Protein 4QJG (pdb70)

Foldseek 3Di:
DLAWFAWEAEQVGDTQWGWDADPVNGTDIDGPVFDVDQQCWDDDPVLHTGHPVVLPVQRHPPCVVPPVNHPPDHHWYFYWPADVLLVLQVVLQVPFFWWKWKFLQFQGTHHTDGPPADGPVCSVDDAVHNNARQQFRDWAQQFQQLLLLLLLLCVQVVVFAQQGKDFQFQWDKQRDMDGFVVRHGGIGGNLQCQLAVRLVRLLVSQLVCALVSSVLLLVLLPAPHQAEPSHGGDGFYADRVQTSVQSSRQSRRDFDDDDDGDTDRIDGLSSQQSQSCLLNLQWGHHYITQFIAGPVGHTPDGDGRDTSGRSGGSVSSLRSLVSLSNCPPGQALLDDPPASKGWGKGKADDPDRWIKIWIWIFDRSPNTGMIMIIITTQVPNDCRNVRRNSRSSSRVSVVVVVVD/DQLAWFAWEAEQVGHTQWGWDDDPVGTDIDGPVFDVDQQCWDDDPVLHTGHPVVLPVQRHDDPCVVPPVNHPPDHHWYFYWPADVLLVLQVVLQVPFFWWKWKFLQFQGTHHTDGPPADGPVCSVDDCVNNARQQFGAWALQFQLLLLLLLLLCVQVVNFAQQRKFFQFQWDKQRDMDGFVVRHGGIGGNLVCQLAVGLVGLLVSQLSCALVSSVLLLVLLPAVHQAEPSHGGDGFYADRVQTSVQSSRQSRRDFDDDDDGDTDRIDGLSSQQSQSCLLNLQWGHHYITQFIAGPVGHTPDGDGRDTSDRSGGSVSSLRSLVSLSNCPPGQALLDDPPASKGWGKGKAADPDRWIKIWIWIFDRSPNTGMIMIIITTQVPHDCRNVNRNSNSSSRVSVVVVVVD

InterPro domains:
  IPR001182 Probable peptidoglycan glycosyltransferase FtsW/RodA [PF01098] (71-417)
  IPR001460 Penicillin-binding protein, transpeptidase [PF00905] (631-942)
  IPR012338 Beta-lactamase/transpeptidase-like [G3DSA:3.40.710.10] (614-926)
  IPR012338 Beta-lactamase/transpeptidase-like [SSF56601] (571-944)
  IPR036138 Penicillin-binding protein, dimerisation domain superfamily [SSF56519] (519-590)
  IPR050515 Class D beta-lactamase/transpeptidase [PTHR30627] (550-944)
  IPR054120 Penicillin binding protein A, dimerisation domain [PF21922] (528-610)

Radius of gyration: 30.81 Å; Cα contacts (8 Å, |Δi|>4): 2074; chains: 2; bounding box: 74×78×85 Å

Sequence (808 aa):
AYVQRGAIITSDGVTLAESVKQDDGTYVRNYPHDGASHTVGYISTQYGTAGIESSNETLTDWRSALYSAGINTTGSSVVLTINSQQAVAEAALQGYSGSIVVDPSTGAVLAKASSPSYTHAELGTIIGSQQLVDRTTQALYSPGSSFKTVTLAAGIDTHKTTLDTTYSAPGTEIGGGTIHNYANEDGTIPLREAFARSSNTALAQLGVALGADNLVSYARRAFGYGTALGQDFSTTPSLPNPAETTWELAWASSCGLPVGEHASPAGPQTTVQNAVIAAAIANGGVVNPYIVDRVLSPEGAVVSTTSPKSLGQAVSADTAAQVREALGVVEESGTGGARVPGVKIAGKTGTADVENGNFNSFFIGFAPYDHPTLVVSVVIEGNGENVLGYGAQVGGRVLAQCLNIQALSAYVQRGAIITSDGVTLAESVKQDDTYVRNYPHDGASHTVGYISTQYGTAGIESSNETLTSDWRSALYSAGINTTGSSVVLTINSQQAVAEAALQGYSGSIVVDPSTGAVLAKASSPSYTHAELGTIISQLVDRTTQALYSPGSSFKTVTLAAGIDTHKTTLDTTYSAPGTEIGGGTIHNYANEDDGTIPLREAFARSSNTALAQLGVALGADNLVSYARAFGYGTALGQDFSTTPSLPNPAETTWELAWASSCGLPVGEHASPAGPQTTVQNAVIAAAIANGGVVNPYIVDRVLSPEGAVVSTTSPKSLGQAVSADTAAQVREALGVVESGTGGARVPGVKIAGKTGTADVENGNFNSFFIGFAPYDHPTLVVSVVIEGNGENVLGYGAQVGGRRVLAQCLNIQAL

Solvent-accessible surface area: 32287 Å² total

B-factor: mean 36.87, std 16.84, range [14.49, 138.98]

CATH classification: 3.90.1310.10 (+1 more: 3.40.710.10)

Secondary structure (DSSP, 8-state):
--SPPPPEE-TTS-EEEEEEE-TTS-EEEE-TT---HHHH-EEETTTEEEHHHH--TTT--TTTT----TTT--PPEEEES-----HHHHHHHTT-EEEEE--TTT-B-S-EEEES---TGGGGS----TTS-TTTS--B--GGGGHHHHHHHHHHTTS--TT-EEE-----BTTB----GGG---EEEHHHHHHTT-HHHHHHHHHHHHHHHHHHHHHHTTTTS---SSS--PPP---TT--HHHHHHHTTT-----SSSPPS--B---HHHHHHHHHTTTB---B-EEEEE-TTS-EEEE-------BSS-HHHHHHHHH--HHHHHS-----BTTB--EEEEEEEE-GGG-EEEEEEEEESSSS--EEEEEEEE-TTS--TTHHHHHHHHHHHHHHHHHH-/---SPPPPEE-TTS-EEEEEEE----EEEE-TT---HHHH-EEETTTEEEHHHH--TTT---TTTT----TTT--PPEEEES-----HHHHHHTTTSEEEEE--TTT-B-S-EEEES---HHHHTS---TTS-TTTS--B--GGGGHHHHHHHHHHTTS--TT-EEE-----BTTB----GGG---EEEHHHHHHTT-HHHHHHHHHHH-HHHHHHHHHHTTTTS---SSS--PPP---TT--HHHHHHHHTT-----SSSPPS--B---HHHHHHHHHTTTB---B-EEEEE-TTS-EEEE-------BSS-HHHHHHHHH--HHHHHS-----BTTB--EEEEEEEE-GGG-EEEEEEEEESSSS--EEEEEEEE-TTS--TTHHHHHHHHHHHHHHHHHH-

Structure (mmCIF, N/CA/C/O backbone):
data_4QJG
#
_entry.id   4QJG
#
_cell.length_a   66.723
_cell.length_b   70.019
_cell.length_c   114.625
_cell.angle_alpha   90.00
_cell.angle_beta   96.93
_cell.angle_gamma   90.00
#
_symmetry.space_group_name_H-M   'P 1 21 1'
#
loop_
_entity.id
_entity.type
_entity.pdbx_description
1 polymer 'Peptidoglycan glycosyltransferase'
2 non-polymer '(2R,4S)-5,5-dimethyl-2-{(1R)-2-oxo-1-[(phenoxyacetyl)amino]ethyl}-1,3-thiazolidine-4-carboxylic acid'
3 water water
#
loop_
_atom_site.group_PDB
_atom_site.id
_atom_site.type_symbol
_atom_site.label_atom_id
_atom_site.label_alt_id
_atom_site.label_comp_id
_atom_site.label_asym_id
_atom_site.label_entity_id
_atom_site.label_seq_id
_atom_site.pdbx_PDB_ins_code
_atom_site.Cartn_x
_atom_site.Cartn_y
_atom_site.Cartn_z
_atom_site.occupancy
_atom_site.B_iso_or_equiv
_atom_site.auth_seq_id
_atom_site.auth_comp_id
_atom_site.auth_asym_id
_atom_site.auth_atom_id
_atom_site.pdbx_PDB_model_num
ATOM 1 N N . ALA A 1 52 ? 4.019 -10.071 -55.612 1.00 79.14 524 ALA A N 1
ATOM 2 C CA . ALA A 1 52 ? 4.335 -9.553 -54.258 1.00 76.24 524 ALA A CA 1
ATOM 3 C C . ALA A 1 52 ? 5.838 -9.413 -53.985 1.00 75.28 524 ALA A C 1
ATOM 4 O O . ALA A 1 52 ? 6.234 -9.164 -52.850 1.00 77.39 524 ALA A O 1
ATOM 6 N N . TYR A 1 53 ? 6.673 -9.579 -55.003 1.00 77.15 525 TYR A N 1
ATOM 7 C CA . TYR A 1 53 ? 8.129 -9.444 -54.832 1.00 78.74 525 TYR A CA 1
ATOM 8 C C . TYR A 1 53 ? 8.595 -8.004 -55.011 1.00 82.93 525 TYR A C 1
ATOM 9 O O . TYR A 1 53 ? 9.761 -7.673 -54.756 1.00 73.06 525 TYR A O 1
ATOM 18 N N . VAL A 1 54 ? 7.666 -7.148 -55.433 1.00 83.28 526 VAL A N 1
ATOM 19 C CA . VAL A 1 54 ? 7.970 -5.751 -55.689 1.00 85.18 526 VAL A CA 1
ATOM 20 C C . VAL A 1 54 ? 7.491 -4.908 -54.518 1.00 80.58 526 VAL A C 1
ATOM 21 O O . VAL A 1 54 ? 6.300 -4.900 -54.209 1.00 72.44 526 VAL A O 1
ATOM 25 N N . GLN A 1 55 ? 8.426 -4.211 -53.872 1.00 78.56 527 GLN A N 1
ATOM 26 C CA . GLN A 1 55 ? 8.100 -3.335 -52.755 1.00 77.21 527 GLN A CA 1
ATOM 27 C C . GLN A 1 55 ? 7.156 -2.210 -53.167 1.00 72.17 527 GLN A C 1
ATOM 28 O O . GLN A 1 55 ? 7.472 -1.393 -54.034 1.00 72.73 527 GLN A O 1
ATOM 34 N N . ARG A 1 56 ? 6.024 -2.148 -52.484 1.00 63.18 528 ARG A N 1
ATOM 35 C CA . ARG A 1 56 ? 4.995 -1.176 -52.755 1.00 55.88 528 ARG A CA 1
ATOM 36 C C . ARG A 1 56 ? 5.360 0.134 -52.041 1.00 53.62 528 ARG A C 1
ATOM 37 O O . ARG A 1 56 ? 5.950 0.124 -50.951 1.00 54.92 528 ARG A O 1
ATOM 45 N N . GLY A 1 57 ? 5.075 1.262 -52.681 1.00 52.53 529 GLY A N 1
ATOM 46 C CA . GLY A 1 57 ? 5.357 2.584 -52.085 1.00 50.75 529 GLY A CA 1
ATOM 47 C C . GLY A 1 57 ? 4.590 2.899 -50.789 1.00 45.85 529 GLY A C 1
ATOM 48 O O . GLY A 1 57 ? 3.626 2.218 -50.453 1.00 46.27 529 GLY A O 1
ATOM 49 N N . ALA A 1 58 ? 5.021 3.939 -50.071 1.00 43.21 530 ALA A N 1
ATOM 50 C CA . ALA A 1 58 ? 4.395 4.313 -48.799 1.00 41.24 530 ALA A CA 1
ATOM 51 C C . ALA A 1 58 ? 3.314 5.354 -48.989 1.00 40.68 530 ALA A C 1
ATOM 52 O O . ALA A 1 58 ? 3.227 5.965 -50.052 1.00 45.76 530 ALA A O 1
ATOM 54 N N . ILE A 1 59 ? 2.454 5.484 -47.976 1.00 37.03 531 ILE A N 1
ATOM 55 C CA . ILE A 1 59 ? 1.371 6.479 -47.944 1.00 35.97 531 ILE A CA 1
ATOM 56 C C . ILE A 1 59 ? 1.636 7.318 -46.702 1.00 32.71 531 ILE A C 1
ATOM 57 O O . ILE A 1 59 ? 1.668 6.788 -45.601 1.00 35.20 531 ILE A O 1
ATOM 62 N N . ILE A 1 60 ? 1.814 8.614 -46.890 1.00 32.55 532 ILE A N 1
ATOM 63 C CA . ILE A 1 60 ? 2.193 9.497 -45.820 1.00 33.57 532 ILE A CA 1
ATOM 64 C C . ILE A 1 60 ? 1.346 10.747 -45.788 1.00 32.27 532 ILE A C 1
ATOM 65 O O . ILE A 1 60 ? 0.940 11.253 -46.841 1.00 31.56 532 ILE A O 1
ATOM 70 N N . THR A 1 61 ? 1.110 11.269 -44.585 1.00 31.60 533 THR A N 1
ATOM 71 C CA . THR A 1 61 ? 0.329 12.499 -44.421 1.00 30.86 533 THR A CA 1
ATOM 72 C C . THR A 1 61 ? 1.186 13.698 -44.772 1.00 34.25 533 THR A C 1
ATOM 73 O O . THR A 1 61 ? 2.423 13.601 -44.898 1.00 34.11 533 THR A O 1
ATOM 77 N N . SER A 1 62 ? 0.544 14.843 -44.927 1.00 31.29 534 SER A N 1
ATOM 78 C CA . SER A 1 62 ? 1.258 16.038 -45.332 1.00 31.82 534 SER A CA 1
ATOM 79 C C . SER A 1 62 ? 2.241 16.450 -44.262 1.00 34.31 534 SER A C 1
ATOM 80 O O . SER A 1 62 ? 3.221 17.108 -44.587 1.00 33.54 534 SER A O 1
ATOM 83 N N . ASP A 1 63 ? 1.945 16.115 -43.003 1.00 33.18 535 ASP A N 1
ATOM 84 C CA . ASP A 1 63 ? 2.844 16.423 -41.871 1.00 39.39 535 ASP A CA 1
ATOM 85 C C . ASP A 1 63 ? 3.823 15.286 -41.560 1.00 42.90 535 ASP A C 1
ATOM 86 O O . ASP A 1 63 ? 4.386 15.219 -40.459 1.00 47.05 535 ASP A O 1
ATOM 91 N N . GLY A 1 64 ? 4.045 14.409 -42.542 1.00 40.70 536 GLY A N 1
ATOM 92 C CA . GLY A 1 64 ? 5.037 13.346 -42.416 1.00 43.08 536 GLY A CA 1
ATOM 93 C C . GLY A 1 64 ? 4.700 12.126 -41.604 1.00 45.35 536 GLY A C 1
ATOM 94 O O . GLY A 1 64 ? 5.612 11.474 -41.129 1.00 41.34 536 GLY A O 1
ATOM 95 N N . VAL A 1 65 ? 3.423 11.770 -41.446 1.00 39.34 537 VAL A N 1
ATOM 96 C CA . VAL A 1 65 ? 3.141 10.564 -40.682 1.00 39.34 537 VAL A CA 1
ATOM 97 C C . VAL A 1 65 ? 2.865 9.437 -41.650 1.00 40.37 537 VAL A C 1
ATOM 98 O O . VAL A 1 65 ? 1.905 9.500 -42.433 1.00 40.01 537 VAL A O 1
ATOM 102 N N . THR A 1 66 ? 3.662 8.381 -41.561 1.00 38.84 538 THR A N 1
ATOM 103 C CA . THR A 1 66 ? 3.513 7.217 -42.431 1.00 36.92 538 THR A CA 1
ATOM 104 C C . THR A 1 66 ? 2.321 6.385 -41.988 1.00 35.70 538 THR A C 1
ATOM 105 O O . THR A 1 66 ? 2.245 5.954 -40.829 1.00 36.69 538 THR A O 1
ATOM 109 N N . LEU A 1 67 ? 1.371 6.195 -42.900 1.00 33.42 539 LEU A N 1
ATOM 110 C CA . LEU A 1 67 ? 0.169 5.399 -42.587 1.00 33.63 539 LEU A CA 1
ATOM 111 C C . LEU A 1 67 ? 0.192 4.023 -43.261 1.00 35.79 539 LEU A C 1
ATOM 112 O O . LEU A 1 67 ? -0.564 3.144 -42.872 1.00 37.28 539 LEU A O 1
ATOM 117 N N . ALA A 1 68 ? 1.098 3.809 -44.213 1.00 33.69 540 ALA A N 1
ATOM 118 C CA . ALA A 1 68 ? 1.195 2.513 -44.895 1.00 36.16 540 ALA A CA 1
ATOM 119 C C . ALA A 1 68 ? 2.594 2.362 -45.449 1.00 38.04 540 ALA A C 1
ATOM 120 O O . ALA A 1 68 ? 3.108 3.271 -46.098 1.00 37.62 540 ALA A O 1
ATOM 122 N N . GLU A 1 69 ? 3.155 1.188 -45.226 1.00 39.76 541 GLU A N 1
ATOM 123 C CA . GLU A 1 69 ? 4.512 0.836 -45.652 1.00 50.31 541 GLU A CA 1
ATOM 124 C C . GLU A 1 69 ? 4.529 -0.624 -46.066 1.00 52.78 541 GLU A C 1
ATOM 125 O O . GLU A 1 69 ? 3.763 -1.418 -45.528 1.00 46.21 541 GLU A O 1
ATOM 131 N N . SER A 1 70 ? 5.495 -1.003 -46.899 1.00 54.44 542 SER A N 1
ATOM 132 C CA . SER A 1 70 ? 5.657 -2.403 -47.264 1.00 55.19 542 SER A CA 1
ATOM 133 C C . SER A 1 70 ? 6.984 -2.833 -46.699 1.00 58.77 542 SER A C 1
ATOM 134 O O . SER A 1 70 ? 7.986 -2.126 -46.848 1.00 57.52 542 SER A O 1
ATOM 137 N N . VAL A 1 71 ? 6.982 -3.966 -46.001 1.00 64.91 543 VAL A N 1
ATOM 138 C CA . VAL A 1 71 ? 8.215 -4.477 -45.414 1.00 74.09 543 VAL A CA 1
ATOM 139 C C . VAL A 1 71 ? 8.656 -5.824 -46.008 1.00 75.45 543 VAL A C 1
ATOM 140 O O . VAL A 1 71 ? 7.885 -6.800 -46.143 1.00 70.17 543 VAL A O 1
ATOM 144 N N . LYS A 1 72 ? 9.926 -5.811 -46.376 1.00 80.89 544 LYS A N 1
ATOM 145 C CA . LYS A 1 72 ? 10.614 -6.935 -46.963 1.00 88.51 544 LYS A CA 1
ATOM 146 C C . LYS A 1 72 ? 10.682 -8.095 -45.989 1.00 83.55 544 LYS A C 1
ATOM 147 O O . LYS A 1 72 ? 10.874 -7.920 -44.788 1.00 82.62 544 LYS A O 1
ATOM 153 N N . GLN A 1 73 ? 10.526 -9.288 -46.525 1.00 88.58 545 GLN A N 1
ATOM 154 C CA . GLN A 1 73 ? 10.627 -10.486 -45.732 1.00 92.29 545 GLN A CA 1
ATOM 155 C C . GLN A 1 73 ? 11.749 -11.331 -46.291 1.00 87.25 545 GLN A C 1
ATOM 156 O O . GLN A 1 73 ? 12.091 -11.198 -47.464 1.00 81.77 545 GLN A O 1
ATOM 162 N N . ASP A 1 74 ? 12.342 -12.156 -45.432 1.00 87.77 546 ASP A N 1
ATOM 163 C CA . ASP A 1 74 ? 13.400 -13.071 -45.833 1.00 91.52 546 ASP A CA 1
ATOM 164 C C . ASP A 1 74 ? 12.902 -13.878 -47.014 1.00 92.79 546 ASP A C 1
ATOM 165 O O . ASP A 1 74 ? 13.607 -14.070 -47.992 1.00 91.99 546 ASP A O 1
ATOM 170 N N . ASP A 1 75 ? 11.662 -14.338 -46.902 1.00 94.48 547 ASP A N 1
ATOM 171 C CA . ASP A 1 75 ? 10.977 -15.082 -47.951 1.00 90.72 547 ASP A CA 1
ATOM 172 C C . ASP A 1 75 ? 11.166 -14.460 -49.364 1.00 89.73 547 ASP A C 1
ATOM 173 O O . ASP A 1 75 ? 11.056 -15.153 -50.375 1.00 80.00 547 ASP A O 1
ATOM 178 N N . GLY A 1 76 ? 11.423 -13.151 -49.421 1.00 87.42 548 GLY A N 1
ATOM 179 C CA . GLY A 1 76 ? 11.591 -12.412 -50.688 1.00 87.80 548 GLY A CA 1
ATOM 180 C C . GLY A 1 76 ? 10.448 -11.411 -50.920 1.00 92.33 548 GLY A C 1
ATOM 181 O O . GLY A 1 76 ? 10.645 -10.317 -51.469 1.00 85.38 548 GLY A O 1
ATOM 182 N N . THR A 1 77 ? 9.248 -11.792 -50.481 1.00 90.98 549 THR A N 1
ATOM 183 C CA . THR A 1 77 ? 8.046 -10.967 -50.633 1.00 93.09 549 THR A CA 1
ATOM 184 C C . THR A 1 77 ? 7.991 -9.792 -49.648 1.00 86.05 549 THR A C 1
ATOM 185 O O . THR A 1 77 ? 8.816 -9.651 -48.738 1.00 81.27 549 THR A O 1
ATOM 189 N N . TYR A 1 78 ? 6.992 -8.952 -49.849 1.00 87.68 550 TYR A N 1
ATOM 190 C CA . TYR A 1 78 ? 6.773 -7.792 -49.001 1.00 86.81 550 TYR A CA 1
ATOM 191 C C . TYR A 1 78 ? 5.418 -7.891 -48.306 1.00 82.92 550 TYR A C 1
ATOM 192 O O . TYR A 1 78 ? 4.448 -8.368 -48.895 1.00 85.45 550 TYR A O 1
ATOM 201 N N . VAL A 1 79 ? 5.361 -7.476 -47.043 1.00 81.13 551 VAL A N 1
ATOM 202 C CA . VAL A 1 79 ? 4.095 -7.467 -46.306 1.00 71.02 551 VAL A CA 1
ATOM 203 C C . VAL A 1 79 ? 3.677 -6.010 -46.065 1.00 67.15 551 VAL A C 1
ATOM 204 O O . VAL A 1 79 ? 4.514 -5.131 -45.791 1.00 58.75 551 VAL A O 1
ATOM 208 N N . ARG A 1 80 ? 2.378 -5.759 -46.153 1.00 66.88 552 ARG A N 1
ATOM 209 C CA . ARG A 1 80 ? 1.864 -4.402 -45.987 1.00 62.59 552 ARG A CA 1
ATOM 210 C C . ARG A 1 80 ? 1.589 -4.109 -44.514 1.00 61.25 552 ARG A C 1
ATOM 211 O O . ARG A 1 80 ? 0.797 -4.806 -43.883 1.00 63.27 552 ARG A O 1
ATOM 219 N N . ASN A 1 81 ? 2.298 -3.110 -43.980 1.00 53.01 553 ASN A N 1
ATOM 220 C CA . ASN A 1 81 ? 2.181 -2.661 -42.603 1.00 46.91 553 ASN A CA 1
ATOM 221 C C . ASN A 1 81 ? 1.397 -1.323 -42.561 1.00 55.59 553 ASN A C 1
ATOM 222 O O . ASN A 1 81 ? 1.505 -0.508 -43.472 1.00 47.21 553 ASN A O 1
ATOM 227 N N . TYR A 1 82 ? 0.632 -1.103 -41.492 1.00 51.96 554 TYR A N 1
ATOM 228 C CA . TYR A 1 82 ? -0.186 0.089 -41.336 1.00 47.49 554 TYR A CA 1
ATOM 229 C C . TYR A 1 82 ? 0.054 0.707 -39.995 1.00 44.71 554 TYR A C 1
ATOM 230 O O . TYR A 1 82 ? -0.642 0.415 -39.037 1.00 49.82 554 TYR A O 1
ATOM 239 N N . PRO A 1 83 ? 1.052 1.578 -39.909 1.00 48.96 555 PRO A N 1
ATOM 240 C CA . PRO A 1 83 ? 1.326 2.252 -38.657 1.00 47.02 555 PRO A CA 1
ATOM 241 C C . PRO A 1 83 ? 0.134 3.148 -38.329 1.00 50.96 555 PRO A C 1
ATOM 242 O O . PRO A 1 83 ? -0.540 3.626 -39.257 1.00 44.71 555 PRO A O 1
ATOM 246 N N . HIS A 1 84 ? -0.094 3.383 -37.047 1.00 41.98 556 HIS A N 1
ATOM 247 C CA . HIS A 1 84 ? -1.209 4.152 -36.589 1.00 43.12 556 HIS A CA 1
ATOM 248 C C . HIS A 1 84 ? -2.498 3.595 -37.146 1.00 40.51 556 HIS A C 1
ATOM 249 O O . HIS A 1 84 ? -3.379 4.313 -37.473 1.00 35.08 556 HIS A O 1
ATOM 256 N N . ASP A 1 85 ? -2.557 2.285 -37.190 1.00 36.71 557 ASP A N 1
ATOM 257 C CA . ASP A 1 85 ? -3.672 1.532 -37.740 1.00 35.52 557 ASP A CA 1
ATOM 258 C C . ASP A 1 85 ? -4.967 2.031 -37.146 1.00 38.89 557 ASP A C 1
ATOM 259 O O . ASP A 1 85 ? -5.146 2.025 -35.927 1.00 36.82 557 ASP A O 1
ATOM 264 N N . GLY A 1 86 ? -5.881 2.481 -37.989 1.00 34.59 558 GLY A N 1
ATOM 265 C CA . GLY A 1 86 ? -7.136 3.043 -37.466 1.00 35.32 558 GLY A CA 1
ATOM 266 C C . GLY A 1 86 ? -7.265 4.506 -37.877 1.00 35.34 558 GLY A C 1
ATOM 267 O O . GLY A 1 86 ? -8.362 5.057 -37.893 1.00 37.69 558 GLY A O 1
ATOM 276 N N . ALA A 1 88 ? -7.580 7.384 -40.450 1.00 32.34 560 ALA A N 1
ATOM 277 C CA . ALA A 1 88 ? -8.001 7.566 -41.820 1.00 29.28 560 ALA A CA 1
ATOM 278 C C . ALA A 1 88 ? -8.071 6.295 -42.601 1.00 27.32 560 ALA A C 1
ATOM 279 O O . ALA A 1 88 ? -7.668 6.249 -43.768 1.00 28.74 560 ALA A O 1
ATOM 281 N N . SER A 1 89 ? -8.623 5.259 -41.993 1.00 27.99 561 SER A N 1
ATOM 282 C CA . SER A 1 89 ? -8.698 3.966 -42.617 1.00 31.50 561 SER A CA 1
ATOM 283 C C . SER A 1 89 ? -9.354 3.970 -44.004 1.00 28.94 561 SER A C 1
ATOM 284 O O . SER A 1 89 ? -8.833 3.405 -44.933 1.00 28.07 561 SER A O 1
ATOM 287 N N . HIS A 1 90 ? -10.504 4.607 -44.141 1.00 29.74 562 HIS A N 1
ATOM 288 C CA . HIS A 1 90 ? -11.204 4.580 -45.454 1.00 29.37 562 HIS A CA 1
ATOM 289 C C . HIS A 1 90 ? -10.419 5.277 -46.558 1.00 29.92 562 HIS A C 1
ATOM 290 O O . HIS A 1 90 ? -10.526 4.935 -47.733 1.00 30.86 562 HIS A O 1
ATOM 297 N N . THR A 1 91 ? -9.652 6.294 -46.180 1.00 27.45 563 THR A N 1
ATOM 298 C CA . THR A 1 91 ? -8.850 7.049 -47.123 1.00 28.87 563 THR A CA 1
ATOM 299 C C . THR A 1 91 ? -7.566 6.312 -47.494 1.00 30.77 563 THR A C 1
ATOM 300 O O . THR A 1 91 ? -7.165 6.285 -48.675 1.00 29.43 563 THR A O 1
ATOM 304 N N . VAL A 1 92 ? -6.894 5.743 -46.492 1.00 31.18 564 VAL A N 1
ATOM 305 C CA . VAL A 1 92 ? -5.694 4.959 -46.758 1.00 31.95 564 VAL A CA 1
ATOM 306 C C . VAL A 1 92 ? -6.067 3.748 -47.596 1.00 32.10 564 VAL A C 1
ATOM 307 O O . VAL A 1 92 ? -5.342 3.385 -48.528 1.00 33.96 564 VAL A O 1
ATOM 311 N N . GLY A 1 93 ? -7.185 3.121 -47.252 1.00 31.49 565 GLY A N 1
ATOM 312 C CA . GLY A 1 93 ? -7.700 2.004 -48.026 1.00 31.50 565 GLY A CA 1
ATOM 313 C C . GLY A 1 93 ? -7.042 0.670 -47.831 1.00 32.67 565 GLY A C 1
ATOM 314 O O . GLY A 1 93 ? -6.296 0.446 -46.877 1.00 31.40 565 GLY A O 1
ATOM 315 N N . TYR A 1 94 ? -7.333 -0.223 -48.762 1.00 30.84 566 TYR A N 1
ATOM 316 C CA . TYR A 1 94 ? -6.856 -1.582 -48.711 1.00 30.96 566 TYR A CA 1
ATOM 317 C C . TYR A 1 94 ? -7.168 -2.313 -49.995 1.00 30.53 566 TYR A C 1
ATOM 318 O O . TYR A 1 94 ? -7.981 -1.845 -50.823 1.00 29.30 566 TYR A O 1
ATOM 327 N N . ILE A 1 95 ? -6.497 -3.446 -50.151 1.00 30.07 567 ILE A N 1
ATOM 328 C CA . ILE A 1 95 ? -6.731 -4.399 -51.249 1.00 33.01 567 ILE A CA 1
ATOM 329 C C . ILE A 1 95 ? -7.025 -5.729 -50.562 1.00 35.29 567 ILE A C 1
ATOM 330 O O . ILE A 1 95 ? -6.118 -6.350 -49.985 1.00 33.66 567 ILE A O 1
ATOM 335 N N . SER A 1 96 ? -8.304 -6.107 -50.499 1.00 29.38 568 SER A N 1
ATOM 336 C CA . SER A 1 96 ? -8.711 -7.340 -49.844 1.00 27.82 568 SER A CA 1
ATOM 337 C C . SER A 1 96 ? -9.584 -8.250 -50.747 1.00 28.82 568 SER A C 1
ATOM 338 O O . SER A 1 96 ? -10.535 -7.761 -51.328 1.00 29.30 568 SER A O 1
ATOM 341 N N . THR A 1 97 ? -9.301 -9.554 -50.794 1.00 27.36 569 THR A N 1
ATOM 342 C CA . THR A 1 97 ? -10.104 -10.452 -51.615 1.00 26.73 569 THR A CA 1
ATOM 343 C C . THR A 1 97 ? -11.533 -10.461 -51.077 1.00 25.28 569 THR A C 1
ATOM 344 O O . THR A 1 97 ? -12.530 -10.352 -51.798 1.00 24.87 569 THR A O 1
ATOM 348 N N . GLN A 1 98 ? -11.646 -10.516 -49.770 1.00 26.18 570 GLN A N 1
ATOM 349 C CA . GLN A 1 98 ? -12.949 -10.581 -49.199 1.00 28.49 570 GLN A CA 1
ATOM 350 C C . GLN A 1 98 ? -13.733 -9.295 -49.142 1.00 28.39 570 GLN A C 1
ATOM 351 O O . GLN A 1 98 ? -14.951 -9.278 -49.414 1.00 25.58 570 GLN A O 1
ATOM 357 N N . TYR A 1 99 ? -13.036 -8.233 -48.748 1.00 25.54 571 TYR A N 1
ATOM 358 C CA . TYR A 1 99 ? -13.644 -6.929 -48.590 1.00 27.84 571 TYR A CA 1
ATOM 359 C C . TYR A 1 99 ? -13.514 -5.937 -49.731 1.00 26.27 571 TYR A C 1
ATOM 360 O O . TYR A 1 99 ? -14.076 -4.861 -49.625 1.00 26.75 571 TYR A O 1
ATOM 369 N N . GLY A 1 100 ? -12.837 -6.280 -50.819 1.00 27.43 572 GLY A N 1
ATOM 370 C CA . GLY A 1 100 ? -12.724 -5.394 -51.960 1.00 25.79 572 GLY A CA 1
ATOM 371 C C . GLY A 1 100 ? -11.533 -4.479 -51.885 1.00 27.58 572 GLY A C 1
ATOM 372 O O . GLY A 1 100 ? -10.594 -4.721 -51.107 1.00 29.39 572 GLY A O 1
ATOM 373 N N . THR A 1 101 ? -11.597 -3.388 -52.639 1.00 27.92 573 THR A N 1
ATOM 374 C CA . THR A 1 101 ? -10.518 -2.410 -52.691 1.00 30.72 573 THR A CA 1
ATOM 375 C C . THR A 1 101 ? -11.103 -1.053 -52.388 1.00 30.90 573 THR A C 1
ATOM 376 O O . THR A 1 101 ? -12.278 -0.789 -52.662 1.00 29.30 573 THR A O 1
ATOM 380 N N . ALA A 1 102 ? -10.285 -0.208 -51.775 1.00 26.75 574 ALA A N 1
ATOM 381 C CA . ALA A 1 102 ? -10.714 1.105 -51.374 1.00 29.21 574 ALA A CA 1
ATOM 382 C C . ALA A 1 102 ? -9.547 2.024 -51.112 1.00 29.07 574 ALA A C 1
ATOM 383 O O . ALA A 1 102 ? -8.408 1.607 -51.012 1.00 26.57 574 ALA A O 1
ATOM 385 N N . GLY A 1 103 ? -9.857 3.298 -51.141 1.00 29.44 575 GLY A N 1
ATOM 386 C CA . GLY A 1 103 ? -8.904 4.346 -50.873 1.00 33.63 575 GLY A CA 1
ATOM 387 C C . GLY A 1 103 ? -7.684 4.482 -51.779 1.00 36.52 575 GLY A C 1
ATOM 388 O O . GLY A 1 103 ? -7.654 4.079 -52.941 1.00 33.45 575 GLY A O 1
ATOM 389 N N . ILE A 1 104 ? -6.636 5.051 -51.202 1.00 37.02 576 ILE A N 1
ATOM 390 C CA . ILE A 1 104 ? -5.407 5.287 -51.913 1.00 36.48 576 ILE A CA 1
ATOM 391 C C . ILE A 1 104 ? -4.752 3.996 -52.380 1.00 40.27 576 ILE A C 1
ATOM 392 O O . ILE A 1 104 ? -4.292 3.946 -53.522 1.00 45.71 576 ILE A O 1
ATOM 397 N N . GLU A 1 105 ? -4.699 2.957 -51.540 1.00 39.81 577 GLU A N 1
ATOM 398 C CA . GLU A 1 105 ? -4.116 1.658 -51.970 1.00 44.60 577 GLU A CA 1
ATOM 399 C C . GLU A 1 105 ? -4.696 1.222 -53.316 1.00 41.49 577 GLU A C 1
ATOM 400 O O . GLU A 1 105 ? -4.002 0.671 -54.151 1.00 47.29 577 GLU A O 1
ATOM 406 N N . SER A 1 106 ? -5.972 1.475 -53.499 1.00 41.92 578 SER A N 1
ATOM 407 C CA . SER A 1 106 ? -6.666 1.141 -54.715 1.00 46.26 578 SER A CA 1
ATOM 408 C C . SER A 1 106 ? -6.459 2.187 -55.832 1.00 50.04 578 SER A C 1
ATOM 409 O O . SER A 1 106 ? -5.938 1.855 -56.887 1.00 58.90 578 SER A O 1
ATOM 412 N N . SER A 1 107 ? -6.862 3.433 -55.600 1.00 49.07 579 SER A N 1
ATOM 413 C CA . SER A 1 107 ? -6.764 4.485 -56.624 1.00 52.89 579 SER A CA 1
ATOM 414 C C . SER A 1 107 ? -5.339 4.821 -57.109 1.00 58.37 579 SER A C 1
ATOM 415 O O . SER A 1 107 ? -5.189 5.251 -58.244 1.00 72.47 579 SER A O 1
ATOM 426 N N . ASN A 1 109 ? -2.897 2.629 -57.010 1.00 60.12 581 ASN A N 1
ATOM 427 C CA . ASN A 1 109 ? -2.295 1.321 -57.064 1.00 57.77 581 ASN A CA 1
ATOM 428 C C . ASN A 1 109 ? -1.117 1.234 -58.040 1.00 55.39 581 ASN A C 1
ATOM 429 O O . ASN A 1 109 ? -0.079 0.693 -57.692 1.00 50.27 581 ASN A O 1
ATOM 434 N N . GLU A 1 110 ? -1.244 1.812 -59.232 1.00 64.82 582 GLU A N 1
ATOM 435 C CA . GLU A 1 110 ? -0.113 1.784 -60.193 1.00 69.86 582 GLU A CA 1
ATOM 436 C C . GLU A 1 110 ? 1.145 2.529 -59.713 1.00 60.66 582 GLU A C 1
ATOM 437 O O . GLU A 1 110 ? 2.270 2.023 -59.844 1.00 66.89 582 GLU A O 1
ATOM 443 N N . THR A 1 111 ? 0.953 3.718 -59.144 1.00 52.70 583 THR A N 1
ATOM 444 C CA . THR A 1 111 ? 2.066 4.512 -58.640 1.00 45.97 583 THR A CA 1
ATOM 445 C C . THR A 1 111 ? 2.723 3.779 -57.502 1.00 46.92 583 THR A C 1
ATOM 446 O O . THR A 1 111 ? 3.946 3.768 -57.352 1.00 50.17 583 THR A O 1
ATOM 450 N N . LEU A 1 112 ? 1.883 3.226 -56.636 1.00 50.85 584 LEU A N 1
ATOM 451 C CA . LEU A 1 112 ? 2.361 2.465 -55.492 1.00 48.40 584 LEU A CA 1
ATOM 452 C C . LEU A 1 112 ? 2.925 1.150 -56.034 1.00 51.00 584 LEU A C 1
ATOM 453 O O . LEU A 1 112 ? 3.918 0.632 -55.520 1.00 48.03 584 LEU A O 1
ATOM 458 N N . THR A 1 113 ? 2.292 0.640 -57.091 1.00 49.16 585 THR A N 1
ATOM 459 C CA . THR A 1 113 ? 2.734 -0.598 -57.743 1.00 61.00 585 THR A CA 1
ATOM 460 C C . THR A 1 113 ? 3.937 -0.293 -58.609 1.00 58.30 585 THR A C 1
ATOM 461 O O . THR A 1 113 ? 5.040 -0.752 -58.328 1.00 65.00 585 THR A O 1
ATOM 465 N N . ASP A 1 120 ? 9.222 -6.307 -71.132 1.00 63.77 592 ASP A N 1
ATOM 466 C CA . ASP A 1 120 ? 10.681 -6.220 -71.032 1.00 67.44 592 ASP A CA 1
ATOM 467 C C . ASP A 1 120 ? 11.276 -7.580 -70.619 1.00 64.73 592 ASP A C 1
ATOM 468 O O . ASP A 1 120 ? 10.653 -8.353 -69.873 1.00 57.47 592 ASP A O 1
ATOM 473 N N . TRP A 1 121 ? 12.454 -7.882 -71.168 1.00 57.41 593 TRP A N 1
ATOM 474 C CA . TRP A 1 121 ? 13.133 -9.189 -70.951 1.00 61.19 593 TRP A CA 1
ATOM 475 C C . TRP A 1 121 ? 13.236 -9.695 -69.499 1.00 52.15 593 TRP A C 1
ATOM 476 O O . TRP A 1 121 ? 13.330 -10.904 -69.268 1.00 54.02 593 TRP A O 1
ATOM 487 N N . ARG A 1 122 ? 13.234 -8.774 -68.543 1.00 48.19 594 ARG A N 1
ATOM 488 C CA . ARG A 1 122 ? 13.356 -9.141 -67.145 1.00 50.85 594 ARG A CA 1
ATOM 489 C C . ARG A 1 122 ? 12.053 -9.653 -66.556 1.00 51.87 594 ARG A C 1
ATOM 490 O O . ARG A 1 122 ? 12.069 -10.469 -65.631 1.00 46.05 594 ARG A O 1
ATOM 498 N N . SER A 1 123 ? 10.924 -9.166 -67.074 1.00 56.33 595 SER A N 1
ATOM 499 C CA . SER A 1 123 ? 9.605 -9.550 -66.528 1.00 53.67 595 SER A CA 1
ATOM 500 C C . SER A 1 123 ? 9.396 -11.069 -66.541 1.00 47.42 595 SER A C 1
ATOM 501 O O . SER A 1 123 ? 8.713 -11.611 -65.693 1.00 55.60 595 SER A O 1
ATOM 504 N N . ALA A 1 124 ? 10.029 -11.758 -67.479 1.00 49.03 596 ALA A N 1
ATOM 505 C CA . ALA A 1 124 ? 9.944 -13.214 -67.547 1.00 50.01 596 ALA A CA 1
ATOM 506 C C . ALA A 1 124 ? 10.676 -13.891 -66.360 1.00 47.50 596 ALA A C 1
ATOM 507 O O . ALA A 1 124 ? 10.600 -15.101 -66.192 1.00 53.77 596 ALA A O 1
ATOM 509 N N . LEU A 1 125 ? 11.406 -13.123 -65.563 1.00 44.51 597 LEU A N 1
ATOM 510 C CA . LEU A 1 125 ? 12.097 -13.706 -64.415 1.00 45.97 597 LEU A CA 1
ATOM 511 C C . LEU A 1 125 ? 11.612 -13.130 -63.105 1.00 41.87 597 LEU A C 1
ATOM 512 O O . LEU A 1 125 ? 11.884 -11.962 -62.760 1.00 38.86 597 LEU A O 1
ATOM 517 N N . TYR A 1 126 ? 10.890 -13.957 -62.356 1.00 39.09 598 TYR A N 1
ATOM 518 C CA . TYR A 1 126 ? 10.374 -13.534 -61.033 1.00 39.16 598 TYR A CA 1
ATOM 519 C C . TYR A 1 126 ? 11.496 -13.093 -60.107 1.00 36.99 598 TYR A C 1
ATOM 520 O O . TYR A 1 126 ? 11.309 -12.151 -59.346 1.00 38.94 598 TYR A O 1
ATOM 529 N N . SER A 1 127 ? 12.655 -13.754 -60.204 1.00 30.90 599 SER A N 1
ATOM 530 C CA . SER A 1 127 ? 13.818 -13.422 -59.339 1.00 35.27 599 SER A CA 1
ATOM 531 C C . SER A 1 127 ? 14.312 -11.997 -59.540 1.00 35.71 599 SER A C 1
ATOM 532 O O . SER A 1 127 ? 15.057 -11.493 -58.715 1.00 35.71 599 SER A O 1
ATOM 543 N N . ALA A 1 129 ? 12.127 -9.359 -60.330 1.00 47.78 601 ALA A N 1
ATOM 544 C CA . ALA A 1 129 ? 11.050 -8.410 -60.097 1.00 55.53 601 ALA A CA 1
ATOM 545 C C . ALA A 1 129 ? 11.476 -7.313 -59.104 1.00 62.31 601 ALA A C 1
ATOM 546 O O . ALA A 1 129 ? 11.354 -6.117 -59.395 1.00 63.26 601 ALA A O 1
ATOM 548 N N . GLY A 1 130 ? 12.024 -7.722 -57.960 1.00 63.72 602 GLY A N 1
ATOM 549 C CA . GLY A 1 130 ? 12.417 -6.778 -56.915 1.00 70.95 602 GLY A CA 1
ATOM 550 C C . GLY A 1 130 ? 13.498 -5.797 -57.306 1.00 76.81 602 GLY A C 1
ATOM 551 O O . GLY A 1 130 ? 13.549 -4.680 -56.800 1.00 83.91 602 GLY A O 1
ATOM 552 N N . ILE A 1 131 ? 14.346 -6.222 -58.231 1.00 85.17 603 ILE A N 1
ATOM 553 C CA . ILE A 1 131 ? 15.485 -5.438 -58.696 1.00 93.96 603 ILE A CA 1
ATOM 554 C C . ILE A 1 131 ? 15.175 -4.130 -59.408 1.00 97.82 603 ILE A C 1
ATOM 555 O O . ILE A 1 131 ? 15.420 -3.048 -58.867 1.00 113.77 603 ILE A O 1
ATOM 560 N N . ASN A 1 132 ? 14.639 -4.231 -60.615 1.00 93.89 604 ASN A N 1
ATOM 561 C CA . ASN A 1 132 ? 14.410 -3.048 -61.422 1.00 106.63 604 ASN A CA 1
ATOM 562 C C . ASN A 1 132 ? 13.399 -2.034 -60.853 1.00 109.03 604 ASN A C 1
ATOM 563 O O . ASN A 1 132 ? 13.741 -0.865 -60.668 1.00 103.96 604 ASN A O 1
ATOM 568 N N . THR A 1 133 ? 12.182 -2.476 -60.544 1.00 104.60 605 THR A N 1
ATOM 569 C CA . THR A 1 133 ? 11.148 -1.560 -60.052 1.00 102.56 605 THR A CA 1
ATOM 570 C C . THR A 1 133 ? 10.882 -1.585 -58.548 1.00 96.13 605 THR A C 1
ATOM 571 O O . THR A 1 133 ? 10.986 -2.621 -57.890 1.00 99.67 605 THR A O 1
ATOM 575 N N . THR A 1 134 ? 10.533 -0.404 -58.043 1.00 85.78 606 THR A N 1
ATOM 576 C CA . THR A 1 134 ? 10.180 -0.153 -56.646 1.00 86.23 606 THR A CA 1
ATOM 577 C C . THR A 1 134 ? 9.099 0.945 -56.715 1.00 75.42 606 THR A C 1
ATOM 578 O O . THR A 1 134 ? 9.331 1.999 -57.309 1.00 64.94 606 THR A O 1
ATOM 582 N N . GLY A 1 135 ? 7.924 0.696 -56.141 1.00 63.85 607 GLY A N 1
ATOM 583 C CA . GLY A 1 135 ? 6.842 1.673 -56.173 1.00 61.95 607 GLY A CA 1
ATOM 584 C C . GLY A 1 135 ? 7.161 3.044 -55.582 1.00 55.15 607 GLY A C 1
ATOM 585 O O . GLY A 1 135 ? 7.967 3.166 -54.661 1.00 50.70 607 GLY A O 1
ATOM 586 N N . SER A 1 136 ? 6.542 4.087 -56.127 1.00 59.54 608 SER A N 1
ATOM 587 C CA . SER A 1 136 ? 6.724 5.432 -55.576 1.00 55.08 608 SER A CA 1
ATOM 588 C C . SER A 1 136 ? 5.714 5.658 -54.455 1.00 55.42 608 SER A C 1
ATOM 589 O O . SER A 1 136 ? 4.625 5.035 -54.437 1.00 51.84 608 SER A O 1
ATOM 592 N N . SER A 1 137 ? 6.095 6.529 -53.520 1.00 47.81 609 SER A N 1
ATOM 593 C CA . SER A 1 137 ? 5.264 6.856 -52.371 1.00 44.09 609 SER A CA 1
ATOM 594 C C . SER A 1 137 ? 4.294 7.979 -52.659 1.00 47.33 609 SER A C 1
ATOM 595 O O . SER A 1 137 ? 4.429 8.712 -53.644 1.00 47.41 609 SER A O 1
ATOM 598 N N . VAL A 1 138 ? 3.308 8.106 -51.782 1.00 43.10 610 VAL A N 1
ATOM 599 C CA . VAL A 1 138 ? 2.265 9.076 -51.966 1.00 39.04 610 VAL A CA 1
ATOM 600 C C . VAL A 1 138 ? 2.141 9.900 -50.716 1.00 35.10 610 VAL A C 1
ATOM 601 O O . VAL A 1 138 ? 1.977 9.334 -49.642 1.00 34.17 610 VAL A O 1
ATOM 605 N N . VAL A 1 139 ? 2.251 11.226 -50.864 1.00 33.32 611 VAL A N 1
ATOM 606 C CA . VAL A 1 139 ? 2.053 12.135 -49.765 1.00 30.46 611 VAL A CA 1
ATOM 607 C C . VAL A 1 139 ? 0.621 12.721 -49.920 1.00 29.98 611 VAL A C 1
ATOM 608 O O . VAL A 1 139 ? 0.301 13.387 -50.903 1.00 28.02 611 VAL A O 1
ATOM 612 N N . LEU A 1 140 ? -0.197 12.542 -48.899 1.00 30.67 612 LEU A N 1
ATOM 613 C CA . LEU A 1 140 ? -1.561 13.069 -48.930 1.00 30.90 612 LEU A CA 1
ATOM 614 C C . LEU A 1 140 ? -1.640 14.512 -48.434 1.00 31.13 612 LEU A C 1
ATOM 615 O O . LEU A 1 140 ? -0.742 14.999 -47.734 1.00 29.64 612 LEU A O 1
ATOM 620 N N . THR A 1 141 ? -2.770 15.158 -48.748 1.00 29.11 613 THR A N 1
ATOM 621 C CA . THR A 1 141 ? -3.099 16.497 -48.274 1.00 26.12 613 THR A CA 1
ATOM 622 C C . THR A 1 141 ? -3.599 16.399 -46.834 1.00 27.86 613 THR A C 1
ATOM 623 O O . THR A 1 141 ? -3.641 17.373 -46.111 1.00 29.33 613 THR A O 1
ATOM 627 N N . ILE A 1 142 ? -3.976 15.202 -46.408 1.00 27.66 614 ILE A N 1
ATOM 628 C CA . ILE A 1 142 ? -4.436 14.967 -45.047 1.00 27.44 614 ILE A CA 1
ATOM 629 C C . ILE A 1 142 ? -3.374 15.394 -44.014 1.00 30.83 614 ILE A C 1
ATOM 630 O O . ILE A 1 142 ? -2.209 15.033 -44.151 1.00 34.99 614 ILE A O 1
ATOM 635 N N . ASN A 1 143 ? -3.785 16.167 -43.013 1.00 29.30 615 ASN A N 1
ATOM 636 C CA . ASN A 1 143 ? -2.923 16.554 -41.901 1.00 29.41 615 ASN A CA 1
ATOM 637 C C . ASN A 1 143 ? -3.291 15.639 -40.744 1.00 31.32 615 ASN A C 1
ATOM 638 O O . ASN A 1 143 ? -4.473 15.569 -40.374 1.00 26.35 615 ASN A O 1
ATOM 643 N N . SER A 1 144 ? -2.311 14.975 -40.122 1.00 28.89 616 SER A N 1
ATOM 644 C CA . SER A 1 144 ? -2.637 14.009 -39.049 1.00 26.98 616 SER A CA 1
ATOM 645 C C . SER A 1 144 ? -3.301 14.595 -37.826 1.00 26.12 616 SER A C 1
ATOM 646 O O . SER A 1 144 ? -4.099 13.912 -37.188 1.00 25.62 616 SER A O 1
ATOM 649 N N . GLN A 1 145 ? -2.950 15.831 -37.456 1.00 28.26 617 GLN A N 1
ATOM 650 C CA . GLN A 1 145 ? -3.543 16.423 -36.274 1.00 27.29 617 GLN A CA 1
ATOM 651 C C . GLN A 1 145 ? -5.042 16.794 -36.541 1.00 25.84 617 GLN A C 1
ATOM 652 O O . GLN A 1 145 ? -5.905 16.605 -35.675 1.00 24.81 617 GLN A O 1
ATOM 666 N N . GLN A 1 147 ? -6.865 15.335 -38.847 1.00 27.27 619 GLN A N 1
ATOM 667 C CA . GLN A 1 147 ? -7.520 14.028 -38.972 1.00 27.51 619 GLN A CA 1
ATOM 668 C C . GLN A 1 147 ? -7.860 13.499 -37.555 1.00 26.66 619 GLN A C 1
ATOM 669 O O . GLN A 1 147 ? -8.976 12.995 -37.295 1.00 23.76 619 GLN A O 1
ATOM 675 N N . ALA A 1 148 ? -6.924 13.624 -36.611 1.00 24.06 620 ALA A N 1
ATOM 676 C CA . ALA A 1 148 ? -7.210 13.166 -35.247 1.00 25.03 620 ALA A CA 1
ATOM 677 C C . ALA A 1 148 ? -8.363 13.941 -34.606 1.00 23.11 620 ALA A C 1
ATOM 678 O O . ALA A 1 148 ? -9.170 13.364 -33.866 1.00 24.12 620 ALA A O 1
ATOM 680 N N . VAL A 1 149 ? -8.380 15.242 -34.818 1.00 23.62 621 VAL A N 1
ATOM 681 C CA . VAL A 1 149 ? -9.468 16.109 -34.331 1.00 25.31 621 VAL A CA 1
ATOM 682 C C . VAL A 1 149 ? -10.846 15.626 -34.846 1.00 24.47 621 VAL A C 1
ATOM 683 O O . VAL A 1 149 ? -11.812 15.516 -34.085 1.00 25.06 621 VAL A O 1
ATOM 687 N N . ALA A 1 150 ? -10.879 15.289 -36.116 1.00 25.11 622 ALA A N 1
ATOM 688 C CA . ALA A 1 150 ? -12.116 14.822 -36.757 1.00 25.13 622 ALA A CA 1
ATOM 689 C C . ALA A 1 150 ? -12.516 13.462 -36.253 1.00 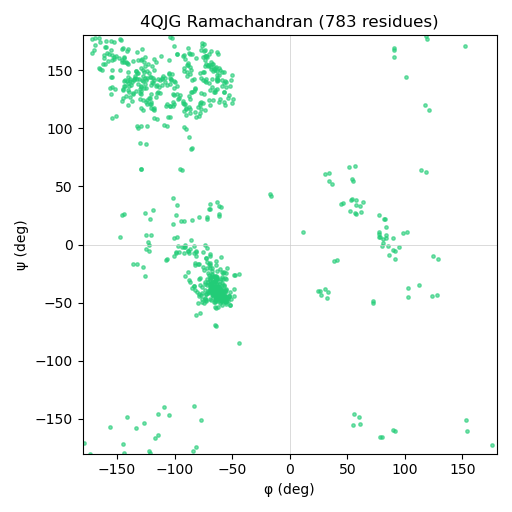25.33 622 ALA A C 1
ATOM 690 O O . ALA A 1 150 ? -13.669 13.246 -35.984 1.00 25.90 622 ALA A O 1
ATOM 692 N N . GLU A 1 151 ? -11.557 12.574 -36.037 1.00 25.10 623 GLU A N 1
ATOM 693 C CA . GLU A 1 151 ? -11.867 11.260 -35.526 1.00 25.10 623 GLU A CA 1
ATOM 694 C C . GLU A 1 151 ? -12.337 11.306 -34.076 1.00 26.73 623 GLU A C 1
ATOM 695 O O . GLU A 1 151 ? -13.254 10.582 -33.712 1.00 26.14 623 GLU A O 1
ATOM 701 N N . ALA A 1 152 ? -11.731 12.173 -33.248 1.00 27.04 624 ALA A N 1
ATOM 702 C CA . ALA A 1 152 ? -12.151 12.325 -31.848 1.00 28.08 624 ALA A CA 1
ATOM 703 C C . ALA A 1 152 ? -13.578 12.834 -31.724 1.00 28.74 624 ALA A C 1
ATOM 704 O O . ALA A 1 152 ? -14.347 12.366 -30.861 1.00 26.63 624 ALA A O 1
ATOM 706 N N . ALA A 1 153 ? -13.945 13.730 -32.635 1.00 26.88 625 ALA A N 1
ATOM 707 C CA . ALA A 1 153 ? -15.270 14.341 -32.630 1.00 28.72 625 ALA A CA 1
ATOM 708 C C . ALA A 1 153 ? -16.390 13.371 -33.051 1.00 26.43 625 ALA A C 1
ATOM 709 O O . ALA A 1 153 ? -17.527 13.579 -32.689 1.00 27.75 625 ALA A O 1
ATOM 711 N N . LEU A 1 154 ? -16.053 12.282 -33.748 1.00 28.28 626 LEU A N 1
ATOM 712 C CA . LEU A 1 154 ? -17.044 11.246 -34.159 1.00 26.46 626 LEU A CA 1
ATOM 713 C C . LEU A 1 154 ? -17.093 10.055 -33.194 1.00 28.95 626 LEU A C 1
ATOM 714 O O . LEU A 1 154 ? -17.926 9.123 -33.356 1.00 28.88 626 LEU A O 1
ATOM 719 N N . GLN A 1 155 ? -16.188 10.022 -32.224 1.00 27.89 627 GLN A N 1
ATOM 720 C CA . GLN A 1 155 ? -16.227 8.934 -31.245 1.00 31.19 627 GLN A CA 1
ATOM 721 C C . GLN A 1 155 ? -17.593 8.804 -30.584 1.00 27.00 627 GLN A C 1
ATOM 722 O O . GLN A 1 155 ? -18.100 9.730 -29.977 1.00 30.85 627 GLN A O 1
ATOM 728 N N . GLY A 1 156 ? -18.135 7.614 -30.642 1.00 26.14 628 GLY A N 1
ATOM 729 C CA . GLY A 1 156 ? -19.456 7.347 -30.077 1.00 29.52 628 GLY A CA 1
ATOM 730 C C . GLY A 1 156 ? -20.592 7.562 -31.060 1.00 27.78 628 GLY A C 1
ATOM 731 O O . GLY A 1 156 ? -21.756 7.346 -30.731 1.00 32.21 628 GLY A O 1
ATOM 732 N N . TYR A 1 157 ? -20.286 8.049 -32.253 1.00 27.04 629 TYR A N 1
ATOM 733 C CA . TYR A 1 157 ? -21.354 8.332 -33.236 1.00 26.64 629 TYR A CA 1
ATOM 734 C C . TYR A 1 157 ? -21.100 7.714 -34.588 1.00 24.87 629 TYR A C 1
ATOM 735 O O . TYR A 1 157 ? -19.998 7.345 -34.940 1.00 28.08 629 TYR A O 1
ATOM 744 N N . SER A 1 158 ? -22.164 7.583 -35.331 1.00 25.59 630 SER A N 1
ATOM 745 C CA . SER A 1 158 ? -22.059 7.211 -36.723 1.00 24.87 630 SER A CA 1
ATOM 746 C C . SER A 1 158 ? -22.186 8.511 -37.523 1.00 24.02 630 SER A C 1
ATOM 747 O O . SER A 1 158 ? -23.031 9.382 -37.214 1.00 23.66 630 SER A O 1
ATOM 750 N N . GLY A 1 159 ? -21.380 8.626 -38.575 1.00 24.82 631 GLY A N 1
ATOM 751 C CA . GLY A 1 159 ? -21.477 9.770 -39.497 1.00 22.97 631 GLY A CA 1
ATOM 752 C C . GLY A 1 159 ? -20.172 10.056 -40.169 1.00 21.33 631 GLY A C 1
ATOM 753 O O . GLY A 1 159 ? -19.319 9.161 -40.292 1.00 21.96 631 GLY A O 1
ATOM 754 N N . SER A 1 160 ? -19.944 11.325 -40.529 1.00 21.00 632 SER A N 1
ATOM 755 C CA . SER A 1 160 ? -18.636 11.668 -41.100 1.00 21.56 632 SER A CA 1
ATOM 756 C C . SER A 1 160 ? -18.323 13.147 -41.044 1.00 21.54 632 SER A C 1
ATOM 757 O O . SER A 1 160 ? -19.231 14.006 -40.890 1.00 20.42 632 SER A O 1
ATOM 760 N N . ILE A 1 161 ? -17.027 13.424 -41.215 1.00 19.31 633 ILE A N 1
ATOM 761 C CA . ILE A 1 161 ? -16.514 14.763 -41.258 1.00 19.74 633 ILE A CA 1
ATOM 762 C C . ILE A 1 161 ? -15.493 14.976 -42.355 1.00 18.74 633 ILE A C 1
ATOM 763 O O . ILE A 1 161 ? -14.648 14.120 -42.584 1.00 21.63 633 ILE A O 1
ATOM 768 N N . VAL A 1 162 ? -15.553 16.135 -43.040 1.00 18.99 634 VAL A N 1
ATOM 769 C CA . VAL A 1 162 ? -14.571 16.514 -44.060 1.00 18.96 634 VAL A CA 1
ATOM 770 C C . VAL A 1 162 ? -14.112 17.919 -43.700 1.00 20.66 634 VAL A C 1
ATOM 771 O O . VAL A 1 162 ? -14.943 18.795 -43.400 1.00 22.43 634 VAL A O 1
ATOM 775 N N . VAL A 1 163 ? -12.799 18.136 -43.695 1.00 20.92 635 VAL A N 1
ATOM 776 C CA . VAL A 1 163 ? -12.236 19.464 -43.498 1.00 19.73 635 VAL A CA 1
ATOM 777 C C . VAL A 1 163 ? -11.483 19.710 -44.802 1.00 20.97 635 VAL A C 1
ATOM 778 O O . VAL A 1 163 ? -10.768 18.851 -45.276 1.00 22.54 635 VAL A O 1
ATOM 790 N N . ASP A 1 165 ? -9.643 22.823 -47.605 1.00 26.06 637 ASP A N 1
ATOM 791 C CA . ASP A 1 165 ? -9.102 24.141 -47.846 1.00 26.10 637 ASP A CA 1
ATOM 792 C C . ASP A 1 165 ? -9.964 24.773 -48.905 1.00 27.00 637 ASP A C 1
ATOM 793 O O . ASP A 1 165 ? -10.048 24.280 -49.993 1.00 26.53 637 ASP A O 1
ATOM 798 N N . PRO A 1 166 ? -10.557 25.916 -48.622 1.00 26.20 638 PRO A N 1
ATOM 799 C CA . PRO A 1 166 ? -11.487 26.448 -49.646 1.00 27.04 638 PRO A CA 1
ATOM 800 C C . PRO A 1 166 ? -10.893 26.983 -50.940 1.00 28.20 638 PRO A C 1
ATOM 801 O O . PRO A 1 166 ? -11.577 27.020 -51.953 1.00 26.33 638 PRO A O 1
ATOM 805 N N . SER A 1 167 ? -9.636 27.412 -50.916 1.00 27.56 639 SER A N 1
ATOM 806 C CA . SER A 1 167 ? -9.069 27.983 -52.093 1.00 29.57 639 SER A CA 1
ATOM 807 C C . SER A 1 167 ? -8.552 26.935 -53.073 1.00 28.99 639 SER A C 1
ATOM 808 O O . SER A 1 167 ? -8.413 27.229 -54.241 1.00 32.83 639 SER A O 1
ATOM 811 N N . THR A 1 168 ? -8.343 25.708 -52.627 1.00 26.60 640 THR A N 1
ATOM 812 C CA . THR A 1 168 ? -7.798 24.660 -53.482 1.00 28.79 640 THR A CA 1
ATOM 813 C C . THR A 1 168 ? -8.630 23.384 -53.551 1.00 28.26 640 THR A C 1
ATOM 814 O O . THR A 1 168 ? -8.578 22.691 -54.553 1.00 30.36 640 THR A O 1
ATOM 818 N N . GLY A 1 169 ? -9.413 23.070 -52.519 1.00 27.95 641 GLY A N 1
ATOM 819 C CA . GLY A 1 169 ? -10.185 21.841 -52.542 1.00 25.28 641 GLY A CA 1
ATOM 820 C C . GLY A 1 169 ? -9.346 20.725 -51.927 1.00 26.27 641 GLY A C 1
ATOM 821 O O . GLY A 1 169 ? -9.736 19.566 -51.890 1.00 22.51 641 GLY A O 1
ATOM 822 N N . ALA A 1 170 ? -8.180 21.069 -51.397 1.00 24.35 642 ALA A N 1
ATOM 823 C CA . ALA A 1 170 ? -7.374 20.066 -50.723 1.00 26.28 642 ALA A CA 1
ATOM 824 C C . ALA A 1 170 ? -8.121 19.539 -49.500 1.00 25.63 642 ALA A C 1
ATOM 825 O O . ALA A 1 170 ? -8.661 20.322 -48.716 1.00 25.02 642 ALA A O 1
ATOM 827 N N . VAL A 1 171 ? -8.145 18.213 -49.345 1.00 24.94 643 VAL A N 1
ATOM 828 C CA . VAL A 1 171 ? -8.798 17.576 -48.196 1.00 24.83 643 VAL A CA 1
ATOM 829 C C . VAL A 1 171 ? -7.795 17.410 -47.048 1.00 26.72 643 VAL A C 1
ATOM 830 O O . VAL A 1 171 ? -6.816 16.626 -47.127 1.00 25.95 643 VAL A O 1
ATOM 834 N N . LEU A 1 172 ? -8.037 18.183 -45.994 1.00 25.02 644 LEU A N 1
ATOM 835 C CA . LEU A 1 172 ? -7.154 18.198 -44.843 1.00 25.92 644 LEU A CA 1
ATOM 836 C C . LEU A 1 172 ? -7.492 17.155 -43.783 1.00 26.45 644 LEU A C 1
ATOM 837 O O . LEU A 1 172 ? -6.589 16.731 -43.003 1.00 24.52 644 LEU A O 1
ATOM 842 N N . ALA A 1 173 ? -8.758 16.719 -43.764 1.00 22.02 645 ALA A N 1
ATOM 843 C CA . ALA A 1 173 ? -9.200 15.655 -42.855 1.00 23.48 645 ALA A CA 1
ATOM 844 C C . ALA A 1 173 ? -10.407 15.021 -43.474 1.00 23.07 645 ALA A C 1
ATOM 845 O O . ALA A 1 173 ? -11.213 15.743 -44.109 1.00 22.09 645 ALA A O 1
ATOM 847 N N . LYS A 1 174 ? -10.536 13.698 -43.296 1.00 23.16 646 LYS A N 1
ATOM 848 C CA . LYS A 1 174 ? -11.651 12.950 -43.922 1.00 23.93 646 LYS A CA 1
ATOM 849 C C . LYS A 1 174 ? -11.865 11.760 -43.052 1.00 24.75 646 LYS A C 1
ATOM 850 O O . LYS A 1 174 ? -11.013 10.858 -43.011 1.00 24.38 646 LYS A O 1
ATOM 856 N N . ALA A 1 175 ? -12.995 11.776 -42.320 1.00 24.13 647 ALA A N 1
ATOM 857 C CA . ALA A 1 175 ? -13.309 10.740 -41.354 1.00 22.72 647 ALA A CA 1
ATOM 858 C C . ALA A 1 175 ? -14.709 10.194 -41.419 1.00 23.89 647 ALA A C 1
ATOM 859 O O . ALA A 1 175 ? -15.700 10.953 -41.611 1.00 21.78 647 ALA A O 1
ATOM 861 N N . SER A 1 176 ? -14.793 8.854 -41.403 1.00 22.96 648 SER A N 1
ATOM 862 C CA . SER A 1 176 ? -16.100 8.170 -41.419 1.00 22.60 648 SER A CA 1
ATOM 863 C C . SER A 1 176 ? -16.213 7.297 -40.177 1.00 25.17 648 SER A C 1
ATOM 864 O O . SER A 1 176 ? -15.224 6.698 -39.745 1.00 24.48 648 SER A O 1
ATOM 867 N N . SER A 1 177 ? -17.406 7.193 -39.610 1.00 25.65 649 SER A N 1
ATOM 868 C CA . SER A 1 177 ? -17.591 6.417 -38.374 1.00 25.74 649 SER A CA 1
ATOM 869 C C . SER A 1 177 ? -18.903 5.688 -38.470 1.00 24.79 649 SER A C 1
ATOM 870 O O . SER A 1 177 ? -19.878 6.270 -38.945 1.00 23.96 649 SER A O 1
ATOM 873 N N . PRO A 1 178 ? -18.960 4.435 -38.003 1.00 26.86 650 PRO A N 1
ATOM 874 C CA . PRO A 1 178 ? -17.875 3.709 -37.388 1.00 28.86 650 PRO A CA 1
ATOM 875 C C . PRO A 1 178 ? -16.786 3.321 -38.384 1.00 30.22 650 PRO A C 1
ATOM 876 O O . PRO A 1 178 ? -17.012 3.226 -39.582 1.00 27.36 650 PRO A O 1
ATOM 880 N N . SER A 1 179 ? -15.580 3.155 -37.881 1.00 28.49 651 SER A N 1
ATOM 881 C CA . SER A 1 179 ? -14.471 2.792 -38.723 1.00 30.47 651 SER A CA 1
ATOM 882 C C . SER A 1 179 ? -13.929 1.419 -38.306 1.00 32.11 651 SER A C 1
ATOM 883 O O . SER A 1 179 ? -14.598 0.671 -37.589 1.00 30.47 651 SER A O 1
ATOM 886 N N . TYR A 1 180 ? -12.747 1.083 -38.805 1.00 30.11 652 TYR A N 1
ATOM 887 C CA . TYR A 1 180 ? -12.149 -0.225 -38.555 1.00 33.30 652 TYR A CA 1
ATOM 888 C C . TYR A 1 180 ? -10.667 -0.069 -38.642 1.00 31.70 652 TYR A C 1
ATOM 889 O O . TYR A 1 180 ? -10.162 1.015 -38.936 1.00 32.06 652 TYR A O 1
ATOM 898 N N . THR A 1 181 ? -9.966 -1.145 -38.317 1.00 34.58 653 THR A N 1
ATOM 899 C CA . THR A 1 181 ? -8.521 -1.183 -38.461 1.00 33.43 653 THR A CA 1
ATOM 900 C C . THR A 1 181 ? -8.169 -2.166 -39.579 1.00 32.34 653 THR A C 1
ATOM 901 O O . THR A 1 181 ? -8.982 -3.029 -39.978 1.00 33.52 653 THR A O 1
ATOM 905 N N . HIS A 1 182 ? -6.948 -2.038 -40.084 1.00 33.36 654 HIS A N 1
ATOM 906 C CA . HIS A 1 182 ? -6.477 -2.961 -41.119 1.00 36.49 654 HIS A CA 1
ATOM 907 C C . HIS A 1 182 ? -6.336 -4.367 -40.554 1.00 37.95 654 HIS A C 1
ATOM 908 O O . HIS A 1 182 ? -6.659 -5.332 -41.228 1.00 36.78 654 HIS A O 1
ATOM 915 N N . ALA A 1 183 ? -5.917 -4.481 -39.302 1.00 36.86 655 ALA A N 1
ATOM 916 C CA . ALA A 1 183 ? -5.854 -5.810 -38.655 1.00 38.17 655 ALA A CA 1
ATOM 917 C C . ALA A 1 183 ? -7.253 -6.468 -38.710 1.00 41.54 655 ALA A C 1
ATOM 918 O O . ALA A 1 183 ? -7.407 -7.666 -39.007 1.00 42.11 655 ALA A O 1
ATOM 920 N N . GLU A 1 184 ? -8.291 -5.674 -38.491 1.00 35.10 656 GLU A N 1
ATOM 921 C CA . GLU A 1 184 ? -9.629 -6.238 -38.502 1.00 41.96 656 GLU A CA 1
ATOM 922 C C . GLU A 1 184 ? -10.062 -6.815 -39.837 1.00 39.01 656 GLU A C 1
ATOM 923 O O . GLU A 1 184 ? -10.945 -7.664 -39.880 1.00 37.85 656 GLU A O 1
ATOM 929 N N . LEU A 1 185 ? -9.445 -6.362 -40.918 1.00 40.86 657 LEU A N 1
ATOM 930 C CA . LEU A 1 185 ? -9.786 -6.869 -42.226 1.00 43.87 657 LEU A CA 1
ATOM 931 C C . LEU A 1 185 ? -9.375 -8.328 -42.381 1.00 45.63 657 LEU A C 1
ATOM 932 O O . LEU A 1 185 ? -9.901 -9.028 -43.254 1.00 46.78 657 LEU A O 1
ATOM 937 N N . GLY A 1 186 ? -8.444 -8.767 -41.545 1.00 45.08 658 GLY A N 1
ATOM 938 C CA . GLY A 1 186 ? -7.993 -10.160 -41.545 1.00 50.33 658 GLY A CA 1
ATOM 939 C C . GLY A 1 186 ? -8.919 -11.027 -40.690 1.00 56.21 658 GLY A C 1
ATOM 940 O O . GLY A 1 186 ? -8.524 -12.093 -40.261 1.00 57.83 658 GLY A O 1
ATOM 941 N N . THR A 1 187 ? -10.153 -10.564 -40.447 1.00 58.81 659 THR A N 1
ATOM 942 C CA . THR A 1 187 ? -11.149 -11.297 -39.656 1.00 59.73 659 THR A CA 1
ATOM 943 C C . THR A 1 187 ? -12.542 -11.072 -40.251 1.00 61.14 659 THR A C 1
ATOM 944 O O . THR A 1 187 ? -12.690 -10.349 -41.236 1.00 55.35 659 THR A O 1
ATOM 948 N N . ILE A 1 188 ? -13.563 -11.665 -39.636 1.00 57.89 660 ILE A N 1
ATOM 949 C CA . ILE A 1 188 ? -14.934 -11.519 -40.107 1.00 60.46 660 ILE A CA 1
ATOM 950 C C . ILE A 1 188 ? -15.546 -10.273 -39.483 1.00 63.61 660 ILE A C 1
ATOM 951 O O . ILE A 1 188 ? -15.520 -10.133 -38.273 1.00 61.89 660 ILE A O 1
ATOM 956 N N . ILE A 1 189 ? -16.108 -9.378 -40.296 1.00 62.50 661 ILE A N 1
ATOM 957 C CA . ILE A 1 189 ? -16.741 -8.168 -39.772 1.00 61.91 661 ILE A CA 1
ATOM 958 C C . ILE A 1 189 ? -18.006 -7.841 -40.560 1.00 67.40 661 ILE A C 1
ATOM 959 O O . ILE A 1 189 ? -18.056 -8.082 -41.766 1.00 65.36 661 ILE A O 1
ATOM 964 N N . GLY A 1 194 ? -24.584 -0.045 -44.328 1.00 53.77 666 GLY A N 1
ATOM 965 C CA . GLY A 1 194 ? -24.329 0.766 -43.114 1.00 61.71 666 GLY A CA 1
ATOM 966 C C . GLY A 1 194 ? -23.182 0.309 -42.204 1.00 50.50 666 GLY A C 1
ATOM 967 O O . GLY A 1 194 ? -22.989 0.813 -41.092 1.00 57.94 666 GLY A O 1
ATOM 968 N N . SER A 1 195 ? -22.384 -0.621 -42.694 1.00 49.04 667 SER A N 1
ATOM 969 C CA . SER A 1 195 ? -21.271 -1.167 -41.914 1.00 43.03 667 SER A CA 1
ATOM 970 C C . SER A 1 195 ? -20.098 -0.204 -41.790 1.00 33.67 667 SER A C 1
ATOM 971 O O . SER A 1 195 ? -20.087 0.852 -42.399 1.00 30.09 667 SER A O 1
ATOM 974 N N A GLN A 1 196 ? -19.118 -0.593 -40.977 0.50 32.56 668 GLN A N 1
ATOM 975 N N B GLN A 1 196 ? -19.099 -0.595 -40.996 0.50 31.35 668 GLN A N 1
ATOM 976 C CA A GLN A 1 196 ? -17.918 0.185 -40.772 0.50 31.51 668 GLN A CA 1
ATOM 977 C CA B GLN A 1 196 ? -17.883 0.178 -40.784 0.50 29.60 668 GLN A CA 1
ATOM 978 C C A GLN A 1 196 ? -17.171 0.424 -42.072 0.50 29.22 668 GLN A C 1
ATOM 979 C C B GLN A 1 196 ? -17.179 0.441 -42.088 0.50 28.26 668 GLN A C 1
ATOM 980 O O A GLN A 1 196 ? -16.418 1.367 -42.182 0.50 27.32 668 GLN A O 1
ATOM 981 O O B GLN A 1 196 ? -16.450 1.401 -42.215 0.50 26.64 668 GLN A O 1
ATOM 992 N N . LEU A 1 197 ? -17.327 -0.475 -43.039 1.00 27.93 669 LEU A N 1
ATOM 993 C CA . LEU A 1 197 ? -16.607 -0.359 -44.296 1.00 30.66 669 LEU A CA 1
ATOM 994 C C . LEU A 1 197 ? -17.085 0.730 -45.232 1.00 27.16 669 LEU A C 1
ATOM 995 O O . LEU A 1 197 ? -16.327 1.143 -46.074 1.00 26.59 669 LEU A O 1
ATOM 1000 N N . VAL A 1 198 ? -18.327 1.166 -45.090 1.00 26.96 670 VAL A N 1
ATOM 1001 C CA . VAL A 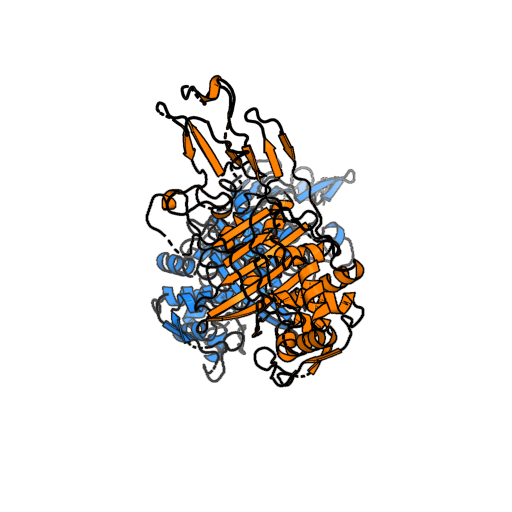1 198 ? -18.854 2.242 -45.898 1.00 23.93 670 VAL A CA 1
ATOM 1002 C C . VAL A 1 198 ? -18.122 3.549 -45.602 1.00 23.57 670 VAL A C 1
ATOM 1003 O O . VAL A 1 198 ? -17.867 3.867 -44.440 1.00 23.28 670 VAL A O 1
ATOM 1007 N N . ASP A 1 199 ? -17.693 4.243 -46.643 1.00 22.66 671 ASP A N 1
ATOM 1008 C CA . ASP A 1 199 ? -17.049 5.556 -46.470 1.00 22.47 671 ASP A CA 1
ATOM 1009 C C . ASP A 1 199 ? -18.140 6.579 -46.521 1.00 21.39 671 ASP A C 1
ATOM 1010 O O . ASP A 1 199 ? -18.571 6.946 -47.607 1.00 22.74 671 ASP A O 1
ATOM 1015 N N . ARG A 1 200 ? -18.577 7.029 -45.348 1.00 21.05 672 ARG A N 1
ATOM 1016 C CA . ARG A 1 200 ? -19.681 7.996 -45.211 1.00 20.90 672 ARG A CA 1
ATOM 1017 C C . ARG A 1 200 ? -19.348 9.438 -45.647 1.00 20.70 672 ARG A C 1
ATOM 1018 O O . ARG A 1 200 ? -20.235 10.279 -45.692 1.00 22.50 672 ARG A O 1
ATOM 1026 N N . THR A 1 201 ? -18.110 9.706 -46.043 1.00 21.56 673 THR A N 1
ATOM 1027 C CA . THR A 1 201 ? -17.749 11.013 -46.536 1.00 21.19 673 THR A CA 1
ATOM 1028 C C . THR A 1 201 ? -18.017 11.102 -48.055 1.00 23.17 673 THR A C 1
ATOM 1029 O O . THR A 1 201 ? -18.319 12.160 -48.561 1.00 22.05 673 THR A O 1
ATOM 1033 N N . THR A 1 202 ? -17.907 9.989 -48.768 1.00 23.87 674 THR A N 1
ATOM 1034 C CA . THR A 1 202 ? -17.954 10.014 -50.226 1.00 23.04 674 THR A CA 1
ATOM 1035 C C . THR A 1 202 ? -18.784 8.951 -50.917 1.00 22.42 674 THR A C 1
ATOM 1036 O O . THR A 1 202 ? -19.091 9.109 -52.104 1.00 23.12 674 THR A O 1
ATOM 1040 N N . GLN A 1 203 ? -19.123 7.885 -50.217 1.00 21.79 675 GLN A N 1
ATOM 1041 C CA . GLN A 1 203 ? -19.863 6.807 -50.807 1.00 24.41 675 GLN A CA 1
ATOM 1042 C C . GLN A 1 203 ? -21.198 6.455 -50.163 1.00 25.60 675 GLN A C 1
ATOM 1043 O O . GLN A 1 203 ? -21.697 5.356 -50.341 1.00 27.84 675 GLN A O 1
ATOM 1049 N N . ALA A 1 204 ? -21.785 7.394 -49.443 1.00 23.62 676 ALA A N 1
ATOM 1050 C CA . ALA A 1 204 ? -23.083 7.207 -48.842 1.00 24.24 676 ALA A CA 1
ATOM 1051 C C . ALA A 1 204 ? -23.842 8.461 -49.211 1.00 22.84 676 ALA A C 1
ATOM 1052 O O . ALA A 1 204 ? -23.300 9.558 -49.182 1.00 21.63 676 ALA A O 1
ATOM 1054 N N . LEU A 1 205 ? -25.078 8.298 -49.580 1.00 21.50 677 LEU A N 1
ATOM 1055 C CA . LEU A 1 205 ? -25.915 9.436 -49.961 1.00 22.87 677 LEU A CA 1
ATOM 1056 C C . LEU A 1 205 ? -26.959 9.707 -48.891 1.00 21.53 677 LEU A C 1
ATOM 1057 O O . LEU A 1 205 ? -27.559 8.797 -48.350 1.00 20.52 677 LEU A O 1
ATOM 1062 N N . TYR A 1 206 ? -27.169 10.980 -48.637 1.00 19.88 678 TYR A N 1
ATOM 1063 C CA . TYR A 1 206 ? -28.104 11.426 -47.633 1.00 22.14 678 TYR A CA 1
ATOM 1064 C C . TYR A 1 206 ? -29.000 12.541 -48.118 1.00 22.08 678 TYR A C 1
ATOM 1065 O O . TYR A 1 206 ? -28.558 13.327 -48.962 1.00 23.82 678 TYR A O 1
ATOM 1074 N N . SER A 1 207 ? -30.240 12.597 -47.594 1.00 21.29 679 SER A N 1
ATOM 1075 C CA . SER A 1 207 ? -31.049 13.798 -47.806 1.00 23.36 679 SER A CA 1
ATOM 1076 C C . SER A 1 207 ? -30.306 14.887 -47.013 1.00 23.27 679 SER A C 1
ATOM 1077 O O . SER A 1 207 ? -30.098 14.715 -45.817 1.00 23.24 679 SER A O 1
ATOM 1080 N N . PRO A 1 208 ? -29.921 16.026 -47.660 1.00 23.43 680 PRO A N 1
ATOM 1081 C CA . PRO A 1 208 ? -29.162 17.061 -46.963 1.00 23.13 680 PRO A CA 1
ATOM 1082 C C . PRO A 1 208 ? -29.988 17.934 -45.989 1.00 21.75 680 PRO A C 1
ATOM 1083 O O . PRO A 1 208 ? -29.417 18.689 -45.160 1.00 22.25 680 PRO A O 1
ATOM 1087 N N . GLY A 1 209 ? -31.294 17.915 -46.191 1.00 22.63 681 GLY A N 1
ATOM 1088 C CA . GLY A 1 209 ? -32.189 18.719 -45.436 1.00 21.49 681 GLY A CA 1
ATOM 1089 C C . GLY A 1 209 ? -31.856 20.174 -45.631 1.00 21.95 681 GLY A C 1
ATOM 1090 O O . GLY A 1 209 ? -31.289 20.554 -46.633 1.00 21.89 681 GLY A O 1
ATOM 1091 N N . SER A 1 210 ? -32.085 20.984 -44.605 1.00 22.39 682 SER A N 1
ATOM 1092 C CA . SER A 1 210 ? -31.842 22.445 -44.707 1.00 22.51 682 SER A CA 1
ATOM 1093 C C . SER A 1 210 ? -30.403 22.899 -45.047 1.00 23.33 682 SER A C 1
ATOM 1094 O O . SER A 1 210 ? -30.189 24.093 -45.329 1.00 23.55 682 SER A O 1
ATOM 1097 N N . SER A 1 211 ? -29.404 21.997 -45.016 1.00 20.19 683 SER A N 1
ATOM 1098 C CA . SER A 1 211 ? -28.061 22.420 -45.400 1.00 22.24 683 SER A CA 1
ATOM 1099 C C . SER A 1 211 ? -28.067 22.824 -46.888 1.00 22.88 683 SER A C 1
ATOM 1100 O O . SER A 1 211 ? -27.337 23.730 -47.331 1.00 21.19 683 SER A O 1
ATOM 1103 N N . PHE A 1 212 ? -28.962 22.180 -47.651 1.00 22.70 684 PHE A N 1
ATOM 1104 C CA . PHE A 1 212 ? -29.093 22.461 -49.075 1.00 20.54 684 PHE A CA 1
ATOM 1105 C C . PHE A 1 212 ? -29.680 23.865 -49.321 1.00 20.23 684 PHE A C 1
ATOM 1106 O O . PHE A 1 212 ? -29.599 24.353 -50.440 1.00 21.94 684 PHE A O 1
ATOM 1114 N N . LYS A 1 213 ? -30.280 24.504 -48.326 1.00 18.84 685 LYS A N 1
ATOM 1115 C CA . LYS A 1 213 ? -30.870 25.842 -48.541 1.00 19.99 685 LYS A CA 1
ATOM 1116 C C . LYS A 1 213 ? -29.800 26.803 -48.963 1.00 20.90 685 LYS A C 1
ATOM 1117 O O . LYS A 1 213 ? -30.083 27.882 -49.487 1.00 20.24 685 LYS A O 1
ATOM 1123 N N . THR A 1 214 ? -28.554 26.460 -48.650 1.00 18.43 686 THR A N 1
ATOM 1124 C CA . THR A 1 214 ? -27.469 27.270 -49.098 1.00 19.34 686 THR A CA 1
ATOM 1125 C C . THR A 1 214 ? -27.466 27.440 -50.619 1.00 20.58 686 THR A C 1
ATOM 1126 O O . THR A 1 214 ? -27.223 28.547 -51.153 1.00 20.08 686 THR A O 1
ATOM 1130 N N . VAL A 1 215 ? -27.771 26.350 -51.326 1.00 20.59 687 VAL A N 1
ATOM 1131 C CA . VAL A 1 215 ? -27.814 26.341 -52.759 1.00 21.10 687 VAL A CA 1
ATOM 1132 C C . VAL A 1 215 ? -29.046 27.098 -53.218 1.00 22.42 687 VAL A C 1
ATOM 1133 O O . VAL A 1 215 ? -28.960 27.939 -54.123 1.00 23.02 687 VAL A O 1
ATOM 1137 N N . THR A 1 216 ? -30.179 26.876 -52.559 1.00 21.08 688 THR A N 1
ATOM 1138 C CA . THR A 1 216 ? -31.390 27.615 -52.935 1.00 21.76 688 THR A CA 1
ATOM 1139 C C . THR A 1 216 ? -31.193 29.128 -52.827 1.00 23.11 688 THR A C 1
ATOM 1140 O O . THR A 1 216 ? -31.601 29.909 -53.760 1.00 21.81 688 THR A O 1
ATOM 1144 N N . LEU A 1 217 ? -30.577 29.539 -51.702 1.00 21.26 689 LEU A N 1
ATOM 1145 C CA . LEU A 1 217 ? -30.308 30.939 -51.421 1.00 21.08 689 LEU A CA 1
ATOM 1146 C C . LEU A 1 217 ? -29.363 31.487 -52.495 1.00 21.69 689 LEU A C 1
ATOM 1147 O O . LEU A 1 217 ? -29.644 32.537 -53.111 1.00 21.54 689 LEU A O 1
ATOM 1152 N N . ALA A 1 218 ? -28.223 30.812 -52.689 1.00 21.79 690 ALA A N 1
ATOM 1153 C CA . ALA A 1 218 ? -27.240 31.230 -53.708 1.00 21.10 690 ALA A CA 1
ATOM 1154 C C . ALA A 1 218 ? -27.909 31.434 -55.086 1.00 23.04 690 ALA A C 1
ATOM 1155 O O . ALA A 1 218 ? -27.667 32.435 -55.744 1.00 23.66 690 ALA A O 1
ATOM 1157 N N . ALA A 1 219 ? -28.720 30.479 -55.484 1.00 21.01 691 ALA A N 1
ATOM 1158 C CA . ALA A 1 219 ? -29.389 30.576 -56.769 1.00 22.59 691 ALA A CA 1
ATOM 1159 C C . ALA A 1 219 ? -30.341 31.764 -56.790 1.00 22.23 691 ALA A C 1
ATOM 1160 O O . ALA A 1 219 ? -30.414 32.448 -57.801 1.00 24.85 691 ALA A O 1
ATOM 1162 N N . GLY A 1 220 ? -31.072 32.001 -55.708 1.00 20.69 692 GLY A N 1
ATOM 1163 C CA . GLY A 1 220 ? -32.049 33.111 -55.650 1.00 22.32 692 GLY A CA 1
ATOM 1164 C C . GLY A 1 220 ? -31.388 34.453 -55.780 1.00 22.75 692 GLY A C 1
ATOM 1165 O O . GLY A 1 220 ? -31.846 35.369 -56.474 1.00 22.64 692 GLY A O 1
ATOM 1166 N N . ILE A 1 221 ? -30.261 34.590 -55.098 1.00 21.54 693 ILE A N 1
ATOM 1167 C CA . ILE A 1 221 ? -29.522 35.814 -55.179 1.00 22.21 693 ILE A CA 1
ATOM 1168 C C . ILE A 1 221 ? -28.797 35.979 -56.506 1.00 23.08 693 ILE A C 1
ATOM 1169 O O . ILE A 1 221 ? -28.735 37.081 -57.074 1.00 23.95 693 ILE A O 1
ATOM 1174 N N . ASP A 1 222 ? -28.239 34.899 -57.016 1.00 23.03 694 ASP A N 1
ATOM 1175 C CA . ASP A 1 222 ? -27.436 34.989 -58.240 1.00 23.79 694 ASP A CA 1
ATOM 1176 C C . ASP A 1 222 ? -28.287 35.293 -59.475 1.00 24.15 694 ASP A C 1
ATOM 1177 O O . ASP A 1 222 ? -27.802 35.966 -60.393 1.00 24.54 694 ASP A O 1
ATOM 1182 N N . THR A 1 223 ? -29.528 34.826 -59.482 1.00 23.71 695 THR A N 1
ATOM 1183 C CA . THR A 1 223 ? -30.453 35.109 -60.589 1.00 23.57 695 THR A CA 1
ATOM 1184 C C . THR A 1 223 ? -31.134 36.475 -60.410 1.00 24.85 695 THR A C 1
ATOM 1185 O O . THR A 1 223 ? -31.937 36.890 -61.223 1.00 25.11 695 THR A O 1
ATOM 1189 N N . HIS A 1 224 ? -30.835 37.170 -59.320 1.00 25.25 696 HIS A N 1
ATOM 1190 C CA . HIS A 1 224 ? -31.409 38.493 -59.072 1.00 26.13 696 HIS A CA 1
ATOM 1191 C C . HIS A 1 224 ? -32.918 38.456 -58.901 1.00 27.08 696 HIS A C 1
ATOM 1192 O O . HIS A 1 224 ? -33.638 39.385 -59.279 1.00 26.47 696 HIS A O 1
ATOM 1199 N N . LYS A 1 225 ? -33.364 37.387 -58.273 1.00 25.56 697 LYS A N 1
ATOM 1200 C CA . LYS A 1 225 ? -34.763 37.192 -57.957 1.00 30.26 697 LYS A CA 1
ATOM 1201 C C . LYS A 1 225 ? -35.121 37.561 -56.521 1.00 28.42 697 LYS A C 1
ATOM 1202 O O . LYS A 1 225 ? -36.306 37.611 -56.165 1.00 28.13 697 LYS A O 1
ATOM 1208 N N . THR A 1 226 ? -34.121 37.859 -55.691 1.00 26.18 698 THR A N 1
ATOM 1209 C CA . THR A 1 226 ? -34.385 38.167 -54.316 1.00 23.40 698 THR A CA 1
ATOM 1210 C C . THR A 1 226 ? -33.106 38.729 -53.702 1.00 24.36 698 THR A C 1
ATOM 1211 O O . THR A 1 226 ? -32.045 38.767 -54.347 1.00 23.00 698 THR A O 1
ATOM 1215 N N . THR A 1 227 ? -33.230 39.219 -52.481 1.00 23.42 699 THR A N 1
ATOM 1216 C CA . THR A 1 227 ? -32.102 39.752 -51.755 1.00 22.71 699 THR A CA 1
ATOM 1217 C C . THR A 1 227 ? -32.283 39.300 -50.330 1.00 22.52 699 THR A C 1
ATOM 1218 O O . THR A 1 227 ? -33.391 38.928 -49.941 1.00 23.94 699 THR A O 1
ATOM 1222 N N . LEU A 1 228 ? -31.245 39.468 -49.522 1.00 21.56 700 LEU A N 1
ATOM 1223 C CA . LEU A 1 228 ? -31.303 39.092 -48.114 1.00 23.16 700 LEU A CA 1
ATOM 1224 C C . LEU A 1 228 ? -32.314 39.882 -47.295 1.00 25.69 700 LEU A C 1
ATOM 1225 O O . LEU A 1 228 ? -32.794 39.384 -46.293 1.00 26.10 700 LEU A O 1
ATOM 1230 N N . ASP A 1 229 ? -32.599 41.116 -47.720 1.00 25.06 701 ASP A N 1
ATOM 1231 C CA . ASP A 1 229 ? -33.540 41.974 -47.032 1.00 26.24 701 ASP A CA 1
ATOM 1232 C C . ASP A 1 229 ? -34.949 41.908 -47.572 1.00 26.62 701 ASP A C 1
ATOM 1233 O O . ASP A 1 229 ? -35.875 42.551 -47.023 1.00 26.97 701 ASP A O 1
ATOM 1238 N N . THR A 1 230 ? -35.131 41.112 -48.623 1.00 25.49 702 THR A N 1
ATOM 1239 C CA . THR A 1 230 ? -36.472 40.892 -49.167 1.00 26.83 702 THR A CA 1
ATOM 1240 C C . THR A 1 230 ? -37.295 40.103 -48.138 1.00 27.76 702 THR A C 1
ATOM 1241 O O . THR A 1 230 ? -36.824 39.126 -47.591 1.00 29.40 702 THR A O 1
ATOM 1245 N N . THR A 1 231 ? -38.543 40.500 -47.895 1.00 27.36 703 THR A N 1
ATOM 1246 C CA . THR A 1 231 ? -39.340 39.829 -46.879 1.00 28.99 703 THR A CA 1
ATOM 1247 C C . THR A 1 231 ? -40.163 38.712 -47.444 1.00 29.72 703 THR A C 1
ATOM 1248 O O . THR A 1 231 ? -40.566 38.733 -48.607 1.00 29.44 703 THR A O 1
ATOM 1252 N N . TYR A 1 232 ? -40.378 37.712 -46.606 1.00 27.71 704 TYR A N 1
ATOM 1253 C CA . TYR A 1 232 ? -41.146 36.535 -46.956 1.00 30.19 704 TYR A CA 1
ATOM 1254 C C . TYR A 1 232 ? -42.115 36.202 -45.849 1.00 31.90 704 TYR A C 1
ATOM 1255 O O . TYR A 1 232 ? -41.775 36.339 -44.681 1.00 31.14 704 TYR A O 1
ATOM 1264 N N . SER A 1 233 ? -43.292 35.702 -46.239 1.00 30.27 705 SER A N 1
ATOM 1265 C CA . SER A 1 233 ? -44.216 35.161 -45.274 1.00 33.15 705 SER A CA 1
ATOM 1266 C C . SER A 1 233 ? -43.649 33.807 -44.852 1.00 31.55 705 SER A C 1
ATOM 1267 O O . SER A 1 233 ? -43.243 33.005 -45.690 1.00 30.73 705 SER A O 1
ATOM 1270 N N . ALA A 1 234 ? -43.543 33.555 -43.557 1.00 28.59 706 ALA A N 1
ATOM 1271 C CA . ALA A 1 234 ? -42.995 32.285 -43.091 1.00 30.05 706 ALA A CA 1
ATOM 1272 C C . ALA A 1 234 ? -43.924 31.635 -42.075 1.00 31.87 706 ALA A C 1
ATOM 1273 O O . ALA A 1 234 ? -43.546 31.434 -40.932 1.00 28.78 706 ALA A O 1
ATOM 1275 N N . PRO A 1 235 ? -45.128 31.245 -42.513 1.00 33.65 707 PRO A N 1
ATOM 1276 C CA . PRO A 1 235 ? -46.077 30.627 -41.608 1.00 32.59 707 PRO A CA 1
ATOM 1277 C C . PRO A 1 235 ? -45.723 29.201 -41.246 1.00 33.77 707 PRO A C 1
ATOM 1278 O O . PRO A 1 235 ? -44.746 28.626 -41.752 1.00 31.28 707 PRO A O 1
ATOM 1282 N N . GLY A 1 236 ? -46.476 28.654 -40.302 1.00 31.21 708 GLY A N 1
ATOM 1283 C CA . GLY A 1 236 ? -46.230 27.302 -39.822 1.00 34.25 708 GLY A CA 1
ATOM 1284 C C . GLY A 1 236 ? -46.522 26.260 -40.872 1.00 33.25 708 GLY A C 1
ATOM 1285 O O . GLY A 1 236 ? -45.918 25.196 -40.913 1.00 35.10 708 GLY A O 1
ATOM 1286 N N . THR A 1 237 ? -47.491 26.564 -41.705 1.00 37.01 709 THR A N 1
ATOM 1287 C CA . THR A 1 237 ? -47.892 25.665 -42.725 1.00 38.02 709 THR A CA 1
ATOM 1288 C C . THR A 1 237 ? -48.339 26.487 -43.921 1.00 37.55 709 THR A C 1
ATOM 1289 O O . THR A 1 237 ? -48.798 27.616 -43.775 1.00 33.56 709 THR A O 1
ATOM 1301 N N . GLU A 1 239 ? -49.820 25.863 -48.239 1.00 42.10 711 GLU A N 1
ATOM 1302 C CA . GLU A 1 239 ? -50.122 24.976 -49.376 1.00 42.36 711 GLU A CA 1
ATOM 1303 C C . GLU A 1 239 ? -49.289 25.411 -50.558 1.00 38.48 711 GLU A C 1
ATOM 1304 O O . GLU A 1 239 ? -49.253 26.582 -50.907 1.00 32.62 711 GLU A O 1
ATOM 1310 N N . ILE A 1 240 ? -48.556 24.464 -51.115 1.00 37.55 712 ILE A N 1
ATOM 1311 C CA . ILE A 1 240 ? -47.730 24.724 -52.274 1.00 38.51 712 ILE A CA 1
ATOM 1312 C C . ILE A 1 240 ? -47.836 23.525 -53.202 1.00 37.88 712 ILE A C 1
ATOM 1313 O O . ILE A 1 240 ? -47.506 22.381 -52.816 1.00 34.69 712 ILE A O 1
ATOM 1318 N N . GLY A 1 241 ? -48.313 23.783 -54.417 1.00 36.98 713 GLY A N 1
ATOM 1319 C CA . GLY A 1 241 ? -48.450 22.737 -55.419 1.00 37.15 713 GLY A CA 1
ATOM 1320 C C . GLY A 1 241 ? -49.368 21.626 -55.024 1.00 38.34 713 GLY A C 1
ATOM 1321 O O . GLY A 1 241 ? -49.147 20.452 -55.365 1.00 38.54 713 GLY A O 1
ATOM 1322 N N . GLY A 1 242 ? -50.391 21.977 -54.268 1.00 42.09 714 GLY A N 1
ATOM 1323 C CA . GLY A 1 242 ? -51.364 20.983 -53.854 1.00 41.52 714 GLY A CA 1
ATOM 1324 C C . GLY A 1 242 ? -50.956 20.130 -52.676 1.00 45.97 714 GLY A C 1
ATOM 1325 O O . GLY A 1 242 ? -51.667 19.182 -52.357 1.00 43.87 714 GLY A O 1
ATOM 1326 N N . GLY A 1 243 ? -49.803 20.424 -52.056 1.00 37.87 715 GLY A N 1
ATOM 1327 C CA . GLY A 1 243 ? -49.364 19.706 -50.886 1.00 39.73 715 GLY A CA 1
ATOM 1328 C C . GLY A 1 243 ? -49.012 20.709 -49.772 1.00 39.26 715 GLY A C 1
ATOM 1329 O O . GLY A 1 243 ? -48.917 21.903 -49.995 1.00 42.02 715 GLY A O 1
ATOM 1330 N N . THR A 1 244 ? -48.811 20.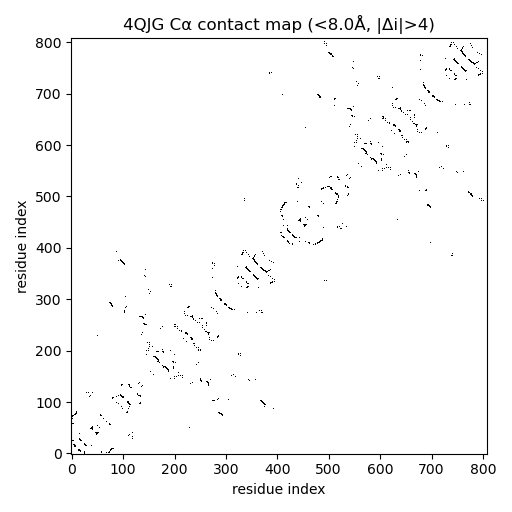240 -48.562 1.00 39.57 716 THR A N 1
ATOM 1331 C CA . THR A 1 244 ? -48.549 21.173 -47.491 1.00 41.34 716 THR A CA 1
ATOM 1332 C C . THR A 1 244 ? -47.073 21.246 -47.175 1.00 39.66 716 THR A C 1
ATOM 1333 O O . THR A 1 244 ? -46.414 20.231 -47.142 1.00 42.75 716 THR A O 1
ATOM 1337 N N . ILE A 1 245 ? -46.546 22.456 -47.015 1.00 36.39 717 ILE A N 1
ATOM 1338 C CA . ILE A 1 245 ? -45.151 22.603 -46.560 1.00 35.73 717 ILE A CA 1
ATOM 1339 C C . ILE A 1 245 ? -45.269 23.117 -45.128 1.00 35.05 717 ILE A C 1
ATOM 1340 O O . ILE A 1 245 ? -46.152 23.940 -44.820 1.00 32.61 717 ILE A O 1
ATOM 1345 N N . HIS A 1 246 ? -44.380 22.663 -44.251 1.00 30.64 718 HIS A N 1
ATOM 1346 C CA . HIS A 1 246 ? -44.418 23.116 -42.880 1.00 32.23 718 HIS A CA 1
ATOM 1347 C C . HIS A 1 246 ? -43.065 23.508 -42.311 1.00 32.21 718 HIS A C 1
ATOM 1348 O O . HIS A 1 246 ? -42.034 22.920 -42.686 1.00 29.80 718 HIS A O 1
ATOM 1355 N N . ASN A 1 247 ? -43.069 24.552 -41.483 1.00 30.01 719 ASN A N 1
ATOM 1356 C CA . ASN A 1 247 ? -41.865 24.886 -40.705 1.00 29.91 719 ASN A CA 1
ATOM 1357 C C . ASN A 1 247 ? -41.751 23.840 -39.610 1.00 33.13 719 ASN A C 1
ATOM 1358 O O . ASN A 1 247 ? -42.753 23.214 -39.224 1.00 33.34 719 ASN A O 1
ATOM 1363 N N . TYR A 1 248 ? -40.553 23.674 -39.080 1.00 32.04 720 TYR A N 1
ATOM 1364 C CA . TYR A 1 248 ? -40.348 22.771 -37.986 1.00 32.18 720 TYR A CA 1
ATOM 1365 C C . TYR A 1 248 ? -41.250 23.215 -36.818 1.00 34.32 720 TYR A C 1
ATOM 1366 O O . TYR A 1 248 ? -41.359 24.409 -36.527 1.00 34.96 720 TYR A O 1
ATOM 1375 N N . ALA A 1 249 ? -41.895 22.251 -36.175 1.00 33.49 721 ALA A N 1
ATOM 1376 C CA . ALA A 1 249 ? -42.833 22.506 -35.069 1.00 35.99 721 ALA A CA 1
ATOM 1377 C C . ALA A 1 249 ? -43.999 23.430 -35.447 1.00 37.48 721 ALA A C 1
ATOM 1378 O O . ALA A 1 249 ? -44.607 24.095 -34.590 1.00 35.14 721 ALA A O 1
ATOM 1380 N N . ASN A 1 250 ? -44.329 23.436 -36.722 1.00 35.69 722 ASN A N 1
ATOM 1381 C CA . ASN A 1 250 ? -45.349 24.313 -37.234 1.00 38.85 722 ASN A CA 1
ATOM 1382 C C . ASN A 1 250 ? -45.214 25.741 -36.730 1.00 38.05 722 ASN A C 1
ATOM 1383 O O . ASN A 1 250 ? -46.210 26.428 -36.554 1.00 34.06 722 ASN A O 1
ATOM 1388 N N . GLU A 1 251 ? -43.980 26.214 -36.556 1.00 34.29 723 GLU A N 1
ATOM 1389 C CA . GLU A 1 251 ? -43.787 27.564 -36.077 1.00 32.90 723 GLU A CA 1
ATOM 1390 C C . GLU A 1 251 ? -44.161 28.674 -37.075 1.00 35.12 723 GLU A C 1
ATOM 1391 O O . GLU A 1 251 ? -43.614 28.742 -38.166 1.00 33.61 723 GLU A O 1
ATOM 1397 N N . ASP A 1 252 ? -45.044 29.581 -36.674 1.00 35.05 724 ASP A N 1
ATOM 1398 C CA . ASP A 1 252 ? -45.461 30.721 -37.503 1.00 37.40 724 ASP A CA 1
ATOM 1399 C C . ASP A 1 252 ? -44.483 31.866 -37.225 1.00 37.68 724 ASP A C 1
ATOM 1400 O O . ASP A 1 252 ? -44.463 32.431 -36.136 1.00 41.63 724 ASP A O 1
ATOM 1413 N N . GLY A 1 254 ? -44.223 34.747 -38.988 1.00 32.64 726 GLY A N 1
ATOM 1414 C CA . GLY A 1 254 ? -44.730 36.022 -39.475 1.00 35.70 726 GLY A CA 1
ATOM 1415 C C . GLY A 1 254 ? -43.978 36.368 -40.748 1.00 38.64 726 GLY A C 1
ATOM 1416 O O . GLY A 1 254 ? -43.400 35.494 -41.382 1.00 35.09 726 GLY A O 1
ATOM 1417 N N . THR A 1 255 ? -43.937 37.647 -41.076 1.00 34.35 727 THR A N 1
ATOM 1418 C CA . THR A 1 255 ? -43.254 38.132 -42.251 1.00 34.78 727 THR A CA 1
ATOM 1419 C C . THR A 1 255 ? -41.851 38.510 -41.814 1.00 33.89 727 THR A C 1
ATOM 1420 O O . THR A 1 255 ? -41.675 39.296 -40.895 1.00 35.32 727 THR A O 1
ATOM 1424 N N . ILE A 1 256 ? -40.848 37.924 -42.448 1.00 30.59 728 ILE A N 1
ATOM 1425 C CA . ILE A 1 256 ? -39.452 38.182 -42.076 1.00 28.40 728 ILE A CA 1
ATOM 1426 C C . ILE A 1 256 ? -38.517 38.278 -43.269 1.00 26.70 728 ILE A C 1
ATOM 1427 O O . ILE A 1 256 ? -38.790 37.747 -44.334 1.00 28.37 728 ILE A O 1
ATOM 1432 N N . PRO A 1 257 ? -37.410 38.983 -43.102 1.00 26.07 729 PRO A N 1
ATOM 1433 C CA . PRO A 1 257 ? -36.489 39.072 -44.179 1.00 25.66 729 PRO A CA 1
ATOM 1434 C C . PRO A 1 257 ? -35.864 37.731 -44.454 1.00 23.70 729 PRO A C 1
ATOM 1435 O O . PRO A 1 257 ? -35.644 36.950 -43.514 1.00 27.15 729 PRO A O 1
ATOM 1439 N N . LEU A 1 258 ? -35.412 37.570 -45.691 1.00 24.37 730 LEU A N 1
ATOM 1440 C CA . LEU A 1 258 ? -34.808 36.323 -46.138 1.00 22.52 730 LEU A CA 1
ATOM 1441 C C . LEU A 1 258 ? -33.596 35.965 -45.292 1.00 22.88 730 LEU A C 1
ATOM 1442 O O . LEU A 1 258 ? -33.368 34.804 -44.969 1.00 21.68 730 LEU A O 1
ATOM 1447 N N . ARG A 1 259 ? -32.834 36.943 -44.844 1.00 24.23 731 ARG A N 1
ATOM 1448 C CA . ARG A 1 259 ? -31.655 36.578 -44.046 1.00 24.59 731 ARG A CA 1
ATOM 1449 C C . ARG A 1 259 ? -32.041 35.885 -42.729 1.00 27.29 731 ARG A C 1
ATOM 1450 O O . ARG A 1 259 ? -31.306 35.015 -42.242 1.00 24.55 731 ARG A O 1
ATOM 1458 N N . GLU A 1 260 ? -33.224 36.254 -42.202 1.00 24.95 732 GLU A N 1
ATOM 1459 C CA . GLU A 1 260 ? -33.750 35.704 -40.963 1.00 24.13 732 GLU A CA 1
ATOM 1460 C C . GLU A 1 260 ? -34.437 34.404 -41.221 1.00 23.81 732 GLU A C 1
ATOM 1461 O O . GLU A 1 260 ? -34.318 33.527 -40.416 1.00 23.78 732 GLU A O 1
ATOM 1467 N N . ALA A 1 261 ? -35.111 34.264 -42.370 1.00 22.40 733 ALA A N 1
ATOM 1468 C CA . ALA A 1 261 ? -35.750 32.997 -42.724 1.00 24.78 733 ALA A CA 1
ATOM 1469 C C . ALA A 1 261 ? -34.652 31.934 -42.892 1.00 25.19 733 ALA A C 1
ATOM 1470 O O . ALA A 1 261 ? -34.844 30.772 -42.534 1.00 25.32 733 ALA A O 1
ATOM 1472 N N . PHE A 1 262 ? -33.502 32.351 -43.412 1.00 23.51 734 PHE A N 1
ATOM 1473 C CA . PHE A 1 262 ? -32.374 31.458 -43.609 1.00 24.09 734 PHE A CA 1
ATOM 1474 C C . PHE A 1 262 ? -31.730 31.127 -42.250 1.00 23.33 734 PHE A C 1
ATOM 1475 O O . PHE A 1 262 ? -31.412 30.016 -41.982 1.00 24.45 734 PHE A O 1
ATOM 1483 N N . ALA A 1 263 ? -31.515 32.122 -41.419 1.00 23.25 735 ALA A N 1
ATOM 1484 C CA . ALA A 1 263 ? -30.902 31.897 -40.068 1.00 26.69 735 ALA A CA 1
ATOM 1485 C C . ALA A 1 263 ? -31.764 30.997 -39.217 1.00 23.54 735 ALA A C 1
ATOM 1486 O O . ALA A 1 263 ? -31.254 30.155 -38.483 1.00 23.26 735 ALA A O 1
ATOM 1488 N N . ARG A 1 264 ? -33.077 31.166 -39.314 1.00 23.53 736 ARG A N 1
ATOM 1489 C CA . ARG A 1 264 ? -33.988 30.352 -38.499 1.00 23.26 736 ARG A CA 1
ATOM 1490 C C . ARG A 1 264 ? -34.418 29.064 -39.225 1.00 24.20 736 ARG A C 1
ATOM 1491 O O . ARG A 1 264 ? -35.159 28.247 -38.655 1.00 23.32 736 ARG A O 1
ATOM 1499 N N . SER A 1 265 ? -33.961 28.903 -40.465 1.00 22.79 737 SER A N 1
ATOM 1500 C CA . SER A 1 265 ? -34.259 27.794 -41.321 1.00 22.79 737 SER A CA 1
ATOM 1501 C C . SER A 1 265 ? -35.778 27.519 -41.549 1.00 23.59 737 SER A C 1
ATOM 1502 O O . SER A 1 265 ? -36.281 26.394 -41.395 1.00 23.92 737 SER A O 1
ATOM 1505 N N . SER A 1 266 ? -36.491 28.528 -41.983 1.00 23.32 738 SER A N 1
ATOM 1506 C CA . SER A 1 266 ? -37.901 28.334 -42.348 1.00 24.64 738 SER A CA 1
ATOM 1507 C C . SER A 1 266 ? -38.068 27.586 -43.664 1.00 24.63 738 SER A C 1
ATOM 1508 O O . SER A 1 266 ? -37.624 28.043 -44.717 1.00 23.94 738 SER A O 1
ATOM 1511 N N . ASN A 1 267 ? -38.652 26.411 -43.598 1.00 22.87 739 ASN A N 1
ATOM 1512 C CA . ASN A 1 267 ? -38.991 25.699 -44.803 1.00 24.03 739 ASN A CA 1
ATOM 1513 C C . ASN A 1 267 ? -40.025 26.441 -45.636 1.00 24.08 739 ASN A C 1
ATOM 1514 O O . ASN A 1 267 ? -39.930 26.448 -46.847 1.00 25.27 739 ASN A O 1
ATOM 1519 N N . THR A 1 268 ? -41.035 27.043 -45.021 1.00 24.66 740 THR A N 1
ATOM 1520 C CA . THR A 1 268 ? -42.078 27.708 -45.821 1.00 25.85 740 THR A CA 1
ATOM 1521 C C . THR A 1 268 ? -41.536 28.872 -46.595 1.00 24.80 740 THR A C 1
ATOM 1522 O O . THR A 1 268 ? -41.934 29.117 -47.722 1.00 25.05 740 THR A O 1
ATOM 1526 N N . ALA A 1 269 ? -40.610 29.606 -46.022 1.00 24.93 741 ALA A N 1
ATOM 1527 C CA . ALA A 1 269 ? -40.026 30.720 -46.743 1.00 24.15 741 ALA A CA 1
ATOM 1528 C C . ALA A 1 269 ? -39.100 30.252 -47.844 1.00 26.08 741 ALA A C 1
ATOM 1529 O O . ALA A 1 269 ? -39.179 30.751 -48.982 1.00 25.07 741 ALA A O 1
ATOM 1531 N N . LEU A 1 270 ? -38.184 29.332 -47.531 1.00 25.23 742 LEU A N 1
ATOM 1532 C CA . LEU A 1 270 ? -37.245 28.886 -48.562 1.00 24.63 742 LEU A CA 1
ATOM 1533 C C . LEU A 1 270 ? -37.963 28.120 -49.665 1.00 23.55 742 LEU A C 1
ATOM 1534 O O . LEU A 1 270 ? -37.528 28.167 -50.798 1.00 23.32 742 LEU A O 1
ATOM 1539 N N . ALA A 1 271 ? -39.022 27.400 -49.335 1.00 25.71 743 ALA A N 1
ATOM 1540 C CA . ALA A 1 271 ? -39.800 26.720 -50.376 1.00 24.95 743 ALA A CA 1
ATOM 1541 C C . ALA A 1 271 ? -40.340 27.727 -51.349 1.00 22.97 743 ALA A C 1
ATOM 1542 O O . ALA A 1 271 ? -40.365 27.460 -52.541 1.00 23.78 743 ALA A O 1
ATOM 1544 N N . GLN A 1 272 ? -40.780 28.879 -50.860 1.00 22.81 744 GLN A N 1
ATOM 1545 C CA . GLN A 1 272 ? -41.281 29.921 -51.767 1.00 24.09 744 GLN A CA 1
ATOM 1546 C C . GLN A 1 272 ? -40.223 30.435 -52.727 1.00 24.22 744 GLN A C 1
ATOM 1547 O O . GLN A 1 272 ? -40.489 30.602 -53.895 1.00 23.63 744 GLN A O 1
ATOM 1553 N N . LEU A 1 273 ? -38.986 30.574 -52.245 1.00 24.23 745 LEU A N 1
ATOM 1554 C CA . LEU A 1 273 ? -37.900 30.977 -53.089 1.00 22.63 745 LEU A CA 1
ATOM 1555 C C . LEU A 1 273 ? -37.636 29.942 -54.172 1.00 23.80 745 LEU A C 1
ATOM 1556 O O . LEU A 1 273 ? -37.419 30.293 -55.335 1.00 23.88 745 LEU A O 1
ATOM 1561 N N . GLY A 1 274 ? -37.614 28.652 -53.795 1.00 22.86 746 GLY A N 1
ATOM 1562 C CA . GLY A 1 274 ? -37.398 27.549 -54.736 1.00 23.06 746 GLY A CA 1
ATOM 1563 C C . GLY A 1 274 ? -38.461 27.525 -55.834 1.00 22.84 746 GLY A C 1
ATOM 1564 O O . GLY A 1 274 ? -38.150 27.372 -57.028 1.00 25.05 746 GLY A O 1
ATOM 1565 N N . VAL A 1 275 ? -39.702 27.747 -55.461 1.00 26.10 747 VAL A N 1
ATOM 1566 C CA . VAL A 1 275 ? -40.750 27.817 -56.473 1.00 26.39 747 VAL A CA 1
ATOM 1567 C C . VAL A 1 275 ? -40.554 29.015 -57.390 1.00 27.48 747 VAL A C 1
ATOM 1568 O O . VAL A 1 275 ? -40.833 28.938 -58.601 1.00 23.69 747 VAL A O 1
ATOM 1572 N N . ALA A 1 276 ? -40.051 30.130 -56.844 1.00 24.77 748 ALA A N 1
ATOM 1573 C CA . ALA A 1 276 ? -39.833 31.326 -57.662 1.00 25.31 748 ALA A CA 1
ATOM 1574 C C . ALA A 1 276 ? -38.700 31.074 -58.654 1.00 25.47 748 ALA A C 1
ATOM 1575 O O . ALA A 1 276 ? -38.725 31.547 -59.791 1.00 23.37 748 ALA A O 1
ATOM 1577 N N . LEU A 1 277 ? -37.729 30.275 -58.223 1.00 23.78 749 LEU A N 1
ATOM 1578 C CA . LEU A 1 277 ? -36.602 29.949 -59.078 1.00 25.67 749 LEU A CA 1
ATOM 1579 C C . LEU A 1 277 ? -36.985 29.009 -60.179 1.00 24.98 749 LEU A C 1
ATOM 1580 O O . LEU A 1 277 ? -36.504 29.147 -61.301 1.00 28.47 749 LEU A O 1
ATOM 1585 N N . GLY A 1 278 ? -37.776 28.004 -59.845 1.00 23.51 750 GLY A N 1
ATOM 1586 C CA . GLY A 1 278 ? -38.214 26.968 -60.820 1.00 23.07 750 GLY A CA 1
ATOM 1587 C C . GLY A 1 278 ? -37.195 25.815 -60.790 1.00 24.16 750 GLY A C 1
ATOM 1588 O O . GLY A 1 278 ? -36.053 26.007 -60.343 1.00 20.85 750 GLY A O 1
ATOM 1589 N N . ALA A 1 279 ? -37.604 24.650 -61.285 1.00 23.57 751 ALA A N 1
ATOM 1590 C CA . ALA A 1 279 ? -36.780 23.492 -61.334 1.00 24.15 751 ALA A CA 1
ATOM 1591 C C . ALA A 1 279 ? -35.519 23.615 -62.153 1.00 27.32 751 ALA A C 1
ATOM 1592 O O . ALA A 1 279 ? -34.462 23.139 -61.677 1.00 25.33 751 ALA A O 1
ATOM 1594 N N . ASP A 1 280 ? -35.592 24.217 -63.352 1.00 24.81 752 ASP A N 1
ATOM 1595 C CA . ASP A 1 280 ? -34.403 24.361 -64.178 1.00 26.64 752 ASP A CA 1
ATOM 1596 C C . ASP A 1 280 ? -33.303 25.078 -63.422 1.00 25.40 752 ASP A C 1
ATOM 1597 O O . ASP A 1 280 ? -32.158 24.607 -63.419 1.00 26.45 752 ASP A O 1
ATOM 1602 N N . ASN A 1 281 ? -33.647 26.217 -62.808 1.00 23.85 753 ASN A N 1
ATOM 1603 C CA . ASN A 1 281 ? -32.674 26.999 -62.065 1.00 24.92 753 ASN A CA 1
ATOM 1604 C C . ASN A 1 281 ? -32.136 26.258 -60.872 1.00 23.28 753 ASN A C 1
ATOM 1605 O O . ASN A 1 281 ? -30.930 26.195 -60.692 1.00 25.07 753 ASN A O 1
ATOM 1610 N N . LEU A 1 282 ? -33.023 25.678 -60.077 1.00 23.08 754 LEU A N 1
ATOM 1611 C CA . LEU A 1 282 ? -32.590 24.929 -58.909 1.00 25.75 754 LEU A CA 1
ATOM 1612 C C . LEU A 1 282 ? -31.604 23.822 -59.290 1.00 27.28 754 LEU A C 1
ATOM 1613 O O . LEU A 1 282 ? -30.478 23.715 -58.721 1.00 23.13 754 LEU A O 1
ATOM 1618 N N . VAL A 1 283 ? -31.959 23.052 -60.305 1.00 22.94 755 VAL A N 1
ATOM 1619 C CA . VAL A 1 283 ? -31.076 21.950 -60.708 1.00 25.59 755 VAL A CA 1
ATOM 1620 C C . VAL A 1 283 ? -29.767 22.422 -61.306 1.00 24.42 755 VAL A C 1
ATOM 1621 O O . VAL A 1 283 ? -28.690 21.914 -60.990 1.00 25.87 755 VAL A O 1
ATOM 1625 N N . SER A 1 284 ? -29.866 23.473 -62.118 1.00 24.70 756 SER A N 1
ATOM 1626 C CA . SER A 1 284 ? -28.742 23.997 -62.759 1.00 25.47 756 SER A CA 1
ATOM 1627 C C . SER A 1 284 ? -27.692 24.513 -61.745 1.00 24.77 756 SER A C 1
ATOM 1628 O O . SER A 1 284 ? -26.501 24.255 -61.900 1.00 23.80 756 SER A O 1
ATOM 1631 N N . TYR A 1 285 ? -28.147 25.259 -60.747 1.00 24.44 757 TYR A N 1
ATOM 1632 C CA . TYR A 1 285 ? -27.243 25.747 -59.713 1.00 23.87 757 TYR A CA 1
ATOM 1633 C C . TYR A 1 285 ? -26.627 24.598 -58.911 1.00 23.52 757 TYR A C 1
ATOM 1634 O O . TYR A 1 285 ? -25.406 24.612 -58.641 1.00 24.35 757 TYR A O 1
ATOM 1643 N N . ALA A 1 286 ? -27.447 23.625 -58.530 1.00 21.28 758 ALA A N 1
ATOM 1644 C CA . ALA A 1 286 ? -26.952 22.437 -57.838 1.00 22.67 758 ALA A CA 1
ATOM 1645 C C . ALA A 1 286 ? -25.853 21.776 -58.649 1.00 22.17 758 ALA A C 1
ATOM 1646 O O . ALA A 1 286 ? -24.775 21.437 -58.114 1.00 20.25 758 ALA A O 1
ATOM 1648 N N A ARG A 1 287 ? -26.079 21.617 -59.953 0.50 22.75 759 ARG A N 1
ATOM 1649 N N B ARG A 1 287 ? -26.093 21.616 -59.951 0.50 23.05 759 ARG A N 1
ATOM 1650 C CA A ARG A 1 287 ? -25.055 21.005 -60.794 0.50 22.22 759 ARG A CA 1
ATOM 1651 C CA B ARG A 1 287 ? -25.091 20.998 -60.810 0.50 22.70 759 ARG A CA 1
ATOM 1652 C C A ARG A 1 287 ? -23.831 21.882 -60.910 0.50 22.97 759 ARG A C 1
ATOM 1653 C C B ARG A 1 287 ? -23.856 21.875 -60.962 0.50 23.15 759 ARG A C 1
ATOM 1654 O O A ARG A 1 287 ? -22.712 21.377 -60.894 0.50 22.45 759 ARG A O 1
ATOM 1655 O O B ARG A 1 287 ? -22.749 21.353 -60.991 0.50 22.58 759 ARG A O 1
ATOM 1670 N N . ALA A 1 288 ? -24.025 23.201 -60.944 1.00 23.09 760 ALA A N 1
ATOM 1671 C CA . ALA A 1 288 ? -22.891 24.081 -61.038 1.00 24.10 760 ALA A CA 1
ATOM 1672 C C . ALA A 1 288 ? -21.982 23.927 -59.785 1.00 24.51 760 ALA A C 1
ATOM 1673 O O . ALA A 1 288 ? -20.797 24.171 -59.863 1.00 26.29 760 ALA A O 1
ATOM 1675 N N . PHE A 1 289 ? -22.576 23.598 -58.633 1.00 21.86 761 PHE A N 1
ATOM 1676 C CA . PHE A 1 289 ? -21.804 23.341 -57.395 1.00 22.41 761 PHE A CA 1
ATOM 1677 C C . PHE A 1 289 ? -21.207 21.946 -57.317 1.00 21.51 761 PHE A C 1
ATOM 1678 O O . PHE A 1 289 ? -20.470 21.631 -56.353 1.00 26.94 761 PHE A O 1
ATOM 1686 N N . GLY A 1 290 ? -21.520 21.079 -58.273 1.00 23.13 762 GLY A N 1
ATOM 1687 C CA . GLY A 1 290 ? -20.953 19.719 -58.315 1.00 23.42 762 GLY A CA 1
ATOM 1688 C C . GLY A 1 290 ? -21.934 18.559 -58.458 1.00 23.64 762 GLY A C 1
ATOM 1689 O O . GLY A 1 290 ? -21.552 17.409 -58.764 1.00 24.07 762 GLY A O 1
ATOM 1690 N N . TYR A 1 291 ? -23.213 18.818 -58.275 1.00 21.57 763 TYR A N 1
ATOM 1691 C CA . TYR A 1 291 ? -24.132 17.732 -58.384 1.00 21.68 763 TYR A CA 1
ATOM 1692 C C . TYR A 1 291 ? -23.983 17.064 -59.724 1.00 21.50 763 TYR A C 1
ATOM 1693 O O . TYR A 1 291 ? -23.785 17.729 -60.718 1.00 24.26 763 TYR A O 1
ATOM 1702 N N . GLY A 1 292 ? -24.076 15.748 -59.756 1.00 21.39 764 GLY A N 1
ATOM 1703 C CA . GLY A 1 292 ? -23.950 14.993 -61.018 1.00 23.69 764 GLY A CA 1
ATOM 1704 C C . GLY A 1 292 ? -22.486 14.678 -61.354 1.00 25.37 764 GLY A C 1
ATOM 1705 O O . GLY A 1 292 ? -22.236 13.924 -62.260 1.00 26.50 764 GLY A O 1
ATOM 1706 N N . THR A 1 293 ? -21.518 15.239 -60.637 1.00 24.52 765 THR A N 1
ATOM 1707 C CA . THR A 1 293 ? -20.087 14.946 -60.845 1.00 25.06 765 THR A CA 1
ATOM 1708 C C . THR A 1 293 ? -19.521 14.003 -59.787 1.00 25.82 765 THR A C 1
ATOM 1709 O O . THR A 1 293 ? -19.802 14.134 -58.585 1.00 25.65 765 THR A O 1
ATOM 1713 N N . ALA A 1 294 ? -18.639 13.097 -60.217 1.00 26.07 766 ALA A N 1
ATOM 1714 C CA . ALA A 1 294 ? -17.979 12.197 -59.303 1.00 23.81 766 ALA A CA 1
ATOM 1715 C C . ALA A 1 294 ? -16.770 12.961 -58.780 1.00 24.33 766 ALA A C 1
ATOM 1716 O O . ALA A 1 294 ? -15.645 12.782 -59.229 1.00 25.45 766 ALA A O 1
ATOM 1718 N N . LEU A 1 295 ? -17.022 13.804 -57.791 1.00 21.65 767 LEU A N 1
ATOM 1719 C CA . LEU A 1 295 ? -16.002 14.672 -57.214 1.00 22.96 767 LEU A CA 1
ATOM 1720 C C . LEU A 1 295 ? -14.742 13.930 -56.838 1.00 21.48 767 LEU A C 1
ATOM 1721 O O . LEU A 1 295 ? -14.792 12.794 -56.395 1.00 24.01 767 LEU A O 1
ATOM 1726 N N . GLY A 1 296 ? -13.610 14.595 -56.985 1.00 23.86 768 GLY A N 1
ATOM 1727 C CA . GLY A 1 296 ? -12.341 14.070 -56.523 1.00 25.14 768 GLY A CA 1
ATOM 1728 C C . GLY A 1 296 ? -11.381 13.852 -57.687 1.00 27.12 768 GLY A C 1
ATOM 1729 O O . GLY A 1 296 ? -11.629 13.044 -58.595 1.00 26.20 768 GLY A O 1
ATOM 1730 N N . GLN A 1 297 ? -10.249 14.532 -57.623 1.00 26.18 769 GLN A N 1
ATOM 1731 C CA . G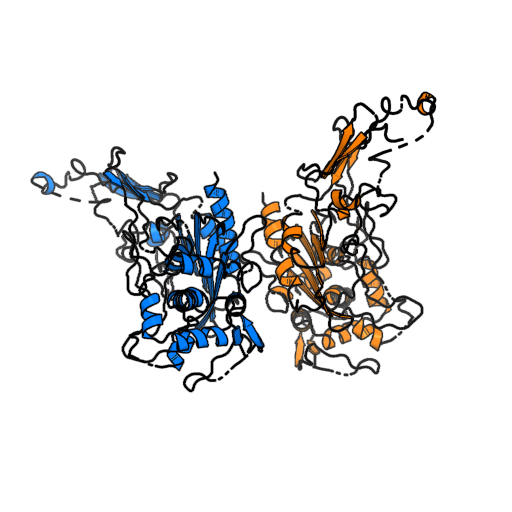LN A 1 297 ? -9.294 14.350 -58.662 1.00 27.36 769 GLN A CA 1
ATOM 1732 C C . GLN A 1 297 ? -8.631 13.017 -58.577 1.00 28.38 769 GLN A C 1
ATOM 1733 O O . GLN A 1 297 ? -8.283 12.472 -59.608 1.00 29.13 769 GLN A O 1
ATOM 1739 N N . ASP A 1 298 ? -8.510 12.477 -57.366 1.00 28.54 770 ASP A N 1
ATOM 1740 C CA . ASP A 1 298 ? -7.733 11.279 -57.098 1.00 28.69 770 ASP A CA 1
ATOM 1741 C C . ASP A 1 298 ? -8.343 10.352 -56.023 1.00 29.15 770 ASP A C 1
ATOM 1742 O O . ASP A 1 298 ? -7.640 9.640 -55.301 1.00 29.37 770 ASP A O 1
ATOM 1747 N N . PHE A 1 299 ? -9.669 10.425 -55.882 1.00 26.00 771 PHE A N 1
ATOM 1748 C CA . PHE A 1 299 ? -10.424 9.546 -55.010 1.00 24.47 771 PHE A CA 1
ATOM 1749 C C . PHE A 1 299 ? -11.811 9.462 -55.607 1.00 25.15 771 PHE A C 1
ATOM 1750 O O . PHE A 1 299 ? -12.159 10.279 -56.416 1.00 23.72 771 PHE A O 1
ATOM 1758 N N . SER A 1 300 ? -12.555 8.429 -55.253 1.00 27.21 772 SER A N 1
ATOM 1759 C CA . SER A 1 300 ? -13.901 8.176 -55.779 1.00 27.86 772 SER A CA 1
ATOM 1760 C C . SER A 1 300 ? -14.990 8.680 -54.915 1.00 25.46 772 SER A C 1
ATOM 1761 O O . SER A 1 300 ? -15.040 8.340 -53.733 1.00 29.58 772 SER A O 1
ATOM 1764 N N . THR A 1 301 ? -15.881 9.491 -55.479 1.00 24.23 773 THR A N 1
ATOM 1765 C CA . THR A 1 301 ? -17.029 9.973 -54.755 1.00 23.14 773 THR A CA 1
ATOM 1766 C C . THR A 1 301 ? -18.233 9.637 -55.625 1.00 23.22 773 THR A C 1
ATOM 1767 O O . THR A 1 301 ? -18.131 9.776 -56.823 1.00 23.61 773 THR A O 1
ATOM 1771 N N . THR A 1 302 ? -19.335 9.219 -55.038 1.00 22.68 774 THR A N 1
ATOM 1772 C CA . THR A 1 302 ? -20.524 8.883 -55.801 1.00 23.25 774 THR A CA 1
ATOM 1773 C C . THR A 1 302 ? -21.180 10.209 -56.042 1.00 24.84 774 THR A C 1
ATOM 1774 O O . THR A 1 302 ? -21.236 11.051 -55.155 1.00 23.88 774 THR A O 1
ATOM 1778 N N . PRO A 1 303 ? -21.624 10.466 -57.269 1.00 25.92 775 PRO A N 1
ATOM 1779 C CA . PRO A 1 303 ? -22.258 11.760 -57.523 1.00 24.47 775 PRO A CA 1
ATOM 1780 C C . PRO A 1 303 ? -23.494 12.113 -56.708 1.00 23.99 775 PRO A C 1
ATOM 1781 O O . PRO A 1 303 ? -24.364 11.238 -56.498 1.00 22.04 775 PRO A O 1
ATOM 1785 N N . SER A 1 304 ? -23.595 13.401 -56.320 1.00 21.58 776 SER A N 1
ATOM 1786 C CA . SER A 1 304 ? -24.785 13.869 -55.631 1.00 21.19 776 SER A CA 1
ATOM 1787 C C . SER A 1 304 ? -25.855 13.996 -56.709 1.00 21.70 776 SER A C 1
ATOM 1788 O O . SER A 1 304 ? -25.533 14.315 -57.838 1.00 22.31 776 SER A O 1
ATOM 1791 N N . LEU A 1 305 ? -27.119 13.777 -56.367 1.00 22.74 777 LEU A N 1
ATOM 1792 C CA . LEU A 1 305 ? -28.162 13.759 -57.408 1.00 22.08 777 LEU A CA 1
ATOM 1793 C C . LEU A 1 305 ? -29.304 14.725 -57.273 1.00 23.54 777 LEU A C 1
ATOM 1794 O O . LEU A 1 305 ? -29.740 14.981 -56.168 1.00 21.96 777 LEU A O 1
ATOM 1807 N N . PRO A 1 307 ? -33.080 15.589 -59.615 1.00 26.02 779 PRO A N 1
ATOM 1808 C CA . PRO A 1 307 ? -33.894 15.039 -60.680 1.00 23.75 779 PRO A CA 1
ATOM 1809 C C . PRO A 1 307 ? -33.684 15.730 -62.006 1.00 27.00 779 PRO A C 1
ATOM 1810 O O . PRO A 1 307 ? -32.988 16.738 -62.094 1.00 25.19 779 PRO A O 1
ATOM 1814 N N . ASN A 1 308 ? -34.383 15.214 -63.029 1.00 26.12 780 ASN A N 1
ATOM 1815 C CA . ASN A 1 308 ? -34.475 15.821 -64.325 1.00 26.53 780 ASN A CA 1
ATOM 1816 C C . ASN A 1 308 ? -35.475 16.893 -64.029 1.00 24.71 780 ASN A C 1
ATOM 1817 O O . ASN A 1 308 ? -36.574 16.598 -63.601 1.00 26.62 780 ASN A O 1
ATOM 1822 N N . PRO A 1 309 ? -35.127 18.148 -64.258 1.00 26.79 781 PRO A N 1
ATOM 1823 C CA . PRO A 1 309 ? -36.040 19.225 -63.882 1.00 26.99 781 PRO A CA 1
ATOM 1824 C C . PRO A 1 309 ? -37.410 19.153 -64.524 1.00 30.89 781 PRO A C 1
ATOM 1825 O O . PRO A 1 309 ? -38.403 19.577 -63.918 1.00 27.52 781 PRO A O 1
ATOM 1829 N N . ALA A 1 310 ? -37.453 18.589 -65.724 1.00 31.64 782 ALA A N 1
ATOM 1830 C CA . ALA A 1 310 ? -38.700 18.495 -66.454 1.00 34.84 782 ALA A CA 1
ATOM 1831 C C . ALA A 1 310 ? -39.651 17.525 -65.813 1.00 33.56 782 ALA A C 1
ATOM 1832 O O . ALA A 1 310 ? -40.842 17.566 -66.110 1.00 33.69 782 ALA A O 1
ATOM 1834 N N . GLU A 1 311 ? -39.144 16.649 -64.939 1.00 30.49 783 GLU A N 1
ATOM 1835 C CA . GLU A 1 311 ? -39.985 15.670 -64.292 1.00 29.98 783 GLU A CA 1
ATOM 1836 C C . GLU A 1 311 ? -40.495 16.118 -62.955 1.00 27.86 783 GLU A C 1
ATOM 1837 O O . GLU A 1 311 ? -41.318 15.445 -62.327 1.00 28.13 783 GLU A O 1
ATOM 1851 N N . THR A 1 313 ? -42.438 18.176 -59.980 1.00 27.99 785 THR A N 1
ATOM 1852 C CA . THR A 1 313 ? -43.695 18.842 -59.715 1.00 28.09 785 THR A CA 1
ATOM 1853 C C . THR A 1 313 ? -43.402 20.039 -58.794 1.00 28.86 785 THR A C 1
ATOM 1854 O O . THR A 1 313 ? -42.261 20.175 -58.217 1.00 25.43 785 THR A O 1
ATOM 1858 N N . THR A 1 314 ? -44.398 20.914 -58.647 1.00 25.32 786 THR A N 1
ATOM 1859 C CA . THR A 1 314 ? -44.207 22.124 -57.801 1.00 27.10 786 THR A CA 1
ATOM 1860 C C . THR A 1 314 ? -44.027 21.767 -56.342 1.00 27.44 786 THR A C 1
ATOM 1861 O O . THR A 1 314 ? -43.164 22.296 -55.615 1.00 26.19 786 THR A O 1
ATOM 1865 N N . TRP A 1 315 ? -44.798 20.799 -55.898 1.00 27.92 787 TRP A N 1
ATOM 1866 C CA . TRP A 1 315 ? -44.659 20.361 -54.527 1.00 27.51 787 TRP A CA 1
ATOM 1867 C C . TRP A 1 315 ? -43.267 19.714 -54.294 1.00 28.87 787 TRP A C 1
ATOM 1868 O O . TRP A 1 315 ? -42.629 19.922 -53.247 1.00 25.88 787 TRP A O 1
ATOM 1879 N N . GLU A 1 316 ? -42.832 18.919 -55.260 1.00 25.14 788 GLU A N 1
ATOM 1880 C CA . GLU A 1 316 ? -41.543 18.279 -55.189 1.00 25.62 788 GLU A CA 1
ATOM 1881 C C . GLU A 1 316 ? -40.473 19.359 -55.103 1.00 24.74 788 GLU A C 1
ATOM 1882 O O . GLU A 1 316 ? -39.555 19.272 -54.298 1.00 24.50 788 GLU A O 1
ATOM 1888 N N . LEU A 1 317 ? -40.585 20.328 -55.987 1.00 24.20 789 LEU A N 1
ATOM 1889 C CA . LEU A 1 317 ? -39.670 21.482 -56.059 1.00 26.45 789 LEU A CA 1
ATOM 1890 C C . LEU A 1 317 ? -39.568 22.246 -54.734 1.00 24.19 789 LEU A C 1
ATOM 1891 O O . LEU A 1 317 ? -38.425 22.563 -54.226 1.00 24.29 789 LEU A O 1
ATOM 1896 N N . ALA A 1 318 ? -40.733 22.473 -54.137 1.00 23.03 790 ALA A N 1
ATOM 1897 C CA . ALA A 1 318 ? -40.820 23.157 -52.851 1.00 24.80 790 ALA A CA 1
ATOM 1898 C C . ALA A 1 318 ? -39.987 22.429 -51.806 1.00 24.17 790 ALA A C 1
ATOM 1899 O O . ALA A 1 318 ? -39.123 23.037 -51.124 1.00 26.91 790 ALA A O 1
ATOM 1901 N N . TRP A 1 319 ? -40.174 21.110 -51.708 1.00 24.28 791 TRP A N 1
ATOM 1902 C CA . TRP A 1 319 ? -39.371 20.331 -50.722 1.00 24.16 791 TRP A CA 1
ATOM 1903 C C . TRP A 1 319 ? -37.897 20.207 -51.055 1.00 23.83 791 TRP A C 1
ATOM 1904 O O . TRP A 1 319 ? -37.052 20.198 -50.132 1.00 22.04 791 TRP A O 1
ATOM 1915 N N . ALA A 1 320 ? -37.601 20.077 -52.349 1.00 23.03 792 ALA A N 1
ATOM 1916 C CA . ALA A 1 320 ? -36.254 19.943 -52.823 1.00 23.01 792 ALA A CA 1
ATOM 1917 C C . ALA A 1 320 ? -35.489 21.185 -52.435 1.00 23.82 792 ALA A C 1
ATOM 1918 O O . ALA A 1 320 ? -34.290 21.099 -52.047 1.00 20.47 792 ALA A O 1
ATOM 1920 N N A SER A 1 321 ? -36.159 22.336 -52.514 0.50 23.34 793 SER A N 1
ATOM 1921 N N B SER A 1 321 ? -36.169 22.330 -52.519 0.50 21.98 793 SER A N 1
ATOM 1922 C CA A SER A 1 321 ? -35.523 23.603 -52.180 0.50 24.64 793 SER A CA 1
ATOM 1923 C CA B SER A 1 321 ? -35.576 23.614 -52.176 0.50 22.15 793 SER A CA 1
ATOM 1924 C C A SER A 1 321 ? -35.154 23.656 -50.699 0.50 24.09 793 SER A C 1
ATOM 1925 C C B SER A 1 321 ? -35.150 23.640 -50.710 0.50 22.75 793 SER A C 1
ATOM 1926 O O A SER A 1 321 ? -34.311 24.473 -50.311 0.50 25.35 793 SER A O 1
ATOM 1927 O O B SER A 1 321 ? -34.260 24.416 -50.346 0.50 23.96 793 SER A O 1
ATOM 1932 N N . CYS A 1 322 ? -35.772 22.792 -49.883 1.00 22.66 794 CYS A N 1
ATOM 1933 C CA . CYS A 1 322 ? -35.425 22.702 -48.419 1.00 23.91 794 CYS A CA 1
ATOM 1934 C C . CYS A 1 322 ? -34.538 21.480 -48.144 1.00 22.26 794 CYS A C 1
ATOM 1935 O O . CYS A 1 322 ? -34.314 21.083 -46.975 1.00 23.95 794 CYS A O 1
ATOM 1938 N N . GLY A 1 323 ? -34.053 20.853 -49.212 1.00 22.16 795 GLY A N 1
ATOM 1939 C CA . GLY A 1 323 ? -33.149 19.718 -49.093 1.00 22.37 795 GLY A CA 1
ATOM 1940 C C . GLY A 1 323 ? -33.781 18.368 -48.843 1.00 24.17 795 GLY A C 1
ATOM 1941 O O . GLY A 1 323 ? -33.112 17.449 -48.375 1.00 22.21 795 GLY A O 1
ATOM 1942 N N . LEU A 1 324 ? -35.054 18.220 -49.191 1.00 22.93 796 LEU A N 1
ATOM 1943 C CA . LEU A 1 324 ? -35.747 16.920 -49.017 1.00 25.67 796 LEU A CA 1
ATOM 1944 C C . LEU A 1 324 ? -36.216 16.324 -50.340 1.00 28.14 796 LEU A C 1
ATOM 1945 O O . LEU A 1 324 ? -37.100 16.919 -50.992 1.00 24.76 796 LEU A O 1
ATOM 1950 N N . PRO A 1 325 ? -35.665 15.155 -50.723 1.00 26.35 797 PRO A N 1
ATOM 1951 C CA . PRO A 1 325 ? -36.042 14.565 -51.960 1.00 25.59 797 PRO A CA 1
ATOM 1952 C C . PRO A 1 325 ? -37.331 13.795 -51.821 1.00 27.05 797 PRO A C 1
ATOM 1953 O O . PRO A 1 325 ? -37.342 12.741 -51.175 1.00 28.30 797 PRO A O 1
ATOM 1957 N N . VAL A 1 326 ? -38.387 14.256 -52.483 1.00 28.72 798 VAL A N 1
ATOM 1958 C CA . VAL A 1 326 ? -39.673 13.559 -52.400 1.00 30.31 798 VAL A CA 1
ATOM 1959 C C . VAL A 1 326 ? -40.259 13.172 -53.728 1.00 31.00 798 VAL A C 1
ATOM 1960 O O . VAL A 1 326 ? -41.368 12.687 -53.751 1.00 30.14 798 VAL A O 1
ATOM 1964 N N . GLY A 1 327 ? -39.500 13.334 -54.812 1.00 31.34 799 GLY A N 1
ATOM 1965 C CA . GLY A 1 327 ? -39.988 13.087 -56.171 1.00 33.09 799 GLY A CA 1
ATOM 1966 C C . GLY A 1 327 ? -40.279 11.641 -56.526 1.00 33.60 799 GLY A C 1
ATOM 1967 O O . GLY A 1 327 ? -39.689 10.749 -55.973 1.00 32.05 799 GLY A O 1
ATOM 1968 N N . GLU A 1 328 ? -41.217 11.442 -57.436 1.00 32.85 800 GLU A N 1
ATOM 1969 C CA . GLU A 1 328 ? -41.588 10.104 -57.919 1.00 36.20 800 GLU A CA 1
ATOM 1970 C C . GLU A 1 328 ? -41.613 10.177 -59.423 1.00 35.80 800 GLU A C 1
ATOM 1971 O O . GLU A 1 328 ? -42.577 10.661 -59.984 1.00 34.16 800 GLU A O 1
ATOM 1977 N N . HIS A 1 329 ? -40.561 9.699 -60.078 1.00 33.73 801 HIS A N 1
ATOM 1978 C CA . HIS A 1 329 ? -40.451 9.785 -61.522 1.00 33.94 801 HIS A CA 1
ATOM 1979 C C . HIS A 1 329 ? -39.265 8.979 -61.945 1.00 34.68 801 HIS A C 1
ATOM 1980 O O . HIS A 1 329 ? -38.575 8.467 -61.101 1.00 33.76 801 HIS A O 1
ATOM 1987 N N . ALA A 1 330 ? -39.025 8.866 -63.248 1.00 32.75 802 ALA A N 1
ATOM 1988 C CA . ALA A 1 330 ? -37.934 8.047 -63.733 1.00 34.87 802 ALA A CA 1
ATOM 1989 C C . ALA A 1 330 ? -36.572 8.439 -63.184 1.00 33.36 802 ALA A C 1
ATOM 1990 O O . ALA A 1 330 ? -35.760 7.566 -62.809 1.00 31.48 802 ALA A O 1
ATOM 1992 N N . SER A 1 331 ? -36.308 9.742 -63.177 1.00 29.77 803 SER A N 1
ATOM 1993 C CA . SER A 1 331 ? -34.989 10.227 -62.716 1.00 31.62 803 SER A CA 1
ATOM 1994 C C . SER A 1 331 ? -34.933 10.132 -61.211 1.00 28.53 803 SER A C 1
ATOM 1995 O O . SER A 1 331 ? -35.956 10.053 -60.528 1.00 28.87 803 SER A O 1
ATOM 1998 N N . PRO A 1 332 ? -33.727 10.149 -60.660 1.00 31.57 804 PRO A N 1
ATOM 1999 C CA . PRO A 1 332 ? -33.686 10.094 -59.215 1.00 29.87 804 PRO A CA 1
ATOM 2000 C C . PRO A 1 332 ? -34.384 11.244 -58.490 1.00 32.17 804 PRO A C 1
ATOM 2001 O O . PRO A 1 332 ? -34.456 12.362 -59.014 1.00 29.23 804 PRO A O 1
ATOM 2005 N N . ALA A 1 333 ? -34.902 10.975 -57.293 1.00 30.77 805 ALA A N 1
ATOM 2006 C CA . ALA A 1 333 ? -35.436 12.073 -56.449 1.00 29.30 805 ALA A CA 1
ATOM 2007 C C . ALA A 1 333 ? -34.195 12.814 -55.933 1.00 28.14 805 ALA A C 1
ATOM 2008 O O . ALA A 1 333 ? -33.116 12.240 -55.881 1.00 24.33 805 ALA A O 1
ATOM 2010 N N . GLY A 1 334 ? -34.306 14.097 -55.619 1.00 26.83 806 GLY A N 1
ATOM 2011 C CA . GLY A 1 334 ? -33.129 14.769 -55.037 1.00 25.49 806 GLY A CA 1
ATOM 2012 C C . GLY A 1 334 ? -33.582 16.007 -54.306 1.00 24.90 806 GLY A C 1
ATOM 2013 O O . GLY A 1 334 ? -34.755 16.406 -54.393 1.00 20.99 806 GLY A O 1
ATOM 2014 N N . PRO A 1 335 ? -32.653 16.669 -53.643 1.00 22.68 807 PRO A N 1
ATOM 2015 C CA . PRO A 1 335 ? -31.218 16.352 -53.608 1.00 21.86 807 PRO A CA 1
ATOM 2016 C C . PRO A 1 335 ? -30.850 15.162 -52.753 1.00 23.19 807 PRO A C 1
ATOM 2017 O O . PRO A 1 335 ? -31.461 14.945 -51.729 1.00 25.13 807 PRO A O 1
ATOM 2021 N N . GLN A 1 336 ? -29.902 14.369 -53.222 1.00 22.30 808 GLN A N 1
ATOM 2022 C CA . GLN A 1 336 ? -29.295 13.333 -52.420 1.00 23.43 808 GLN A CA 1
ATOM 2023 C C . GLN A 1 336 ? -27.836 13.784 -52.447 1.00 21.15 808 GLN A C 1
ATOM 2024 O O . GLN A 1 336 ? -27.272 13.937 -53.507 1.00 22.02 808 GLN A O 1
ATOM 2030 N N . THR A 1 337 ? -27.185 13.885 -51.289 1.00 21.90 809 THR A N 1
ATOM 2031 C CA . THR A 1 337 ? -25.842 14.398 -51.277 1.00 20.59 809 THR A CA 1
ATOM 2032 C C . THR A 1 337 ? -24.869 13.560 -50.565 1.00 20.79 809 THR A C 1
ATOM 2033 O O . THR A 1 337 ? -25.250 12.708 -49.720 1.00 22.48 809 THR A O 1
ATOM 2037 N N . THR A 1 338 ? -23.601 13.764 -50.903 1.00 20.33 810 THR A N 1
ATOM 2038 C CA . THR A 1 338 ? -22.527 13.214 -50.081 1.00 19.64 810 THR A CA 1
ATOM 2039 C C . THR A 1 338 ? -22.044 14.364 -49.160 1.00 20.51 810 THR A C 1
ATOM 2040 O O . THR A 1 338 ? -22.326 15.566 -49.369 1.00 19.35 810 THR A O 1
ATOM 2044 N N . VAL A 1 339 ? -21.308 13.995 -48.100 1.00 20.59 811 VAL A N 1
ATOM 2045 C CA . VAL A 1 339 ? -20.774 14.991 -47.206 1.00 20.98 811 VAL A CA 1
ATOM 2046 C C . VAL A 1 339 ? -19.705 15.755 -47.949 1.00 18.35 811 VAL A C 1
ATOM 2047 O O . VAL A 1 339 ? -19.505 16.966 -47.723 1.00 18.12 811 VAL A O 1
ATOM 2059 N N . GLN A 1 341 ? -19.665 16.512 -51.103 1.00 19.09 813 GLN A N 1
ATOM 2060 C CA . GLN A 1 341 ? -20.356 17.520 -51.889 1.00 20.19 813 GLN A CA 1
ATOM 2061 C C . GLN A 1 341 ? -20.747 18.722 -51.052 1.00 18.94 813 GLN A C 1
ATOM 2062 O O . GLN A 1 341 ? -20.660 19.863 -51.543 1.00 19.82 813 GLN A O 1
ATOM 2068 N N . ASN A 1 342 ? -21.203 18.483 -49.821 1.00 18.52 814 ASN A N 1
ATOM 2069 C CA . ASN A 1 342 ? -21.576 19.589 -48.932 1.00 19.05 814 ASN A CA 1
ATOM 2070 C C . ASN A 1 342 ? -20.380 20.445 -48.630 1.00 18.60 814 ASN A C 1
ATOM 2071 O O . ASN A 1 342 ? -20.491 21.667 -48.577 1.00 18.10 814 ASN A O 1
ATOM 2076 N N . ALA A 1 343 ? -19.234 19.799 -48.491 1.00 18.60 815 ALA A N 1
ATOM 2077 C CA . ALA A 1 343 ? -18.001 20.547 -48.252 1.00 19.40 815 ALA A CA 1
ATOM 2078 C C . ALA A 1 343 ? -17.642 21.380 -49.469 1.00 21.37 815 ALA A C 1
ATOM 2079 O O . ALA A 1 343 ? -17.216 22.537 -49.316 1.00 20.79 815 ALA A O 1
ATOM 2081 N N . VAL A 1 344 ? -17.836 20.816 -50.684 1.00 20.43 816 VAL A N 1
ATOM 2082 C CA . VAL A 1 344 ? -17.509 21.549 -51.910 1.00 21.23 816 VAL A CA 1
ATOM 2083 C C . VAL A 1 344 ? -18.366 22.816 -52.049 1.00 21.18 816 VAL A C 1
ATOM 2084 O O . VAL A 1 344 ? -17.889 23.829 -52.517 1.00 20.69 816 VAL A O 1
ATOM 2088 N N . ILE A 1 345 ? -19.622 22.737 -51.632 1.00 21.28 817 ILE A N 1
ATOM 2089 C CA . ILE A 1 345 ? -20.533 23.875 -51.639 1.00 21.85 817 ILE A CA 1
ATOM 2090 C C . ILE A 1 345 ? -20.059 24.955 -50.647 1.00 21.01 817 ILE A C 1
ATOM 2091 O O . ILE A 1 345 ? -19.905 26.141 -50.972 1.00 21.08 817 ILE A O 1
ATOM 2096 N N . ALA A 1 346 ? -19.764 24.539 -49.438 1.00 21.27 818 ALA A N 1
ATOM 2097 C CA . ALA A 1 346 ? -19.280 25.503 -48.472 1.00 20.37 818 ALA A CA 1
ATOM 2098 C C . ALA A 1 346 ? -18.005 26.165 -48.998 1.00 20.58 818 ALA A C 1
ATOM 2099 O O . ALA A 1 346 ? -17.782 27.402 -48.847 1.00 20.02 818 ALA A O 1
ATOM 2101 N N . ALA A 1 347 ? -17.135 25.363 -49.587 1.00 21.94 819 ALA A N 1
ATOM 2102 C CA . ALA A 1 347 ? -15.853 25.911 -50.115 1.00 24.78 819 ALA A CA 1
ATOM 2103 C C . ALA A 1 347 ? -16.085 26.918 -51.223 1.00 22.67 819 ALA A C 1
ATOM 2104 O O . ALA A 1 347 ? -15.474 27.980 -51.264 1.00 23.03 819 ALA A O 1
ATOM 2106 N N . ALA A 1 348 ? -17.013 26.598 -52.105 1.00 23.73 820 ALA A N 1
ATOM 2107 C CA . ALA A 1 348 ? -17.321 27.503 -53.193 1.00 23.47 820 ALA A CA 1
ATOM 2108 C C . ALA A 1 348 ? -17.769 28.862 -52.675 1.00 23.82 820 ALA A C 1
ATOM 2109 O O . ALA A 1 348 ? -17.263 29.933 -53.118 1.00 23.30 820 ALA A O 1
ATOM 2111 N N . ILE A 1 349 ? -18.699 28.823 -51.733 1.00 21.68 821 ILE A N 1
ATOM 2112 C CA . ILE A 1 349 ? -19.195 30.011 -51.081 1.00 22.16 821 ILE A CA 1
ATOM 2113 C C . ILE A 1 349 ? -18.062 30.799 -50.376 1.00 21.58 821 ILE A C 1
ATOM 2114 O O . ILE A 1 349 ? -17.944 32.029 -50.506 1.00 20.21 821 ILE A O 1
ATOM 2119 N N . ALA A 1 350 ? -17.235 30.078 -49.646 1.00 23.30 822 ALA A N 1
ATOM 2120 C CA . ALA A 1 350 ? -16.084 30.711 -48.963 1.00 26.38 822 ALA A CA 1
ATOM 2121 C C . ALA A 1 350 ? -15.073 31.259 -49.952 1.00 31.90 822 ALA A C 1
ATOM 2122 O O . ALA A 1 350 ? -14.440 32.272 -49.630 1.00 35.73 822 ALA A O 1
ATOM 2124 N N . ASN A 1 351 ? -14.998 30.651 -51.152 1.00 32.12 823 ASN A N 1
ATOM 2125 C CA . ASN A 1 351 ? -13.996 30.961 -52.230 1.00 33.38 823 ASN A CA 1
ATOM 2126 C C . ASN A 1 351 ? -14.565 31.845 -53.382 1.00 32.68 823 ASN A C 1
ATOM 2127 O O . ASN A 1 351 ? -14.312 31.623 -54.588 1.00 30.94 823 ASN A O 1
ATOM 2132 N N . GLY A 1 352 ? -15.359 32.811 -52.994 1.00 25.98 824 GLY A N 1
ATOM 2133 C CA . GLY A 1 352 ? -15.954 33.742 -53.936 1.00 28.20 824 GLY A CA 1
ATOM 2134 C C . GLY A 1 352 ? -16.704 33.127 -55.109 1.00 26.80 824 GLY A C 1
ATOM 2135 O O . GLY A 1 352 ? -16.728 33.702 -56.198 1.00 28.11 824 GLY A O 1
ATOM 2136 N N . GLY A 1 353 ? -17.253 31.941 -54.896 1.00 24.38 825 GLY A N 1
ATOM 2137 C CA . GLY A 1 353 ? -18.087 31.288 -55.878 1.00 26.09 825 GLY A CA 1
ATOM 2138 C C . GLY A 1 353 ? -17.408 30.300 -56.783 1.00 26.27 825 GLY A C 1
ATOM 2139 O O . GLY A 1 353 ? -18.062 29.654 -57.573 1.00 25.72 825 GLY A O 1
ATOM 2140 N N . VAL A 1 354 ? -16.101 30.161 -56.627 1.00 25.63 826 VAL A N 1
ATOM 2141 C CA . VAL A 1 354 ? -15.320 29.294 -57.461 1.00 27.21 826 VAL A CA 1
ATOM 2142 C C . VAL A 1 354 ? -15.263 27.915 -56.848 1.00 24.98 826 VAL A C 1
ATOM 2143 O O . VAL A 1 354 ? -14.727 27.739 -55.765 1.00 23.53 826 VAL A O 1
ATOM 2147 N N . VAL A 1 355 ? -15.831 26.954 -57.570 1.00 23.49 827 VAL A N 1
ATOM 2148 C CA . VAL A 1 355 ? -15.886 25.584 -57.163 1.00 25.30 827 VAL A CA 1
ATOM 2149 C C . VAL A 1 355 ? -14.569 24.895 -57.495 1.00 27.24 827 VAL A C 1
ATOM 2150 O O . VAL A 1 355 ? -14.008 25.083 -58.580 1.00 28.75 827 VAL A O 1
ATOM 2162 N N . ASN A 1 357 ? -12.362 21.148 -57.591 1.00 26.34 829 ASN A N 1
ATOM 2163 C CA . ASN A 1 357 ? -12.522 19.689 -57.572 1.00 25.32 829 ASN A CA 1
ATOM 2164 C C . ASN A 1 357 ? -11.591 19.199 -56.476 1.00 25.51 829 ASN A C 1
ATOM 2165 O O . ASN A 1 357 ? -10.383 19.341 -56.604 1.00 27.15 829 ASN A O 1
ATOM 2170 N N . PRO A 1 358 ? -12.150 18.571 -55.432 1.00 25.64 830 PRO A N 1
ATOM 2171 C CA . PRO A 1 358 ? -11.289 18.249 -54.311 1.00 23.53 830 PRO A CA 1
ATOM 2172 C C . PRO A 1 358 ? -10.267 17.201 -54.610 1.00 24.70 830 PRO A C 1
ATOM 2173 O O . PRO A 1 358 ? -10.441 16.428 -55.536 1.00 22.99 830 PRO A O 1
ATOM 2177 N N . TYR A 1 359 ? -9.179 17.197 -53.834 1.00 24.88 831 TYR A N 1
ATOM 2178 C CA . TYR A 1 359 ? -8.139 16.204 -54.038 1.00 26.80 831 TYR A CA 1
ATOM 2179 C C . TYR A 1 359 ? -7.513 15.819 -52.712 1.00 26.51 831 TYR A C 1
ATOM 2180 O O . TYR A 1 359 ? -7.544 16.602 -51.750 1.00 26.12 831 TYR A O 1
ATOM 2189 N N . ILE A 1 360 ? -6.919 14.631 -52.675 1.00 25.15 832 ILE A N 1
ATOM 2190 C CA . ILE A 1 360 ? -6.308 14.159 -51.432 1.00 26.08 832 ILE A CA 1
ATOM 2191 C C . ILE A 1 360 ? -4.837 13.763 -51.538 1.00 24.39 832 ILE A C 1
ATOM 2192 O O . ILE A 1 360 ? -4.231 13.405 -50.535 1.00 24.49 832 ILE A O 1
ATOM 2197 N N . VAL A 1 361 ? -4.280 13.807 -52.739 1.00 28.06 833 VAL A N 1
ATOM 2198 C CA . VAL A 1 361 ? -2.799 13.536 -52.946 1.00 30.47 833 VAL A CA 1
ATOM 2199 C C . VAL A 1 361 ? -2.117 14.847 -53.261 1.00 28.85 833 VAL A C 1
ATOM 2200 O O . VAL A 1 361 ? -2.501 15.563 -54.199 1.00 30.62 833 VAL A O 1
ATOM 2204 N N . ASP A 1 362 ? -1.172 15.229 -52.421 1.00 29.27 834 ASP A N 1
ATOM 2205 C CA . ASP A 1 362 ? -0.460 16.469 -52.631 1.00 30.98 834 ASP A CA 1
ATOM 2206 C C . ASP A 1 362 ? 0.616 16.234 -53.703 1.00 33.23 834 ASP A C 1
ATOM 2207 O O . ASP A 1 362 ? 0.725 16.996 -54.669 1.00 31.88 834 ASP A O 1
ATOM 2212 N N . ARG A 1 363 ? 1.406 15.171 -53.508 1.00 34.53 835 ARG A N 1
ATOM 2213 C CA . ARG A 1 363 ? 2.512 14.823 -54.409 1.00 33.65 835 ARG A CA 1
ATOM 2214 C C . ARG A 1 363 ? 2.938 13.354 -54.319 1.00 36.25 835 ARG A C 1
ATOM 2215 O O . ARG A 1 363 ? 2.582 12.639 -53.362 1.00 36.25 835 ARG A O 1
ATOM 2223 N N . VAL A 1 364 ? 3.708 12.929 -55.327 1.00 35.13 836 VAL A N 1
ATOM 2224 C CA . VAL A 1 364 ? 4.237 11.586 -55.459 1.00 35.10 836 VAL A CA 1
ATOM 2225 C C . VAL A 1 364 ? 5.761 11.667 -55.367 1.00 37.85 836 VAL A C 1
ATOM 2226 O O . VAL A 1 364 ? 6.376 12.576 -55.919 1.00 36.36 836 VAL A O 1
ATOM 2230 N N . LEU A 1 365 ? 6.350 10.740 -54.632 1.00 39.55 837 LEU A N 1
ATOM 2231 C CA . LEU A 1 365 ? 7.785 10.714 -54.398 1.00 41.99 837 LEU A CA 1
ATOM 2232 C C . LEU A 1 365 ? 8.403 9.427 -54.924 1.00 44.99 837 LEU A C 1
ATOM 2233 O O . LEU A 1 365 ? 7.819 8.354 -54.800 1.00 42.07 837 LEU A O 1
ATOM 2238 N N . SER A 1 366 ? 9.587 9.549 -55.528 1.00 48.64 838 SER A N 1
ATOM 2239 C CA . SER A 1 366 ? 10.296 8.391 -56.045 1.00 48.86 838 SER A CA 1
ATOM 2240 C C . SER A 1 366 ? 10.830 7.663 -54.829 1.00 51.24 838 SER A C 1
ATOM 2241 O O . SER A 1 366 ? 10.944 8.251 -53.754 1.00 47.00 838 SER A O 1
ATOM 2244 N N . PRO A 1 367 ? 11.197 6.390 -54.997 1.00 55.98 839 PRO A N 1
ATOM 2245 C CA . PRO A 1 367 ? 11.724 5.665 -53.846 1.00 54.65 839 PRO A CA 1
ATOM 2246 C C . PRO A 1 367 ? 12.917 6.359 -53.192 1.00 55.71 839 PRO A C 1
ATOM 2247 O O . PRO A 1 367 ? 13.171 6.148 -52.007 1.00 63.53 839 PRO A O 1
ATOM 2251 N N . GLU A 1 368 ? 13.634 7.178 -53.951 1.00 57.93 840 GLU A N 1
ATOM 2252 C CA . GLU A 1 368 ? 14.793 7.922 -53.417 1.00 65.04 840 GLU A CA 1
ATOM 2253 C C . GLU A 1 368 ? 14.398 9.194 -52.670 1.00 59.68 840 GLU A C 1
ATOM 2254 O O . GLU A 1 368 ? 15.224 9.808 -52.012 1.00 65.54 840 GLU A O 1
ATOM 2260 N N . GLY A 1 369 ? 13.135 9.590 -52.764 1.00 55.25 841 GLY A N 1
ATOM 2261 C CA . GLY A 1 369 ? 12.675 10.768 -52.045 1.00 50.77 841 GLY A CA 1
ATOM 2262 C C . GLY A 1 369 ? 12.541 12.012 -52.893 1.00 48.19 841 GLY A C 1
ATOM 2263 O O . GLY A 1 369 ? 12.348 13.114 -52.370 1.00 49.22 841 GLY A O 1
ATOM 2264 N N . ALA A 1 370 ? 12.628 11.851 -54.204 1.00 48.44 842 ALA A N 1
ATOM 2265 C CA . ALA A 1 370 ? 12.478 12.985 -55.107 1.00 49.49 842 ALA A CA 1
ATOM 2266 C C . ALA A 1 370 ? 11.020 13.182 -55.493 1.00 45.81 842 ALA A C 1
ATOM 2267 O O . ALA A 1 370 ? 10.281 12.221 -55.681 1.00 44.47 842 ALA A O 1
ATOM 2269 N N . VAL A 1 371 ? 10.651 14.433 -55.717 1.00 46.28 843 VAL A N 1
ATOM 2270 C CA . VAL A 1 371 ? 9.293 14.755 -56.098 1.00 46.60 843 VAL A CA 1
ATOM 2271 C C . VAL A 1 371 ? 9.072 14.437 -57.555 1.00 44.85 843 VAL A C 1
ATOM 2272 O O . VAL A 1 371 ? 9.664 15.055 -58.403 1.00 45.65 843 VAL A O 1
ATOM 2276 N N . VAL A 1 372 ? 8.227 13.452 -57.823 1.00 43.87 844 VAL A N 1
ATOM 2277 C CA . VAL A 1 372 ? 7.888 13.004 -59.174 1.00 46.91 844 VAL A CA 1
ATOM 2278 C C . VAL A 1 372 ? 6.762 13.824 -59.803 1.00 45.60 844 VAL A C 1
ATOM 2279 O O . VAL A 1 372 ? 6.746 14.054 -61.001 1.00 43.13 844 VAL A O 1
ATOM 2283 N N . SER A 1 373 ? 5.773 14.214 -59.014 1.00 40.77 845 SER A N 1
ATOM 2284 C CA . SER A 1 373 ? 4.679 15.007 -59.556 1.00 43.19 845 SER A CA 1
ATOM 2285 C C . SER A 1 373 ? 3.969 15.674 -58.383 1.00 39.27 845 SER A C 1
ATOM 2286 O O . SER A 1 373 ? 4.109 15.258 -57.237 1.00 39.78 845 SER A O 1
ATOM 2289 N N . THR A 1 374 ? 3.322 16.783 -58.678 1.00 38.13 846 THR A N 1
ATOM 2290 C CA . THR A 1 374 ? 2.587 17.535 -57.702 1.00 37.23 846 THR A CA 1
ATOM 2291 C C . THR A 1 374 ? 1.176 17.686 -58.283 1.00 37.11 846 THR A C 1
ATOM 2292 O O . THR A 1 374 ? 1.036 17.853 -59.481 1.00 34.88 846 THR A O 1
ATOM 2296 N N . THR A 1 375 ? 0.149 17.523 -57.448 1.00 33.84 847 THR A N 1
ATOM 2297 C CA . THR A 1 375 ? -1.234 17.709 -57.910 1.00 31.33 847 THR A CA 1
ATOM 2298 C C . THR A 1 375 ? -1.503 19.211 -58.096 1.00 32.63 847 THR A C 1
ATOM 2299 O O . THR A 1 375 ? -1.026 20.058 -57.338 1.00 31.56 847 THR A O 1
ATOM 2303 N N . SER A 1 376 ? -2.226 19.579 -59.140 1.00 32.88 848 SER A N 1
ATOM 2304 C CA . SER A 1 376 ? -2.535 20.986 -59.296 1.00 34.94 848 SER A CA 1
ATOM 2305 C C . SER A 1 376 ? -4.008 21.155 -58.948 1.00 34.72 848 SER A C 1
ATOM 2306 O O . SER A 1 376 ? -4.836 20.337 -59.366 1.00 36.17 848 SER A O 1
ATOM 2309 N N . PRO A 1 377 ? -4.340 22.211 -58.186 1.00 32.62 849 PRO A N 1
ATOM 2310 C CA . PRO A 1 377 ? -5.764 22.490 -57.880 1.00 31.66 849 PRO A CA 1
ATOM 2311 C C . PRO A 1 377 ? -6.468 22.755 -59.182 1.00 30.69 849 PRO A C 1
ATOM 2312 O O . PRO A 1 377 ? -5.823 23.248 -60.081 1.00 28.83 849 PRO A O 1
ATOM 2316 N N . LYS A 1 378 ? -7.742 22.367 -59.320 1.00 29.87 850 LYS A N 1
ATOM 2317 C CA . LYS A 1 378 ? -8.488 22.551 -60.568 1.00 28.77 850 LYS A CA 1
ATOM 2318 C C . LYS A 1 378 ? -9.933 22.969 -60.297 1.00 31.17 850 LYS A C 1
ATOM 2319 O O . LYS A 1 378 ? -10.596 22.375 -59.475 1.00 26.48 850 LYS A O 1
ATOM 2325 N N . SER A 1 379 ? -10.403 23.983 -61.003 1.00 29.55 851 SER A N 1
ATOM 2326 C CA . SER A 1 379 ? -11.754 24.497 -60.805 1.00 30.78 851 SER A CA 1
ATOM 2327 C C . SER A 1 379 ? -12.785 23.754 -61.620 1.00 27.89 851 SER A C 1
ATOM 2328 O O . SER A 1 379 ? -12.506 23.300 -62.690 1.00 29.20 851 SER A O 1
ATOM 2331 N N . LEU A 1 380 ? -13.978 23.630 -61.092 1.00 29.70 852 LEU A N 1
ATOM 2332 C CA . LEU A 1 380 ? -15.099 23.008 -61.773 1.00 29.53 852 LEU A CA 1
ATOM 2333 C C . LEU A 1 380 ? -15.993 24.113 -62.323 1.00 32.27 852 LEU A C 1
ATOM 2334 O O . LEU A 1 380 ? -17.070 23.855 -62.824 1.00 33.60 852 LEU A O 1
ATOM 2339 N N . GLY A 1 381 ? -15.544 25.353 -62.195 1.00 31.48 853 GLY A N 1
ATOM 2340 C CA . GLY A 1 381 ? -16.266 26.484 -62.709 1.00 32.99 853 GLY A CA 1
ATOM 2341 C C . GLY A 1 381 ? -16.665 27.431 -61.603 1.00 31.55 853 GLY A C 1
ATOM 2342 O O . GLY A 1 381 ? -16.359 27.220 -60.433 1.00 30.59 853 GLY A O 1
ATOM 2343 N N . GLN A 1 382 ? -17.326 28.502 -61.999 1.00 32.15 854 GLN A N 1
ATOM 2344 C CA . GLN A 1 382 ? -17.832 29.499 -61.087 1.00 30.75 854 GLN A CA 1
ATOM 2345 C C . GLN A 1 382 ? -19.364 29.310 -61.007 1.00 31.04 854 GLN A C 1
ATOM 2346 O O . GLN A 1 382 ? -20.100 29.600 -61.928 1.00 24.70 854 GLN A O 1
ATOM 2352 N N . ALA A 1 383 ? -19.816 28.826 -59.868 1.00 27.69 855 ALA A N 1
ATOM 2353 C CA . ALA A 1 383 ? -21.228 28.506 -59.690 1.00 27.36 855 ALA A CA 1
ATOM 2354 C C . ALA A 1 383 ? -22.095 29.746 -59.479 1.00 25.88 855 ALA A C 1
ATOM 2355 O O . ALA A 1 383 ? -23.238 29.789 -59.926 1.00 25.83 855 ALA A O 1
ATOM 2357 N N . VAL A 1 384 ? -21.542 30.740 -58.762 1.00 25.03 856 VAL A N 1
ATOM 2358 C CA . VAL A 1 384 ? -22.227 32.022 -58.499 1.00 23.25 856 VAL A CA 1
ATOM 2359 C C . VAL A 1 384 ? -21.182 33.115 -58.529 1.00 23.87 856 VAL A C 1
ATOM 2360 O O . VAL A 1 384 ? -19.994 32.840 -58.430 1.00 22.91 856 VAL A O 1
ATOM 2364 N N . SER A 1 385 ? -21.612 34.347 -58.699 1.00 25.16 857 SER A N 1
ATOM 2365 C CA . SER A 1 385 ? -20.681 35.458 -58.726 1.00 27.59 857 SER A CA 1
ATOM 2366 C C . SER A 1 385 ? -20.072 35.717 -57.355 1.00 27.75 857 SER A C 1
ATOM 2367 O O . SER A 1 385 ? -20.611 35.266 -56.329 1.00 24.79 857 SER A O 1
ATOM 2370 N N . ALA A 1 386 ? -18.979 36.471 -57.336 1.00 29.03 858 ALA A N 1
ATOM 2371 C CA . ALA A 1 386 ? -18.349 36.863 -56.069 1.00 28.88 858 ALA A CA 1
ATOM 2372 C C . ALA A 1 386 ? -19.317 37.659 -55.198 1.00 26.40 858 ALA A C 1
ATOM 2373 O O . ALA A 1 386 ? -19.342 37.486 -53.978 1.00 26.00 858 ALA A O 1
ATOM 2375 N N . ASP A 1 387 ? -20.077 38.570 -55.806 1.00 27.12 859 ASP A N 1
ATOM 2376 C CA . ASP A 1 387 ? -21.072 39.312 -55.061 1.00 28.42 859 ASP A CA 1
ATOM 2377 C C . ASP A 1 387 ? -22.074 38.340 -54.407 1.00 26.62 859 ASP A C 1
ATOM 2378 O O . ASP A 1 387 ? -22.442 38.510 -53.231 1.00 26.94 859 ASP A O 1
ATOM 2383 N N . THR A 1 388 ? -22.536 37.358 -55.156 1.00 25.13 860 THR A N 1
ATOM 2384 C CA . THR A 1 388 ? -23.509 36.403 -54.603 1.00 23.19 860 THR A CA 1
ATOM 2385 C C . THR A 1 388 ? -22.883 35.635 -53.443 1.00 22.54 860 THR A C 1
ATOM 2386 O O . THR A 1 388 ? -23.477 35.522 -52.376 1.00 20.75 860 THR A O 1
ATOM 2390 N N . ALA A 1 389 ? -21.665 35.142 -53.645 1.00 22.87 861 ALA A N 1
ATOM 2391 C CA . ALA A 1 389 ? -21.005 34.390 -52.618 1.00 24.59 861 ALA A CA 1
ATOM 2392 C C . ALA A 1 389 ? -20.895 35.231 -51.348 1.00 23.01 861 ALA A C 1
ATOM 2393 O O . ALA A 1 389 ? -21.124 34.699 -50.256 1.00 25.14 861 ALA A O 1
ATOM 2395 N N . ALA A 1 390 ? -20.615 36.531 -51.472 1.00 25.21 862 ALA A N 1
ATOM 2396 C CA . ALA A 1 390 ? -20.436 37.416 -50.275 1.00 24.80 862 ALA A CA 1
ATOM 2397 C C . ALA A 1 390 ? -21.758 37.515 -49.522 1.00 23.39 862 ALA A C 1
ATOM 2398 O O . ALA A 1 390 ? -21.798 37.467 -48.308 1.00 21.49 862 ALA A O 1
ATOM 2400 N N . GLN A 1 391 ? -22.859 37.582 -50.252 1.00 21.80 863 GLN A N 1
ATOM 2401 C CA . GLN A 1 391 ? -24.158 37.611 -49.601 1.00 20.79 863 GLN A CA 1
ATOM 2402 C C . GLN A 1 391 ? -24.447 36.301 -48.909 1.00 21.49 863 GLN A C 1
ATOM 2403 O O . GLN A 1 391 ? -24.960 36.286 -47.794 1.00 24.14 863 GLN A O 1
ATOM 2409 N N . VAL A 1 392 ? -24.078 35.181 -49.530 1.00 20.44 864 VAL A N 1
ATOM 2410 C CA . VAL A 1 392 ? -24.369 33.875 -48.928 1.00 21.40 864 VAL A CA 1
ATOM 2411 C C . VAL A 1 392 ? -23.539 33.683 -47.682 1.00 20.83 864 VAL A C 1
ATOM 2412 O O . VAL A 1 392 ? -24.041 33.206 -46.675 1.00 20.40 864 VAL A O 1
ATOM 2416 N N . ARG A 1 393 ? -22.300 34.124 -47.723 1.00 21.39 865 ARG A N 1
ATOM 2417 C CA . ARG A 1 393 ? -21.467 34.054 -46.531 1.00 22.43 865 ARG A CA 1
ATOM 2418 C C . ARG A 1 393 ? -22.074 34.853 -45.378 1.00 23.12 865 ARG A C 1
ATOM 2419 O O . ARG A 1 393 ? -22.112 34.409 -44.238 1.00 25.78 865 ARG A O 1
ATOM 2427 N N . GLU A 1 394 ? -22.542 36.053 -45.669 1.00 25.94 866 GLU A N 1
ATOM 2428 C CA . GLU A 1 394 ? -23.151 36.909 -44.635 1.00 25.76 866 GLU A CA 1
ATOM 2429 C C . GLU A 1 394 ? -24.350 36.247 -43.995 1.00 24.79 866 GLU A C 1
ATOM 2430 O O . GLU A 1 394 ? -24.537 36.302 -42.747 1.00 23.05 866 GLU A O 1
ATOM 2436 N N . ALA A 1 395 ? -25.136 35.549 -44.821 1.00 23.55 867 ALA A N 1
ATOM 2437 C CA . ALA A 1 395 ? -26.341 34.878 -44.336 1.00 22.82 867 ALA A CA 1
ATOM 2438 C C . ALA A 1 395 ? -25.940 33.716 -43.468 1.00 22.51 867 ALA A C 1
ATOM 2439 O O . ALA A 1 395 ? -26.586 33.446 -42.483 1.00 22.96 867 ALA A O 1
ATOM 2449 N N . LEU A 1 397 ? -23.335 33.614 -41.702 1.00 24.49 869 LEU A N 1
ATOM 2450 C CA . LEU A 1 397 ? -22.765 34.151 -40.415 1.00 24.13 869 LEU A CA 1
ATOM 2451 C C . LEU A 1 397 ? -23.923 34.275 -39.447 1.00 24.40 869 LEU A C 1
ATOM 2452 O O . LEU A 1 397 ? -23.804 33.958 -38.289 1.00 27.75 869 LEU A O 1
ATOM 2457 N N . GLY A 1 398 ? -25.049 34.743 -39.953 1.00 23.56 870 GLY A N 1
ATOM 2458 C CA . GLY A 1 398 ? -26.291 34.921 -39.206 1.00 23.93 870 GLY A CA 1
ATOM 2459 C C . GLY A 1 398 ? -26.801 33.630 -38.610 1.00 23.88 870 GLY A C 1
ATOM 2460 O O . GLY A 1 398 ? -27.298 33.612 -37.483 1.00 24.39 870 GLY A O 1
ATOM 2461 N N . VAL A 1 399 ? -26.711 32.532 -39.377 1.00 22.86 871 VAL A N 1
ATOM 2462 C CA . VAL A 1 399 ? -27.118 31.228 -38.857 1.00 21.60 871 VAL A CA 1
ATOM 2463 C C . VAL A 1 399 ? -26.421 30.926 -37.526 1.00 23.32 871 VAL A C 1
ATOM 2464 O O . VAL A 1 399 ? -27.028 30.458 -36.543 1.00 22.55 871 VAL A O 1
ATOM 2468 N N . VAL A 1 400 ? -25.131 31.214 -37.487 1.00 22.12 872 VAL A N 1
ATOM 2469 C CA . VAL A 1 400 ? -24.360 30.873 -36.310 1.00 22.72 872 VAL A CA 1
ATOM 2470 C C . VAL A 1 400 ? -24.453 31.905 -35.189 1.00 26.14 872 VAL A C 1
ATOM 2471 O O . VAL A 1 400 ? -24.541 31.544 -34.021 1.00 30.08 872 VAL A O 1
ATOM 2475 N N A GLU A 1 401 ? -24.454 33.191 -35.547 0.50 27.80 873 GLU A N 1
ATOM 2476 N N B GLU A 1 401 ? -24.414 33.175 -35.533 0.50 27.00 873 GLU A N 1
ATOM 2477 C CA A GLU A 1 401 ? -24.500 34.290 -34.559 0.50 28.82 873 GLU A CA 1
ATOM 2478 C CA B GLU A 1 401 ? -24.463 34.187 -34.505 0.50 27.37 873 GLU A CA 1
ATOM 2479 C C A GLU A 1 401 ? -25.872 34.540 -33.928 0.50 30.77 873 GLU A C 1
ATOM 2480 C C B GLU A 1 401 ? -25.841 34.225 -33.809 0.50 29.64 873 GLU A C 1
ATOM 2481 O O A GLU A 1 401 ? -25.977 35.139 -32.870 0.50 32.06 873 GLU A O 1
ATOM 2482 O O B GLU A 1 401 ? -25.897 34.204 -32.567 0.50 26.91 873 GLU A O 1
ATOM 2493 N N . SER A 1 402 ? -26.924 34.095 -34.572 1.00 31.15 874 SER A N 1
ATOM 2494 C CA . SER A 1 402 ? -28.248 34.297 -33.998 1.00 34.45 874 SER A CA 1
ATOM 2495 C C . SER A 1 402 ? -29.330 33.303 -34.406 1.00 33.46 874 SER A C 1
ATOM 2496 O O . SER A 1 402 ? -30.448 33.370 -33.917 1.00 32.69 874 SER A O 1
ATOM 2499 N N . GLY A 1 403 ? -28.988 32.325 -35.217 1.00 31.55 875 GLY A N 1
ATOM 2500 C CA . GLY A 1 403 ? -29.983 31.363 -35.686 1.00 28.22 875 GLY A CA 1
ATOM 2501 C C . GLY A 1 403 ? -29.856 29.961 -35.125 1.00 28.39 875 GLY A C 1
ATOM 2502 O O . GLY A 1 403 ? -29.551 29.766 -33.969 1.00 29.85 875 GLY A O 1
ATOM 2503 N N . THR A 1 404 ? -30.073 28.977 -35.974 1.00 26.18 876 THR A N 1
ATOM 2504 C CA . THR A 1 404 ? -30.045 27.603 -35.573 1.00 25.48 876 THR A CA 1
ATOM 2505 C C . THR A 1 404 ? -28.634 27.037 -35.336 1.00 26.93 876 THR A C 1
ATOM 2506 O O . THR A 1 404 ? -28.520 25.921 -34.861 1.00 27.50 876 THR A O 1
ATOM 2510 N N . GLY A 1 405 ? -27.582 27.791 -35.628 1.00 26.36 877 GLY A N 1
ATOM 2511 C CA . GLY A 1 405 ? -26.231 27.263 -35.494 1.00 26.04 877 GLY A CA 1
ATOM 2512 C C . GLY A 1 405 ? -25.422 27.839 -34.362 1.00 26.78 877 GLY A C 1
ATOM 2513 O O . GLY A 1 405 ? -24.196 27.788 -34.393 1.00 26.35 877 GLY A O 1
ATOM 2522 N N . GLY A 1 407 ? -24.761 26.637 -31.683 1.00 26.84 879 GLY A N 1
ATOM 2523 C CA . GLY A 1 407 ? -23.922 25.578 -31.108 1.00 25.98 879 GLY A CA 1
ATOM 2524 C C . GLY A 1 407 ? -22.536 25.488 -31.736 1.00 25.04 879 GLY A C 1
ATOM 2525 O O . GLY A 1 407 ? -21.619 24.827 -31.193 1.00 24.90 879 GLY A O 1
ATOM 2526 N N . ALA A 1 408 ? -22.370 26.156 -32.872 1.00 23.51 880 ALA A N 1
ATOM 2527 C CA . ALA A 1 408 ? -21.113 26.161 -33.581 1.00 25.79 880 ALA A CA 1
ATOM 2528 C C . ALA A 1 408 ? -20.243 27.325 -33.156 1.00 24.83 880 ALA A C 1
ATOM 2529 O O . ALA A 1 408 ? -19.141 27.491 -33.659 1.00 25.77 880 ALA A O 1
ATOM 2531 N N . ARG A 1 409 ? -20.741 28.165 -32.268 1.00 26.00 881 ARG A N 1
ATOM 2532 C CA . ARG A 1 409 ? -19.956 29.336 -31.942 1.00 32.09 881 ARG A CA 1
ATOM 2533 C C . ARG A 1 409 ? -18.751 28.963 -31.100 1.00 30.46 881 ARG A C 1
ATOM 2534 O O . ARG A 1 409 ? -18.823 28.028 -30.298 1.00 32.45 881 ARG A O 1
ATOM 2542 N N . VAL A 1 410 ? -17.647 29.633 -31.369 1.00 29.39 882 VAL A N 1
ATOM 2543 C CA . VAL A 1 410 ? -16.430 29.393 -30.603 1.00 33.75 882 VAL A CA 1
ATOM 2544 C C . VAL A 1 410 ? -15.943 30.790 -30.173 1.00 32.99 882 VAL A C 1
ATOM 2545 O O . VAL A 1 410 ? -15.792 31.699 -31.006 1.00 32.34 882 VAL A O 1
ATOM 2549 N N . PRO A 1 411 ? -15.746 30.983 -28.883 1.00 34.26 883 PRO A N 1
ATOM 2550 C CA . PRO A 1 411 ? -15.323 32.316 -28.454 1.00 36.45 883 PRO A CA 1
ATOM 2551 C C . PRO A 1 411 ? -14.076 32.767 -29.172 1.00 34.41 883 PRO A C 1
ATOM 2552 O O . PRO A 1 411 ? -13.193 31.973 -29.352 1.00 34.50 883 PRO A O 1
ATOM 2556 N N . GLY A 1 412 ? -14.069 34.013 -29.622 1.00 41.76 884 GLY A N 1
ATOM 2557 C CA . GLY A 1 412 ? -12.891 34.597 -30.248 1.00 47.06 884 GLY A CA 1
ATOM 2558 C C . GLY A 1 412 ? -12.646 34.330 -31.716 1.00 48.62 884 GLY A C 1
ATOM 2559 O O . GLY A 1 412 ? -11.571 34.665 -32.222 1.00 45.04 884 GLY A O 1
ATOM 2560 N N . VAL A 1 413 ? -13.591 33.665 -32.387 1.00 40.22 885 VAL A N 1
ATOM 2561 C CA . VAL A 1 413 ? -13.447 33.387 -33.814 1.00 35.96 885 VAL A CA 1
ATOM 2562 C C . VAL A 1 413 ? -14.843 33.486 -34.447 1.00 35.08 885 VAL A C 1
ATOM 2563 O O . VAL A 1 413 ? -15.850 33.078 -33.845 1.00 34.58 885 VAL A O 1
ATOM 2567 N N . LYS A 1 414 ? -14.921 34.137 -35.596 1.00 29.48 886 LYS A N 1
ATOM 2568 C CA . LYS A 1 414 ? -16.197 34.234 -36.304 1.00 31.93 886 LYS A CA 1
ATOM 2569 C C . LYS A 1 414 ? -16.403 33.024 -37.218 1.00 28.94 886 LYS A C 1
ATOM 2570 O O . LYS A 1 414 ? -15.681 32.840 -38.182 1.00 29.93 886 LYS A O 1
ATOM 2576 N N . ILE A 1 415 ? -17.392 32.209 -36.891 1.00 25.69 887 ILE A N 1
ATOM 2577 C CA . ILE A 1 415 ? -17.685 31.016 -37.646 1.00 26.17 887 ILE A CA 1
ATOM 2578 C C . ILE A 1 415 ? -19.055 31.225 -38.314 1.00 24.07 887 ILE A C 1
ATOM 2579 O O . ILE A 1 415 ? -19.917 31.871 -37.732 1.00 25.68 887 ILE A O 1
ATOM 2584 N N . ALA A 1 416 ? -19.179 30.742 -39.544 1.00 22.39 888 ALA A N 1
ATOM 2585 C CA . ALA A 1 416 ? -20.402 30.837 -40.355 1.00 23.20 888 ALA A CA 1
ATOM 2586 C C . ALA A 1 416 ? -20.754 29.470 -40.891 1.00 22.96 888 ALA A C 1
ATOM 2587 O O . ALA A 1 416 ? -19.888 28.607 -41.040 1.00 21.53 888 ALA A O 1
ATOM 2589 N N . GLY A 1 417 ? -22.051 29.247 -41.132 1.00 20.54 889 GLY A N 1
ATOM 2590 C CA . GLY A 1 417 ? -22.450 27.970 -41.626 1.00 20.83 889 GLY A CA 1
ATOM 2591 C C . GLY A 1 417 ? -23.924 27.828 -41.883 1.00 19.76 889 GLY A C 1
ATOM 2592 O O . GLY A 1 417 ? -24.634 28.784 -41.853 1.00 20.16 889 GLY A O 1
ATOM 2593 N N . LYS A 1 418 ? -24.333 26.601 -42.152 1.00 20.69 890 LYS A N 1
ATOM 2594 C CA . LYS A 1 418 ? -25.709 26.254 -42.310 1.00 20.65 890 LYS A CA 1
ATOM 2595 C C . LYS A 1 418 ? -25.934 24.855 -41.755 1.00 22.17 890 LYS A C 1
ATOM 2596 O O . LYS A 1 418 ? -25.194 23.906 -42.042 1.00 23.55 890 LYS A O 1
ATOM 2602 N N . THR A 1 419 ? -26.994 24.746 -40.979 1.00 23.68 891 THR A N 1
ATOM 2603 C CA . THR A 1 419 ? -27.436 23.501 -40.376 1.00 21.98 891 THR A CA 1
ATOM 2604 C C . THR A 1 419 ? -28.538 22.833 -41.162 1.00 22.49 891 THR A C 1
ATOM 2605 O O . THR A 1 419 ? -29.181 23.451 -42.024 1.00 20.63 891 THR A O 1
ATOM 2609 N N . GLY A 1 420 ? -28.747 21.561 -40.868 1.00 22.58 892 GLY A N 1
ATOM 2610 C CA . GLY A 1 420 ? -29.877 20.847 -41.411 1.00 24.80 892 GLY A CA 1
ATOM 2611 C C . GLY A 1 420 ? -30.187 19.673 -40.537 1.00 25.63 892 GLY A C 1
ATOM 2612 O O . GLY A 1 420 ? -29.325 19.171 -39.831 1.00 23.07 892 GLY A O 1
ATOM 2613 N N . THR A 1 421 ? -31.422 19.186 -40.625 1.00 26.41 893 THR A N 1
ATOM 2614 C CA . THR A 1 421 ? -31.798 17.985 -39.886 1.00 26.02 893 THR A CA 1
ATOM 2615 C C . THR A 1 421 ? -32.747 17.298 -40.819 1.00 28.00 893 THR A C 1
ATOM 2616 O O . THR A 1 421 ? -33.661 17.949 -41.335 1.00 26.80 893 THR A O 1
ATOM 2620 N N . ALA A 1 422 ? -32.565 16.004 -41.020 1.00 25.44 894 ALA A N 1
ATOM 2621 C CA . ALA A 1 422 ? -33.413 15.290 -41.925 1.00 27.16 894 ALA A CA 1
ATOM 2622 C C . ALA A 1 422 ? -33.870 13.950 -41.400 1.00 29.58 894 ALA A C 1
ATOM 2623 O O . ALA A 1 422 ? -33.073 13.175 -40.912 1.00 24.81 894 ALA A O 1
ATOM 2625 N N . ASP A 1 423 ? -35.179 13.734 -41.461 1.00 28.90 895 ASP A N 1
ATOM 2626 C CA . ASP A 1 423 ? -35.768 12.485 -41.065 1.00 32.87 895 ASP A CA 1
ATOM 2627 C C . ASP A 1 423 ? -35.365 11.352 -42.014 1.00 36.19 895 ASP A C 1
ATOM 2628 O O . ASP A 1 423 ? -35.239 11.556 -43.243 1.00 37.95 895 ASP A O 1
ATOM 2633 N N . VAL A 1 424 ? -35.143 10.173 -41.445 1.00 37.34 896 VAL A N 1
ATOM 2634 C CA . VAL A 1 424 ? -34.841 8.968 -42.233 1.00 47.96 896 VAL A CA 1
ATOM 2635 C C . VAL A 1 424 ? -35.742 7.842 -41.666 1.00 50.37 896 VAL A C 1
ATOM 2636 O O . VAL A 1 424 ? -36.745 8.121 -41.030 1.00 50.66 896 VAL A O 1
ATOM 2640 N N . GLU A 1 425 ? -35.392 6.584 -41.852 1.00 63.67 897 GLU A N 1
ATOM 2641 C CA . GLU A 1 425 ? -36.303 5.500 -41.455 1.00 76.81 897 GLU A CA 1
ATOM 2642 C C . GLU A 1 425 ? -36.629 5.341 -39.953 1.00 78.34 897 GLU A C 1
ATOM 2643 O O . GLU A 1 425 ? -35.849 5.702 -39.066 1.00 80.30 897 GLU A O 1
ATOM 2649 N N . ASN A 1 426 ? -37.813 4.783 -39.716 1.00 79.23 898 ASN A N 1
ATOM 2650 C CA . ASN A 1 426 ? -38.346 4.482 -38.392 1.00 73.94 898 ASN A CA 1
ATOM 2651 C C . ASN A 1 426 ? -37.991 5.434 -37.237 1.00 70.20 898 ASN A C 1
ATOM 2652 O O . ASN A 1 426 ? -37.495 4.997 -36.192 1.00 67.43 898 ASN A O 1
ATOM 2654 N N . GLY A 1 427 ? -38.273 6.728 -37.415 1.00 64.62 899 GLY A N 1
ATOM 2655 C CA . GLY A 1 427 ? -38.022 7.726 -36.367 1.00 63.50 899 GLY A CA 1
ATOM 2656 C C . GLY A 1 427 ? -36.576 8.149 -36.216 1.00 55.57 899 GLY A C 1
ATOM 2657 O O . GLY A 1 427 ? -36.216 8.819 -35.238 1.00 62.02 899 GLY A O 1
ATOM 2658 N N . ASN A 1 428 ? -35.723 7.738 -37.143 1.00 45.95 900 ASN A N 1
ATOM 2659 C CA . ASN A 1 428 ? -34.332 8.157 -37.046 1.00 42.14 900 ASN A CA 1
ATOM 2660 C C . ASN A 1 428 ? -34.156 9.427 -37.833 1.00 37.19 900 ASN A C 1
ATOM 2661 O O . ASN A 1 428 ? -34.907 9.695 -38.797 1.00 32.97 900 ASN A O 1
ATOM 2666 N N . PHE A 1 429 ? -33.202 10.240 -37.423 1.00 29.10 901 PHE A N 1
ATOM 2667 C CA . PHE A 1 429 ? -32.913 11.455 -38.158 1.00 25.89 901 PHE A CA 1
ATOM 2668 C C . PHE A 1 429 ? -31.427 11.757 -38.090 1.00 26.22 901 PHE A C 1
ATOM 2669 O O . PHE A 1 429 ? -30.749 11.228 -37.199 1.00 24.52 901 PHE A O 1
ATOM 2677 N N . ASN A 1 430 ? -30.955 12.559 -39.053 1.00 23.73 902 ASN A N 1
ATOM 2678 C CA . ASN A 1 430 ? -29.565 12.970 -39.147 1.00 22.97 902 ASN A CA 1
ATOM 2679 C C . ASN A 1 430 ? -29.424 14.460 -39.015 1.00 23.42 902 ASN A C 1
ATOM 2680 O O . ASN A 1 430 ? -30.303 15.248 -39.480 1.00 21.70 902 ASN A O 1
ATOM 2685 N N . SER A 1 431 ? -28.272 14.867 -38.485 1.00 21.56 903 SER A N 1
ATOM 2686 C CA . SER A 1 431 ? -27.962 16.268 -38.262 1.00 21.23 903 SER A CA 1
ATOM 2687 C C . SER A 1 431 ? -26.773 16.615 -39.150 1.00 21.72 903 SER A C 1
ATOM 2688 O O . SER A 1 431 ? -25.794 15.867 -39.176 1.00 20.33 903 SER A O 1
ATOM 2691 N N . PHE A 1 432 ? -26.845 17.772 -39.800 1.00 20.86 904 PHE A N 1
ATOM 2692 C CA . PHE A 1 432 ? -25.863 18.248 -40.765 1.00 20.87 904 PHE A CA 1
ATOM 2693 C C . PHE A 1 432 ? -25.389 19.633 -40.430 1.00 20.08 904 PHE A C 1
ATOM 2694 O O . PHE A 1 432 ? -26.117 20.470 -39.890 1.00 20.57 904 PHE A O 1
ATOM 2702 N N . PHE A 1 433 ? -24.160 19.880 -40.815 1.00 21.06 905 PHE A N 1
ATOM 2703 C CA . PHE A 1 433 ? -23.579 21.192 -40.739 1.00 22.38 905 PHE A CA 1
ATOM 2704 C C . PHE A 1 433 ? -22.503 21.368 -41.810 1.00 22.94 905 PHE A C 1
ATOM 2705 O O . PHE A 1 433 ? -21.618 20.488 -41.973 1.00 22.50 905 PHE A O 1
ATOM 2713 N N . ILE A 1 434 ? -22.556 22.508 -42.492 1.00 20.19 906 ILE A N 1
ATOM 2714 C CA . ILE A 1 434 ? -21.476 22.939 -43.372 1.00 21.93 906 ILE A CA 1
ATOM 2715 C C . ILE A 1 434 ? -21.107 24.345 -42.848 1.00 23.57 906 ILE A C 1
ATOM 2716 O O . ILE A 1 434 ? -21.958 25.092 -42.340 1.00 21.79 906 ILE A O 1
ATOM 2721 N N . GLY A 1 435 ? -19.810 24.662 -42.837 1.00 23.81 907 GLY A N 1
ATOM 2722 C CA . GLY A 1 435 ? -19.421 25.954 -42.382 1.00 25.27 907 GLY A CA 1
ATOM 2723 C C . GLY A 1 435 ? -17.998 26.274 -42.739 1.00 24.42 907 GLY A C 1
ATOM 2724 O O . GLY A 1 435 ? -17.292 25.428 -43.298 1.00 24.02 907 GLY A O 1
ATOM 2725 N N . PHE A 1 436 ? -17.563 27.472 -42.392 1.00 23.09 908 PHE A N 1
ATOM 2726 C CA . PHE A 1 436 ? -16.206 27.902 -42.741 1.00 23.17 908 PHE A CA 1
ATOM 2727 C C . PHE A 1 436 ? -15.743 28.923 -41.727 1.00 23.22 908 PHE A C 1
ATOM 2728 O O . PHE A 1 436 ? -16.548 29.516 -40.972 1.00 23.45 908 PHE A O 1
ATOM 2736 N N . ALA A 1 437 ? -14.445 29.104 -41.685 1.00 24.06 909 ALA A N 1
ATOM 2737 C CA . ALA A 1 437 ? -13.842 30.011 -40.716 1.00 26.27 909 ALA A CA 1
ATOM 2738 C C . ALA A 1 437 ? -12.403 30.367 -41.131 1.00 25.71 909 ALA A C 1
ATOM 2739 O O . ALA A 1 437 ? -11.793 29.620 -41.871 1.00 26.05 909 ALA A O 1
ATOM 2741 N N . PRO A 1 438 ? -11.912 31.566 -40.768 1.00 27.35 910 PRO A N 1
ATOM 2742 C CA . PRO A 1 438 ? -12.652 32.614 -40.087 1.00 28.41 910 PRO A CA 1
ATOM 2743 C C . PRO A 1 438 ? -13.628 33.234 -41.103 1.00 30.08 910 PRO A C 1
ATOM 2744 O O . PRO A 1 438 ? -13.489 33.040 -42.321 1.00 30.65 910 PRO A O 1
ATOM 2748 N N . TYR A 1 439 ? -14.625 33.940 -40.629 1.00 31.37 911 TYR A N 1
ATOM 2749 C CA . TYR A 1 439 ? -15.619 34.516 -41.542 1.00 31.28 911 TYR A CA 1
ATOM 2750 C C . TYR A 1 439 ? -14.989 35.389 -42.610 1.00 35.83 911 TYR A C 1
ATOM 2751 O O . TYR A 1 439 ? -15.296 35.312 -43.817 1.00 33.24 911 TYR A O 1
ATOM 2760 N N . ASP A 1 440 ? -14.125 36.266 -42.142 1.00 33.90 912 ASP A N 1
ATOM 2761 C CA . ASP A 1 440 ? -13.399 37.113 -43.030 1.00 42.02 912 ASP A CA 1
ATOM 2762 C C . ASP A 1 440 ? -12.149 36.326 -43.454 1.00 41.74 912 ASP A C 1
ATOM 2763 O O . ASP A 1 440 ? -11.395 35.875 -42.606 1.00 39.46 912 ASP A O 1
ATOM 2768 N N . HIS A 1 441 ? -11.931 36.174 -44.749 1.00 38.79 913 HIS A N 1
ATOM 2769 C CA . HIS A 1 441 ? -10.797 35.413 -45.289 1.00 39.16 913 HIS A CA 1
ATOM 2770 C C . HIS A 1 441 ? -10.776 33.973 -44.771 1.00 33.85 913 HIS A C 1
ATOM 2771 O O . HIS A 1 441 ? -9.899 33.578 -44.034 1.00 27.48 913 HIS A O 1
ATOM 2778 N N . PRO A 1 442 ? -11.757 33.179 -45.176 1.00 29.08 914 PRO A N 1
ATOM 2779 C CA . PRO A 1 442 ? -11.778 31.819 -44.679 1.00 27.21 914 PRO A CA 1
ATOM 2780 C C . PRO A 1 442 ? -10.586 30.987 -45.084 1.00 27.10 914 PRO A C 1
ATOM 2781 O O . PRO A 1 442 ? -10.136 31.085 -46.189 1.00 28.18 914 PRO A O 1
ATOM 2785 N N . THR A 1 443 ? -10.063 30.139 -44.202 1.00 24.97 915 THR A N 1
ATOM 2786 C CA . THR A 1 443 ? -8.978 29.263 -44.588 1.00 27.21 915 THR A CA 1
ATOM 2787 C C . THR A 1 443 ? -9.378 27.804 -44.351 1.00 27.52 915 THR A C 1
ATOM 2788 O O . THR A 1 443 ? -8.578 26.907 -44.551 1.00 28.97 915 THR A O 1
ATOM 2792 N N . LEU A 1 444 ? -10.589 27.567 -43.840 1.00 25.09 916 LEU A N 1
ATOM 2793 C CA . LEU A 1 444 ? -11.034 26.183 -43.643 1.00 24.63 916 LEU A CA 1
ATOM 2794 C C . LEU A 1 444 ? -12.538 26.060 -43.839 1.00 22.64 916 LEU A C 1
ATOM 2795 O O . LEU A 1 444 ? -13.261 26.971 -43.509 1.00 23.47 916 LEU A O 1
ATOM 2800 N N . VAL A 1 445 ? -12.947 24.879 -44.288 1.00 22.27 917 VAL A N 1
ATOM 2801 C CA . VAL A 1 445 ? -14.354 24.515 -44.500 1.00 23.34 917 VAL A CA 1
ATOM 2802 C C . VAL A 1 445 ? -14.543 23.169 -43.816 1.00 22.69 917 VAL A C 1
ATOM 2803 O O . VAL A 1 445 ? -13.582 22.380 -43.776 1.00 22.67 917 VAL A O 1
ATOM 2807 N N . VAL A 1 446 ? -15.718 22.972 -43.181 1.00 21.16 918 VAL A N 1
ATOM 2808 C CA . VAL A 1 446 ? -16.089 21.734 -42.562 1.00 20.95 918 VAL A CA 1
ATOM 2809 C C . VAL A 1 446 ? -17.472 21.292 -43.090 1.00 21.93 918 VAL A C 1
ATOM 2810 O O . VAL A 1 446 ? -18.318 22.130 -43.407 1.00 21.28 918 VAL A O 1
ATOM 2814 N N . SER A 1 447 ? -17.652 19.978 -43.223 1.00 20.74 919 SER A N 1
ATOM 2815 C CA . SER A 1 447 ? -18.905 19.405 -43.594 1.00 20.93 919 SER A CA 1
ATOM 2816 C C . SER A 1 447 ? -19.109 18.209 -42.669 1.00 21.19 919 SER A C 1
ATOM 2817 O O . SER A 1 447 ? -18.221 17.387 -42.546 1.00 21.63 919 SER A O 1
ATOM 2820 N N . VAL A 1 448 ? -20.277 18.105 -42.040 1.00 20.26 920 VAL A N 1
ATOM 2821 C CA . VAL A 1 448 ? -20.533 17.082 -41.058 1.00 20.21 920 VAL A CA 1
ATOM 2822 C C . VAL A 1 448 ? -21.900 16.483 -41.192 1.00 20.66 920 VAL A C 1
ATOM 2823 O O . VAL A 1 448 ? -22.804 17.195 -41.560 1.00 19.91 920 VAL A O 1
ATOM 2827 N N . VAL A 1 449 ? -21.991 15.172 -40.971 1.00 20.40 921 VAL A N 1
ATOM 2828 C CA . VAL A 1 449 ? -23.274 14.519 -40.722 1.00 21.67 921 VAL A CA 1
ATOM 2829 C C . VAL A 1 449 ? -23.088 13.655 -39.442 1.00 22.45 921 VAL A C 1
ATOM 2830 O O . VAL A 1 449 ? -22.066 12.995 -39.271 1.00 22.39 921 VAL A O 1
ATOM 2834 N N . ILE A 1 450 ? -24.041 13.735 -38.522 1.00 22.23 922 ILE A N 1
ATOM 2835 C CA . ILE A 1 450 ? -24.108 12.876 -37.354 1.00 22.28 922 ILE A CA 1
ATOM 2836 C C . ILE A 1 450 ? -25.443 12.151 -37.553 1.00 22.29 922 ILE A C 1
ATOM 2837 O O . ILE A 1 450 ? -26.480 12.767 -37.581 1.00 20.62 922 ILE A O 1
ATOM 2842 N N . GLU A 1 451 ? -25.392 10.833 -37.723 1.00 23.41 923 GLU A N 1
ATOM 2843 C CA . GLU A 1 451 ? -26.565 10.005 -37.905 1.00 25.74 923 GLU A CA 1
ATOM 2844 C C . GLU A 1 451 ? -27.132 9.691 -36.529 1.00 27.50 923 GLU A C 1
ATOM 2845 O O . GLU A 1 451 ? -26.395 9.386 -35.588 1.00 29.98 923 GLU A O 1
ATOM 2851 N N . GLY A 1 452 ? -28.423 9.864 -36.385 1.00 27.09 924 GLY A N 1
ATOM 2852 C CA . GLY A 1 452 ? -29.054 9.660 -35.110 1.00 29.99 924 GLY A CA 1
ATOM 2853 C C . GLY A 1 452 ? -29.225 8.197 -34.781 1.00 37.09 924 GLY A C 1
ATOM 2854 O O . GLY A 1 452 ? -28.875 7.749 -33.671 1.00 37.17 924 GLY A O 1
ATOM 2855 N N . ASN A 1 453 ? -29.731 7.457 -35.767 1.00 46.56 925 ASN A N 1
ATOM 2856 C CA . ASN A 1 453 ? -30.119 6.034 -35.608 1.00 55.87 925 ASN A CA 1
ATOM 2857 C C . ASN A 1 453 ? -30.674 5.685 -34.240 1.00 52.86 925 ASN A C 1
ATOM 2858 O O . ASN A 1 453 ? -30.092 4.898 -33.497 1.00 54.65 925 ASN A O 1
ATOM 2863 N N . GLY A 1 454 ? -31.790 6.330 -33.918 1.00 48.91 926 GLY A N 1
ATOM 2864 C CA . GLY A 1 454 ? -32.452 6.117 -32.627 1.00 53.92 926 GLY A CA 1
ATOM 2865 C C . GLY A 1 454 ? -32.207 7.234 -31.631 1.00 53.81 926 GLY A C 1
ATOM 2866 O O . GLY A 1 454 ? -33.147 7.654 -30.960 1.00 65.70 926 GLY A O 1
ATOM 2867 N N . GLU A 1 455 ? -30.960 7.693 -31.496 1.00 44.36 927 GLU A N 1
ATOM 2868 C CA . GLU A 1 455 ? -30.685 8.763 -30.564 1.00 40.20 927 GLU A CA 1
ATOM 2869 C C . GLU A 1 455 ? -31.129 10.078 -31.211 1.00 35.48 927 GLU A C 1
ATOM 2870 O O . GLU A 1 455 ? -31.129 10.224 -32.435 1.00 35.22 927 GLU A O 1
ATOM 2876 N N . ASN A 1 456 ? -31.570 10.996 -30.382 1.00 32.49 928 ASN A N 1
ATOM 2877 C CA . ASN A 1 456 ? -31.942 12.318 -30.818 1.00 32.05 928 ASN A CA 1
ATOM 2878 C C . ASN A 1 456 ? -30.597 13.040 -30.958 1.00 30.77 928 ASN A C 1
ATOM 2879 O O . ASN A 1 456 ? -29.815 13.076 -30.004 1.00 27.41 928 ASN A O 1
ATOM 2884 N N . VAL A 1 457 ? -30.269 13.485 -32.174 1.00 27.66 929 VAL A N 1
ATOM 2885 C CA . VAL A 1 457 ? -28.975 14.197 -32.361 1.00 25.69 929 VAL A CA 1
ATOM 2886 C C . VAL A 1 457 ? -29.209 15.614 -32.852 1.00 25.66 929 VAL A C 1
ATOM 2887 O O . VAL A 1 457 ? -28.375 16.154 -33.545 1.00 24.38 929 VAL A O 1
ATOM 2891 N N . LEU A 1 458 ? -30.339 16.205 -32.471 1.00 24.69 930 LEU A N 1
ATOM 2892 C CA . LEU A 1 458 ? -30.694 17.558 -32.896 1.00 25.50 930 LEU A CA 1
ATOM 2893 C C . LEU A 1 458 ? -29.639 18.591 -32.548 1.00 26.16 930 LEU A C 1
ATOM 2894 O O . LEU A 1 458 ? -29.308 18.786 -31.364 1.00 22.74 930 LEU A O 1
ATOM 2899 N N . GLY A 1 459 ? -29.114 19.245 -33.581 1.00 23.75 931 GLY A N 1
ATOM 2900 C CA . GLY A 1 459 ? -28.080 20.274 -33.428 1.00 23.80 931 GLY A CA 1
ATOM 2901 C C . GLY A 1 459 ? -26.660 19.748 -33.259 1.00 22.79 931 GLY A C 1
ATOM 2902 O O . GLY A 1 459 ? -25.709 20.553 -33.115 1.00 21.05 931 GLY A O 1
ATOM 2903 N N . TYR A 1 460 ? -26.484 18.423 -33.284 1.00 23.55 932 TYR A N 1
ATOM 2904 C CA . TYR A 1 460 ? -25.130 17.869 -33.070 1.00 25.02 932 TYR A CA 1
ATOM 2905 C C . TYR A 1 460 ? -24.159 18.225 -34.173 1.00 24.67 932 TYR A C 1
ATOM 2906 O O . TYR A 1 460 ? -22.960 18.444 -33.902 1.00 21.54 932 TYR A O 1
ATOM 2915 N N . GLY A 1 461 ? -24.649 18.257 -35.411 1.00 22.02 933 GLY A N 1
ATOM 2916 C CA . GLY A 1 461 ? -23.761 18.622 -36.529 1.00 24.80 933 GLY A CA 1
ATOM 2917 C C . GLY A 1 461 ? -23.017 19.958 -36.261 1.00 23.39 933 GLY A C 1
ATOM 2918 O O . GLY A 1 461 ? -21.814 20.066 -36.514 1.00 21.80 933 GLY A O 1
ATOM 2919 N N . ALA A 1 462 ? -23.797 20.989 -35.919 1.00 22.21 934 ALA A N 1
ATOM 2920 C CA . ALA A 1 462 ? -23.252 22.332 -35.589 1.00 21.86 934 ALA A CA 1
ATOM 2921 C C . ALA A 1 462 ? -22.241 22.313 -34.440 1.00 22.85 934 ALA A C 1
ATOM 2922 O O . ALA A 1 462 ? -21.216 22.979 -34.532 1.00 22.39 934 ALA A O 1
ATOM 2924 N N . GLN A 1 463 ? -22.537 21.587 -33.362 1.00 22.44 935 GLN A N 1
ATOM 2925 C CA . GLN A 1 463 ? -21.608 21.517 -32.254 1.00 25.31 935 GLN A CA 1
ATOM 2926 C C . GLN A 1 463 ? -20.306 20.861 -32.651 1.00 23.71 935 GLN A C 1
ATOM 2927 O O . GLN A 1 463 ? -19.248 21.330 -32.282 1.00 22.22 935 GLN A O 1
ATOM 2933 N N . VAL A 1 464 ? -20.392 19.758 -33.372 1.00 23.75 936 VAL A N 1
ATOM 2934 C CA . VAL A 1 464 ? -19.187 19.064 -33.869 1.00 26.93 936 VAL A CA 1
ATOM 2935 C C . VAL A 1 464 ? -18.427 19.952 -34.869 1.00 25.31 936 VAL A C 1
ATOM 2936 O O . VAL A 1 464 ? -17.174 20.117 -34.815 1.00 23.68 936 VAL A O 1
ATOM 2940 N N . GLY A 1 465 ? -19.187 20.575 -35.754 1.00 22.78 937 GLY A N 1
ATOM 2941 C CA . GLY A 1 465 ? -18.591 21.428 -36.762 1.00 23.03 937 GLY A CA 1
ATOM 2942 C C . GLY A 1 465 ? -17.773 22.582 -36.191 1.00 23.17 937 GLY A C 1
ATOM 2943 O O . GLY A 1 465 ? -16.638 22.823 -36.605 1.00 23.0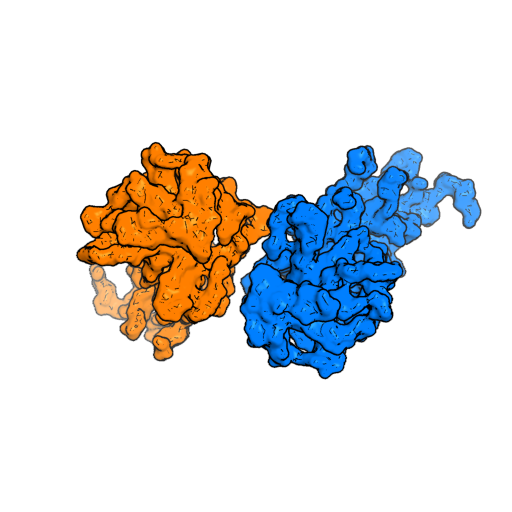6 937 GLY A O 1
ATOM 2944 N N . GLY A 1 466 ? -18.344 23.282 -35.235 1.00 22.67 938 GLY A N 1
ATOM 2945 C CA . GLY A 1 466 ? -17.677 24.412 -34.623 1.00 26.19 938 GLY A CA 1
ATOM 2946 C C . GLY A 1 466 ? -16.451 23.975 -33.855 1.00 25.52 938 GLY A C 1
ATOM 2947 O O . GLY A 1 466 ? -15.408 24.632 -33.880 1.00 28.32 938 GLY A O 1
ATOM 2948 N N . ARG A 1 467 ? -16.560 22.853 -33.166 1.00 26.94 939 ARG A N 1
ATOM 2949 C CA . ARG A 1 467 ? -15.428 22.371 -32.359 1.00 27.47 939 ARG A CA 1
ATOM 2950 C C . ARG A 1 467 ? -14.283 21.954 -33.278 1.00 27.67 939 ARG A C 1
ATOM 2951 O O . ARG A 1 467 ? -13.085 22.211 -32.997 1.00 29.31 939 ARG A O 1
ATOM 2959 N N . VAL A 1 468 ? -14.641 21.286 -34.382 1.00 24.28 940 VAL A N 1
ATOM 2960 C CA . VAL A 1 468 ? -13.631 20.844 -35.365 1.00 24.97 940 VAL A CA 1
ATOM 2961 C C . VAL A 1 468 ? -12.933 22.070 -36.033 1.00 24.87 940 VAL A C 1
ATOM 2962 O O . VAL A 1 468 ? -11.686 22.134 -36.166 1.00 25.10 940 VAL A O 1
ATOM 2966 N N . LEU A 1 469 ? -13.718 23.041 -36.457 1.00 23.07 941 LEU A N 1
ATOM 2967 C CA . LEU A 1 469 ? -13.108 24.227 -37.056 1.00 24.11 941 LEU A CA 1
ATOM 2968 C C . LEU A 1 469 ? -12.146 24.952 -36.104 1.00 25.71 941 LEU A C 1
ATOM 2969 O O . LEU A 1 469 ? -11.080 25.393 -36.504 1.00 26.75 941 LEU A O 1
ATOM 2974 N N . ALA A 1 470 ? -12.539 25.083 -34.858 1.00 28.46 942 ALA A N 1
ATOM 2975 C CA . ALA A 1 470 ? -11.702 25.831 -33.915 1.00 30.02 942 ALA A CA 1
ATOM 2976 C C . ALA A 1 470 ? -10.396 25.112 -33.668 1.00 30.41 942 ALA A C 1
ATOM 2977 O O . ALA A 1 470 ? -9.328 25.742 -33.582 1.00 30.27 942 ALA A O 1
ATOM 2979 N N . GLN A 1 471 ? -10.483 23.795 -33.510 1.00 28.76 943 GLN A N 1
ATOM 2980 C CA . GLN A 1 471 ? -9.278 23.000 -33.261 1.00 28.88 943 GLN A CA 1
ATOM 2981 C C . GLN A 1 471 ? -8.385 22.961 -34.485 1.00 29.98 943 GLN A C 1
ATOM 2982 O O . GLN A 1 471 ? -7.158 23.085 -34.360 1.00 28.37 943 GLN A O 1
ATOM 2988 N N . CYS A 1 472 ? -8.989 22.933 -35.668 1.00 25.66 944 CYS A N 1
ATOM 2989 C CA . CYS A 1 472 ? -8.201 22.906 -36.889 1.00 26.81 944 CYS A CA 1
ATOM 2990 C C . CYS A 1 472 ? -7.566 24.258 -37.176 1.00 28.32 944 CYS A C 1
ATOM 2991 O O . CYS A 1 472 ? -6.458 24.316 -37.728 1.00 27.64 944 CYS A O 1
ATOM 2994 N N . LEU A 1 473 ? -8.247 25.334 -36.837 1.00 26.46 945 LEU A N 1
ATOM 2995 C CA . LEU A 1 473 ? -7.643 26.649 -37.015 1.00 29.66 945 LEU A CA 1
ATOM 2996 C C . LEU A 1 473 ? -6.399 26.801 -36.131 1.00 32.16 945 LEU A C 1
ATOM 2997 O O . LEU A 1 473 ? -5.410 27.405 -36.543 1.00 30.74 945 LEU A O 1
ATOM 3002 N N . ASN A 1 474 ? -6.467 26.258 -34.929 1.00 31.78 946 ASN A N 1
ATOM 3003 C CA . ASN A 1 474 ? -5.312 26.307 -34.024 1.00 34.30 946 ASN A CA 1
ATOM 3004 C C . ASN A 1 474 ? -4.127 25.500 -34.542 1.00 35.51 946 ASN A C 1
ATOM 3005 O O . ASN A 1 474 ? -2.953 25.885 -34.376 1.00 36.13 946 ASN A O 1
ATOM 3010 N N . ILE A 1 475 ? -4.426 24.365 -35.166 1.00 33.81 947 ILE A N 1
ATOM 3011 C CA . ILE A 1 475 ? -3.403 23.559 -35.796 1.00 33.27 947 ILE A CA 1
ATOM 3012 C C . ILE A 1 475 ? -2.799 24.347 -36.946 1.00 37.32 947 ILE A C 1
ATOM 3013 O O . ILE A 1 475 ? -1.583 24.401 -37.057 1.00 37.34 947 ILE A O 1
ATOM 3018 N N . GLN A 1 476 ? -3.638 24.951 -37.804 1.00 39.77 948 GLN A N 1
ATOM 3019 C CA . GLN A 1 476 ? -3.138 25.778 -38.924 1.00 41.15 948 GLN A CA 1
ATOM 3020 C C . GLN A 1 476 ? -2.216 26.883 -38.489 1.00 40.94 948 GLN A C 1
ATOM 3021 O O . GLN A 1 476 ? -1.268 27.205 -39.191 1.00 43.73 948 GLN A O 1
ATOM 3027 N N . ALA A 1 477 ? -2.523 27.490 -37.352 1.00 40.04 949 ALA A N 1
ATOM 3028 C CA . ALA A 1 477 ? -1.736 28.608 -36.895 1.00 43.91 949 ALA A CA 1
ATOM 3029 C C . ALA A 1 477 ? -0.348 28.199 -36.445 1.00 47.35 949 ALA A C 1
ATOM 3030 O O . ALA A 1 477 ? 0.514 29.046 -36.347 1.00 49.35 949 ALA A O 1
ATOM 3032 N N . LEU A 1 478 ? -0.111 26.923 -36.189 1.00 46.64 950 LEU A N 1
ATOM 3033 C CA . LEU A 1 478 ? 1.231 26.511 -35.772 1.00 52.76 950 LEU A CA 1
ATOM 3034 C C . LEU A 1 478 ? 2.240 26.537 -36.921 1.00 59.66 950 LEU A C 1
ATOM 3035 O O . LEU A 1 478 ? 1.945 26.083 -38.035 1.00 64.78 950 LEU A O 1
ATOM 3040 N N . SER B 1 51 ? -2.311 58.806 1.587 1.00 77.26 523 SER B N 1
ATOM 3041 C CA . SER B 1 51 ? -3.386 58.928 0.557 1.00 77.07 523 SER B CA 1
ATOM 3042 C C . SER B 1 51 ? -3.218 57.909 -0.577 1.00 80.20 523 SER B C 1
ATOM 3043 O O . SER B 1 51 ? -3.381 56.688 -0.405 1.00 75.88 523 SER B O 1
ATOM 3046 N N . ALA B 1 52 ? -2.868 58.458 -1.734 1.00 82.67 524 ALA B N 1
ATOM 3047 C CA . ALA B 1 52 ? -2.643 57.730 -2.959 1.00 80.18 524 ALA B CA 1
ATOM 3048 C C . ALA B 1 52 ? -1.131 57.559 -3.201 1.00 77.32 524 ALA B C 1
ATOM 3049 O O . ALA B 1 52 ? -0.709 57.272 -4.318 1.00 77.98 524 ALA B O 1
ATOM 3051 N N . TYR B 1 53 ? -0.320 57.743 -2.161 1.00 73.08 525 TYR B N 1
ATOM 3052 C CA . TYR B 1 53 ? 1.132 57.599 -2.285 1.00 77.64 525 TYR B CA 1
ATOM 3053 C C . TYR B 1 53 ? 1.594 56.173 -2.043 1.00 80.63 525 TYR B C 1
ATOM 3054 O O . TYR B 1 53 ? 2.780 55.855 -2.215 1.00 81.68 525 TYR B O 1
ATOM 3063 N N . VAL B 1 54 ? 0.653 55.314 -1.658 1.00 77.47 526 VAL B N 1
ATOM 3064 C CA . VAL B 1 54 ? 0.969 53.912 -1.378 1.00 80.03 526 VAL B CA 1
ATOM 3065 C C . VAL B 1 54 ? 0.504 53.029 -2.537 1.00 78.40 526 VAL B C 1
ATOM 3066 O O . VAL B 1 54 ? -0.694 52.999 -2.860 1.00 69.16 526 VAL B O 1
ATOM 3070 N N . GLN B 1 55 ? 1.452 52.327 -3.164 1.00 72.21 527 GLN B N 1
ATOM 3071 C CA . GLN B 1 55 ? 1.143 51.438 -4.278 1.00 75.06 527 GLN B CA 1
ATOM 3072 C C . GLN B 1 55 ? 0.193 50.331 -3.859 1.00 71.05 527 GLN B C 1
ATOM 3073 O O . GLN B 1 55 ? 0.484 49.561 -2.936 1.00 72.19 527 GLN B O 1
ATOM 3079 N N . ARG B 1 56 ? -0.916 50.235 -4.581 1.00 60.61 528 ARG B N 1
ATOM 3080 C CA . ARG B 1 56 ? -1.945 49.273 -4.288 1.00 53.05 528 ARG B CA 1
ATOM 3081 C C . ARG B 1 56 ? -1.583 47.936 -4.949 1.00 52.91 528 ARG B C 1
ATOM 3082 O O . ARG B 1 56 ? -0.992 47.901 -6.032 1.00 50.42 528 ARG B O 1
ATOM 3090 N N . GLY B 1 57 ? -1.862 46.826 -4.269 1.00 54.08 529 GLY B N 1
ATOM 3091 C CA . GLY B 1 57 ? -1.579 45.487 -4.838 1.00 50.81 529 GLY B CA 1
ATOM 3092 C C . GLY B 1 57 ? -2.353 45.168 -6.131 1.00 52.94 529 GLY B C 1
ATOM 3093 O O . GLY B 1 57 ? -3.344 45.852 -6.480 1.00 48.94 529 GLY B O 1
ATOM 3094 N N . ALA B 1 58 ? -1.893 44.141 -6.848 1.00 48.34 530 ALA B N 1
ATOM 3095 C CA . ALA B 1 58 ? -2.497 43.752 -8.125 1.00 47.02 530 ALA B CA 1
ATOM 3096 C C . ALA B 1 58 ? -3.589 42.704 -7.950 1.00 41.10 530 ALA B C 1
ATOM 3097 O O . ALA B 1 58 ? -3.688 42.090 -6.894 1.00 41.52 530 ALA B O 1
ATOM 3099 N N . ILE B 1 59 ? -4.412 42.550 -8.987 1.00 37.91 531 ILE B N 1
ATOM 3100 C CA . ILE B 1 59 ? -5.518 41.559 -9.010 1.00 35.55 531 ILE B CA 1
ATOM 3101 C C . ILE B 1 59 ? -5.260 40.723 -10.247 1.00 34.07 531 ILE B C 1
ATOM 3102 O O . ILE B 1 59 ? -5.216 41.256 -11.356 1.00 33.74 531 ILE B O 1
ATOM 3107 N N . ILE B 1 60 ? -5.096 39.428 -10.048 1.00 34.00 532 ILE B N 1
ATOM 3108 C CA . ILE B 1 60 ? -4.666 38.524 -11.108 1.00 35.74 532 ILE B CA 1
ATOM 3109 C C . ILE B 1 60 ? -5.490 37.264 -11.121 1.00 32.12 532 ILE B C 1
ATOM 3110 O O . ILE B 1 60 ? -5.842 36.785 -10.068 1.00 31.84 532 ILE B O 1
ATOM 3115 N N . THR B 1 61 ? -5.792 36.738 -12.309 1.00 33.60 533 THR B N 1
ATOM 3116 C CA . THR B 1 61 ? -6.540 35.490 -12.427 1.00 31.86 533 THR B CA 1
ATOM 3117 C C . THR B 1 61 ? -5.650 34.303 -12.049 1.00 35.28 533 THR B C 1
ATOM 3118 O O . THR B 1 61 ? -4.406 34.444 -11.957 1.00 29.90 533 THR B O 1
ATOM 3122 N N . SER B 1 62 ? -6.278 33.133 -11.861 1.00 33.23 534 SER B N 1
ATOM 3123 C CA . SER B 1 62 ? -5.541 31.938 -11.457 1.00 33.17 534 SER B CA 1
ATOM 3124 C C . SER B 1 62 ? -4.528 31.526 -12.512 1.00 39.04 534 SER B C 1
ATOM 3125 O O . SER B 1 62 ? -3.521 30.912 -12.181 1.00 37.44 534 SER B O 1
ATOM 3128 N N . ASP B 1 63 ? -4.801 31.852 -13.781 1.00 37.29 535 ASP B N 1
ATOM 3129 C CA . ASP B 1 63 ? -3.899 31.498 -14.876 1.00 37.83 535 ASP B CA 1
ATOM 3130 C C . ASP B 1 63 ? -2.934 32.623 -15.213 1.00 41.44 535 ASP B C 1
ATOM 3131 O O . ASP B 1 63 ? -2.399 32.685 -16.311 1.00 50.17 535 ASP B O 1
ATOM 3136 N N . GLY B 1 64 ? -2.743 33.545 -14.275 1.00 42.40 536 GLY B N 1
ATOM 3137 C CA . GLY B 1 64 ? -1.749 34.618 -14.417 1.00 41.14 536 GLY B CA 1
ATOM 3138 C C . GLY B 1 64 ? -2.073 35.871 -15.178 1.00 44.02 536 GLY B C 1
ATOM 3139 O O . GLY B 1 64 ? -1.171 36.639 -15.477 1.00 43.66 536 GLY B O 1
ATOM 3140 N N . VAL B 1 65 ? -3.340 36.139 -15.467 1.00 41.64 537 VAL B N 1
ATOM 3141 C CA . VAL B 1 65 ? -3.659 37.360 -16.181 1.00 41.74 537 VAL B CA 1
ATOM 3142 C C . VAL B 1 65 ? -3.936 38.505 -15.205 1.00 41.79 537 VAL B C 1
ATOM 3143 O O . VAL B 1 65 ? -4.871 38.459 -14.417 1.00 38.48 537 VAL B O 1
ATOM 3147 N N . THR B 1 66 ? -3.157 39.563 -15.310 1.00 40.38 538 THR B N 1
ATOM 3148 C CA . THR B 1 66 ? -3.320 40.723 -14.443 1.00 38.87 538 THR B CA 1
ATOM 3149 C C . THR B 1 66 ? -4.523 41.560 -14.905 1.00 38.76 538 THR B C 1
ATOM 3150 O O . THR B 1 66 ? -4.595 41.973 -16.054 1.00 38.55 538 THR B O 1
ATOM 3154 N N . LEU B 1 67 ? -5.485 41.769 -14.017 1.00 35.76 539 LEU B N 1
ATOM 3155 C CA . LEU B 1 67 ? -6.667 42.540 -14.368 1.00 35.98 539 LEU B CA 1
ATOM 3156 C C . LEU B 1 67 ? -6.683 43.910 -13.736 1.00 38.44 539 LEU B C 1
ATOM 3157 O O . LEU B 1 67 ? -7.471 44.754 -14.141 1.00 41.12 539 LEU B O 1
ATOM 3162 N N . ALA B 1 68 ? -5.814 44.149 -12.760 1.00 38.08 540 ALA B N 1
ATOM 3163 C CA . ALA B 1 68 ? -5.723 45.471 -12.134 1.00 40.62 540 ALA B CA 1
ATOM 3164 C C . ALA B 1 68 ? -4.335 45.647 -11.546 1.00 43.98 540 ALA B C 1
ATOM 3165 O O . ALA B 1 68 ? -3.870 44.781 -10.801 1.00 40.33 540 ALA B O 1
ATOM 3167 N N . GLU B 1 69 ? -3.719 46.778 -11.884 1.00 49.04 541 GLU B N 1
ATOM 3168 C CA . GLU B 1 69 ? -2.381 47.177 -11.413 1.00 55.76 541 GLU B CA 1
ATOM 3169 C C . GLU B 1 69 ? -2.384 48.646 -11.005 1.00 57.68 541 GLU B C 1
ATOM 3170 O O . GLU B 1 69 ? -3.161 49.416 -11.547 1.00 53.08 541 GLU B O 1
ATOM 3176 N N . SER B 1 70 ? -1.432 49.053 -10.158 1.00 62.36 542 SER B N 1
ATOM 3177 C CA . SER B 1 70 ? -1.282 50.460 -9.791 1.00 56.93 542 SER B CA 1
ATOM 3178 C C . SER B 1 70 ? 0.065 50.893 -10.313 1.00 67.05 542 SER B C 1
ATOM 3179 O O . SER B 1 70 ? 1.095 50.248 -10.027 1.00 59.75 542 SER B O 1
ATOM 3182 N N . VAL B 1 71 ? 0.064 51.978 -11.084 1.00 71.85 543 VAL B N 1
ATOM 3183 C CA . VAL B 1 71 ? 1.301 52.484 -11.663 1.00 82.58 543 VAL B CA 1
ATOM 3184 C C . VAL B 1 71 ? 1.728 53.839 -11.091 1.00 81.80 543 VAL B C 1
ATOM 3185 O O . VAL B 1 71 ? 0.942 54.806 -10.976 1.00 64.82 543 VAL B O 1
ATOM 3189 N N . LYS B 1 72 ? 2.999 53.841 -10.710 1.00 80.97 544 LYS B N 1
ATOM 3190 C CA . LYS B 1 72 ? 3.681 54.972 -10.129 1.00 90.94 544 LYS B CA 1
ATOM 3191 C C . LYS B 1 72 ? 3.740 56.129 -11.103 1.00 84.52 544 LYS B C 1
ATOM 3192 O O . LYS B 1 72 ? 3.907 55.943 -12.306 1.00 86.51 544 LYS B O 1
ATOM 3198 N N . GLN B 1 73 ? 3.608 57.329 -10.571 1.00 81.58 545 GLN B N 1
ATOM 3199 C CA . GLN B 1 73 ? 3.701 58.521 -11.384 1.00 90.64 545 GLN B CA 1
ATOM 3200 C C . GLN B 1 73 ? 4.777 59.418 -10.819 1.00 88.49 545 GLN B C 1
ATOM 3201 O O . GLN B 1 73 ? 5.017 59.406 -9.610 1.00 82.56 545 GLN B O 1
ATOM 3207 N N . ASP B 1 74 ? 5.429 60.170 -11.707 1.00 94.04 546 ASP B N 1
ATOM 3208 C CA . ASP B 1 74 ? 6.474 61.115 -11.320 1.00 92.29 546 ASP B CA 1
ATOM 3209 C C . ASP B 1 74 ? 5.962 61.946 -10.165 1.00 88.08 546 ASP B C 1
ATOM 3210 O O . ASP B 1 74 ? 6.667 62.176 -9.175 1.00 81.33 546 ASP B O 1
ATOM 3215 N N . ASP B 1 75 ? 4.714 62.376 -10.318 1.00 84.15 547 ASP B N 1
ATOM 3216 C CA . ASP B 1 75 ? 4.000 63.137 -9.314 1.00 81.26 547 ASP B CA 1
ATOM 3217 C C . ASP B 1 75 ? 4.206 62.545 -7.917 1.00 84.02 547 ASP B C 1
ATOM 3218 O O . ASP B 1 75 ? 3.986 63.204 -6.902 1.00 78.16 547 ASP B O 1
ATOM 3223 N N . THR B 1 77 ? 2.230 59.913 -6.683 1.00 94.47 549 THR B N 1
ATOM 3224 C CA . THR B 1 77 ? 1.025 59.095 -6.546 1.00 90.06 549 THR B CA 1
ATOM 3225 C C . THR B 1 77 ? 0.972 57.936 -7.536 1.00 80.75 549 THR B C 1
ATOM 3226 O O . THR B 1 77 ? 1.750 57.854 -8.493 1.00 89.16 549 THR B O 1
ATOM 3230 N N . TYR B 1 78 ? 0.026 57.045 -7.294 1.00 79.40 550 TYR B N 1
ATOM 3231 C CA . TYR B 1 78 ? -0.176 55.872 -8.134 1.00 77.99 550 TYR B CA 1
ATOM 3232 C C . TYR B 1 78 ? -1.524 55.949 -8.834 1.00 73.11 550 TYR B C 1
ATOM 3233 O O . TYR B 1 78 ? -2.496 56.450 -8.265 1.00 69.72 550 TYR B O 1
ATOM 3242 N N . VAL B 1 79 ? -1.569 55.493 -10.082 1.00 72.37 551 VAL B N 1
ATOM 3243 C CA . VAL B 1 79 ? -2.826 55.459 -10.837 1.00 67.02 551 VAL B CA 1
ATOM 3244 C C . VAL B 1 79 ? -3.251 53.984 -11.029 1.00 64.24 551 VAL B C 1
ATOM 3245 O O . VAL B 1 79 ? -2.420 53.090 -11.232 1.00 60.27 551 VAL B O 1
ATOM 3249 N N . ARG B 1 80 ? -4.552 53.740 -10.978 1.00 61.70 552 ARG B N 1
ATOM 3250 C CA . ARG B 1 80 ? -5.066 52.382 -11.121 1.00 57.72 552 ARG B CA 1
ATOM 3251 C C . ARG B 1 80 ? -5.351 52.076 -12.588 1.00 54.95 552 ARG B C 1
ATOM 3252 O O . ARG B 1 80 ? -6.168 52.742 -13.222 1.00 54.71 552 ARG B O 1
ATOM 3260 N N . ASN B 1 81 ? -4.623 51.091 -13.106 1.00 52.47 553 ASN B N 1
ATOM 3261 C CA . ASN B 1 81 ? -4.725 50.619 -14.470 1.00 52.26 553 ASN B CA 1
ATOM 3262 C C . ASN B 1 81 ? -5.502 49.272 -14.522 1.00 54.86 553 ASN B C 1
ATOM 3263 O O . ASN B 1 81 ? -5.322 48.403 -13.676 1.00 47.78 553 ASN B O 1
ATOM 3268 N N . TYR B 1 82 ? -6.301 49.092 -15.563 1.00 52.72 554 TYR B N 1
ATOM 3269 C CA . TYR B 1 82 ? -7.083 47.875 -15.719 1.00 51.09 554 TYR B CA 1
ATOM 3270 C C . TYR B 1 82 ? -6.822 47.199 -17.046 1.00 44.33 554 TYR B C 1
ATOM 3271 O O . TYR B 1 82 ? -7.536 47.451 -18.010 1.00 47.79 554 TYR B O 1
ATOM 3280 N N . PRO B 1 83 ? -5.787 46.352 -17.108 1.00 42.97 555 PRO B N 1
ATOM 3281 C CA . PRO B 1 83 ? -5.515 45.616 -18.333 1.00 41.98 555 PRO B CA 1
ATOM 3282 C C . PRO B 1 83 ? -6.704 44.713 -18.660 1.00 43.11 555 PRO B C 1
ATOM 3283 O O . PRO B 1 83 ? -7.441 44.289 -17.760 1.00 43.97 555 PRO B O 1
ATOM 3287 N N . HIS B 1 84 ? -6.894 44.448 -19.938 1.00 43.23 556 HIS B N 1
ATOM 3288 C CA . HIS B 1 84 ? -8.008 43.637 -20.406 1.00 44.32 556 HIS B CA 1
ATOM 3289 C C . HIS B 1 84 ? -9.283 44.218 -19.845 1.00 38.07 556 HIS B C 1
ATOM 3290 O O . HIS B 1 84 ? -10.189 43.498 -19.465 1.00 37.66 556 HIS B O 1
ATOM 3297 N N . ASP B 1 85 ? -9.324 45.546 -19.812 1.00 36.23 557 ASP B N 1
ATOM 3298 C CA . ASP B 1 85 ? -10.452 46.291 -19.282 1.00 37.17 557 ASP B CA 1
ATOM 3299 C C . ASP B 1 85 ? -11.722 45.756 -19.903 1.00 37.62 557 ASP B C 1
ATOM 3300 O O . ASP B 1 85 ? -11.847 45.713 -21.115 1.00 38.64 557 ASP B O 1
ATOM 3305 N N . GLY B 1 86 ? -12.679 45.364 -19.077 1.00 35.68 558 GLY B N 1
ATOM 3306 C CA . GLY B 1 86 ? -13.920 44.748 -19.588 1.00 35.74 558 GLY B CA 1
ATOM 3307 C C . GLY B 1 86 ? -14.029 43.288 -19.147 1.00 33.95 558 GLY B C 1
ATOM 3308 O O . GLY B 1 86 ? -15.122 42.736 -19.069 1.00 36.30 558 GLY B O 1
ATOM 3317 N N . ALA B 1 88 ? -14.359 40.471 -16.551 1.00 31.69 560 ALA B N 1
ATOM 3318 C CA . ALA B 1 88 ? -14.814 40.281 -15.176 1.00 30.95 560 ALA B CA 1
ATOM 3319 C C . ALA B 1 88 ? -14.951 41.592 -14.424 1.00 31.45 560 ALA B C 1
ATOM 3320 O O . ALA B 1 88 ? -14.596 41.687 -13.246 1.00 31.13 560 ALA B O 1
ATOM 3322 N N . SER B 1 89 ? -15.492 42.594 -15.092 1.00 31.32 561 SER B N 1
ATOM 3323 C CA . SER B 1 89 ? -15.591 43.925 -14.486 1.00 34.04 561 SER B CA 1
ATOM 3324 C C . SER B 1 89 ? -16.229 43.944 -13.108 1.00 33.87 561 SER B C 1
ATOM 3325 O O . SER B 1 89 ? -15.668 44.489 -12.153 1.00 29.22 561 SER B O 1
ATOM 3328 N N . HIS B 1 90 ? -17.412 43.340 -12.989 1.00 31.80 562 HIS B N 1
ATOM 3329 C CA . HIS B 1 90 ? -18.081 43.362 -11.699 1.00 31.35 562 HIS B CA 1
ATOM 3330 C C . HIS B 1 90 ? -17.272 42.683 -10.577 1.00 33.28 562 HIS B C 1
ATOM 3331 O O . HIS B 1 90 ? -17.370 43.035 -9.415 1.00 33.67 562 HIS B O 1
ATOM 3338 N N . THR B 1 91 ? -16.496 41.675 -10.923 1.00 29.42 563 THR B N 1
ATOM 3339 C CA . THR B 1 91 ? -15.739 40.950 -9.941 1.00 29.54 563 THR B CA 1
ATOM 3340 C C . THR B 1 91 ? -14.500 41.719 -9.558 1.00 29.49 563 THR B C 1
ATOM 3341 O O . THR B 1 91 ? -14.103 41.720 -8.383 1.00 31.80 563 THR B O 1
ATOM 3345 N N . VAL B 1 92 ? -13.846 42.288 -10.559 1.00 30.70 564 VAL B N 1
ATOM 3346 C CA . VAL B 1 92 ? -12.651 43.096 -10.306 1.00 34.10 564 VAL B CA 1
ATOM 3347 C C . VAL B 1 92 ? -13.079 44.308 -9.471 1.00 35.60 564 VAL B C 1
ATOM 3348 O O . VAL B 1 92 ? -12.451 44.670 -8.485 1.00 31.46 564 VAL B O 1
ATOM 3352 N N . GLY B 1 93 ? -14.162 44.933 -9.887 1.00 34.06 565 GLY B N 1
ATOM 3353 C CA . GLY B 1 93 ? -14.697 46.024 -9.113 1.00 35.79 565 GLY B CA 1
ATOM 3354 C C . GLY B 1 93 ? -14.033 47.370 -9.273 1.00 34.28 565 GLY B C 1
ATOM 3355 O O . GLY B 1 93 ? -13.270 47.601 -10.190 1.00 31.11 565 GLY B O 1
ATOM 3356 N N . TYR B 1 94 ? -14.350 48.262 -8.344 1.00 34.11 566 TYR B N 1
ATOM 3357 C CA . TYR B 1 94 ? -13.861 49.631 -8.384 1.00 34.42 566 TYR B CA 1
ATOM 3358 C C . TYR B 1 94 ? -14.142 50.388 -7.107 1.00 35.85 566 TYR B C 1
ATOM 3359 O O . TYR B 1 94 ? -14.900 49.928 -6.222 1.00 33.26 566 TYR B O 1
ATOM 3368 N N . ILE B 1 95 ? -13.489 51.538 -6.999 1.00 35.54 567 ILE B N 1
ATOM 3369 C CA . ILE B 1 95 ? -13.675 52.458 -5.869 1.00 38.09 567 ILE B CA 1
ATOM 3370 C C . ILE B 1 95 ? -13.937 53.815 -6.520 1.00 38.77 567 ILE B C 1
ATOM 3371 O O . ILE B 1 95 ? -13.027 54.428 -7.057 1.00 39.87 567 ILE B O 1
ATOM 3376 N N . SER B 1 96 ? -15.212 54.211 -6.557 1.00 35.72 568 SER B N 1
ATOM 3377 C CA . SER B 1 96 ? -15.666 55.428 -7.229 1.00 33.05 568 SER B CA 1
ATOM 3378 C C . SER B 1 96 ? -16.547 56.302 -6.301 1.00 34.20 568 SER B C 1
ATOM 3379 O O . SER B 1 96 ? -17.497 55.819 -5.685 1.00 33.57 568 SER B O 1
ATOM 3382 N N . THR B 1 97 ? -16.232 57.586 -6.206 1.00 33.25 569 THR B N 1
ATOM 3383 C CA . THR B 1 97 ? -17.040 58.472 -5.426 1.00 32.44 569 THR B CA 1
ATOM 3384 C C . THR B 1 97 ? -18.464 58.482 -6.006 1.00 32.63 569 THR B C 1
ATOM 3385 O O . THR B 1 97 ? -19.427 58.393 -5.274 1.00 35.11 569 THR B O 1
ATOM 3389 N N . GLN B 1 98 ? -18.593 58.548 -7.312 1.00 32.33 570 GLN B N 1
ATOM 3390 C CA . GLN B 1 98 ? -19.904 58.597 -7.937 1.00 34.67 570 GLN B CA 1
ATOM 3391 C C . GLN B 1 98 ? -20.677 57.284 -7.948 1.00 32.73 570 GLN B C 1
ATOM 3392 O O . GLN B 1 98 ? -21.837 57.229 -7.561 1.00 32.23 570 GLN B O 1
ATOM 3398 N N . TYR B 1 99 ? -20.008 56.239 -8.391 1.00 31.78 571 TYR B N 1
ATOM 3399 C CA . TYR B 1 99 ? -20.606 54.929 -8.553 1.00 31.83 571 TYR B CA 1
ATOM 3400 C C . TYR B 1 99 ? -20.493 53.968 -7.353 1.00 32.99 571 TYR B C 1
ATOM 3401 O O . TYR B 1 99 ? -21.112 52.917 -7.324 1.00 35.66 571 TYR B O 1
ATOM 3410 N N . GLY B 1 100 ? -19.756 54.329 -6.325 1.00 31.14 572 GLY B N 1
ATOM 3411 C CA . GLY B 1 100 ? -19.642 53.476 -5.150 1.00 31.72 572 GLY B CA 1
ATOM 3412 C C . GLY B 1 100 ? -18.471 52.518 -5.206 1.00 29.47 572 GLY B C 1
ATOM 3413 O O . GLY B 1 100 ? -17.520 52.741 -5.947 1.00 30.34 572 GLY B O 1
ATOM 3414 N N . THR B 1 101 ? -18.541 51.475 -4.408 1.00 30.84 573 THR B N 1
ATOM 3415 C CA . THR B 1 101 ? -17.487 50.461 -4.397 1.00 31.62 573 THR B CA 1
ATOM 3416 C C . THR B 1 101 ? -18.074 49.080 -4.720 1.00 33.16 573 THR B C 1
ATOM 3417 O O . THR B 1 101 ? -19.223 48.788 -4.383 1.00 33.89 573 THR B O 1
ATOM 3421 N N . ALA B 1 102 ? -17.285 48.249 -5.384 1.00 31.01 574 ALA B N 1
ATOM 3422 C CA . ALA B 1 102 ? -17.725 46.915 -5.747 1.00 32.95 574 ALA B CA 1
ATOM 3423 C C . ALA B 1 102 ? -16.568 45.983 -5.929 1.00 29.79 574 ALA B C 1
ATOM 3424 O O . ALA B 1 102 ? -15.435 46.406 -6.011 1.00 30.56 574 ALA B O 1
ATOM 3426 N N . GLY B 1 103 ? -16.882 44.697 -6.011 1.00 33.10 575 GLY B N 1
ATOM 3427 C CA . GLY B 1 103 ? -15.895 43.655 -6.256 1.00 32.96 575 GLY B CA 1
ATOM 3428 C C . GLY B 1 103 ? -14.695 43.559 -5.317 1.00 36.95 575 GLY B C 1
ATOM 3429 O O . GLY B 1 103 ? -14.760 43.958 -4.171 1.00 35.93 575 GLY B O 1
ATOM 3430 N N . ILE B 1 104 ? -13.608 42.990 -5.837 1.00 37.85 576 ILE B N 1
ATOM 3431 C CA . ILE B 1 104 ? -12.367 42.777 -5.095 1.00 39.94 576 ILE B CA 1
ATOM 3432 C C . ILE B 1 104 ? -11.698 44.076 -4.661 1.00 42.01 576 ILE B C 1
ATOM 3433 O O . ILE B 1 104 ? -11.159 44.122 -3.575 1.00 45.39 576 ILE B O 1
ATOM 3438 N N . GLU B 1 105 ? -11.719 45.117 -5.491 1.00 40.08 577 GLU B N 1
ATOM 3439 C CA . GLU B 1 105 ? -11.101 46.393 -5.097 1.00 46.57 577 GLU B CA 1
ATOM 3440 C C . GLU B 1 105 ? -11.656 46.799 -3.741 1.00 46.91 577 GLU B C 1
ATOM 3441 O O . GLU B 1 105 ? -10.928 47.240 -2.869 1.00 50.99 577 GLU B O 1
ATOM 3447 N N . SER B 1 106 ? -12.952 46.601 -3.580 1.00 50.49 578 SER B N 1
ATOM 3448 C CA . SER B 1 106 ? -13.647 46.921 -2.345 1.00 53.85 578 SER B CA 1
ATOM 3449 C C . SER B 1 106 ? -13.434 45.878 -1.225 1.00 59.38 578 SER B C 1
ATOM 3450 O O . SER B 1 106 ? -12.920 46.196 -0.155 1.00 62.19 578 SER B O 1
ATOM 3453 N N . SER B 1 107 ? -13.810 44.628 -1.482 1.00 59.71 579 SER B N 1
ATOM 3454 C CA . SER B 1 107 ? -13.713 43.584 -0.466 1.00 59.82 579 SER B CA 1
ATOM 3455 C C . SER B 1 107 ? -12.296 43.283 0.046 1.00 60.73 579 SER B C 1
ATOM 3456 O O . SER B 1 107 ? -12.135 42.966 1.213 1.00 69.20 579 SER B O 1
ATOM 3467 N N . ASN B 1 109 ? -9.900 45.503 -0.100 1.00 61.88 581 ASN B N 1
ATOM 3468 C CA . ASN B 1 109 ? -9.295 46.805 -0.033 1.00 59.02 581 ASN B CA 1
ATOM 3469 C C . ASN B 1 109 ? -8.127 46.898 0.952 1.00 57.07 581 ASN B C 1
ATOM 3470 O O . ASN B 1 109 ? -7.097 47.441 0.604 1.00 53.56 581 ASN B O 1
ATOM 3475 N N . GLU B 1 110 ? -8.258 46.336 2.153 1.00 66.53 582 GLU B N 1
ATOM 3476 C CA . GLU B 1 110 ? -7.151 46.415 3.132 1.00 72.58 582 GLU B CA 1
ATOM 3477 C C . GLU B 1 110 ? -5.891 45.681 2.696 1.00 70.06 582 GLU B C 1
ATOM 3478 O O . GLU B 1 110 ? -4.772 46.209 2.834 1.00 74.24 582 GLU B O 1
ATOM 3484 N N . THR B 1 111 ? -6.084 44.478 2.161 1.00 56.76 583 THR B N 1
ATOM 3485 C CA . THR B 1 111 ? -4.987 43.656 1.679 1.00 55.18 583 THR B CA 1
ATOM 3486 C C . THR B 1 111 ? -4.309 44.390 0.535 1.00 53.87 583 THR B C 1
ATOM 3487 O O . THR B 1 111 ? -3.078 44.443 0.439 1.00 52.30 583 THR B O 1
ATOM 3491 N N . LEU B 1 112 ? -5.138 44.923 -0.360 1.00 52.20 584 LEU B N 1
ATOM 3492 C CA . LEU B 1 112 ? -4.655 45.668 -1.502 1.00 51.59 584 LEU B CA 1
ATOM 3493 C C . LEU B 1 112 ? -4.095 46.995 -1.020 1.00 53.23 584 LEU B C 1
ATOM 3494 O O . LEU B 1 112 ? -3.162 47.532 -1.627 1.00 50.33 584 LEU B O 1
ATOM 3499 N N . THR B 1 113 ? -4.696 47.511 0.059 1.00 57.28 585 THR B N 1
ATOM 3500 C CA . THR B 1 113 ? -4.260 48.767 0.711 1.00 63.59 585 THR B CA 1
ATOM 3501 C C . THR B 1 113 ? -3.113 48.440 1.665 1.00 55.10 585 THR B C 1
ATOM 3502 O O . THR B 1 113 ? -1.994 48.867 1.438 1.00 67.51 585 THR B O 1
ATOM 3506 N N . SER B 1 119 ? -0.992 52.937 13.219 1.00 68.43 591 SER B N 1
ATOM 3507 C CA . SER B 1 119 ? -0.221 54.169 13.413 1.00 73.51 591 SER B CA 1
ATOM 3508 C C . SER B 1 119 ? 1.135 53.994 14.126 1.00 78.01 591 SER B C 1
ATOM 3509 O O . SER B 1 119 ? 1.262 53.332 15.157 1.00 81.74 591 SER B O 1
ATOM 3512 N N . ASP B 1 120 ? 2.121 54.672 13.552 1.00 73.53 592 ASP B N 1
ATOM 3513 C CA . ASP B 1 120 ? 3.510 54.604 13.963 1.00 73.38 592 ASP B CA 1
ATOM 3514 C C . ASP B 1 120 ? 4.121 55.951 13.517 1.00 67.90 592 ASP B C 1
ATOM 3515 O O . ASP B 1 120 ? 3.533 56.657 12.673 1.00 62.67 592 ASP B O 1
ATOM 3520 N N . TRP B 1 121 ? 5.286 56.297 14.065 1.00 61.93 593 TRP B N 1
ATOM 3521 C CA . TRP B 1 121 ? 5.944 57.605 13.815 1.00 63.54 593 TRP B CA 1
ATOM 3522 C C . TRP B 1 121 ? 6.075 58.064 12.358 1.00 58.07 593 TRP B C 1
ATOM 3523 O O . TRP B 1 121 ? 6.194 59.270 12.091 1.00 63.83 593 TRP B O 1
ATOM 3534 N N . ARG B 1 122 ? 6.099 57.108 11.432 1.00 54.68 594 ARG B N 1
ATOM 3535 C CA . ARG B 1 122 ? 6.250 57.439 10.036 1.00 54.36 594 ARG B CA 1
ATOM 3536 C C . ARG B 1 122 ? 4.974 57.939 9.426 1.00 54.36 594 ARG B C 1
ATOM 3537 O O . ARG B 1 122 ? 5.023 58.724 8.484 1.00 49.61 594 ARG B O 1
ATOM 3545 N N . SER B 1 123 ? 3.837 57.481 9.953 1.00 54.05 595 SER B N 1
ATOM 3546 C CA . SER B 1 123 ? 2.534 57.857 9.388 1.00 53.01 595 SER B CA 1
ATOM 3547 C C . SER B 1 123 ? 2.328 59.355 9.402 1.00 47.83 595 SER B C 1
ATOM 3548 O O . SER B 1 123 ? 1.576 59.874 8.586 1.00 55.00 595 SER B O 1
ATOM 3551 N N . ALA B 1 124 ? 3.019 60.065 10.296 1.00 51.07 596 ALA B N 1
ATOM 3552 C CA . ALA B 1 124 ? 2.881 61.527 10.354 1.00 49.57 596 ALA B CA 1
ATOM 3553 C C . ALA B 1 124 ? 3.572 62.209 9.159 1.00 47.37 596 ALA B C 1
ATOM 3554 O O . ALA B 1 124 ? 3.402 63.411 8.936 1.00 51.80 596 ALA B O 1
ATOM 3556 N N . LEU B 1 125 ? 4.372 61.453 8.415 1.00 41.52 597 LEU B N 1
ATOM 3557 C CA . LEU B 1 125 ? 5.053 62.004 7.257 1.00 39.88 597 LEU B CA 1
ATOM 3558 C C . LEU B 1 125 ? 4.593 61.378 5.957 1.00 36.96 597 LEU B C 1
ATOM 3559 O O . LEU B 1 125 ? 4.935 60.212 5.659 1.00 35.83 597 LEU B O 1
ATOM 3564 N N . TYR B 1 126 ? 3.848 62.164 5.181 1.00 36.25 598 TYR B N 1
ATOM 3565 C CA . TYR B 1 126 ? 3.342 61.726 3.877 1.00 38.79 598 TYR B CA 1
ATOM 3566 C C . TYR B 1 126 ? 4.476 61.302 2.976 1.00 37.48 598 TYR B C 1
ATOM 3567 O O . TYR B 1 126 ? 4.331 60.332 2.235 1.00 33.72 598 TYR B O 1
ATOM 3576 N N . SER B 1 127 ? 5.633 61.983 3.096 1.00 34.06 599 SER B N 1
ATOM 3577 C CA . SER B 1 127 ? 6.780 61.657 2.269 1.00 32.23 599 SER B CA 1
ATOM 3578 C C . SER B 1 127 ? 7.245 60.228 2.453 1.00 32.85 599 SER B C 1
ATOM 3579 O O . SER B 1 127 ? 7.950 59.707 1.617 1.00 35.48 599 SER B O 1
ATOM 3590 N N . ALA B 1 129 ? 5.050 57.620 3.188 1.00 44.57 601 ALA B N 1
ATOM 3591 C CA . ALA B 1 129 ? 3.976 56.681 2.924 1.00 49.87 601 ALA B CA 1
ATOM 3592 C C . ALA B 1 129 ? 4.405 55.577 1.940 1.00 53.25 601 ALA B C 1
ATOM 3593 O O . ALA B 1 129 ? 4.265 54.377 2.218 1.00 63.34 601 ALA B O 1
ATOM 3595 N N . GLY B 1 130 ? 5.005 55.971 0.829 1.00 52.48 602 GLY B N 1
ATOM 3596 C CA . GLY B 1 130 ? 5.405 55.005 -0.182 1.00 58.65 602 GLY B CA 1
ATOM 3597 C C . GLY B 1 130 ? 6.477 54.034 0.254 1.00 64.66 602 GLY B C 1
ATOM 3598 O O . GLY B 1 130 ? 6.529 52.917 -0.231 1.00 71.46 602 GLY B O 1
ATOM 3599 N N . ILE B 1 131 ? 7.308 54.461 1.195 1.00 72.14 603 ILE B N 1
ATOM 3600 C CA . ILE B 1 131 ? 8.454 53.683 1.683 1.00 80.89 603 ILE B CA 1
ATOM 3601 C C . ILE B 1 131 ? 8.161 52.382 2.412 1.00 83.27 603 ILE B C 1
ATOM 3602 O O . ILE B 1 131 ? 8.453 51.294 1.909 1.00 90.09 603 ILE B O 1
ATOM 3607 N N . ASN B 1 132 ? 7.598 52.500 3.602 1.00 97.62 604 ASN B N 1
ATOM 3608 C CA . ASN B 1 132 ? 7.374 51.337 4.430 1.00 115.01 604 ASN B CA 1
ATOM 3609 C C . ASN B 1 132 ? 6.368 50.313 3.877 1.00 121.27 604 ASN B C 1
ATOM 3610 O O . ASN B 1 132 ? 6.708 49.137 3.741 1.00 115.72 604 ASN B O 1
ATOM 3615 N N . THR B 1 133 ? 5.158 50.750 3.529 1.00 120.10 605 THR B N 1
ATOM 3616 C CA . THR B 1 133 ? 4.132 49.820 3.046 1.00 112.97 605 THR B CA 1
ATOM 3617 C C . THR B 1 133 ? 3.856 49.834 1.543 1.00 106.37 605 THR B C 1
ATOM 3618 O O . THR B 1 133 ? 3.927 50.874 0.884 1.00 104.38 605 THR B O 1
ATOM 3622 N N . THR B 1 134 ? 3.520 48.641 1.047 1.00 94.23 606 THR B N 1
ATOM 3623 C CA . THR B 1 134 ? 3.168 48.364 -0.352 1.00 87.04 606 THR B CA 1
ATOM 3624 C C . THR B 1 134 ? 2.084 47.262 -0.280 1.00 72.05 606 THR B C 1
ATOM 3625 O O . THR B 1 134 ? 2.291 46.233 0.353 1.00 59.36 606 THR B O 1
ATOM 3629 N N . GLY B 1 135 ? 0.933 47.478 -0.911 1.00 68.33 607 GLY B N 1
ATOM 3630 C CA . GLY B 1 135 ? -0.167 46.502 -0.870 1.00 61.24 607 GLY B CA 1
ATOM 3631 C C . GLY B 1 135 ? 0.152 45.105 -1.403 1.00 53.30 607 GLY B C 1
ATOM 3632 O O . GLY B 1 135 ? 0.963 44.938 -2.319 1.00 50.59 607 GLY B O 1
ATOM 3633 N N . SER B 1 136 ? -0.490 44.081 -0.848 1.00 57.60 608 SER B N 1
ATOM 3634 C CA . SER B 1 136 ? -0.217 42.726 -1.342 1.00 55.46 608 SER B CA 1
ATOM 3635 C C . SER B 1 136 ? -1.196 42.478 -2.495 1.00 52.68 608 SER B C 1
ATOM 3636 O O . SER B 1 136 ? -2.275 43.096 -2.559 1.00 46.15 608 SER B O 1
ATOM 3639 N N . SER B 1 137 ? -0.819 41.556 -3.376 1.00 48.51 609 SER B N 1
ATOM 3640 C CA . SER B 1 137 ? -1.638 41.202 -4.530 1.00 47.21 609 SER B CA 1
ATOM 3641 C C . SER B 1 137 ? -2.611 40.058 -4.277 1.00 46.07 609 SER B C 1
ATOM 3642 O O . SER B 1 137 ? -2.465 39.261 -3.357 1.00 37.52 609 SER B O 1
ATOM 3645 N N . VAL B 1 138 ? -3.623 39.998 -5.128 1.00 41.75 610 VAL B N 1
ATOM 3646 C CA . VAL B 1 138 ? -4.661 39.016 -4.964 1.00 38.45 610 VAL B CA 1
ATOM 3647 C C . VAL B 1 138 ? -4.779 38.159 -6.199 1.00 35.33 610 VAL B C 1
ATOM 3648 O O . VAL B 1 138 ? -4.934 38.681 -7.320 1.00 31.38 610 VAL B O 1
ATOM 3652 N N . VAL B 1 139 ? -4.703 36.845 -5.985 1.00 33.01 611 VAL B N 1
ATOM 3653 C CA . VAL B 1 139 ? -4.845 35.918 -7.047 1.00 31.64 611 VAL B CA 1
ATOM 3654 C C . VAL B 1 139 ? -6.262 35.319 -6.904 1.00 31.20 611 VAL B C 1
ATOM 3655 O O . VAL B 1 139 ? -6.589 34.671 -5.926 1.00 30.86 611 VAL B O 1
ATOM 3659 N N . LEU B 1 140 ? -7.071 35.515 -7.916 1.00 30.18 612 LEU B N 1
ATOM 3660 C CA . LEU B 1 140 ? -8.438 34.981 -7.916 1.00 30.55 612 LEU B CA 1
ATOM 3661 C C . LEU B 1 140 ? -8.472 33.539 -8.401 1.00 28.68 612 LEU B C 1
ATOM 3662 O O . LEU B 1 140 ? -7.532 33.059 -9.058 1.00 29.19 612 LEU B O 1
ATOM 3667 N N . THR B 1 141 ? -9.594 32.885 -8.118 1.00 26.23 613 THR B N 1
ATOM 3668 C CA . THR B 1 141 ? -9.867 31.545 -8.579 1.00 26.55 613 THR B CA 1
ATOM 3669 C C . THR B 1 141 ? -10.319 31.610 -10.017 1.00 27.59 613 THR B C 1
ATOM 3670 O O . THR B 1 141 ? -10.336 30.604 -10.699 1.00 30.31 613 THR B O 1
ATOM 3674 N N . ILE B 1 142 ? -10.715 32.798 -10.465 1.00 27.24 614 ILE B N 1
ATOM 3675 C CA . ILE B 1 142 ? -11.210 33.010 -11.828 1.00 28.73 614 ILE B CA 1
ATOM 3676 C C . ILE B 1 142 ? -10.150 32.570 -12.856 1.00 32.77 614 ILE B C 1
ATOM 3677 O O . ILE B 1 142 ? -8.929 32.853 -12.694 1.00 29.20 614 ILE B O 1
ATOM 3682 N N . ASN B 1 143 ? -10.588 31.776 -13.835 1.00 28.06 615 ASN B N 1
ATOM 3683 C CA . ASN B 1 143 ? -9.702 31.354 -14.924 1.00 29.85 615 ASN B CA 1
ATOM 3684 C C . ASN B 1 143 ? -10.062 32.245 -16.108 1.00 32.34 615 ASN B C 1
ATOM 3685 O O . ASN B 1 143 ? -11.240 32.292 -16.512 1.00 26.92 615 ASN B O 1
ATOM 3690 N N . SER B 1 144 ? -9.058 32.870 -16.728 1.00 29.95 616 SER B N 1
ATOM 3691 C CA . SER B 1 144 ? -9.349 33.824 -17.817 1.00 30.10 616 SER B CA 1
ATOM 3692 C C . SER B 1 144 ? -9.963 33.197 -19.027 1.00 28.20 616 SER B C 1
ATOM 3693 O O . SER B 1 144 ? -10.757 33.846 -19.720 1.00 31.14 616 SER B O 1
ATOM 3696 N N . GLN B 1 145 ? -9.621 31.941 -19.306 1.00 28.57 617 GLN B N 1
ATOM 3697 C CA . GLN B 1 145 ? -10.184 31.304 -20.462 1.00 31.12 617 GLN B CA 1
ATOM 3698 C C . GLN B 1 145 ? -11.644 30.977 -20.246 1.00 28.54 617 GLN B C 1
ATOM 3699 O O . GLN B 1 145 ? -12.427 31.200 -21.120 1.00 28.12 617 GLN B O 1
ATOM 3713 N N . GLN B 1 147 ? -13.485 32.465 -18.104 1.00 25.15 619 GLN B N 1
ATOM 3714 C CA . GLN B 1 147 ? -14.145 33.769 -18.038 1.00 27.36 619 GLN B CA 1
ATOM 3715 C C . GLN B 1 147 ? -14.582 34.270 -19.435 1.00 28.71 619 GLN B C 1
ATOM 3716 O O . GLN B 1 147 ? -15.725 34.727 -19.648 1.00 28.16 619 GLN B O 1
ATOM 3722 N N . ALA B 1 148 ? -13.668 34.144 -20.389 1.00 29.00 620 ALA B N 1
ATOM 3723 C CA . ALA B 1 148 ? -13.907 34.571 -21.759 1.00 29.24 620 ALA B CA 1
ATOM 3724 C C . ALA B 1 148 ? -15.003 33.733 -22.391 1.00 28.59 620 ALA B C 1
ATOM 3725 O O . ALA B 1 148 ? -15.840 34.282 -23.120 1.00 30.06 620 ALA B O 1
ATOM 3727 N N . VAL B 1 149 ? -15.032 32.430 -22.085 1.00 26.52 621 VAL B N 1
ATOM 3728 C CA . VAL B 1 149 ? -16.117 31.573 -22.569 1.00 29.31 621 VAL B CA 1
ATOM 3729 C C . VAL B 1 149 ? -17.491 32.096 -22.062 1.00 28.80 621 VAL B C 1
ATOM 3730 O O . VAL B 1 149 ? -18.482 32.200 -22.828 1.00 32.54 621 VAL B O 1
ATOM 3734 N N . ALA B 1 150 ? -17.540 32.428 -20.774 1.00 27.65 622 ALA B N 1
ATOM 3735 C CA . ALA B 1 150 ? -18.782 32.879 -20.151 1.00 29.35 622 ALA B CA 1
ATOM 3736 C C . ALA B 1 150 ? -19.188 34.222 -20.705 1.00 31.20 622 ALA B C 1
ATOM 3737 O O . ALA B 1 150 ? -20.354 34.425 -21.072 1.00 29.38 622 ALA B O 1
ATOM 3739 N N . GLU B 1 151 ? -18.232 35.120 -20.849 1.00 28.89 623 GLU B N 1
ATOM 3740 C CA . GLU B 1 151 ? -18.558 36.428 -21.408 1.00 31.62 623 GLU B CA 1
ATOM 3741 C C . GLU B 1 151 ? -19.056 36.383 -22.869 1.00 34.34 623 GLU B C 1
ATOM 3742 O O . GLU B 1 151 ? -19.962 37.111 -23.220 1.00 37.33 623 GLU B O 1
ATOM 3748 N N . ALA B 1 152 ? -18.456 35.527 -23.702 1.00 31.69 624 ALA B N 1
ATOM 3749 C CA . ALA B 1 152 ? -18.834 35.389 -25.092 1.00 34.06 624 ALA B CA 1
ATOM 3750 C C . ALA B 1 152 ? -20.236 34.810 -25.171 1.00 35.77 624 ALA B C 1
ATOM 3751 O O . ALA B 1 152 ? -21.003 35.207 -26.020 1.00 33.60 624 ALA B O 1
ATOM 3753 N N . ALA B 1 153 ? -20.571 33.913 -24.238 1.00 32.14 625 ALA B N 1
ATOM 3754 C CA . ALA B 1 153 ? -21.861 33.270 -24.246 1.00 33.84 625 ALA B CA 1
ATOM 3755 C C . ALA B 1 153 ? -23.009 34.213 -23.914 1.00 35.87 625 ALA B C 1
ATOM 3756 O O . ALA B 1 153 ? -24.126 33.883 -24.227 1.00 30.14 625 ALA B O 1
ATOM 3758 N N . LEU B 1 154 ? -22.720 35.350 -23.276 1.00 34.70 626 LEU B N 1
ATOM 3759 C CA . LEU B 1 154 ? -23.732 36.345 -22.895 1.00 32.43 626 LEU B CA 1
ATOM 3760 C C . LEU B 1 154 ? -23.803 37.496 -23.872 1.00 36.48 626 LEU B C 1
ATOM 3761 O O . LEU B 1 154 ? -24.692 38.366 -23.742 1.00 36.46 626 LEU B O 1
ATOM 3766 N N . GLN B 1 155 ? -22.892 37.533 -24.841 1.00 35.66 627 GLN B N 1
ATOM 3767 C CA . GLN B 1 155 ? -22.912 38.637 -25.832 1.00 41.53 627 GLN B CA 1
ATOM 3768 C C . GLN B 1 155 ? -24.291 38.775 -26.470 1.00 36.34 627 GLN B C 1
ATOM 3769 O O . GLN B 1 155 ? -24.891 37.791 -26.900 1.00 38.58 627 GLN B O 1
ATOM 3775 N N . GLY B 1 156 ? -24.812 39.990 -26.464 1.00 39.86 628 GLY B N 1
ATOM 3776 C CA . GLY B 1 156 ? -26.156 40.240 -27.008 1.00 44.78 628 GLY B CA 1
ATOM 3777 C C . GLY B 1 156 ? -27.315 40.015 -26.044 1.00 49.33 628 GLY B C 1
ATOM 3778 O O . GLY B 1 156 ? -28.487 40.218 -26.413 1.00 45.49 628 GLY B O 1
ATOM 3779 N N . TYR B 1 157 ? -27.018 39.593 -24.809 1.00 44.17 629 TYR B N 1
ATOM 3780 C CA . TYR B 1 157 ? -28.070 39.310 -23.851 1.00 39.53 629 TYR B CA 1
ATOM 3781 C C . TYR B 1 157 ? -27.813 39.954 -22.532 1.00 31.92 629 TYR B C 1
ATOM 3782 O O . TYR B 1 157 ? -26.696 40.364 -22.237 1.00 36.39 629 TYR B O 1
ATOM 3791 N N . SER B 1 158 ? -28.888 40.119 -21.787 1.00 27.60 630 SER B N 1
ATOM 3792 C CA . SER B 1 158 ? -28.824 40.529 -20.409 1.00 29.93 630 SER B CA 1
ATOM 3793 C C . SER B 1 158 ? -28.947 39.247 -19.596 1.00 28.98 630 SER B C 1
ATOM 3794 O O . SER B 1 158 ? -29.772 38.379 -19.917 1.00 27.85 630 SER B O 1
ATOM 3797 N N . GLY B 1 159 ? -28.120 39.115 -18.559 1.00 24.10 631 GLY B N 1
ATOM 3798 C CA . GLY B 1 159 ? -28.198 37.928 -17.696 1.00 24.62 631 GLY B CA 1
ATOM 3799 C C . GLY B 1 159 ? -26.856 37.679 -17.041 1.00 22.73 631 GLY B C 1
ATOM 3800 O O . GLY B 1 159 ? -26.042 38.581 -16.968 1.00 23.66 631 GLY B O 1
ATOM 3801 N N . SER B 1 160 ? -26.647 36.463 -16.571 1.00 23.65 632 SER B N 1
ATOM 3802 C CA . SER B 1 160 ? -25.380 36.148 -15.910 1.00 23.40 632 SER B CA 1
ATOM 3803 C C . SER B 1 160 ? -25.094 34.665 -15.942 1.00 22.61 632 SER B C 1
ATOM 3804 O O . SER B 1 160 ? -25.978 33.817 -16.198 1.00 22.13 632 SER B O 1
ATOM 3807 N N . ILE B 1 161 ? -23.837 34.354 -15.676 1.00 21.56 633 ILE B N 1
ATOM 3808 C CA . ILE B 1 161 ? -23.383 32.996 -15.661 1.00 21.04 633 ILE B CA 1
ATOM 3809 C C . ILE B 1 161 ? -22.342 32.871 -14.567 1.00 22.27 633 ILE B C 1
ATOM 3810 O O . ILE B 1 161 ? -21.525 33.768 -14.420 1.00 21.44 633 ILE B O 1
ATOM 3815 N N . VAL B 1 162 ? -22.381 31.745 -13.856 1.00 23.23 634 VAL B N 1
ATOM 3816 C CA . VAL B 1 162 ? -21.357 31.380 -12.841 1.00 22.07 634 VAL B CA 1
ATOM 3817 C C . VAL B 1 162 ? -20.900 29.956 -13.184 1.00 23.43 634 VAL B C 1
ATOM 3818 O O . VAL B 1 162 ? -21.732 29.087 -13.489 1.00 22.85 634 VAL B O 1
ATOM 3822 N N . VAL B 1 163 ? -19.583 29.729 -13.136 1.00 24.09 635 VAL B N 1
ATOM 3823 C CA . VAL B 1 163 ? -19.011 28.405 -13.323 1.00 21.55 635 VAL B CA 1
ATOM 3824 C C . VAL B 1 163 ? -18.219 28.207 -12.046 1.00 22.55 635 VAL B C 1
ATOM 3825 O O . VAL B 1 163 ? -17.432 29.083 -11.651 1.00 21.17 635 VAL B O 1
ATOM 3837 N N . ASP B 1 165 ? -16.418 25.151 -9.147 1.00 25.59 637 ASP B N 1
ATOM 3838 C CA . ASP B 1 165 ? -15.900 23.848 -8.872 1.00 27.24 637 ASP B CA 1
ATOM 3839 C C . ASP B 1 165 ? -16.782 23.269 -7.801 1.00 26.36 637 ASP B C 1
ATOM 3840 O O . ASP B 1 165 ? -16.835 23.816 -6.698 1.00 24.05 637 ASP B O 1
ATOM 3845 N N . PRO B 1 166 ? -17.439 22.116 -8.079 1.00 25.10 638 PRO B N 1
ATOM 3846 C CA . PRO B 1 166 ? -18.339 21.572 -7.073 1.00 24.72 638 PRO B CA 1
ATOM 3847 C C . PRO B 1 166 ? -17.717 21.034 -5.762 1.00 24.45 638 PRO B C 1
ATOM 3848 O O . PRO B 1 166 ? -18.403 20.954 -4.748 1.00 24.58 638 PRO B O 1
ATOM 3852 N N . SER B 1 167 ? -16.476 20.619 -5.785 1.00 25.74 639 SER B N 1
ATOM 3853 C CA . SER B 1 167 ? -15.925 20.075 -4.558 1.00 28.77 639 SER B CA 1
ATOM 3854 C C . SER B 1 167 ? -15.431 21.150 -3.601 1.00 27.69 639 SER B C 1
ATOM 3855 O O . SER B 1 167 ? -15.321 20.879 -2.416 1.00 31.88 639 SER B O 1
ATOM 3858 N N . THR B 1 168 ? -15.231 22.386 -4.055 1.00 26.31 640 THR B N 1
ATOM 3859 C CA . THR B 1 168 ? -14.680 23.437 -3.180 1.00 26.90 640 THR B CA 1
ATOM 3860 C C . THR B 1 168 ? -15.481 24.708 -3.134 1.00 27.02 640 THR B C 1
ATOM 3861 O O . THR B 1 168 ? -15.360 25.466 -2.179 1.00 26.49 640 THR B O 1
ATOM 3865 N N . GLY B 1 169 ? -16.347 24.944 -4.132 1.00 25.15 641 GLY B N 1
ATOM 3866 C CA . GLY B 1 169 ? -17.071 26.186 -4.183 1.00 23.96 641 GLY B CA 1
ATOM 3867 C C . GLY B 1 169 ? -16.215 27.281 -4.832 1.00 25.35 641 GLY B C 1
ATOM 3868 O O . GLY B 1 169 ? -16.618 28.431 -4.882 1.00 24.96 641 GLY B O 1
ATOM 3869 N N . ALA B 1 170 ? -15.057 26.942 -5.394 1.00 23.53 642 ALA B N 1
ATOM 3870 C CA . ALA B 1 170 ? -14.253 27.951 -6.088 1.00 24.71 642 ALA B CA 1
ATOM 3871 C C . ALA B 1 170 ? -14.961 28.473 -7.311 1.00 25.28 642 ALA B C 1
ATOM 3872 O O . ALA B 1 170 ? -15.442 27.680 -8.101 1.00 24.09 642 ALA B O 1
ATOM 3874 N N . VAL B 1 171 ? -14.986 29.793 -7.485 1.00 25.55 643 VAL B N 1
ATOM 3875 C CA . VAL B 1 171 ? -15.665 30.399 -8.645 1.00 26.43 643 VAL B CA 1
ATOM 3876 C C . VAL B 1 171 ? -14.633 30.566 -9.770 1.00 27.47 643 VAL B C 1
ATOM 3877 O O . VAL B 1 171 ? -13.659 31.334 -9.624 1.00 26.93 643 VAL B O 1
ATOM 3881 N N . LEU B 1 172 ? -14.868 29.826 -10.859 1.00 24.11 644 LEU B N 1
ATOM 3882 C CA . LEU B 1 172 ? -13.971 29.757 -12.020 1.00 23.34 644 LEU B CA 1
ATOM 3883 C C . LEU B 1 172 ? -14.279 30.768 -13.087 1.00 23.91 644 LEU B C 1
ATOM 3884 O O . LEU B 1 172 ? -13.396 31.188 -13.866 1.00 23.67 644 LEU B O 1
ATOM 3889 N N . ALA B 1 173 ? -15.548 31.166 -13.146 1.00 23.40 645 ALA B N 1
ATOM 3890 C CA . ALA B 1 173 ? -15.957 32.215 -14.043 1.00 24.49 645 ALA B CA 1
ATOM 3891 C C . ALA B 1 173 ? -17.217 32.854 -13.447 1.00 25.91 645 ALA B C 1
ATOM 3892 O O . ALA B 1 173 ? -18.075 32.166 -12.873 1.00 23.77 645 ALA B O 1
ATOM 3894 N N . LYS B 1 174 ? -17.331 34.164 -13.622 1.00 25.80 646 LYS B N 1
ATOM 3895 C CA . LYS B 1 174 ? -18.444 34.915 -13.042 1.00 27.10 646 LYS B CA 1
ATOM 3896 C C . LYS B 1 174 ? -18.697 36.085 -13.946 1.00 27.21 646 LYS B C 1
ATOM 3897 O O . LYS B 1 174 ? -17.906 37.012 -13.993 1.00 25.47 646 LYS B O 1
ATOM 3903 N N . ALA B 1 175 ? -19.825 36.066 -14.644 1.00 25.73 647 ALA B N 1
ATOM 3904 C CA . ALA B 1 175 ? -20.077 37.100 -15.610 1.00 26.10 647 ALA B CA 1
ATOM 3905 C C . ALA B 1 175 ? -21.486 37.605 -15.594 1.00 26.14 647 ALA B C 1
ATOM 3906 O O . ALA B 1 175 ? -22.428 36.816 -15.569 1.00 25.24 647 ALA B O 1
ATOM 3908 N N . SER B 1 176 ? -21.612 38.929 -15.687 1.00 27.52 648 SER B N 1
ATOM 3909 C CA . SER B 1 176 ? -22.912 39.620 -15.729 1.00 27.06 648 SER B CA 1
ATOM 3910 C C . SER B 1 176 ? -23.003 40.477 -16.981 1.00 27.64 648 SER B C 1
ATOM 3911 O O . SER B 1 176 ? -22.024 41.125 -17.374 1.00 26.43 648 SER B O 1
ATOM 3914 N N . SER B 1 177 ? -24.193 40.539 -17.573 1.00 28.72 649 SER B N 1
ATOM 3915 C CA . SER B 1 177 ? -24.387 41.316 -18.795 1.00 27.71 649 SER B CA 1
ATOM 3916 C C . SER B 1 177 ? -25.717 42.070 -18.718 1.00 27.89 649 SER B C 1
ATOM 3917 O O . SER B 1 177 ? -26.707 41.521 -18.268 1.00 25.93 649 SER B O 1
ATOM 3920 N N . PRO B 1 178 ? -25.750 43.323 -19.195 1.00 31.27 650 PRO B N 1
ATOM 3921 C CA . PRO B 1 178 ? -24.655 44.035 -19.814 1.00 31.69 650 PRO B CA 1
ATOM 3922 C C . PRO B 1 178 ? -23.581 44.401 -18.831 1.00 31.35 650 PRO B C 1
ATOM 3923 O O . PRO B 1 178 ? -23.851 44.537 -17.661 1.00 30.72 650 PRO B O 1
ATOM 3927 N N . SER B 1 179 ? -22.352 44.573 -19.323 1.00 33.73 651 SER B N 1
ATOM 3928 C CA . SER B 1 179 ? -21.249 44.943 -18.444 1.00 35.97 651 SER B CA 1
ATOM 3929 C C . SER B 1 179 ? -20.767 46.321 -18.796 1.00 37.84 651 SER B C 1
ATOM 3930 O O . SER B 1 179 ? -21.483 47.077 -19.475 1.00 35.44 651 SER B O 1
ATOM 3933 N N . TYR B 1 180 ? -19.569 46.648 -18.319 1.00 29.74 652 TYR B N 1
ATOM 3934 C CA . TYR B 1 180 ? -18.984 47.965 -18.561 1.00 35.34 652 TYR B CA 1
ATOM 3935 C C . TYR B 1 180 ? -17.473 47.859 -18.465 1.00 38.08 652 TYR B C 1
ATOM 3936 O O . TYR B 1 180 ? -16.926 46.801 -18.111 1.00 35.46 652 TYR B O 1
ATOM 3945 N N . THR B 1 181 ? -16.804 48.964 -18.769 1.00 37.22 653 THR B N 1
ATOM 3946 C CA . THR B 1 181 ? -15.363 49.024 -18.655 1.00 36.05 653 THR B CA 1
ATOM 3947 C C . THR B 1 181 ? -15.024 50.060 -17.599 1.00 33.99 653 THR B C 1
ATOM 3948 O O . THR B 1 181 ? -15.798 50.952 -17.307 1.00 39.09 653 THR B O 1
ATOM 3952 N N . HIS B 1 182 ? -13.853 49.937 -17.023 1.00 37.72 654 HIS B N 1
ATOM 3953 C CA . HIS B 1 182 ? -13.407 50.896 -16.014 1.00 37.56 654 HIS B CA 1
ATOM 3954 C C . HIS B 1 182 ? -13.234 52.286 -16.606 1.00 40.37 654 HIS B C 1
ATOM 3955 O O . HIS B 1 182 ? -13.478 53.289 -15.931 1.00 41.91 654 HIS B O 1
ATOM 3962 N N . ALA B 1 183 ? -12.868 52.344 -17.877 1.00 43.07 655 ALA B N 1
ATOM 3963 C CA . ALA B 1 183 ? -12.719 53.625 -18.558 1.00 42.35 655 ALA B CA 1
ATOM 3964 C C . ALA B 1 183 ? -14.069 54.319 -18.534 1.00 48.44 655 ALA B C 1
ATOM 3965 O O . ALA B 1 183 ? -14.148 55.491 -18.173 1.00 45.61 655 ALA B O 1
ATOM 3967 N N . GLU B 1 184 ? -15.134 53.573 -18.851 1.00 45.21 656 GLU B N 1
ATOM 3968 C CA . GLU B 1 184 ? -16.488 54.123 -18.825 1.00 48.60 656 GLU B CA 1
ATOM 3969 C C . GLU B 1 184 ? -16.931 54.710 -17.485 1.00 49.18 656 GLU B C 1
ATOM 3970 O O . GLU B 1 184 ? -17.842 55.525 -17.460 1.00 53.85 656 GLU B O 1
ATOM 3976 N N . LEU B 1 185 ? -16.327 54.281 -16.377 1.00 51.16 657 LEU B N 1
ATOM 3977 C CA . LEU B 1 185 ? -16.683 54.810 -15.053 1.00 48.70 657 LEU B CA 1
ATOM 3978 C C . LEU B 1 185 ? -16.271 56.268 -14.930 1.00 56.16 657 LEU B C 1
ATOM 3979 O O . LEU B 1 185 ? -16.825 57.012 -14.123 1.00 52.88 657 LEU B O 1
ATOM 3984 N N . GLY B 1 186 ? -15.260 56.659 -15.700 1.00 59.48 658 GLY B N 1
ATOM 3985 C CA . GLY B 1 186 ? -14.838 58.058 -15.736 1.00 65.40 658 GLY B CA 1
ATOM 3986 C C . GLY B 1 186 ? -15.768 58.899 -16.627 1.00 70.82 658 GLY B C 1
ATOM 3987 O O . GLY B 1 186 ? -15.350 59.928 -17.140 1.00 70.68 658 GLY B O 1
ATOM 3988 N N . THR B 1 187 ? -17.017 58.451 -16.832 1.00 72.40 659 THR B N 1
ATOM 3989 C CA . THR B 1 187 ? -18.000 59.172 -17.663 1.00 72.99 659 THR B CA 1
ATOM 3990 C C . THR B 1 187 ? -19.380 58.987 -17.044 1.00 76.98 659 THR B C 1
ATOM 3991 O O . THR B 1 187 ? -19.495 58.444 -15.950 1.00 82.25 659 THR B O 1
ATOM 3995 N N . ILE B 1 188 ? -20.423 59.423 -17.752 1.00 89.19 660 ILE B N 1
ATOM 3996 C CA . ILE B 1 188 ? -21.807 59.300 -17.279 1.00 89.86 660 ILE B CA 1
ATOM 3997 C C . ILE B 1 188 ? -22.406 57.991 -17.803 1.00 91.46 660 ILE B C 1
ATOM 3998 O O . ILE B 1 188 ? -22.469 57.792 -19.015 1.00 101.46 660 ILE B O 1
ATOM 4003 N N . ILE B 1 189 ? -22.843 57.110 -16.898 1.00 86.56 661 ILE B N 1
ATOM 4004 C CA . ILE B 1 189 ? -23.425 55.815 -17.282 1.00 86.69 661 ILE B CA 1
ATOM 4005 C C . ILE B 1 189 ? -24.954 55.790 -17.119 1.00 87.11 661 ILE B C 1
ATOM 4006 O O . ILE B 1 189 ? -25.487 55.493 -16.047 1.00 81.33 661 ILE B O 1
ATOM 4008 N N . SER B 1 195 ? -29.246 48.272 -14.713 1.00 54.04 667 SER B N 1
ATOM 4009 C CA . SER B 1 195 ? -28.128 48.879 -15.415 1.00 54.50 667 SER B CA 1
ATOM 4010 C C . SER B 1 195 ? -26.915 47.955 -15.483 1.00 46.03 667 SER B C 1
ATOM 4011 O O . SER B 1 195 ? -26.831 46.911 -14.849 1.00 42.31 667 SER B O 1
ATOM 4014 N N . GLN B 1 196 ? -25.960 48.388 -16.268 1.00 38.83 668 GLN B N 1
ATOM 4015 C CA . GLN B 1 196 ? -24.726 47.684 -16.466 1.00 40.22 668 GLN B CA 1
ATOM 4016 C C . GLN B 1 196 ? -23.976 47.479 -15.158 1.00 35.09 668 GLN B C 1
ATOM 4017 O O . GLN B 1 196 ? -23.182 46.551 -15.035 1.00 33.99 668 GLN B O 1
ATOM 4023 N N . LEU B 1 197 ? -24.176 48.373 -14.202 1.00 31.16 669 LEU B N 1
ATOM 4024 C CA . LEU B 1 197 ? -23.433 48.264 -12.954 1.00 32.59 669 LEU B CA 1
ATOM 4025 C C . LEU B 1 197 ? -23.915 47.151 -12.018 1.00 30.59 669 LEU B C 1
ATOM 4026 O O . LEU B 1 197 ? -23.165 46.735 -11.171 1.00 30.92 669 LEU B O 1
ATOM 4031 N N . VAL B 1 198 ? -25.161 46.706 -12.167 1.00 29.03 670 VAL B N 1
ATOM 4032 C CA . VAL B 1 198 ? -25.705 45.648 -11.348 1.00 28.88 670 VAL B CA 1
ATOM 4033 C C . VAL B 1 198 ? -24.980 44.330 -11.626 1.00 26.74 670 VAL B C 1
ATOM 4034 O O . VAL B 1 198 ? -24.724 43.982 -12.757 1.00 28.94 670 VAL B O 1
ATOM 4038 N N . ASP B 1 199 ? -24.565 43.650 -10.587 1.00 26.60 671 ASP B N 1
ATOM 4039 C CA . ASP B 1 199 ? -23.916 42.349 -10.744 1.00 26.12 671 ASP B CA 1
ATOM 4040 C C . ASP B 1 199 ? -25.018 41.329 -10.647 1.00 24.21 671 ASP B C 1
ATOM 4041 O O . ASP B 1 199 ? -25.482 41.022 -9.553 1.00 25.91 671 ASP B O 1
ATOM 4046 N N . ARG B 1 200 ? -25.449 40.838 -11.788 1.00 24.89 672 ARG B N 1
ATOM 4047 C CA . ARG B 1 200 ? -26.539 39.884 -11.884 1.00 25.00 672 ARG B CA 1
ATOM 4048 C C . ARG B 1 200 ? -26.153 38.473 -11.425 1.00 25.35 672 ARG B C 1
ATOM 4049 O O . ARG B 1 200 ? -26.981 37.617 -11.456 1.00 24.60 672 ARG B O 1
ATOM 4057 N N . THR B 1 201 ? -24.906 38.221 -11.003 1.00 24.58 673 THR B N 1
ATOM 4058 C CA . THR B 1 201 ? -24.576 36.904 -10.494 1.00 23.17 673 THR B CA 1
ATOM 4059 C C . THR B 1 201 ? -24.909 36.824 -8.998 1.00 23.77 673 THR B C 1
ATOM 4060 O O . THR B 1 201 ? -25.343 35.780 -8.482 1.00 24.42 673 THR B O 1
ATOM 4064 N N . THR B 1 202 ? -24.770 37.953 -8.319 1.00 23.09 674 THR B N 1
ATOM 4065 C CA . THR B 1 202 ? -24.838 37.966 -6.876 1.00 24.31 674 THR B CA 1
ATOM 4066 C C . THR B 1 202 ? -25.696 39.018 -6.200 1.00 23.86 674 THR B C 1
ATOM 4067 O O . THR B 1 202 ? -26.011 38.898 -5.002 1.00 25.18 674 THR B O 1
ATOM 4071 N N . GLN B 1 203 ? -26.054 40.052 -6.930 1.00 25.95 675 GLN B N 1
ATOM 4072 C CA . GLN B 1 203 ? -26.785 41.156 -6.349 1.00 25.14 675 GLN B CA 1
ATOM 4073 C C . GLN B 1 203 ? -28.092 41.525 -7.052 1.00 27.82 675 GLN B C 1
ATOM 4074 O O . GLN B 1 203 ? -28.564 42.654 -6.954 1.00 28.89 675 GLN B O 1
ATOM 4080 N N . ALA B 1 204 ? -28.697 40.554 -7.701 1.00 25.04 676 ALA B N 1
ATOM 4081 C CA . ALA B 1 204 ? -30.019 40.730 -8.318 1.00 25.18 676 ALA B CA 1
ATOM 4082 C C . ALA B 1 204 ? -30.764 39.495 -7.923 1.00 25.47 676 ALA B C 1
ATOM 4083 O O . ALA B 1 204 ? -30.180 38.413 -7.914 1.00 25.88 676 ALA B O 1
ATOM 4085 N N . LEU B 1 205 ? -32.043 39.639 -7.614 1.00 24.46 677 LEU B N 1
ATOM 4086 C CA . LEU B 1 205 ? -32.839 38.513 -7.209 1.00 26.14 677 LEU B CA 1
ATOM 4087 C C . LEU B 1 205 ? -33.822 38.228 -8.316 1.00 28.71 677 LEU B C 1
ATOM 4088 O O . LEU B 1 205 ? -34.314 39.137 -8.952 1.00 25.72 677 LEU B O 1
ATOM 4093 N N . TYR B 1 206 ? -34.098 36.942 -8.502 1.00 26.53 678 TYR B N 1
ATOM 4094 C CA . TYR B 1 206 ? -34.989 36.455 -9.534 1.00 27.35 678 TYR B CA 1
ATOM 4095 C C . TYR B 1 206 ? -35.858 35.317 -9.027 1.00 26.12 678 TYR B C 1
ATOM 4096 O O . TYR B 1 206 ? -35.439 34.564 -8.148 1.00 26.09 678 TYR B O 1
ATOM 4105 N N . SER B 1 207 ? -37.073 35.219 -9.559 1.00 24.81 679 SER B N 1
ATOM 4106 C CA . SER B 1 207 ? -37.897 34.044 -9.301 1.00 25.34 679 SER B CA 1
ATOM 4107 C C . SER B 1 207 ? -37.176 32.945 -10.056 1.00 25.38 679 SER B C 1
ATOM 4108 O O . SER B 1 207 ? -36.974 33.085 -11.265 1.00 25.91 679 SER B O 1
ATOM 4111 N N . PRO B 1 208 ? -36.714 31.875 -9.366 1.00 23.86 680 PRO B N 1
ATOM 4112 C CA . PRO B 1 208 ? -35.958 30.825 -10.057 1.00 24.45 680 PRO B CA 1
ATOM 4113 C C . PRO B 1 208 ? -36.791 29.931 -10.963 1.00 24.13 680 PRO B C 1
ATOM 4114 O O . PRO B 1 208 ? -36.239 29.181 -11.754 1.00 24.36 680 PRO B O 1
ATOM 4118 N N . GLY B 1 209 ? -38.111 30.022 -10.852 1.00 26.76 681 GLY B N 1
ATOM 4119 C CA . GLY B 1 209 ? -38.970 29.162 -11.628 1.00 25.37 681 GLY B CA 1
ATOM 4120 C C . GLY B 1 209 ? -38.621 27.705 -11.385 1.00 26.65 681 GLY B C 1
ATOM 4121 O O . GLY B 1 209 ? -38.169 27.332 -10.280 1.00 25.59 681 GLY B O 1
ATOM 4122 N N . SER B 1 210 ? -38.753 26.884 -12.419 1.00 25.03 682 SER B N 1
ATOM 4123 C CA . SER B 1 210 ? -38.577 25.433 -12.275 1.00 24.98 682 SER B CA 1
ATOM 4124 C C . SER B 1 210 ? -37.151 24.969 -11.869 1.00 24.37 682 SER B C 1
ATOM 4125 O O . SER B 1 210 ? -36.993 23.826 -11.449 1.00 25.81 682 SER B O 1
ATOM 4128 N N . SER B 1 211 ? -36.139 25.843 -11.959 1.00 21.33 683 SER B N 1
ATOM 4129 C CA . SER B 1 211 ? -34.802 25.435 -11.521 1.00 21.94 683 SER B CA 1
ATOM 4130 C C . SER B 1 211 ? -34.862 25.058 -10.036 1.00 21.44 683 SER B C 1
ATOM 4131 O O . SER B 1 211 ? -34.143 24.191 -9.593 1.00 23.46 683 SER B O 1
ATOM 4134 N N . PHE B 1 212 ? -35.778 25.698 -9.295 1.00 22.12 684 PHE B N 1
ATOM 4135 C CA . PHE B 1 212 ? -35.961 25.458 -7.859 1.00 21.92 684 PHE B CA 1
ATOM 4136 C C . PHE B 1 212 ? -36.511 24.071 -7.557 1.00 22.76 684 PHE B C 1
ATOM 4137 O O . PHE B 1 212 ? -36.345 23.583 -6.416 1.00 22.20 684 PHE B O 1
ATOM 4145 N N . LYS B 1 213 ? -37.188 23.440 -8.535 1.00 21.51 685 LYS B N 1
ATOM 4146 C CA . LYS B 1 213 ? -37.711 22.093 -8.311 1.00 22.27 685 LYS B CA 1
ATOM 4147 C C . LYS B 1 213 ? -36.614 21.127 -7.861 1.00 23.96 685 LYS B C 1
ATOM 4148 O O . LYS B 1 213 ? -36.878 20.074 -7.298 1.00 23.64 685 LYS B O 1
ATOM 4154 N N . THR B 1 214 ? -35.374 21.489 -8.133 1.00 21.21 686 THR B N 1
ATOM 4155 C CA . THR B 1 214 ? -34.265 20.681 -7.702 1.00 22.00 686 THR B CA 1
ATOM 4156 C C . THR B 1 214 ? -34.308 20.526 -6.183 1.00 20.98 686 THR B C 1
ATOM 4157 O O . THR B 1 214 ? -34.075 19.439 -5.664 1.00 22.61 686 THR B O 1
ATOM 4161 N N . VAL B 1 215 ? -34.613 21.625 -5.489 1.00 20.72 687 VAL B N 1
ATOM 4162 C CA . VAL B 1 215 ? -34.699 21.657 -4.048 1.00 20.76 687 VAL B CA 1
ATOM 4163 C C . VAL B 1 215 ? -35.903 20.857 -3.589 1.00 21.66 687 VAL B C 1
ATOM 4164 O O . VAL B 1 215 ? -35.792 20.023 -2.719 1.00 21.66 687 VAL B O 1
ATOM 4168 N N . THR B 1 216 ? -37.059 21.063 -4.219 1.00 21.57 688 THR B N 1
ATOM 4169 C CA . THR B 1 216 ? -38.281 20.321 -3.850 1.00 21.50 688 THR B CA 1
ATOM 4170 C C . THR B 1 216 ? -38.081 18.804 -3.982 1.00 22.86 688 THR B C 1
ATOM 4171 O O . THR B 1 216 ? -38.450 18.022 -3.089 1.00 24.69 688 THR B O 1
ATOM 4175 N N . LEU B 1 217 ? -37.438 18.401 -5.085 1.00 22.83 689 LEU B N 1
ATOM 4176 C CA . LEU B 1 217 ? -37.152 17.002 -5.331 1.00 22.72 689 LEU B CA 1
ATOM 4177 C C . LEU B 1 217 ? -36.176 16.472 -4.263 1.00 21.98 689 LEU B C 1
ATOM 4178 O O . LEU B 1 217 ? -36.364 15.396 -3.704 1.00 22.67 689 LEU B O 1
ATOM 4183 N N . ALA B 1 218 ? -35.102 17.193 -4.047 1.00 22.30 690 ALA B N 1
ATOM 4184 C CA . ALA B 1 218 ? -34.096 16.763 -3.031 1.00 21.17 690 ALA B CA 1
ATOM 4185 C C . ALA B 1 218 ? -34.755 16.581 -1.649 1.00 21.68 690 ALA B C 1
ATOM 4186 O O . ALA B 1 218 ? -34.533 15.585 -0.944 1.00 22.96 690 ALA B O 1
ATOM 4188 N N . ALA B 1 219 ? -35.528 17.553 -1.234 1.00 20.25 691 ALA B N 1
ATOM 4189 C CA . ALA B 1 219 ? -36.231 17.459 0.015 1.00 20.53 691 ALA B CA 1
ATOM 4190 C C . ALA B 1 219 ? -37.234 16.254 0.055 1.00 23.41 691 ALA B C 1
ATOM 4191 O O . ALA B 1 219 ? -37.345 15.577 1.060 1.00 23.49 691 ALA B O 1
ATOM 4193 N N . GLY B 1 220 ? -37.934 15.979 -1.035 1.00 24.01 692 GLY B N 1
ATOM 4194 C CA . GLY B 1 220 ? -38.924 14.887 -1.048 1.00 26.82 692 GLY B CA 1
ATOM 4195 C C . GLY B 1 220 ? -38.216 13.553 -0.891 1.00 25.71 692 GLY B C 1
ATOM 4196 O O . GLY B 1 220 ? -38.648 12.655 -0.199 1.00 25.25 692 GLY B O 1
ATOM 4197 N N . ILE B 1 221 ? -37.101 13.415 -1.582 1.00 26.24 693 ILE B N 1
ATOM 4198 C CA . ILE B 1 221 ? -36.326 12.209 -1.485 1.00 24.42 693 ILE B CA 1
ATOM 4199 C C . ILE B 1 221 ? -35.634 12.083 -0.155 1.00 24.13 693 ILE B C 1
ATOM 4200 O O . ILE B 1 221 ? -35.627 10.996 0.436 1.00 23.64 693 ILE B O 1
ATOM 4205 N N . ASP B 1 222 ? -35.074 13.164 0.343 1.00 23.32 694 ASP B N 1
ATOM 4206 C CA . ASP B 1 222 ? -34.274 13.072 1.582 1.00 21.61 694 ASP B CA 1
ATOM 4207 C C . ASP B 1 222 ? -35.117 12.772 2.826 1.00 23.77 694 ASP B C 1
ATOM 4208 O O . ASP B 1 222 ? -34.608 12.151 3.812 1.00 25.28 694 ASP B O 1
ATOM 4213 N N . THR B 1 223 ? -36.372 13.221 2.803 1.00 25.81 695 THR B N 1
ATOM 4214 C CA . THR B 1 223 ? -37.287 12.975 3.903 1.00 25.71 695 THR B CA 1
ATOM 4215 C C . THR B 1 223 ? -37.983 11.603 3.737 1.00 27.71 695 THR B C 1
ATOM 4216 O O . THR B 1 223 ? -38.858 11.251 4.524 1.00 28.87 695 THR B O 1
ATOM 4220 N N . HIS B 1 224 ? -37.609 10.848 2.714 1.00 24.88 696 HIS B N 1
ATOM 4221 C CA . HIS B 1 224 ? -38.232 9.542 2.445 1.00 25.93 696 HIS B CA 1
ATOM 4222 C C . HIS B 1 224 ? -39.742 9.605 2.255 1.00 27.44 696 HIS B C 1
ATOM 4223 O O . HIS B 1 224 ? -40.459 8.712 2.667 1.00 29.46 696 HIS B O 1
ATOM 4230 N N . LYS B 1 225 ? -40.191 10.651 1.602 1.00 26.42 697 LYS B N 1
ATOM 4231 C CA . LYS B 1 225 ? -41.603 10.853 1.268 1.00 30.40 697 LYS B CA 1
ATOM 4232 C C . LYS B 1 225 ? -41.972 10.494 -0.169 1.00 28.71 697 LYS B C 1
ATOM 4233 O O . LYS B 1 225 ? -43.150 10.470 -0.507 1.00 31.32 697 LYS B O 1
ATOM 4239 N N . THR B 1 226 ? -40.977 10.237 -1.019 1.00 26.50 698 THR B N 1
ATOM 4240 C CA . THR B 1 226 ? -41.204 9.858 -2.428 1.00 25.86 698 THR B CA 1
ATOM 4241 C C . THR B 1 226 ? -39.908 9.265 -3.004 1.00 24.57 698 THR B C 1
ATOM 4242 O O . THR B 1 226 ? -38.860 9.219 -2.319 1.00 25.28 698 THR B O 1
ATOM 4246 N N . THR B 1 227 ? -40.003 8.772 -4.231 1.00 24.17 699 THR B N 1
ATOM 4247 C CA . THR B 1 227 ? -38.892 8.214 -4.942 1.00 24.07 699 THR B CA 1
ATOM 4248 C C . THR B 1 227 ? -39.076 8.653 -6.363 1.00 24.23 699 THR B C 1
ATOM 4249 O O . THR B 1 227 ? -40.191 9.078 -6.756 1.00 23.92 699 THR B O 1
ATOM 4253 N N . LEU B 1 228 ? -38.016 8.476 -7.151 1.00 22.72 700 LEU B N 1
ATOM 4254 C CA . LEU B 1 228 ? -38.054 8.814 -8.576 1.00 23.15 700 LEU B CA 1
ATOM 4255 C C . LEU B 1 228 ? -39.056 7.982 -9.360 1.00 26.62 700 LEU B C 1
ATOM 4256 O O . LEU B 1 228 ? -39.577 8.451 -10.336 1.00 27.10 700 LEU B O 1
ATOM 4261 N N . ASP B 1 229 ? -39.313 6.742 -8.940 1.00 25.87 701 ASP B N 1
ATOM 4262 C CA . ASP B 1 229 ? -40.267 5.894 -9.642 1.00 28.89 701 ASP B CA 1
ATOM 4263 C C . ASP B 1 229 ? -41.705 5.981 -9.127 1.00 31.79 701 ASP B C 1
ATOM 4264 O O . ASP B 1 229 ? -42.599 5.364 -9.693 1.00 31.82 701 ASP B O 1
ATOM 4269 N N . THR B 1 230 ? -41.937 6.794 -8.103 1.00 27.99 702 THR B N 1
ATOM 4270 C CA . THR B 1 230 ? -43.262 6.999 -7.544 1.00 29.46 702 THR B CA 1
ATOM 4271 C C . THR B 1 230 ? -44.094 7.769 -8.577 1.00 32.29 702 THR B C 1
ATOM 4272 O O . THR B 1 230 ? -43.626 8.750 -9.116 1.00 30.57 702 THR B O 1
ATOM 4276 N N . THR B 1 231 ? -45.319 7.337 -8.856 1.00 28.61 703 THR B N 1
ATOM 4277 C CA . THR B 1 231 ? -46.099 8.032 -9.866 1.00 30.64 703 THR B CA 1
ATOM 4278 C C . THR B 1 231 ? -46.920 9.166 -9.284 1.00 30.29 703 THR B C 1
ATOM 4279 O O . THR B 1 231 ? -47.260 9.184 -8.114 1.00 34.20 703 THR B O 1
ATOM 4283 N N . TYR B 1 232 ? -47.211 10.133 -10.138 1.00 32.06 704 TYR B N 1
ATOM 4284 C CA . TYR B 1 232 ? -47.942 11.326 -9.792 1.00 29.09 704 TYR B CA 1
ATOM 4285 C C . TYR B 1 232 ? -48.879 11.667 -10.900 1.00 30.86 704 TYR B C 1
ATOM 4286 O O . TYR B 1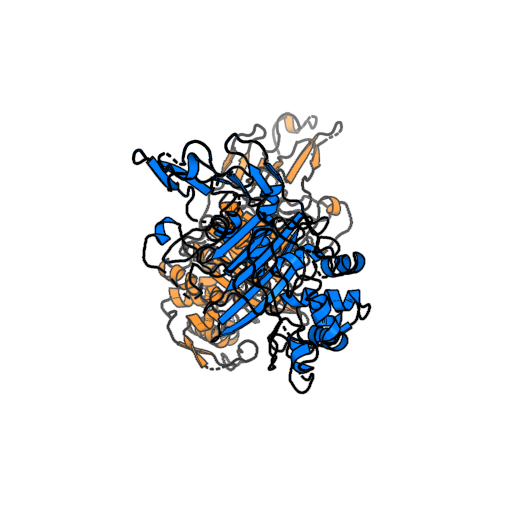 232 ? -48.546 11.528 -12.051 1.00 32.47 704 TYR B O 1
ATOM 4295 N N . SER B 1 233 ? -50.039 12.177 -10.531 1.00 33.17 705 SER B N 1
ATOM 4296 C CA . SER B 1 233 ? -50.963 12.673 -11.511 1.00 37.50 705 SER B CA 1
ATOM 4297 C C . SER B 1 233 ? -50.386 14.026 -11.926 1.00 37.08 705 SER B C 1
ATOM 4298 O O . SER B 1 233 ? -49.984 14.824 -11.069 1.00 39.96 705 SER B O 1
ATOM 4301 N N . ALA B 1 234 ? -50.256 14.264 -13.226 1.00 34.50 706 ALA B N 1
ATOM 4302 C CA . ALA B 1 234 ? -49.695 15.530 -13.725 1.00 33.79 706 ALA B CA 1
ATOM 4303 C C . ALA B 1 234 ? -50.609 16.163 -14.782 1.00 34.35 706 ALA B C 1
ATOM 4304 O O . ALA B 1 234 ? -50.199 16.348 -15.900 1.00 34.36 706 ALA B O 1
ATOM 4306 N N . PRO B 1 235 ? -51.815 16.563 -14.389 1.00 36.29 707 PRO B N 1
ATOM 4307 C CA . PRO B 1 235 ? -52.753 17.153 -15.320 1.00 39.71 707 PRO B CA 1
ATOM 4308 C C . PRO B 1 235 ? -52.430 18.589 -15.681 1.00 41.94 707 PRO B C 1
ATOM 4309 O O . PRO B 1 235 ? -51.550 19.254 -15.055 1.00 35.86 707 PRO B O 1
ATOM 4313 N N . GLY B 1 236 ? -53.165 19.088 -16.683 1.00 34.24 708 GLY B N 1
ATOM 4314 C CA . GLY B 1 236 ? -52.964 20.449 -17.163 1.00 36.17 708 GLY B CA 1
ATOM 4315 C C . GLY B 1 236 ? -53.259 21.511 -16.123 1.00 37.17 708 GLY B C 1
ATOM 4316 O O . GLY B 1 236 ? -52.587 22.557 -16.020 1.00 37.66 708 GLY B O 1
ATOM 4317 N N . THR B 1 237 ? -54.234 21.212 -15.295 1.00 39.28 709 THR B N 1
ATOM 4318 C CA . THR B 1 237 ? -54.658 22.128 -14.292 1.00 40.24 709 THR B CA 1
ATOM 4319 C C . THR B 1 237 ? -55.101 21.336 -13.066 1.00 39.93 709 THR B C 1
ATOM 4320 O O . THR B 1 237 ? -55.555 20.194 -13.177 1.00 37.45 709 THR B O 1
ATOM 4332 N N . GLU B 1 239 ? -56.585 21.973 -8.765 1.00 44.85 711 GLU B N 1
ATOM 4333 C CA . GLU B 1 239 ? -56.912 22.871 -7.671 1.00 47.90 711 GLU B CA 1
ATOM 4334 C C . GLU B 1 239 ? -56.131 22.461 -6.470 1.00 42.04 711 GLU B C 1
ATOM 4335 O O . GLU B 1 239 ? -56.207 21.325 -6.055 1.00 41.97 711 GLU B O 1
ATOM 4341 N N . ILE B 1 240 ? -55.354 23.392 -5.945 1.00 42.70 712 ILE B N 1
ATOM 4342 C CA . ILE B 1 240 ? -54.551 23.161 -4.758 1.00 42.44 712 ILE B CA 1
ATOM 4343 C C . ILE B 1 240 ? -54.681 24.388 -3.854 1.00 41.95 712 ILE B C 1
ATOM 4344 O O . ILE B 1 240 ? -54.408 25.515 -4.272 1.00 41.09 712 ILE B O 1
ATOM 4349 N N . GLY B 1 241 ? -55.113 24.167 -2.616 1.00 42.59 713 GLY B N 1
ATOM 4350 C CA . GLY B 1 241 ? -55.271 25.258 -1.644 1.00 40.99 713 GLY B CA 1
ATOM 4351 C C . GLY B 1 241 ? -56.198 26.364 -2.075 1.00 43.83 713 GLY B C 1
ATOM 4352 O O . GLY B 1 241 ? -55.967 27.532 -1.764 1.00 43.51 713 GLY B O 1
ATOM 4353 N N . GLY B 1 242 ? -57.236 26.008 -2.825 1.00 45.14 714 GLY B N 1
ATOM 4354 C CA . GLY B 1 242 ? -58.203 26.983 -3.282 1.00 46.60 714 GLY B CA 1
ATOM 4355 C C . GLY B 1 242 ? -57.765 27.837 -4.448 1.00 51.57 714 GLY B C 1
ATOM 4356 O O . GLY B 1 242 ? -58.400 28.849 -4.756 1.00 53.93 714 GLY B O 1
ATOM 4357 N N . GLY B 1 243 ? -56.650 27.482 -5.080 1.00 48.08 715 GLY B N 1
ATOM 4358 C CA . GLY B 1 243 ? -56.198 28.208 -6.261 1.00 44.12 715 GLY B CA 1
ATOM 4359 C C . GLY B 1 243 ? -55.843 27.158 -7.295 1.00 45.65 715 GLY B C 1
ATOM 4360 O O . GLY B 1 243 ? -55.699 25.979 -6.964 1.00 45.09 715 GLY B O 1
ATOM 4361 N N . THR B 1 244 ? -55.684 27.576 -8.542 1.00 45.12 716 THR B N 1
ATOM 4362 C CA . THR B 1 244 ? -55.375 26.643 -9.605 1.00 47.93 716 THR B CA 1
ATOM 4363 C C . THR B 1 244 ? -53.878 26.580 -9.936 1.00 43.89 716 THR B C 1
ATOM 4364 O O . THR B 1 244 ? -53.258 27.601 -10.110 1.00 44.57 716 THR B O 1
ATOM 4368 N N . ILE B 1 245 ? -53.299 25.386 -9.981 1.00 41.30 717 ILE B N 1
ATOM 4369 C CA . ILE B 1 245 ? -51.903 25.254 -10.444 1.00 38.77 717 ILE B CA 1
ATOM 4370 C C . ILE B 1 245 ? -51.991 24.712 -11.863 1.00 38.00 717 ILE B C 1
ATOM 4371 O O . ILE B 1 245 ? -52.825 23.863 -12.151 1.00 40.08 717 ILE B O 1
ATOM 4376 N N . HIS B 1 246 ? -51.131 25.169 -12.750 1.00 39.35 718 HIS B N 1
ATOM 4377 C CA . HIS B 1 246 ? -51.172 24.670 -14.108 1.00 42.48 718 HIS B CA 1
ATOM 4378 C C . HIS B 1 246 ? -49.821 24.275 -14.674 1.00 37.75 718 HIS B C 1
ATOM 4379 O O . HIS B 1 246 ? -48.815 24.915 -14.378 1.00 35.72 718 HIS B O 1
ATOM 4386 N N . ASN B 1 247 ? -49.799 23.205 -15.459 1.00 32.88 719 ASN B N 1
ATOM 4387 C CA . ASN B 1 247 ? -48.601 22.891 -16.216 1.00 34.33 719 ASN B CA 1
ATOM 4388 C C . ASN B 1 247 ? -48.472 23.896 -17.344 1.00 39.61 719 ASN B C 1
ATOM 4389 O O . ASN B 1 247 ? -49.505 24.433 -17.818 1.00 41.48 719 ASN B O 1
ATOM 4394 N N . TYR B 1 248 ? -47.245 24.117 -17.822 1.00 34.64 720 TYR B N 1
ATOM 4395 C CA . TYR B 1 248 ? -47.029 24.963 -18.978 1.00 37.37 720 TYR B CA 1
ATOM 4396 C C . TYR B 1 248 ? -47.951 24.486 -20.118 1.00 39.18 720 TYR B C 1
ATOM 4397 O O . TYR B 1 248 ? -48.117 23.284 -20.326 1.00 37.01 720 TYR B O 1
ATOM 4406 N N . ALA B 1 249 ? -48.584 25.447 -20.806 1.00 42.00 721 ALA B N 1
ATOM 4407 C CA . ALA B 1 249 ? -49.535 25.183 -21.920 1.00 42.23 721 ALA B CA 1
ATOM 4408 C C . ALA B 1 249 ? -50.696 24.276 -21.512 1.00 40.34 721 ALA B C 1
ATOM 4409 O O . ALA B 1 249 ? -51.308 23.615 -22.353 1.00 45.79 721 ALA B O 1
ATOM 4411 N N . ASN B 1 250 ? -51.047 24.284 -20.238 1.00 40.58 722 ASN B N 1
ATOM 4412 C CA . ASN B 1 250 ? -52.087 23.371 -19.722 1.00 42.96 722 ASN B CA 1
ATOM 4413 C C . ASN B 1 250 ? -51.944 21.928 -20.242 1.00 43.37 722 ASN B C 1
ATOM 4414 O O . ASN B 1 250 ? -52.930 21.228 -20.411 1.00 42.14 722 ASN B O 1
ATOM 4419 N N . GLU B 1 251 ? -50.713 21.464 -20.440 1.00 41.81 723 GLU B N 1
ATOM 4420 C CA . GLU B 1 251 ? -50.500 20.103 -20.919 1.00 41.53 723 GLU B CA 1
ATOM 4421 C C . GLU B 1 251 ? -50.884 19.020 -19.900 1.00 39.60 723 GLU B C 1
ATOM 4422 O O . GLU B 1 251 ? -50.398 19.026 -18.756 1.00 35.40 723 GLU B O 1
ATOM 4428 N N A ASP B 1 252 ? -51.784 18.121 -20.301 0.50 40.29 724 ASP B N 1
ATOM 4429 N N B ASP B 1 252 ? -51.796 18.129 -20.304 0.50 40.57 724 ASP B N 1
ATOM 4430 C CA A ASP B 1 252 ? -52.178 17.007 -19.456 0.50 41.26 724 ASP B CA 1
ATOM 4431 C CA B ASP B 1 252 ? -52.250 17.001 -19.485 0.50 41.73 724 ASP B CA 1
ATOM 4432 C C A ASP B 1 252 ? -51.111 15.983 -19.760 0.50 41.98 724 ASP B C 1
ATOM 4433 C C B ASP B 1 252 ? -51.238 15.873 -19.722 0.50 42.42 724 ASP B C 1
ATOM 4434 O O A ASP B 1 252 ? -50.889 15.644 -20.922 0.50 44.56 724 ASP B O 1
ATOM 4435 O O B ASP B 1 252 ? -51.242 15.279 -20.799 0.50 44.50 724 ASP B O 1
ATOM 4452 N N . GLY B 1 254 ? -50.970 13.054 -17.818 1.00 37.76 726 GLY B N 1
ATOM 4453 C CA . GLY B 1 254 ? -51.452 11.781 -17.289 1.00 40.07 726 GLY B CA 1
ATOM 4454 C C . GLY B 1 254 ? -50.719 11.444 -16.008 1.00 40.53 726 GLY B C 1
ATOM 4455 O O . GLY B 1 254 ? -50.181 12.322 -15.342 1.00 42.81 726 GLY B O 1
ATOM 4456 N N . THR B 1 255 ? -50.647 10.165 -15.692 1.00 41.08 727 THR B N 1
ATOM 4457 C CA . THR B 1 255 ? -49.969 9.700 -14.495 1.00 38.07 727 THR B CA 1
ATOM 4458 C C . THR B 1 255 ? -48.588 9.294 -14.948 1.00 36.74 727 THR B C 1
ATOM 4459 O O . THR B 1 255 ? -48.444 8.496 -15.876 1.00 35.43 727 THR B O 1
ATOM 4463 N N . ILE B 1 256 ? -47.568 9.865 -14.320 1.00 32.60 728 ILE B N 1
ATOM 4464 C CA . ILE B 1 256 ? -46.193 9.585 -14.713 1.00 31.59 728 ILE B CA 1
ATOM 4465 C C . ILE B 1 256 ? -45.286 9.500 -13.515 1.00 29.46 728 ILE B C 1
ATOM 4466 O O . ILE B 1 256 ? -45.595 10.054 -12.494 1.00 30.00 728 ILE B O 1
ATOM 4471 N N . PRO B 1 257 ? -44.158 8.811 -13.651 1.00 29.50 729 PRO B N 1
ATOM 4472 C CA . PRO B 1 257 ? -43.234 8.724 -12.528 1.00 30.34 729 PRO B CA 1
ATOM 4473 C C . PRO B 1 257 ? -42.620 10.063 -12.233 1.00 27.13 729 PRO B C 1
ATOM 4474 O O . PRO B 1 257 ? -42.480 10.882 -13.095 1.00 25.73 729 PRO B O 1
ATOM 4478 N N . LEU B 1 258 ? -42.201 10.248 -11.008 1.00 25.63 730 LEU B N 1
ATOM 4479 C CA . LEU B 1 258 ? -41.614 11.490 -10.594 1.00 26.02 730 LEU B CA 1
ATOM 4480 C C . LEU B 1 258 ? -40.420 11.888 -11.471 1.00 25.22 730 LEU B C 1
ATOM 4481 O O . LEU B 1 258 ? -40.275 13.014 -11.800 1.00 26.33 730 LEU B O 1
ATOM 4486 N N . ARG B 1 259 ? -39.598 10.935 -11.871 1.00 25.80 731 ARG B N 1
ATOM 4487 C CA . ARG B 1 259 ? -38.448 11.247 -12.717 1.00 26.05 731 ARG B CA 1
ATOM 4488 C C . ARG B 1 259 ? -38.851 11.904 -14.026 1.00 26.58 731 ARG B C 1
ATOM 4489 O O . ARG B 1 259 ? -38.154 12.735 -14.544 1.00 25.52 731 ARG B O 1
ATOM 4497 N N . GLU B 1 260 ? -40.001 11.510 -14.516 1.00 27.15 732 GLU B N 1
ATOM 4498 C CA . GLU B 1 260 ? -40.524 12.028 -15.744 1.00 25.96 732 GLU B CA 1
ATOM 4499 C C . GLU B 1 260 ? -41.182 13.369 -15.497 1.00 28.12 732 GLU B C 1
ATOM 4500 O O . GLU B 1 260 ? -41.021 14.241 -16.261 1.00 29.59 732 GLU B O 1
ATOM 4506 N N . ALA B 1 261 ? -41.907 13.529 -14.412 1.00 26.27 733 ALA B N 1
ATOM 4507 C CA . ALA B 1 261 ? -42.526 14.808 -14.119 1.00 25.96 733 ALA B CA 1
ATOM 4508 C C . ALA B 1 261 ? -41.418 15.870 -13.961 1.00 27.03 733 ALA B C 1
ATOM 4509 O O . ALA B 1 261 ? -41.601 17.029 -14.329 1.00 25.64 733 ALA B O 1
ATOM 4511 N N . PHE B 1 262 ? -40.267 15.454 -13.423 1.00 23.90 734 PHE B N 1
ATOM 4512 C CA . PHE B 1 262 ? -39.143 16.376 -13.223 1.00 23.60 734 PHE B CA 1
ATOM 4513 C C . PHE B 1 262 ? -38.507 16.697 -14.569 1.00 24.70 734 PHE B C 1
ATOM 4514 O O . PHE B 1 262 ? -38.240 17.867 -14.862 1.00 30.45 734 PHE B O 1
ATOM 4522 N N . ALA B 1 263 ? -38.244 15.671 -15.385 1.00 22.16 735 ALA B N 1
ATOM 4523 C CA . ALA B 1 263 ? -37.633 15.867 -16.685 1.00 22.18 735 ALA B CA 1
ATOM 4524 C C . ALA B 1 263 ? -38.526 16.729 -17.591 1.00 23.86 735 ALA B C 1
ATOM 4525 O O . ALA B 1 263 ? -38.028 17.546 -18.360 1.00 25.65 735 ALA B O 1
ATOM 4527 N N . ARG B 1 264 ? -39.821 16.527 -17.527 1.00 23.32 736 ARG B N 1
ATOM 4528 C CA . ARG B 1 264 ? -40.761 17.346 -18.343 1.00 26.28 736 ARG B CA 1
ATOM 4529 C C . ARG B 1 264 ? -41.161 18.655 -17.625 1.00 27.78 736 ARG B C 1
ATOM 4530 O O . ARG B 1 264 ? -41.818 19.520 -18.191 1.00 23.91 736 ARG B O 1
ATOM 4538 N N . SER B 1 265 ? -40.693 18.812 -16.392 1.00 27.57 737 SER B N 1
ATOM 4539 C CA . SER B 1 265 ? -40.967 19.969 -15.569 1.00 26.67 737 SER B CA 1
ATOM 4540 C C . SER B 1 265 ? -42.492 20.293 -15.384 1.00 26.51 737 SER B C 1
ATOM 4541 O O . SER B 1 265 ? -42.942 21.425 -15.556 1.00 26.40 737 SER B O 1
ATOM 4544 N N . SER B 1 266 ? -43.229 19.309 -14.896 1.00 27.08 738 SER B N 1
ATOM 4545 C CA . SER B 1 266 ? -44.655 19.474 -14.580 1.00 29.66 738 SER B CA 1
ATOM 4546 C C . SER B 1 266 ? -44.857 20.231 -13.272 1.00 27.62 738 SER B C 1
ATOM 4547 O O . SER B 1 266 ? -44.417 19.774 -12.203 1.00 31.84 738 SER B O 1
ATOM 4550 N N . ASN B 1 267 ? -45.471 21.403 -13.338 1.00 27.17 739 ASN B N 1
ATOM 4551 C CA . ASN B 1 267 ? -45.802 22.131 -12.118 1.00 26.61 739 ASN B CA 1
ATOM 4552 C C . ASN B 1 267 ? -46.823 21.424 -11.233 1.00 28.64 739 ASN B C 1
ATOM 4553 O O . ASN B 1 267 ? -46.725 21.430 -9.978 1.00 28.13 739 ASN B O 1
ATOM 4558 N N . THR B 1 268 ? -47.845 20.854 -11.863 1.00 28.81 740 THR B N 1
ATOM 4559 C CA . THR B 1 268 ? -48.874 20.181 -11.096 1.00 31.02 740 THR B CA 1
ATOM 4560 C C . THR B 1 268 ? -48.290 19.054 -10.281 1.00 28.34 740 THR B C 1
ATOM 4561 O O . THR B 1 268 ? -48.643 18.880 -9.121 1.00 31.76 740 THR B O 1
ATOM 4565 N N . ALA B 1 269 ? -47.364 18.307 -10.847 1.00 28.39 741 ALA B N 1
ATOM 4566 C CA . ALA B 1 269 ? -46.825 17.192 -10.121 1.00 24.88 741 ALA B CA 1
ATOM 4567 C C . ALA B 1 269 ? -45.882 17.651 -8.990 1.00 28.39 741 ALA B C 1
ATOM 4568 O O . ALA B 1 269 ? -45.994 17.158 -7.844 1.00 26.51 741 ALA B O 1
ATOM 4570 N N . LEU B 1 270 ? -44.965 18.582 -9.293 1.00 28.05 742 LEU B N 1
ATOM 4571 C CA . LEU B 1 270 ? -44.024 19.050 -8.249 1.00 28.76 742 LEU B CA 1
ATOM 4572 C C . LEU B 1 270 ? -44.721 19.853 -7.172 1.00 28.18 742 LEU B C 1
ATOM 4573 O O . LEU B 1 270 ? -44.293 19.846 -6.052 1.00 27.52 742 LEU B O 1
ATOM 4578 N N . ALA B 1 271 ? -45.813 20.534 -7.517 1.00 29.12 743 ALA B N 1
ATOM 4579 C CA . ALA B 1 271 ? -46.594 21.252 -6.524 1.00 30.18 743 ALA B CA 1
ATOM 4580 C C . ALA B 1 271 ? -47.159 20.250 -5.509 1.00 31.00 743 ALA B C 1
ATOM 4581 O O . ALA B 1 271 ? -47.124 20.510 -4.303 1.00 29.59 743 ALA B O 1
ATOM 4583 N N . GLN B 1 272 ? -47.668 19.105 -5.981 1.00 31.53 744 GLN B N 1
ATOM 4584 C CA . GLN B 1 272 ? -48.137 18.074 -5.055 1.00 30.51 744 GLN B CA 1
ATOM 4585 C C . GLN B 1 272 ? -47.028 17.605 -4.106 1.00 28.55 744 GLN B C 1
ATOM 4586 O O . GLN B 1 272 ? -47.268 17.385 -2.928 1.00 27.23 744 GLN B O 1
ATOM 4592 N N . LEU B 1 273 ? -45.829 17.400 -4.636 1.00 27.35 745 LEU B N 1
ATOM 4593 C CA . LEU B 1 273 ? -44.725 17.023 -3.784 1.00 27.75 745 LEU B CA 1
ATOM 4594 C C . LEU B 1 273 ? -44.466 18.073 -2.695 1.00 27.52 745 LEU B C 1
ATOM 4595 O O . LEU B 1 273 ? -44.278 17.729 -1.540 1.00 29.79 745 LEU B O 1
ATOM 4600 N N . GLY B 1 274 ? -44.393 19.344 -3.072 1.00 29.36 746 GLY B N 1
ATOM 4601 C CA . GLY B 1 274 ? -44.205 20.430 -2.106 1.00 29.00 746 GLY B CA 1
ATOM 4602 C C . GLY B 1 274 ? -45.278 20.464 -1.001 1.00 27.85 746 GLY B C 1
ATOM 4603 O O . GLY B 1 274 ? -44.962 20.670 0.164 1.00 26.97 746 GLY B O 1
ATOM 4604 N N . VAL B 1 275 ? -46.544 20.307 -1.379 1.00 28.17 747 VAL B N 1
ATOM 4605 C CA . VAL B 1 275 ? -47.633 20.227 -0.409 1.00 28.29 747 VAL B CA 1
ATOM 4606 C C . VAL B 1 275 ? -47.461 19.018 0.510 1.00 30.25 747 VAL B C 1
ATOM 4607 O O . VAL B 1 275 ? -47.704 19.137 1.724 1.00 29.48 747 VAL B O 1
ATOM 4611 N N . ALA B 1 276 ? -46.961 17.890 -0.019 1.00 29.85 748 ALA B N 1
ATOM 4612 C CA . ALA B 1 276 ? -46.723 16.709 0.821 1.00 29.46 748 ALA B CA 1
ATOM 4613 C C . ALA B 1 276 ? -45.580 16.972 1.788 1.00 30.75 748 ALA B C 1
ATOM 4614 O O . ALA B 1 276 ? -45.579 16.492 2.940 1.00 30.17 748 ALA B O 1
ATOM 4616 N N . LEU B 1 277 ? -44.584 17.707 1.316 1.00 28.24 749 LEU B N 1
ATOM 4617 C CA . LEU B 1 277 ? -43.480 18.082 2.184 1.00 29.84 749 LEU B CA 1
ATOM 4618 C C . LEU B 1 277 ? -43.880 19.036 3.314 1.00 28.17 749 LEU B C 1
ATOM 4619 O O . LEU B 1 277 ? -43.461 18.855 4.464 1.00 28.17 749 LEU B O 1
ATOM 4624 N N . GLY B 1 278 ? -44.668 20.049 2.967 1.00 28.96 750 GLY B N 1
ATOM 4625 C CA . GLY B 1 278 ? -45.088 21.093 3.907 1.00 29.80 750 GLY B CA 1
ATOM 4626 C C . GLY B 1 278 ? -44.092 22.270 3.888 1.00 28.95 750 GLY B C 1
ATOM 4627 O O . GLY B 1 278 ? -42.958 22.141 3.422 1.00 29.01 750 GLY B O 1
ATOM 4628 N N . ALA B 1 279 ? -44.486 23.373 4.492 1.00 29.04 751 ALA B N 1
ATOM 4629 C CA . ALA B 1 279 ? -43.685 24.572 4.433 1.00 29.67 751 ALA B CA 1
ATOM 4630 C C . ALA B 1 279 ? -42.433 24.454 5.256 1.00 29.30 751 ALA B C 1
ATOM 4631 O O . ALA B 1 279 ? -41.396 24.911 4.819 1.00 26.67 751 ALA B O 1
ATOM 4633 N N . ASP B 1 280 ? -42.531 23.845 6.436 1.00 29.50 752 ASP B N 1
ATOM 4634 C CA . ASP B 1 280 ? -41.358 23.752 7.293 1.00 32.92 752 ASP B CA 1
ATOM 4635 C C . ASP B 1 280 ? -40.240 23.056 6.560 1.00 30.32 752 ASP B C 1
ATOM 4636 O O . ASP B 1 280 ? -39.121 23.514 6.615 1.00 27.92 752 ASP B O 1
ATOM 4641 N N . ASN B 1 281 ? -40.574 21.945 5.904 1.00 29.95 753 ASN B N 1
ATOM 4642 C CA . ASN B 1 281 ? -39.576 21.160 5.190 1.00 31.49 753 ASN B CA 1
ATOM 4643 C C . ASN B 1 281 ? -39.043 21.876 3.990 1.00 29.26 753 ASN B C 1
ATOM 4644 O O . ASN B 1 281 ? -37.814 21.941 3.785 1.00 27.19 753 ASN B O 1
ATOM 4649 N N . LEU B 1 282 ? -39.942 22.416 3.187 1.00 26.42 754 LEU B N 1
ATOM 4650 C CA . LEU B 1 282 ? -39.497 23.105 2.000 1.00 27.04 754 LEU B CA 1
ATOM 4651 C C . LEU B 1 282 ? -38.531 24.219 2.360 1.00 26.36 754 LEU B C 1
ATOM 4652 O O . LEU B 1 282 ? -37.488 24.333 1.711 1.00 27.14 754 LEU B O 1
ATOM 4657 N N . VAL B 1 283 ? -38.872 25.031 3.378 1.00 25.80 755 VAL B N 1
ATOM 4658 C CA . VAL B 1 283 ? -38.022 26.141 3.758 1.00 25.16 755 VAL B CA 1
ATOM 4659 C C . VAL B 1 283 ? -36.720 25.673 4.399 1.00 28.03 755 VAL B C 1
ATOM 4660 O O . VAL B 1 283 ? -35.629 26.221 4.127 1.00 26.39 755 VAL B O 1
ATOM 4664 N N . SER B 1 284 ? -36.827 24.662 5.248 1.00 25.95 756 SER B N 1
ATOM 4665 C CA . SER B 1 284 ? -35.670 24.177 5.916 1.00 29.83 756 SER B CA 1
ATOM 4666 C C . SER B 1 284 ? -34.644 23.650 4.898 1.00 27.43 756 SER B C 1
ATOM 4667 O O . SER B 1 284 ? -33.438 23.896 5.030 1.00 27.80 756 SER B O 1
ATOM 4670 N N . TYR B 1 285 ? -35.101 22.850 3.939 1.00 25.02 757 TYR B N 1
ATOM 4671 C CA . TYR B 1 285 ? -34.176 22.357 2.889 1.00 25.70 757 TYR B CA 1
ATOM 4672 C C . TYR B 1 285 ? -33.555 23.515 2.043 1.00 24.24 757 TYR B C 1
ATOM 4673 O O . TYR B 1 285 ? -32.318 23.509 1.762 1.00 23.99 757 TYR B O 1
ATOM 4682 N N . ALA B 1 286 ? -34.386 24.468 1.629 1.00 23.67 758 ALA B N 1
ATOM 4683 C CA . ALA B 1 286 ? -33.879 25.637 0.894 1.00 23.77 758 ALA B CA 1
ATOM 4684 C C . ALA B 1 286 ? -32.747 26.317 1.709 1.00 24.77 758 ALA B C 1
ATOM 4685 O O . ALA B 1 286 ? -31.642 26.611 1.181 1.00 22.85 758 ALA B O 1
ATOM 4687 N N . ARG B 1 287 ? -32.993 26.500 3.001 1.00 25.25 759 ARG B N 1
ATOM 4688 C CA . ARG B 1 287 ? -32.000 27.102 3.850 1.00 25.84 759 ARG B CA 1
ATOM 4689 C C . ARG B 1 287 ? -30.753 26.248 4.031 1.00 25.42 759 ARG B C 1
ATOM 4690 O O . ARG B 1 287 ? -29.651 26.795 4.089 1.00 25.17 759 ARG B O 1
ATOM 4698 N N . ALA B 1 288 ? -30.899 24.920 4.008 1.00 25.76 760 ALA B N 1
ATOM 4699 C CA . ALA B 1 288 ? -29.761 24.051 4.184 1.00 24.20 760 ALA B CA 1
ATOM 4700 C C . ALA B 1 288 ? -28.848 24.155 2.957 1.00 25.09 760 ALA B C 1
ATOM 4701 O O . ALA B 1 288 ? -27.630 23.942 3.033 1.00 22.20 760 ALA B O 1
ATOM 4703 N N . PHE B 1 289 ? -29.451 24.472 1.818 1.00 21.46 761 PHE B N 1
ATOM 4704 C CA . PHE B 1 289 ? -28.705 24.727 0.556 1.00 21.67 761 PHE B CA 1
ATOM 4705 C C . PHE B 1 289 ? -28.117 26.113 0.434 1.00 22.61 761 PHE B C 1
ATOM 4706 O O . PHE B 1 289 ? -27.372 26.383 -0.519 1.00 21.94 761 PHE B O 1
ATOM 4714 N N . GLY B 1 290 ? -28.435 26.999 1.397 1.00 25.19 762 GLY B N 1
ATOM 4715 C CA . GLY B 1 290 ? -27.876 28.350 1.453 1.00 24.25 762 GLY B CA 1
ATOM 4716 C C . GLY B 1 290 ? -28.829 29.523 1.480 1.00 23.41 762 GLY B C 1
ATOM 4717 O O . GLY B 1 290 ? -28.403 30.659 1.679 1.00 23.65 762 GLY B O 1
ATOM 4718 N N . TYR B 1 291 ? -30.113 29.296 1.259 1.00 23.11 763 TYR B N 1
ATOM 4719 C CA . TYR B 1 291 ? -31.040 30.405 1.337 1.00 22.89 763 TYR B CA 1
ATOM 4720 C C . TYR B 1 291 ? -30.937 31.045 2.715 1.00 25.96 763 TYR B C 1
ATOM 4721 O O . TYR B 1 291 ? -30.891 30.336 3.715 1.00 26.34 763 TYR B O 1
ATOM 4730 N N . GLY B 1 292 ? -30.964 32.381 2.762 1.00 26.65 764 GLY B N 1
ATOM 4731 C CA . GLY B 1 292 ? -30.872 33.133 4.023 1.00 27.35 764 GLY B CA 1
ATOM 4732 C C . GLY B 1 292 ? -29.425 33.477 4.353 1.00 27.82 764 GLY B C 1
ATOM 4733 O O . GLY B 1 292 ? -29.181 34.285 5.222 1.00 28.70 764 GLY B O 1
ATOM 4734 N N . THR B 1 293 ? -28.466 32.883 3.673 1.00 26.82 765 THR B N 1
ATOM 4735 C CA . THR B 1 293 ? -27.031 33.182 3.862 1.00 30.31 765 THR B CA 1
ATOM 4736 C C . THR B 1 293 ? -26.493 34.113 2.760 1.00 30.48 765 THR B C 1
ATOM 4737 O O . THR B 1 293 ? -26.841 33.974 1.586 1.00 27.47 765 THR B O 1
ATOM 4741 N N . ALA B 1 294 ? -25.629 35.049 3.154 1.00 28.66 766 ALA B N 1
ATOM 4742 C CA . ALA B 1 294 ? -24.963 35.938 2.247 1.00 27.79 766 ALA B CA 1
ATOM 4743 C C . ALA B 1 294 ? -23.731 35.145 1.758 1.00 28.16 766 ALA B C 1
ATOM 4744 O O . ALA B 1 294 ? -22.599 35.273 2.250 1.00 28.37 766 ALA B O 1
ATOM 4746 N N . LEU B 1 295 ? -23.974 34.316 0.773 1.00 25.71 767 LEU B N 1
ATOM 4747 C CA . LEU B 1 295 ? -22.939 33.470 0.200 1.00 27.10 767 LEU B CA 1
ATOM 4748 C C . LEU B 1 295 ? -21.645 34.200 -0.210 1.00 28.32 767 LEU B C 1
ATOM 4749 O O . LEU B 1 295 ? -21.660 35.326 -0.722 1.00 28.53 767 LEU B O 1
ATOM 4754 N N . GLY B 1 296 ? -20.526 33.539 0.020 1.00 26.67 768 GLY B N 1
ATOM 4755 C CA . GLY B 1 296 ? -19.266 34.072 -0.438 1.00 28.06 768 GLY B CA 1
ATOM 4756 C C . GLY B 1 296 ? -18.318 34.284 0.705 1.00 26.89 768 GLY B C 1
ATOM 4757 O O . GLY B 1 296 ? -18.588 35.079 1.588 1.00 29.25 768 GLY B O 1
ATOM 4758 N N . GLN B 1 297 ? -17.215 33.564 0.702 1.00 27.74 769 GLN B N 1
ATOM 4759 C CA . GLN B 1 297 ? -16.255 33.797 1.766 1.00 29.04 769 GLN B CA 1
ATOM 4760 C C . GLN B 1 297 ? -15.572 35.138 1.613 1.00 30.38 769 GLN B C 1
ATOM 4761 O O . GLN B 1 297 ? -15.215 35.719 2.608 1.00 28.76 769 GLN B O 1
ATOM 4767 N N . ASP B 1 298 ? -15.486 35.659 0.386 1.00 30.57 770 ASP B N 1
ATOM 4768 C CA . ASP B 1 298 ? -14.673 36.860 0.094 1.00 31.61 770 ASP B CA 1
ATOM 4769 C C . ASP B 1 298 ? -15.278 37.766 -0.991 1.00 31.94 770 ASP B C 1
ATOM 4770 O O . ASP B 1 298 ? -14.582 38.513 -1.700 1.00 28.85 770 ASP B O 1
ATOM 4775 N N . PHE B 1 299 ? -16.595 37.671 -1.117 1.00 28.43 771 PHE B N 1
ATOM 4776 C CA . PHE B 1 299 ? -17.368 38.532 -2.017 1.00 27.93 771 PHE B CA 1
ATOM 4777 C C . PHE B 1 299 ? -18.794 38.593 -1.445 1.00 27.01 771 PHE B C 1
ATOM 4778 O O . PHE B 1 299 ? -19.167 37.749 -0.623 1.00 25.48 771 PHE B O 1
ATOM 4786 N N . SER B 1 300 ? -19.530 39.622 -1.827 1.00 26.49 772 SER B N 1
ATOM 4787 C CA . SER B 1 300 ? -20.876 39.880 -1.336 1.00 28.55 772 SER B CA 1
ATOM 4788 C C . SER B 1 300 ? -21.926 39.346 -2.225 1.00 26.58 772 SER B C 1
ATOM 4789 O O . SER B 1 300 ? -21.936 39.612 -3.428 1.00 27.88 772 SER B O 1
ATOM 4792 N N . THR B 1 301 ? -22.824 38.593 -1.633 1.00 26.24 773 THR B N 1
ATOM 4793 C CA . THR B 1 301 ? -23.972 38.087 -2.351 1.00 25.14 773 THR B CA 1
ATOM 4794 C C . THR B 1 301 ? -25.188 38.476 -1.487 1.00 24.89 773 THR B C 1
ATOM 4795 O O . THR B 1 301 ? -25.115 38.379 -0.285 1.00 27.27 773 THR B O 1
ATOM 4799 N N . THR B 1 302 ? -26.299 38.877 -2.096 1.00 25.78 774 THR B N 1
ATOM 4800 C CA . THR B 1 302 ? -27.501 39.205 -1.342 1.00 25.83 774 THR B CA 1
ATOM 4801 C C . THR B 1 302 ? -28.162 37.871 -1.078 1.00 24.32 774 THR B C 1
ATOM 4802 O O . THR B 1 302 ? -28.209 37.049 -1.954 1.00 25.81 774 THR B O 1
ATOM 4806 N N . PRO B 1 303 ? -28.607 37.605 0.143 1.00 25.99 775 PRO B N 1
ATOM 4807 C CA . PRO B 1 303 ? -29.171 36.282 0.406 1.00 25.90 775 PRO B CA 1
ATOM 4808 C C . PRO B 1 303 ? -30.422 35.947 -0.389 1.00 24.81 775 PRO B C 1
ATOM 4809 O O . PRO B 1 303 ? -31.217 36.837 -0.690 1.00 23.98 775 PRO B O 1
ATOM 4813 N N . SER B 1 304 ? -30.529 34.688 -0.800 1.00 23.73 776 SER B N 1
ATOM 4814 C CA . SER B 1 304 ? -31.748 34.216 -1.467 1.00 24.19 776 SER B CA 1
ATOM 4815 C C . SER B 1 304 ? -32.816 34.062 -0.355 1.00 25.26 776 SER B C 1
ATOM 4816 O O . SER B 1 304 ? -32.499 33.761 0.793 1.00 25.72 776 SER B O 1
ATOM 4819 N N . LEU B 1 305 ? -34.071 34.278 -0.694 1.00 25.93 777 LEU B N 1
ATOM 4820 C CA . LEU B 1 305 ? -35.086 34.332 0.311 1.00 28.82 777 LEU B CA 1
ATOM 4821 C C . LEU B 1 305 ? -36.223 33.345 0.199 1.00 27.69 777 LEU B C 1
ATOM 4822 O O . LEU B 1 305 ? -36.690 33.071 -0.888 1.00 27.25 777 LEU B O 1
ATOM 4835 N N . PRO B 1 307 ? -40.008 32.431 2.539 1.00 30.38 779 PRO B N 1
ATOM 4836 C CA . PRO B 1 307 ? -40.833 33.047 3.573 1.00 30.63 779 PRO B CA 1
ATOM 4837 C C . PRO B 1 307 ? -40.640 32.426 4.922 1.00 33.95 779 PRO B C 1
ATOM 4838 O O . PRO B 1 307 ? -39.837 31.483 5.080 1.00 31.36 779 PRO B O 1
ATOM 4842 N N . ASN B 1 308 ? -41.359 32.982 5.904 1.00 33.28 780 ASN B N 1
ATOM 4843 C CA . ASN B 1 308 ? -41.448 32.380 7.230 1.00 35.79 780 ASN B CA 1
ATOM 4844 C C . ASN B 1 308 ? -42.457 31.265 6.963 1.00 32.07 780 ASN B C 1
ATOM 4845 O O . ASN B 1 308 ? -43.593 31.539 6.544 1.00 33.31 780 ASN B O 1
ATOM 4850 N N . PRO B 1 309 ? -42.064 30.016 7.183 1.00 31.38 781 PRO B N 1
ATOM 4851 C CA . PRO B 1 309 ? -42.986 28.941 6.858 1.00 33.77 781 PRO B CA 1
ATOM 4852 C C . PRO B 1 309 ? -44.332 29.055 7.518 1.00 36.70 781 PRO B C 1
ATOM 4853 O O . PRO B 1 309 ? -45.334 28.608 6.940 1.00 36.55 781 PRO B O 1
ATOM 4857 N N . ALA B 1 310 ? -44.369 29.666 8.699 1.00 38.12 782 ALA B N 1
ATOM 4858 C CA . ALA B 1 310 ? -45.627 29.765 9.415 1.00 41.58 782 ALA B CA 1
ATOM 4859 C C . ALA B 1 310 ? -46.567 30.732 8.766 1.00 38.70 782 ALA B C 1
ATOM 4860 O O . ALA B 1 310 ? -47.735 30.696 9.056 1.00 41.48 782 ALA B O 1
ATOM 4862 N N . GLU B 1 311 ? -46.080 31.571 7.874 1.00 34.93 783 GLU B N 1
ATOM 4863 C CA . GLU B 1 311 ? -46.950 32.513 7.208 1.00 35.09 783 GLU B CA 1
ATOM 4864 C C . GLU B 1 311 ? -47.439 32.031 5.863 1.00 35.10 783 GLU B C 1
ATOM 4865 O O . GLU B 1 311 ? -48.285 32.664 5.244 1.00 35.51 783 GLU B O 1
ATOM 4879 N N . THR B 1 313 ? -49.321 29.882 2.933 1.00 33.96 785 THR B N 1
ATOM 4880 C CA . THR B 1 313 ? -50.589 29.183 2.683 1.00 34.89 785 THR B CA 1
ATOM 4881 C C . THR B 1 313 ? -50.298 27.960 1.829 1.00 33.96 785 THR B C 1
ATOM 4882 O O . THR B 1 313 ? -49.174 27.802 1.295 1.00 31.65 785 THR B O 1
ATOM 4886 N N . THR B 1 314 ? -51.281 27.084 1.680 1.00 33.28 786 THR B N 1
ATOM 4887 C CA . THR B 1 314 ? -51.092 25.857 0.863 1.00 32.94 786 THR B CA 1
ATOM 4888 C C . THR B 1 314 ? -50.902 26.188 -0.607 1.00 34.46 786 THR B C 1
ATOM 4889 O O . THR B 1 314 ? -50.045 25.588 -1.279 1.00 30.44 786 THR B O 1
ATOM 4893 N N . TRP B 1 315 ? -51.682 27.148 -1.113 1.00 35.29 787 TRP B N 1
ATOM 4894 C CA . TRP B 1 315 ? -51.542 27.562 -2.511 1.00 34.07 787 TRP B CA 1
ATOM 4895 C C . TRP B 1 315 ? -50.160 28.216 -2.737 1.00 30.98 787 TRP B C 1
ATOM 4896 O O . TRP B 1 315 ? -49.523 28.013 -3.751 1.00 29.28 787 TRP B O 1
ATOM 4907 N N . GLU B 1 316 ? -49.739 29.034 -1.784 1.00 32.39 788 GLU B N 1
ATOM 4908 C CA . GLU B 1 316 ? -48.446 29.703 -1.858 1.00 32.83 788 GLU B CA 1
ATOM 4909 C C . GLU B 1 316 ? -47.377 28.629 -1.914 1.00 29.86 788 GLU B C 1
ATOM 4910 O O . GLU B 1 316 ? -46.483 28.665 -2.747 1.00 31.25 788 GLU B O 1
ATOM 4916 N N . LEU B 1 317 ? -47.503 27.659 -1.039 1.00 31.27 789 LEU B N 1
ATOM 4917 C CA . LEU B 1 317 ? -46.544 26.541 -0.962 1.00 31.32 789 LEU B CA 1
ATOM 4918 C C . LEU B 1 317 ? -46.411 25.786 -2.275 1.00 31.47 789 LEU B C 1
ATOM 4919 O O . LEU B 1 317 ? -45.276 25.431 -2.705 1.00 27.26 789 LEU B O 1
ATOM 4924 N N . ALA B 1 318 ? -47.574 25.511 -2.885 1.00 28.23 790 ALA B N 1
ATOM 4925 C CA . ALA B 1 318 ? -47.638 24.814 -4.138 1.00 29.41 790 ALA B CA 1
ATOM 4926 C C . ALA B 1 318 ? -46.807 25.528 -5.177 1.00 29.09 790 ALA B C 1
ATOM 4927 O O . ALA B 1 318 ? -45.960 24.918 -5.834 1.00 28.48 790 ALA B O 1
ATOM 4929 N N . TRP B 1 319 ? -47.025 26.832 -5.339 1.00 30.90 791 TRP B N 1
ATOM 4930 C CA . TRP B 1 319 ? -46.236 27.576 -6.307 1.00 30.22 791 TRP B CA 1
ATOM 4931 C C . TRP B 1 319 ? -44.769 27.739 -5.878 1.00 28.13 791 TRP B C 1
ATOM 4932 O O . TRP B 1 319 ? -43.899 27.741 -6.719 1.00 26.80 791 TRP B O 1
ATOM 4943 N N . ALA B 1 320 ? -44.497 27.864 -4.594 1.00 27.54 792 ALA B N 1
ATOM 4944 C CA . ALA B 1 320 ? -43.100 28.006 -4.140 1.00 25.17 792 ALA B CA 1
ATOM 4945 C C . ALA B 1 320 ? -42.316 26.731 -4.503 1.00 27.26 792 ALA B C 1
ATOM 4946 O O . ALA B 1 320 ? -41.129 26.785 -4.851 1.00 25.72 792 ALA B O 1
ATOM 4948 N N A SER B 1 321 ? -42.986 25.586 -4.438 0.50 26.30 793 SER B N 1
ATOM 4949 N N B SER B 1 321 ? -42.996 25.591 -4.443 0.50 25.20 793 SER B N 1
ATOM 4950 C CA A SER B 1 321 ? -42.347 24.332 -4.776 0.50 27.63 793 SER B CA 1
ATOM 4951 C CA B SER B 1 321 ? -42.397 24.321 -4.803 0.50 25.56 793 SER B CA 1
ATOM 4952 C C A SER B 1 321 ? -41.965 24.257 -6.267 0.50 27.04 793 SER B C 1
ATOM 4953 C C B SER B 1 321 ? -41.960 24.271 -6.267 0.50 26.00 793 SER B C 1
ATOM 4954 O O A SER B 1 321 ? -41.104 23.456 -6.633 0.50 26.22 793 SER B O 1
ATOM 4955 O O B SER B 1 321 ? -41.059 23.504 -6.616 0.50 25.54 793 SER B O 1
ATOM 4960 N N . CYS B 1 322 ? -42.604 25.089 -7.102 1.00 26.15 794 CYS B N 1
ATOM 4961 C CA . CYS B 1 322 ? -42.299 25.198 -8.541 1.00 26.65 794 CYS B CA 1
ATOM 4962 C C . CYS B 1 322 ? -41.399 26.431 -8.831 1.00 26.58 794 CYS B C 1
ATOM 4963 O O . CYS B 1 322 ? -41.158 26.782 -9.980 1.00 27.31 794 CYS B O 1
ATOM 4966 N N . GLY B 1 323 ? -40.923 27.091 -7.776 1.00 27.67 795 GLY B N 1
ATOM 4967 C CA . GLY B 1 323 ? -40.018 28.208 -7.917 1.00 26.43 795 GLY B CA 1
ATOM 4968 C C . GLY B 1 323 ? -40.628 29.558 -8.210 1.00 27.69 795 GLY B C 1
ATOM 4969 O O . GLY B 1 323 ? -39.930 30.457 -8.649 1.00 27.88 795 GLY B O 1
ATOM 4970 N N . LEU B 1 324 ? -41.895 29.718 -7.883 1.00 25.85 796 LEU B N 1
ATOM 4971 C CA . LEU B 1 324 ? -42.589 31.006 -8.074 1.00 31.03 796 LEU B CA 1
ATOM 4972 C C . LEU B 1 324 ? -43.056 31.580 -6.752 1.00 30.71 796 LEU B C 1
ATOM 4973 O O . LEU B 1 324 ? -43.876 30.935 -6.075 1.00 33.08 796 LEU B O 1
ATOM 4978 N N . PRO B 1 325 ? -42.532 32.768 -6.355 1.00 30.04 797 PRO B N 1
ATOM 4979 C CA . PRO B 1 325 ? -42.929 33.405 -5.126 1.00 30.06 797 PRO B CA 1
ATOM 4980 C C . PRO B 1 325 ? -44.249 34.170 -5.277 1.00 31.12 797 PRO B C 1
ATOM 4981 O O . PRO B 1 325 ? -44.280 35.197 -5.942 1.00 32.03 797 PRO B O 1
ATOM 4985 N N . VAL B 1 326 ? -45.321 33.677 -4.671 1.00 32.71 798 VAL B N 1
ATOM 4986 C CA . VAL B 1 326 ? -46.638 34.375 -4.748 1.00 35.51 798 VAL B CA 1
ATOM 4987 C C . VAL B 1 326 ? -47.198 34.790 -3.374 1.00 34.58 798 VAL B C 1
ATOM 4988 O O . VAL B 1 326 ? -48.322 35.273 -3.268 1.00 36.13 798 VAL B O 1
ATOM 4992 N N . GLY B 1 327 ? -46.400 34.641 -2.326 1.00 35.18 799 GLY B N 1
ATOM 4993 C CA . GLY B 1 327 ? -46.857 34.927 -0.977 1.00 37.30 799 GLY B CA 1
ATOM 4994 C C . GLY B 1 327 ? -47.187 36.381 -0.677 1.00 41.59 799 GLY B C 1
ATOM 4995 O O . GLY B 1 327 ? -46.606 37.275 -1.276 1.00 37.74 799 GLY B O 1
ATOM 4996 N N . GLU B 1 328 ? -48.124 36.584 0.254 1.00 42.75 800 GLU B N 1
ATOM 4997 C CA . GLU B 1 328 ? -48.539 37.928 0.703 1.00 47.10 800 GLU B CA 1
ATOM 4998 C C . GLU B 1 328 ? -48.544 37.880 2.199 1.00 40.37 800 GLU B C 1
ATOM 4999 O O . GLU B 1 328 ? -49.450 37.330 2.790 1.00 43.95 800 GLU B O 1
ATOM 5005 N N . HIS B 1 329 ? -47.516 38.430 2.825 1.00 37.77 801 HIS B N 1
ATOM 5006 C CA . HIS B 1 329 ? -47.395 38.373 4.267 1.00 37.68 801 HIS B CA 1
ATOM 5007 C C . HIS B 1 329 ? -46.237 39.210 4.682 1.00 40.73 801 HIS B C 1
ATOM 5008 O O . HIS B 1 329 ? -45.567 39.768 3.856 1.00 44.24 801 HIS B O 1
ATOM 5015 N N . ALA B 1 330 ? -45.976 39.275 5.970 1.00 42.57 802 ALA B N 1
ATOM 5016 C CA . ALA B 1 330 ? -44.910 40.124 6.467 1.00 44.71 802 ALA B CA 1
ATOM 5017 C C . ALA B 1 330 ? -43.542 39.739 5.931 1.00 39.94 802 ALA B C 1
ATOM 5018 O O . ALA B 1 330 ? -42.779 40.586 5.475 1.00 40.81 802 ALA B O 1
ATOM 5020 N N . SER B 1 331 ? -43.239 38.454 6.006 1.00 37.84 803 SER B N 1
ATOM 5021 C CA . SER B 1 331 ? -41.946 37.961 5.557 1.00 36.56 803 SER B CA 1
ATOM 5022 C C . SER B 1 331 ? -41.893 38.007 4.042 1.00 34.83 803 SER B C 1
ATOM 5023 O O . SER B 1 331 ? -42.924 38.068 3.365 1.00 36.16 803 SER B O 1
ATOM 5026 N N . PRO B 1 332 ? -40.684 37.956 3.488 1.00 33.94 804 PRO B N 1
ATOM 5027 C CA . PRO B 1 332 ? -40.626 38.006 2.033 1.00 32.82 804 PRO B CA 1
ATOM 5028 C C . PRO B 1 332 ? -41.298 36.820 1.338 1.00 32.31 804 PRO B C 1
ATOM 5029 O O . PRO B 1 332 ? -41.339 35.708 1.887 1.00 32.63 804 PRO B O 1
ATOM 5033 N N . ALA B 1 333 ? -41.828 37.055 0.150 1.00 29.98 805 ALA B N 1
ATOM 5034 C CA . ALA B 1 333 ? -42.324 35.951 -0.668 1.00 30.97 805 ALA B CA 1
ATOM 5035 C C . ALA B 1 333 ? -41.073 35.187 -1.155 1.00 30.87 805 ALA B C 1
ATOM 5036 O O . ALA B 1 333 ? -39.984 35.750 -1.255 1.00 30.85 805 ALA B O 1
ATOM 5038 N N . GLY B 1 334 ? -41.202 33.911 -1.459 1.00 28.34 806 GLY B N 1
ATOM 5039 C CA . GLY B 1 334 ? -40.045 33.167 -1.951 1.00 28.05 806 GLY B CA 1
ATOM 5040 C C . GLY B 1 334 ? -40.484 31.906 -2.692 1.00 27.65 806 GLY B C 1
ATOM 5041 O O . GLY B 1 334 ? -41.663 31.543 -2.689 1.00 28.83 806 GLY B O 1
ATOM 5042 N N . PRO B 1 335 ? -39.544 31.252 -3.373 1.00 26.07 807 PRO B N 1
ATOM 5043 C CA . PRO B 1 335 ? -38.125 31.623 -3.426 1.00 26.68 807 PRO B CA 1
ATOM 5044 C C . PRO B 1 335 ? -37.757 32.786 -4.321 1.00 26.28 807 PRO B C 1
ATOM 5045 O O . PRO B 1 335 ? -38.396 33.037 -5.358 1.00 26.87 807 PRO B O 1
ATOM 5049 N N . GLN B 1 336 ? -36.790 33.565 -3.851 1.00 25.00 808 GLN B N 1
ATOM 5050 C CA . GLN B 1 336 ? -36.188 34.635 -4.648 1.00 26.97 808 GLN B CA 1
ATOM 5051 C C . GLN B 1 336 ? -34.721 34.227 -4.573 1.00 24.36 808 GLN B C 1
ATOM 5052 O O . GLN B 1 336 ? -34.186 34.057 -3.475 1.00 27.20 808 GLN B O 1
ATOM 5058 N N . THR B 1 337 ? -34.087 34.056 -5.721 1.00 25.70 809 THR B N 1
ATOM 5059 C CA . THR B 1 337 ? -32.711 33.539 -5.766 1.00 24.66 809 THR B CA 1
ATOM 5060 C C . THR B 1 337 ? -31.745 34.403 -6.521 1.00 23.74 809 THR B C 1
ATOM 5061 O O . THR B 1 337 ? -32.117 35.212 -7.369 1.00 23.71 809 THR B O 1
ATOM 5065 N N . THR B 1 338 ? -30.477 34.168 -6.259 1.00 23.12 810 THR B N 1
ATOM 5066 C CA . THR B 1 338 ? -29.406 34.765 -7.050 1.00 22.45 810 THR B CA 1
ATOM 5067 C C . THR B 1 338 ? -28.893 33.614 -7.926 1.00 20.92 810 THR B C 1
ATOM 5068 O O . THR B 1 338 ? -29.137 32.417 -7.656 1.00 22.54 810 THR B O 1
ATOM 5072 N N . VAL B 1 339 ? -28.241 33.962 -9.013 1.00 20.34 811 VAL B N 1
ATOM 5073 C CA . VAL B 1 339 ? -27.615 32.946 -9.863 1.00 21.05 811 VAL B CA 1
ATOM 5074 C C . VAL B 1 339 ? -26.522 32.215 -9.099 1.00 20.55 811 VAL B C 1
ATOM 5075 O O . VAL B 1 339 ? -26.334 30.973 -9.247 1.00 20.06 811 VAL B O 1
ATOM 5087 N N . GLN B 1 341 ? -26.580 31.414 -5.967 1.00 21.11 813 GLN B N 1
ATOM 5088 C CA . GLN B 1 341 ? -27.261 30.434 -5.123 1.00 20.51 813 GLN B CA 1
ATOM 5089 C C . GLN B 1 341 ? -27.663 29.258 -5.950 1.00 19.18 813 GLN B C 1
ATOM 5090 O O . GLN B 1 341 ? -27.575 28.092 -5.501 1.00 19.56 813 GLN B O 1
ATOM 5096 N N . ASN B 1 342 ? -28.125 29.510 -7.172 1.00 20.11 814 ASN B N 1
ATOM 5097 C CA . ASN B 1 342 ? -28.465 28.364 -8.032 1.00 19.18 814 ASN B CA 1
ATOM 5098 C C . ASN B 1 342 ? -27.264 27.510 -8.302 1.00 20.39 814 ASN B C 1
ATOM 5099 O O . ASN B 1 342 ? -27.366 26.236 -8.364 1.00 19.55 814 ASN B O 1
ATOM 5104 N N . ALA B 1 343 ? -26.123 28.176 -8.464 1.00 20.18 815 ALA B N 1
ATOM 5105 C CA . ALA B 1 343 ? -24.881 27.418 -8.624 1.00 21.15 815 ALA B CA 1
ATOM 5106 C C . ALA B 1 343 ? -24.559 26.562 -7.404 1.00 21.62 815 ALA B C 1
ATOM 5107 O O . ALA B 1 343 ? -24.121 25.408 -7.548 1.00 21.95 815 ALA B O 1
ATOM 5109 N N . VAL B 1 344 ? -24.706 27.145 -6.211 1.00 21.21 816 VAL B N 1
ATOM 5110 C CA . VAL B 1 344 ? -24.387 26.432 -4.941 1.00 22.66 816 VAL B CA 1
ATOM 5111 C C . VAL B 1 344 ? -25.235 25.174 -4.763 1.00 21.37 816 VAL B C 1
ATOM 5112 O O . VAL B 1 344 ? -24.766 24.109 -4.316 1.00 17.97 816 VAL B O 1
ATOM 5116 N N . ILE B 1 345 ? -26.499 25.289 -5.168 1.00 20.26 817 ILE B N 1
ATOM 5117 C CA . ILE B 1 345 ? -27.359 24.139 -5.194 1.00 20.04 817 ILE B CA 1
ATOM 5118 C C . ILE B 1 345 ? -26.847 23.041 -6.122 1.00 21.13 817 ILE B C 1
ATOM 5119 O O . ILE B 1 345 ? -26.834 21.851 -5.774 1.00 21.88 817 ILE B O 1
ATOM 5124 N N . ALA B 1 346 ? -26.521 23.399 -7.351 1.00 22.91 818 ALA B N 1
ATOM 5125 C CA . ALA B 1 346 ? -26.049 22.436 -8.313 1.00 20.97 818 ALA B CA 1
ATOM 5126 C C . ALA B 1 346 ? -24.782 21.787 -7.813 1.00 23.38 818 ALA B C 1
ATOM 5127 O O . ALA B 1 346 ? -24.600 20.569 -8.017 1.00 21.08 818 ALA B O 1
ATOM 5129 N N . ALA B 1 347 ? -23.916 22.589 -7.185 1.00 20.35 819 ALA B N 1
ATOM 5130 C CA . ALA B 1 347 ? -22.652 22.044 -6.672 1.00 22.64 819 ALA B CA 1
ATOM 5131 C C . ALA B 1 347 ? -22.874 21.076 -5.551 1.00 22.59 819 ALA B C 1
ATOM 5132 O O . ALA B 1 347 ? -22.223 20.035 -5.508 1.00 24.41 819 ALA B O 1
ATOM 5134 N N . ALA B 1 348 ? -23.795 21.416 -4.642 1.00 23.47 820 ALA B N 1
ATOM 5135 C CA . ALA B 1 348 ? -24.103 20.540 -3.511 1.00 23.35 820 ALA B CA 1
ATOM 5136 C C . ALA B 1 348 ? -24.568 19.165 -4.008 1.00 23.79 820 ALA B C 1
ATOM 5137 O O . ALA B 1 348 ? -24.083 18.103 -3.562 1.00 21.86 820 ALA B O 1
ATOM 5139 N N . ILE B 1 349 ? -25.457 19.198 -4.997 1.00 19.43 821 ILE B N 1
ATOM 5140 C CA . ILE B 1 349 ? -25.949 17.999 -5.582 1.00 21.51 821 ILE B CA 1
ATOM 5141 C C . ILE B 1 349 ? -24.847 17.220 -6.301 1.00 20.75 821 ILE B C 1
ATOM 5142 O O . ILE B 1 349 ? -24.769 16.003 -6.217 1.00 20.30 821 ILE B O 1
ATOM 5147 N N . ALA B 1 350 ? -24.011 17.919 -7.031 1.00 22.34 822 ALA B N 1
ATOM 5148 C CA . ALA B 1 350 ? -22.893 17.265 -7.671 1.00 25.79 822 ALA B CA 1
ATOM 5149 C C . ALA B 1 350 ? -21.890 16.767 -6.654 1.00 27.25 822 ALA B C 1
ATOM 5150 O O . ALA B 1 350 ? -21.230 15.770 -6.922 1.00 36.45 822 ALA B O 1
ATOM 5152 N N . ASN B 1 351 ? -21.808 17.414 -5.505 1.00 26.32 823 ASN B N 1
ATOM 5153 C CA . ASN B 1 351 ? -20.798 17.098 -4.426 1.00 26.99 823 ASN B CA 1
ATOM 5154 C C . ASN B 1 351 ? -21.343 16.196 -3.277 1.00 29.61 823 ASN B C 1
ATOM 5155 O O . ASN B 1 351 ? -21.013 16.382 -2.089 1.00 31.86 823 ASN B O 1
ATOM 5160 N N . GLY B 1 352 ? -22.239 15.283 -3.609 1.00 28.66 824 GLY B N 1
ATOM 5161 C CA . GLY B 1 352 ? -22.785 14.352 -2.628 1.00 26.33 824 GLY B CA 1
ATOM 5162 C C . GLY B 1 352 ? -23.555 14.916 -1.472 1.00 26.03 824 GLY B C 1
ATOM 5163 O O . GLY B 1 352 ? -23.544 14.359 -0.313 1.00 27.02 824 GLY B O 1
ATOM 5164 N N . GLY B 1 353 ? -24.148 16.057 -1.739 1.00 22.63 825 GLY B N 1
ATOM 5165 C CA . GLY B 1 353 ? -24.975 16.772 -0.775 1.00 23.49 825 GLY B CA 1
ATOM 5166 C C . GLY B 1 353 ? -24.298 17.810 0.115 1.00 25.01 825 GLY B C 1
ATOM 5167 O O . GLY B 1 353 ? -24.977 18.486 0.879 1.00 24.92 825 GLY B O 1
ATOM 5168 N N . VAL B 1 354 ? -22.978 17.907 0.017 1.00 23.04 826 VAL B N 1
ATOM 5169 C CA . VAL B 1 354 ? -22.203 18.827 0.812 1.00 24.41 826 VAL B CA 1
ATOM 5170 C C . VAL B 1 354 ? -22.109 20.204 0.154 1.00 23.70 826 VAL B C 1
ATOM 5171 O O . VAL B 1 354 ? -21.604 20.345 -0.967 1.00 24.84 826 VAL B O 1
ATOM 5175 N N . VAL B 1 355 ? -22.673 21.184 0.841 1.00 24.99 827 VAL B N 1
ATOM 5176 C CA . VAL B 1 355 ? -22.761 22.560 0.413 1.00 26.79 827 VAL B CA 1
ATOM 5177 C C . VAL B 1 355 ? -21.480 23.295 0.771 1.00 28.20 827 VAL B C 1
ATOM 5178 O O . VAL B 1 355 ? -21.013 23.187 1.900 1.00 30.64 827 VAL B O 1
ATOM 5190 N N . ASN B 1 357 ? -19.295 26.958 0.805 1.00 26.44 829 ASN B N 1
ATOM 5191 C CA . ASN B 1 357 ? -19.415 28.432 0.746 1.00 27.16 829 ASN B CA 1
ATOM 5192 C C . ASN B 1 357 ? -18.488 28.921 -0.378 1.00 25.34 829 ASN B C 1
ATOM 5193 O O . ASN B 1 357 ? -17.253 28.798 -0.300 1.00 29.30 829 ASN B O 1
ATOM 5198 N N . PRO B 1 358 ? -19.067 29.504 -1.425 1.00 24.59 830 PRO B N 1
ATOM 5199 C CA . PRO B 1 358 ? -18.213 29.802 -2.564 1.00 24.62 830 PRO B CA 1
ATOM 5200 C C . PRO B 1 358 ? -17.212 30.882 -2.273 1.00 24.71 830 PRO B C 1
ATOM 5201 O O . PRO B 1 358 ? -17.436 31.633 -1.333 1.00 25.55 830 PRO B O 1
ATOM 5205 N N . TYR B 1 359 ? -16.07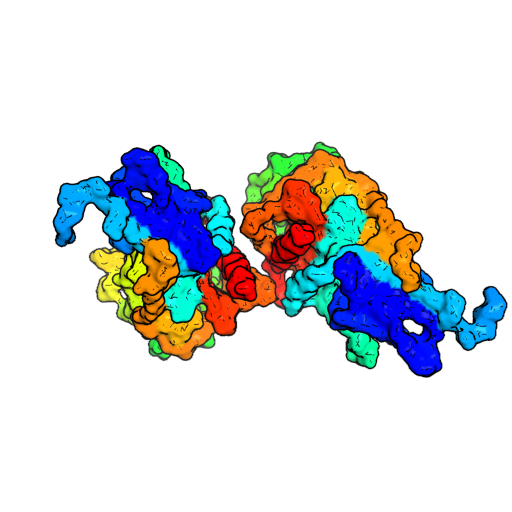5 30.857 -2.980 1.00 25.55 831 TYR B N 1
ATOM 5206 C CA . TYR B 1 359 ? -15.043 31.869 -2.800 1.00 25.50 831 TYR B CA 1
ATOM 5207 C C . TYR B 1 359 ? -14.401 32.251 -4.117 1.00 25.50 831 TYR B C 1
ATOM 5208 O O . TYR B 1 359 ? -14.406 31.476 -5.095 1.00 24.40 831 TYR B O 1
ATOM 5217 N N . ILE B 1 360 ? -13.832 33.460 -4.159 1.00 24.96 832 ILE B N 1
ATOM 5218 C CA . ILE B 1 360 ? -13.247 33.912 -5.387 1.00 26.59 832 ILE B CA 1
ATOM 5219 C C . ILE B 1 360 ? -11.762 34.291 -5.298 1.00 27.23 832 ILE B C 1
ATOM 5220 O O . ILE B 1 360 ? -11.147 34.576 -6.322 1.00 27.69 832 ILE B O 1
ATOM 5225 N N . VAL B 1 361 ? -11.190 34.278 -4.101 1.00 26.93 833 VAL B N 1
ATOM 5226 C CA . VAL B 1 361 ? -9.750 34.554 -3.953 1.00 28.82 833 VAL B CA 1
ATOM 5227 C C . VAL B 1 361 ? -9.051 33.243 -3.645 1.00 26.62 833 VAL B C 1
ATOM 5228 O O . VAL B 1 361 ? -9.422 32.540 -2.714 1.00 28.73 833 VAL B O 1
ATOM 5232 N N . ASP B 1 362 ? -8.110 32.863 -4.491 1.00 26.71 834 ASP B N 1
ATOM 5233 C CA . ASP B 1 362 ? -7.349 31.655 -4.237 1.00 28.17 834 ASP B CA 1
ATOM 5234 C C . ASP B 1 362 ? -6.284 31.904 -3.136 1.00 28.19 834 ASP B C 1
ATOM 5235 O O . ASP B 1 362 ? -6.185 31.131 -2.180 1.00 29.97 834 ASP B O 1
ATOM 5240 N N . ARG B 1 363 ? -5.518 32.983 -3.292 1.00 28.97 835 ARG B N 1
ATOM 5241 C CA . ARG B 1 363 ? -4.417 33.319 -2.355 1.00 32.87 835 ARG B CA 1
ATOM 5242 C C . ARG B 1 363 ? -3.997 34.792 -2.433 1.00 34.74 835 ARG B C 1
ATOM 5243 O O . ARG B 1 363 ? -4.394 35.542 -3.335 1.00 37.10 835 ARG B O 1
ATOM 5251 N N . VAL B 1 364 ? -3.171 35.190 -1.479 1.00 38.11 836 VAL B N 1
ATOM 5252 C CA . VAL B 1 364 ? -2.669 36.549 -1.383 1.00 38.88 836 VAL B CA 1
ATOM 5253 C C . VAL B 1 364 ? -1.155 36.480 -1.458 1.00 41.40 836 VAL B C 1
ATOM 5254 O O . VAL B 1 364 ? -0.547 35.616 -0.840 1.00 37.14 836 VAL B O 1
ATOM 5258 N N . LEU B 1 365 ? -0.562 37.384 -2.219 1.00 43.22 837 LEU B N 1
ATOM 5259 C CA . LEU B 1 365 ? 0.883 37.410 -2.412 1.00 44.73 837 LEU B CA 1
ATOM 5260 C C . LEU B 1 365 ? 1.484 38.719 -1.903 1.00 46.16 837 LEU B C 1
ATOM 5261 O O . LEU B 1 365 ? 0.880 39.776 -2.025 1.00 43.92 837 LEU B O 1
ATOM 5266 N N . SER B 1 366 ? 2.673 38.640 -1.319 1.00 49.64 838 SER B N 1
ATOM 5267 C CA . SER B 1 366 ? 3.328 39.826 -0.816 1.00 50.41 838 SER B CA 1
ATOM 5268 C C . SER B 1 366 ? 3.838 40.562 -2.042 1.00 52.80 838 SER B C 1
ATOM 5269 O O . SER B 1 366 ? 3.924 39.996 -3.130 1.00 45.21 838 SER B O 1
ATOM 5272 N N . PRO B 1 367 ? 4.234 41.821 -1.869 1.00 58.72 839 PRO B N 1
ATOM 5273 C CA . PRO B 1 367 ? 4.776 42.515 -3.031 1.00 57.73 839 PRO B CA 1
ATOM 5274 C C . PRO B 1 367 ? 5.996 41.790 -3.652 1.00 66.56 839 PRO B C 1
ATOM 5275 O O . PRO B 1 367 ? 6.242 41.937 -4.854 1.00 70.15 839 PRO B O 1
ATOM 5279 N N . GLU B 1 368 ? 6.713 40.981 -2.860 1.00 68.79 840 GLU B N 1
ATOM 5280 C CA . GLU B 1 368 ? 7.906 40.286 -3.364 1.00 74.29 840 GLU B CA 1
ATOM 5281 C C . GLU B 1 368 ? 7.508 38.988 -4.092 1.00 68.80 840 GLU B C 1
ATOM 5282 O O . GLU B 1 368 ? 8.369 38.311 -4.654 1.00 66.71 840 GLU B O 1
ATOM 5288 N N . GLY B 1 369 ? 6.229 38.613 -4.043 1.00 64.32 841 GLY B N 1
ATOM 5289 C CA . GLY B 1 369 ? 5.770 37.405 -4.727 1.00 56.85 841 GLY B CA 1
ATOM 5290 C C . GLY B 1 369 ? 5.636 36.171 -3.850 1.00 56.58 841 GLY B C 1
ATOM 5291 O O . GLY B 1 369 ? 5.440 35.074 -4.361 1.00 54.78 841 GLY B O 1
ATOM 5292 N N . ALA B 1 370 ? 5.752 36.336 -2.535 1.00 55.25 842 ALA B N 1
ATOM 5293 C CA . ALA B 1 370 ? 5.588 35.223 -1.619 1.00 53.37 842 ALA B CA 1
ATOM 5294 C C . ALA B 1 370 ? 4.109 35.026 -1.283 1.00 48.64 842 ALA B C 1
ATOM 5295 O O . ALA B 1 370 ? 3.323 35.984 -1.252 1.00 40.88 842 ALA B O 1
ATOM 5297 N N . VAL B 1 371 ? 3.752 33.779 -1.005 1.00 51.40 843 VAL B N 1
ATOM 5298 C CA . VAL B 1 371 ? 2.383 33.451 -0.633 1.00 50.84 843 VAL B CA 1
ATOM 5299 C C . VAL B 1 371 ? 2.118 33.813 0.831 1.00 49.68 843 VAL B C 1
ATOM 5300 O O . VAL B 1 371 ? 2.643 33.190 1.745 1.00 47.61 843 VAL B O 1
ATOM 5304 N N . VAL B 1 372 ? 1.290 34.829 1.037 1.00 48.37 844 VAL B N 1
ATOM 5305 C CA . VAL B 1 372 ? 0.925 35.295 2.375 1.00 53.92 844 VAL B CA 1
ATOM 5306 C C . VAL B 1 372 ? -0.191 34.464 3.018 1.00 49.93 844 VAL B C 1
ATOM 5307 O O . VAL B 1 372 ? -0.190 34.251 4.219 1.00 42.99 844 VAL B O 1
ATOM 5311 N N . SER B 1 373 ? -1.184 34.057 2.238 1.00 42.85 845 SER B N 1
ATOM 5312 C CA . SER B 1 373 ? -2.280 33.238 2.788 1.00 42.75 845 SER B CA 1
ATOM 5313 C C . SER B 1 373 ? -2.987 32.525 1.647 1.00 38.88 845 SER B C 1
ATOM 5314 O O . SER B 1 373 ? -2.893 32.930 0.478 1.00 36.18 845 SER B O 1
ATOM 5317 N N . THR B 1 374 ? -3.610 31.410 1.988 1.00 39.66 846 THR B N 1
ATOM 5318 C CA . THR B 1 374 ? -4.339 30.611 1.028 1.00 37.65 846 THR B CA 1
ATOM 5319 C C . THR B 1 374 ? -5.755 30.441 1.548 1.00 34.24 846 THR B C 1
ATOM 5320 O O . THR B 1 374 ? -5.952 30.193 2.714 1.00 33.63 846 THR B O 1
ATOM 5324 N N . THR B 1 375 ? -6.753 30.617 0.690 1.00 32.53 847 THR B N 1
ATOM 5325 C CA . THR B 1 375 ? -8.128 30.457 1.141 1.00 30.82 847 THR B CA 1
ATOM 5326 C C . THR B 1 375 ? -8.382 28.986 1.352 1.00 33.44 847 THR B C 1
ATOM 5327 O O . THR B 1 375 ? -7.854 28.157 0.603 1.00 37.53 847 THR B O 1
ATOM 5331 N N . SER B 1 376 ? -9.102 28.628 2.405 1.00 32.46 848 SER B N 1
ATOM 5332 C CA . SER B 1 376 ? -9.460 27.227 2.575 1.00 35.24 848 SER B CA 1
ATOM 5333 C C . SER B 1 376 ? -10.958 27.033 2.197 1.00 34.21 848 SER B C 1
ATOM 5334 O O . SER B 1 376 ? -11.816 27.844 2.547 1.00 33.10 848 SER B O 1
ATOM 5337 N N . PRO B 1 377 ? -11.269 25.951 1.488 1.00 32.47 849 PRO B N 1
ATOM 5338 C CA . PRO B 1 377 ? -12.680 25.667 1.188 1.00 35.72 849 PRO B CA 1
ATOM 5339 C C . PRO B 1 377 ? -13.398 25.422 2.511 1.00 35.25 849 PRO B C 1
ATOM 5340 O O . PRO B 1 377 ? -12.770 24.919 3.445 1.00 30.70 849 PRO B O 1
ATOM 5344 N N . LYS B 1 378 ? -14.660 25.817 2.610 1.00 27.21 850 LYS B N 1
ATOM 5345 C CA . LYS B 1 378 ? -15.427 25.653 3.816 1.00 29.88 850 LYS B CA 1
ATOM 5346 C C . LYS B 1 378 ? -16.841 25.223 3.498 1.00 30.34 850 LYS B C 1
ATOM 5347 O O . LYS B 1 378 ? -17.471 25.803 2.644 1.00 27.82 850 LYS B O 1
ATOM 5353 N N . SER B 1 379 ? -17.347 24.254 4.252 1.00 30.34 851 SER B N 1
ATOM 5354 C CA . SER B 1 379 ? -18.660 23.721 4.039 1.00 30.75 851 SER B CA 1
ATOM 5355 C C . SER B 1 379 ? -19.719 24.461 4.809 1.00 29.78 851 SER B C 1
ATOM 5356 O O . SER B 1 379 ? -19.487 24.880 5.900 1.00 28.43 851 SER B O 1
ATOM 5359 N N . LEU B 1 380 ? -20.904 24.592 4.234 1.00 29.66 852 LEU B N 1
ATOM 5360 C CA . LEU B 1 380 ? -22.025 25.178 4.917 1.00 30.55 852 LEU B CA 1
ATOM 5361 C C . LEU B 1 380 ? -22.899 24.092 5.485 1.00 30.70 852 LEU B C 1
ATOM 5362 O O . LEU B 1 380 ? -23.968 24.364 5.977 1.00 32.17 852 LEU B O 1
ATOM 5367 N N . GLY B 1 381 ? -22.453 22.850 5.402 1.00 32.16 853 GLY B N 1
ATOM 5368 C CA . GLY B 1 381 ? -23.203 21.742 5.951 1.00 31.47 853 GLY B CA 1
ATOM 5369 C C . GLY B 1 381 ? -23.594 20.744 4.879 1.00 29.76 853 GLY B C 1
ATOM 5370 O O . GLY B 1 381 ? -23.288 20.933 3.682 1.00 27.22 853 GLY B O 1
ATOM 5371 N N . GLN B 1 382 ? -24.237 19.665 5.310 1.00 29.46 854 GLN B N 1
ATOM 5372 C CA . GLN B 1 382 ? -24.730 18.662 4.396 1.00 30.77 854 GLN B CA 1
ATOM 5373 C C . GLN B 1 382 ? -26.248 18.843 4.272 1.00 30.90 854 GLN B C 1
ATOM 5374 O O . GLN B 1 382 ? -27.005 18.553 5.173 1.00 30.80 854 GLN B O 1
ATOM 5380 N N . ALA B 1 383 ? -26.690 19.302 3.128 1.00 27.68 855 ALA B N 1
ATOM 5381 C CA . ALA B 1 383 ? -28.092 19.635 2.947 1.00 24.83 855 ALA B CA 1
ATOM 5382 C C . ALA B 1 383 ? -28.924 18.406 2.744 1.00 23.19 855 ALA B C 1
ATOM 5383 O O . ALA B 1 383 ? -30.054 18.376 3.185 1.00 26.89 855 ALA B O 1
ATOM 5385 N N . VAL B 1 384 ? -28.376 17.391 2.072 1.00 22.25 856 VAL B N 1
ATOM 5386 C CA . VAL B 1 384 ? -29.072 16.117 1.822 1.00 22.58 856 VAL B CA 1
ATOM 5387 C C . VAL B 1 384 ? -28.031 15.029 1.896 1.00 23.31 856 VAL B C 1
ATOM 5388 O O . VAL B 1 384 ? -26.834 15.311 1.813 1.00 25.05 856 VAL B O 1
ATOM 5392 N N . SER B 1 385 ? -28.470 13.794 2.090 1.00 24.00 857 SER B N 1
ATOM 5393 C CA . SER B 1 385 ? -27.538 12.672 2.162 1.00 25.89 857 SER B CA 1
ATOM 5394 C C . SER B 1 385 ? -26.898 12.404 0.821 1.00 24.46 857 SER B C 1
ATOM 5395 O O . SER B 1 385 ? -27.388 12.852 -0.227 1.00 22.71 857 SER B O 1
ATOM 5398 N N . ALA B 1 386 ? -25.849 11.601 0.831 1.00 23.93 858 ALA B N 1
ATOM 5399 C CA . ALA B 1 386 ? -25.200 11.237 -0.417 1.00 24.95 858 ALA B CA 1
ATOM 5400 C C . ALA B 1 386 ? -26.175 10.441 -1.287 1.00 23.76 858 ALA B C 1
ATOM 5401 O O . ALA B 1 386 ? -26.208 10.615 -2.508 1.00 27.43 858 ALA B O 1
ATOM 5403 N N . ASP B 1 387 ? -26.929 9.525 -0.694 1.00 23.63 859 ASP B N 1
ATOM 5404 C CA . ASP B 1 387 ? -27.879 8.747 -1.466 1.00 25.37 859 ASP B CA 1
ATOM 5405 C C . ASP B 1 387 ? -28.901 9.675 -2.145 1.00 24.47 859 ASP B C 1
ATOM 5406 O O . ASP B 1 387 ? -29.259 9.479 -3.315 1.00 25.74 859 ASP B O 1
ATOM 5411 N N . THR B 1 388 ? -29.366 10.664 -1.428 1.00 22.40 860 THR B N 1
ATOM 5412 C CA . THR B 1 388 ? -30.334 11.614 -2.027 1.00 24.69 860 THR B CA 1
ATOM 5413 C C . THR B 1 388 ? -29.711 12.380 -3.191 1.00 24.46 860 THR B C 1
ATOM 5414 O O . THR B 1 388 ? -30.340 12.528 -4.250 1.00 23.62 860 THR B O 1
ATOM 5418 N N . ALA B 1 389 ? -28.480 12.865 -2.991 1.00 22.78 861 ALA B N 1
ATOM 5419 C CA . ALA B 1 389 ? -27.787 13.622 -4.014 1.00 23.97 861 ALA B CA 1
ATOM 5420 C C . ALA B 1 389 ? -27.656 12.768 -5.295 1.00 25.22 861 ALA B C 1
ATOM 5421 O O . ALA B 1 389 ? -27.890 13.278 -6.400 1.00 22.10 861 ALA B O 1
ATOM 5423 N N . ALA B 1 390 ? -27.352 11.471 -5.129 1.00 24.18 862 ALA B N 1
ATOM 5424 C CA . ALA B 1 390 ? -27.220 10.544 -6.285 1.00 23.23 862 ALA B CA 1
ATOM 5425 C C . ALA B 1 390 ? -28.529 10.459 -7.032 1.00 23.50 862 ALA B C 1
ATOM 5426 O O . ALA B 1 390 ? -28.534 10.501 -8.258 1.00 22.54 862 ALA B O 1
ATOM 5428 N N . GLN B 1 391 ? -29.640 10.400 -6.325 1.00 21.79 863 GLN B N 1
ATOM 5429 C CA . GLN B 1 391 ? -30.945 10.341 -7.004 1.00 23.18 863 GLN B CA 1
ATOM 5430 C C . GLN B 1 391 ? -31.275 11.644 -7.739 1.00 23.64 863 GLN B C 1
ATOM 5431 O O . GLN B 1 391 ? -31.872 11.640 -8.819 1.00 20.38 863 GLN B O 1
ATOM 5437 N N . VAL B 1 392 ? -30.870 12.774 -7.145 1.00 21.60 864 VAL B N 1
ATOM 5438 C CA . VAL B 1 392 ? -31.137 14.056 -7.743 1.00 20.80 864 VAL B CA 1
ATOM 5439 C C . VAL B 1 392 ? -30.297 14.204 -8.980 1.00 21.85 864 VAL B C 1
ATOM 5440 O O . VAL B 1 392 ? -30.794 14.679 -9.992 1.00 21.83 864 VAL B O 1
ATOM 5444 N N . ARG B 1 393 ? -29.037 13.774 -8.925 1.00 20.89 865 ARG B N 1
ATOM 5445 C CA . ARG B 1 393 ? -28.225 13.811 -10.092 1.00 21.48 865 ARG B CA 1
ATOM 5446 C C . ARG B 1 393 ? -28.854 12.988 -11.222 1.00 23.39 865 ARG B C 1
ATOM 5447 O O . ARG B 1 393 ? -28.908 13.429 -12.383 1.00 22.59 865 ARG B O 1
ATOM 5455 N N . GLU B 1 394 ? -29.311 11.786 -10.901 1.00 21.16 866 GLU B N 1
ATOM 5456 C CA . GLU B 1 394 ? -29.887 10.947 -11.911 1.00 23.00 866 GLU B CA 1
ATOM 5457 C C . GLU B 1 394 ? -31.119 11.606 -12.520 1.00 21.82 866 GLU B C 1
ATOM 5458 O O . GLU B 1 394 ? -31.329 11.539 -13.732 1.00 22.50 866 GLU B O 1
ATOM 5464 N N . ALA B 1 395 ? -31.897 12.299 -11.727 1.00 21.16 867 ALA B N 1
ATOM 5465 C CA . ALA B 1 395 ? -33.096 12.945 -12.258 1.00 25.68 867 ALA B CA 1
ATOM 5466 C C . ALA B 1 395 ? -32.706 14.110 -13.175 1.00 24.42 867 ALA B C 1
ATOM 5467 O O . ALA B 1 395 ? -33.396 14.383 -14.175 1.00 22.75 867 ALA B O 1
ATOM 5477 N N . LEU B 1 397 ? -30.014 14.175 -14.916 1.00 23.71 869 LEU B N 1
ATOM 5478 C CA . LEU B 1 397 ? -29.462 13.622 -16.159 1.00 25.40 869 LEU B CA 1
ATOM 5479 C C . LEU B 1 397 ? -30.620 13.437 -17.084 1.00 23.37 869 LEU B C 1
ATOM 5480 O O . LEU B 1 397 ? -30.522 13.700 -18.272 1.00 24.63 869 LEU B O 1
ATOM 5485 N N . GLY B 1 398 ? -31.758 13.018 -16.549 1.00 24.50 870 GLY B N 1
ATOM 5486 C CA . GLY B 1 398 ? -32.973 12.811 -17.372 1.00 24.69 870 GLY B CA 1
ATOM 5487 C C . GLY B 1 398 ? -33.489 14.087 -17.997 1.00 25.10 870 GLY B C 1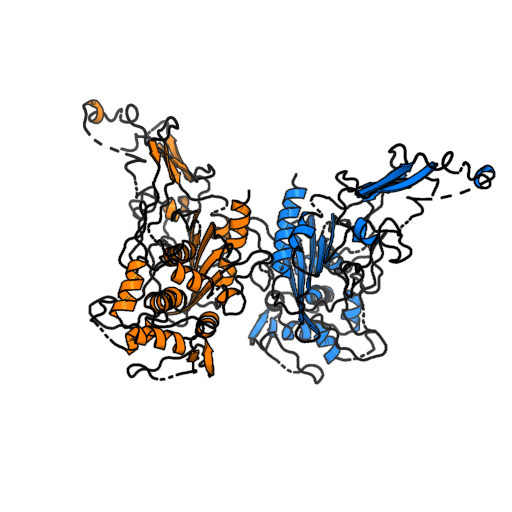
ATOM 5488 O O . GLY B 1 398 ? -34.009 14.097 -19.160 1.00 24.90 870 GLY B O 1
ATOM 5489 N N . VAL B 1 399 ? -33.385 15.175 -17.244 1.00 25.05 871 VAL B N 1
ATOM 5490 C CA . VAL B 1 399 ? -33.817 16.496 -17.783 1.00 23.31 871 VAL B CA 1
ATOM 5491 C C . VAL B 1 399 ? -33.112 16.764 -19.100 1.00 23.91 871 VAL B C 1
ATOM 5492 O O . VAL B 1 399 ? -33.744 17.142 -20.091 1.00 22.09 871 VAL B O 1
ATOM 5496 N N . VAL B 1 400 ? -31.801 16.523 -19.118 1.00 20.74 872 VAL B N 1
ATOM 5497 C CA . VAL B 1 400 ? -31.014 16.807 -20.286 1.00 22.13 872 VAL B CA 1
ATOM 5498 C C . VAL B 1 400 ? -31.034 15.719 -21.366 1.00 24.66 872 VAL B C 1
ATOM 5499 O O . VAL B 1 400 ? -31.004 16.074 -22.545 1.00 24.94 872 VAL B O 1
ATOM 5503 N N . GLU B 1 401 ? -31.085 14.431 -20.961 1.00 22.45 873 GLU B N 1
ATOM 5504 C CA . GLU B 1 401 ? -31.124 13.354 -21.921 1.00 25.34 873 GLU B CA 1
ATOM 5505 C C . GLU B 1 401 ? -32.462 13.217 -22.630 1.00 26.65 873 GLU B C 1
ATOM 5506 O O . GLU B 1 401 ? -32.478 12.858 -23.775 1.00 27.62 873 GLU B O 1
ATOM 5512 N N . SER B 1 402 ? -33.578 13.535 -21.988 1.00 27.09 874 SER B N 1
ATOM 5513 C CA . SER B 1 402 ? -34.857 13.291 -22.622 1.00 28.12 874 SER B CA 1
ATOM 5514 C C . SER B 1 402 ? -35.907 14.280 -22.266 1.00 29.80 874 SER B C 1
ATOM 5515 O O . SER B 1 402 ? -37.064 14.134 -22.697 1.00 26.74 874 SER B O 1
ATOM 5518 N N . GLY B 1 403 ? -35.529 15.315 -21.533 1.00 25.71 875 GLY B N 1
ATOM 5519 C CA . GLY B 1 403 ? -36.497 16.284 -21.115 1.00 27.40 875 GLY B CA 1
ATOM 5520 C C . GLY B 1 403 ? -36.362 17.678 -21.665 1.00 28.55 875 GLY B C 1
ATOM 5521 O O . GLY B 1 403 ? -35.945 17.867 -22.792 1.00 29.20 875 GLY B O 1
ATOM 5522 N N . THR B 1 404 ? -36.718 18.650 -20.840 1.00 25.73 876 THR B N 1
ATOM 5523 C CA . THR B 1 404 ? -36.695 20.031 -21.212 1.00 26.38 876 THR B CA 1
ATOM 5524 C C . THR B 1 404 ? -35.284 20.573 -21.398 1.00 27.89 876 THR B C 1
ATOM 5525 O O . THR B 1 404 ? -35.142 21.659 -21.916 1.00 29.29 876 THR B O 1
ATOM 5529 N N . GLY B 1 405 ? -34.238 19.825 -21.012 1.00 25.88 877 GLY B N 1
ATOM 5530 C CA . GLY B 1 405 ? -32.895 20.337 -21.151 1.00 25.20 877 GLY B CA 1
ATOM 5531 C C . GLY B 1 405 ? -32.087 19.708 -22.258 1.00 24.10 877 GLY B C 1
ATOM 5532 O O . GLY B 1 405 ? -30.872 19.779 -22.248 1.00 24.04 877 GLY B O 1
ATOM 5541 N N . GLY B 1 407 ? -31.381 20.729 -25.106 1.00 25.27 879 GLY B N 1
ATOM 5542 C CA . GLY B 1 407 ? -30.569 21.741 -25.737 1.00 24.50 879 GLY B CA 1
ATOM 5543 C C . GLY B 1 407 ? -29.228 21.932 -25.031 1.00 26.62 879 GLY B C 1
ATOM 5544 O O . GLY B 1 407 ? -28.342 22.562 -25.560 1.00 23.06 879 GLY B O 1
ATOM 5545 N N . ALA B 1 408 ? -29.084 21.395 -23.816 1.00 22.62 880 ALA B N 1
ATOM 5546 C CA . ALA B 1 408 ? -27.838 21.503 -23.089 1.00 25.10 880 ALA B CA 1
ATOM 5547 C C . ALA B 1 408 ? -26.905 20.362 -23.440 1.00 24.12 880 ALA B C 1
ATOM 5548 O O . ALA B 1 408 ? -25.758 20.339 -22.970 1.00 24.00 880 ALA B O 1
ATOM 5550 N N . ARG B 1 409 ? -27.387 19.404 -24.232 1.00 23.29 881 ARG B N 1
ATOM 5551 C CA . ARG B 1 409 ? -26.528 18.299 -24.591 1.00 24.73 881 ARG B CA 1
ATOM 5552 C C . ARG B 1 409 ? -25.371 18.760 -25.469 1.00 24.82 881 ARG B C 1
ATOM 5553 O O . ARG B 1 409 ? -25.490 19.675 -26.260 1.00 24.78 881 ARG B O 1
ATOM 5561 N N . VAL B 1 410 ? -24.257 18.082 -25.348 1.00 22.96 882 VAL B N 1
ATOM 5562 C CA . VAL B 1 410 ? -23.093 18.386 -26.149 1.00 25.05 882 VAL B CA 1
ATOM 5563 C C . VAL B 1 410 ? -22.546 17.003 -26.532 1.00 27.42 882 VAL B C 1
ATOM 5564 O O . VAL B 1 410 ? -22.344 16.176 -25.648 1.00 27.12 882 VAL B O 1
ATOM 5568 N N . PRO B 1 411 ? -22.324 16.738 -27.831 1.00 25.08 883 PRO B N 1
ATOM 5569 C CA . PRO B 1 411 ? -21.850 15.407 -28.225 1.00 24.88 883 PRO B CA 1
ATOM 5570 C C . PRO B 1 411 ? -20.587 15.035 -27.490 1.00 25.42 883 PRO B C 1
ATOM 5571 O O . PRO B 1 411 ? -19.715 15.886 -27.364 1.00 24.06 883 PRO B O 1
ATOM 5575 N N . GLY B 1 412 ? -20.503 13.782 -27.087 1.00 28.94 884 GLY B N 1
ATOM 5576 C CA . GLY B 1 412 ? -19.313 13.233 -26.394 1.00 32.41 884 GLY B CA 1
ATOM 5577 C C . GLY B 1 412 ? -19.102 13.551 -24.927 1.00 32.63 884 GLY B C 1
ATOM 5578 O O . GLY B 1 412 ? -18.030 13.290 -24.412 1.00 38.24 884 GLY B O 1
ATOM 5579 N N . VAL B 1 413 ? -20.048 14.203 -24.273 1.00 35.30 885 VAL B N 1
ATOM 5580 C CA . VAL B 1 413 ? -19.934 14.447 -22.814 1.00 34.27 885 VAL B CA 1
ATOM 5581 C C . VAL B 1 413 ? -21.338 14.320 -22.198 1.00 33.28 885 VAL B C 1
ATOM 5582 O O . VAL B 1 413 ? -22.323 14.665 -22.860 1.00 32.23 885 VAL B O 1
ATOM 5586 N N . LYS B 1 414 ? -21.449 13.735 -21.000 1.00 31.91 886 LYS B N 1
ATOM 5587 C CA . LYS B 1 414 ? -22.743 13.612 -20.310 1.00 33.11 886 LYS B CA 1
ATOM 5588 C C . LYS B 1 414 ? -22.879 14.829 -19.408 1.00 29.79 886 LYS B C 1
ATOM 5589 O O . LYS B 1 414 ? -22.020 15.098 -18.504 1.00 27.78 886 LYS B O 1
ATOM 5595 N N . ILE B 1 415 ? -23.956 15.551 -19.660 1.00 25.26 887 ILE B N 1
ATOM 5596 C CA . ILE B 1 415 ? -24.315 16.747 -18.944 1.00 24.34 887 ILE B CA 1
ATOM 5597 C C . ILE B 1 415 ? -25.673 16.516 -18.273 1.00 25.13 887 ILE B C 1
ATOM 5598 O O . ILE B 1 415 ? -26.582 15.889 -18.868 1.00 24.28 887 ILE B O 1
ATOM 5603 N N . ALA B 1 416 ? -25.800 16.985 -17.037 1.00 22.74 888 ALA B N 1
ATOM 5604 C CA . ALA B 1 416 ? -27.059 16.903 -16.291 1.00 21.86 888 ALA B CA 1
ATOM 5605 C C . ALA B 1 416 ? -27.415 18.297 -15.792 1.00 21.61 888 ALA B C 1
ATOM 5606 O O . ALA B 1 416 ? -26.528 19.164 -15.623 1.00 20.66 888 ALA B O 1
ATOM 5608 N N . GLY B 1 417 ? -28.693 18.507 -15.525 1.00 20.00 889 GLY B N 1
ATOM 5609 C CA . GLY B 1 417 ? -29.142 19.761 -15.088 1.00 20.93 889 GLY B CA 1
ATOM 5610 C C . GLY B 1 417 ? -30.642 19.939 -14.905 1.00 21.33 889 GLY B C 1
ATOM 5611 O O . GLY B 1 417 ? -31.414 18.986 -14.934 1.00 20.92 889 GLY B O 1
ATOM 5612 N N . LYS B 1 418 ? -31.038 21.176 -14.642 1.00 21.54 890 LYS B N 1
ATOM 5613 C CA . LYS B 1 418 ? -32.439 21.502 -14.516 1.00 22.65 890 LYS B CA 1
ATOM 5614 C C . LYS B 1 418 ? -32.673 22.886 -15.110 1.00 24.65 890 LYS B C 1
ATOM 5615 O O . LYS B 1 418 ? -31.910 23.803 -14.902 1.00 24.02 890 LYS B O 1
ATOM 5621 N N . THR B 1 419 ? -33.741 22.991 -15.875 1.00 24.81 891 THR B N 1
ATOM 5622 C CA . THR B 1 419 ? -34.130 24.215 -16.518 1.00 23.45 891 THR B CA 1
ATOM 5623 C C . THR B 1 419 ? -35.233 24.900 -15.756 1.00 23.84 891 THR B C 1
ATOM 5624 O O . THR B 1 419 ? -35.785 24.360 -14.799 1.00 25.66 891 THR B O 1
ATOM 5628 N N . GLY B 1 420 ? -35.520 26.120 -16.166 1.00 23.95 892 GLY B N 1
ATOM 5629 C CA . GLY B 1 420 ? -36.616 26.885 -15.609 1.00 26.05 892 GLY B CA 1
ATOM 5630 C C . GLY B 1 420 ? -36.894 28.073 -16.510 1.00 25.97 892 GLY B C 1
ATOM 5631 O O . GLY B 1 420 ? -36.001 28.595 -17.173 1.00 26.43 892 GLY B O 1
ATOM 5632 N N . THR B 1 421 ? -38.129 28.515 -16.510 1.00 26.13 893 THR B N 1
ATOM 5633 C CA . THR B 1 421 ? -38.526 29.695 -17.244 1.00 26.65 893 THR B CA 1
ATOM 5634 C C . THR B 1 421 ? -39.547 30.421 -16.371 1.00 27.74 893 THR B C 1
ATOM 5635 O O . THR B 1 421 ? -40.549 29.806 -15.976 1.00 29.11 893 THR B O 1
ATOM 5639 N N . ALA B 1 422 ? -39.337 31.713 -16.119 1.00 27.26 894 ALA B N 1
ATOM 5640 C CA . ALA B 1 422 ? -40.206 32.456 -15.259 1.00 29.18 894 ALA B CA 1
ATOM 5641 C C . ALA B 1 422 ? -40.665 33.756 -15.871 1.00 31.14 894 ALA B C 1
ATOM 5642 O O . ALA B 1 422 ? -39.872 34.532 -16.365 1.00 30.80 894 ALA B O 1
ATOM 5644 N N . ASP B 1 423 ? -41.973 33.960 -15.820 1.00 31.80 895 ASP B N 1
ATOM 5645 C CA . ASP B 1 423 ? -42.599 35.176 -16.322 1.00 36.49 895 ASP B CA 1
ATOM 5646 C C . ASP B 1 423 ? -42.242 36.351 -15.389 1.00 36.40 895 ASP B C 1
ATOM 5647 O O . ASP B 1 423 ? -42.230 36.177 -14.171 1.00 40.45 895 ASP B O 1
ATOM 5652 N N . VAL B 1 424 ? -41.940 37.527 -15.946 1.00 37.69 896 VAL B N 1
ATOM 5653 C CA . VAL B 1 424 ? -41.665 38.738 -15.138 1.00 44.40 896 VAL B CA 1
ATOM 5654 C C . VAL B 1 424 ? -42.587 39.864 -15.646 1.00 45.38 896 VAL B C 1
ATOM 5655 O O . VAL B 1 424 ? -43.631 39.579 -16.209 1.00 48.48 896 VAL B O 1
ATOM 5659 N N . GLU B 1 425 ? -42.216 41.122 -15.489 1.00 59.96 897 GLU B N 1
ATOM 5660 C CA . GLU B 1 425 ? -43.121 42.213 -15.890 1.00 76.33 897 GLU B CA 1
ATOM 5661 C C . GLU B 1 425 ? -43.445 42.342 -17.387 1.00 75.80 897 GLU B C 1
ATOM 5662 O O . GLU B 1 425 ? -42.648 41.990 -18.252 1.00 69.40 897 GLU B O 1
ATOM 5668 N N . ASN B 1 426 ? -44.647 42.847 -17.655 1.00 90.09 898 ASN B N 1
ATOM 5669 C CA . ASN B 1 426 ? -45.154 43.121 -19.013 1.00 87.82 898 ASN B CA 1
ATOM 5670 C C . ASN B 1 426 ? -44.791 42.170 -20.173 1.00 80.74 898 ASN B C 1
ATOM 5671 O O . ASN B 1 426 ? -44.332 42.604 -21.228 1.00 73.97 898 ASN B O 1
ATOM 5676 N N . GLY B 1 427 ? -45.025 40.876 -19.995 1.00 75.80 899 GLY B N 1
ATOM 5677 C CA . GLY B 1 427 ? -44.723 39.893 -21.055 1.00 66.26 899 GLY B CA 1
ATOM 5678 C C . GLY B 1 427 ? -43.250 39.479 -21.204 1.00 59.15 899 GLY B C 1
ATOM 5679 O O . GLY B 1 427 ? -42.856 38.798 -22.153 1.00 55.67 899 GLY B O 1
ATOM 5680 N N . ASN B 1 428 ? -42.404 39.923 -20.298 1.00 49.11 900 ASN B N 1
ATOM 5681 C CA . ASN B 1 428 ? -41.012 39.515 -20.364 1.00 43.88 900 ASN B CA 1
ATOM 5682 C C . ASN B 1 428 ? -40.833 38.227 -19.590 1.00 37.49 900 ASN B C 1
ATOM 5683 O O . ASN B 1 428 ? -41.638 37.918 -18.747 1.00 37.97 900 ASN B O 1
ATOM 5688 N N . PHE B 1 429 ? -39.833 37.429 -19.936 1.00 34.87 901 PHE B N 1
ATOM 5689 C CA . PHE B 1 429 ? -39.574 36.221 -19.144 1.00 33.14 901 PHE B CA 1
ATOM 5690 C C . PHE B 1 429 ? -38.075 35.881 -19.143 1.00 30.57 901 PHE B C 1
ATOM 5691 O O . PHE B 1 429 ? -37.341 36.327 -20.021 1.00 30.87 901 PHE B O 1
ATOM 5699 N N . ASN B 1 430 ? -37.664 35.080 -18.164 1.00 28.95 902 ASN B N 1
ATOM 5700 C CA . ASN B 1 430 ? -36.280 34.714 -17.993 1.00 27.97 902 ASN B CA 1
ATOM 5701 C C . ASN B 1 430 ? -36.124 33.224 -18.085 1.00 26.81 902 ASN B C 1
ATOM 5702 O O . ASN B 1 430 ? -37.058 32.467 -17.703 1.00 26.24 902 ASN B O 1
ATOM 5707 N N . SER B 1 431 ? -34.999 32.812 -18.676 1.00 23.53 903 SER B N 1
ATOM 5708 C CA . SER B 1 431 ? -34.683 31.411 -18.839 1.00 23.51 903 SER B CA 1
ATOM 5709 C C . SER B 1 431 ? -33.509 31.088 -17.940 1.00 23.00 903 SER B C 1
ATOM 5710 O O . SER B 1 431 ? -32.519 31.818 -17.947 1.00 23.90 903 SER B O 1
ATOM 5713 N N . PHE B 1 432 ? -33.598 29.944 -17.262 1.00 23.06 904 PHE B N 1
ATOM 5714 C CA . PHE B 1 432 ? -32.597 29.507 -16.301 1.00 23.88 904 PHE B CA 1
ATOM 5715 C C . PHE B 1 432 ? -32.070 28.116 -16.615 1.00 23.85 904 PHE B C 1
ATOM 5716 O O . PHE B 1 432 ? -32.760 27.285 -17.191 1.00 23.04 904 PHE B O 1
ATOM 5724 N N . PHE B 1 433 ? -30.848 27.865 -16.185 1.00 20.97 905 PHE B N 1
ATOM 5725 C CA . PHE B 1 433 ? -30.314 26.531 -16.234 1.00 21.38 905 PHE B CA 1
ATOM 5726 C C . PHE B 1 433 ? -29.241 26.393 -15.162 1.00 20.91 905 PHE B C 1
ATOM 5727 O O . PHE B 1 433 ? -28.424 27.281 -15.015 1.00 20.82 905 PHE B O 1
ATOM 5735 N N . ILE B 1 434 ? -29.284 25.279 -14.456 1.00 22.55 906 ILE B N 1
ATOM 5736 C CA . ILE B 1 434 ? -28.225 24.902 -13.534 1.00 21.69 906 ILE B CA 1
ATOM 5737 C C . ILE B 1 434 ? -27.839 23.509 -14.013 1.00 22.84 906 ILE B C 1
ATOM 5738 O O . ILE B 1 434 ? -28.704 22.735 -14.509 1.00 20.13 906 ILE B O 1
ATOM 5743 N N . GLY B 1 435 ? -26.550 23.196 -13.949 1.00 20.35 907 GLY B N 1
ATOM 5744 C CA . GLY B 1 435 ? -26.129 21.875 -14.376 1.00 20.81 907 GLY B CA 1
ATOM 5745 C C . GLY B 1 435 ? -24.729 21.556 -14.015 1.00 21.10 907 GLY B C 1
ATOM 5746 O O . GLY B 1 435 ? -24.035 22.412 -13.445 1.00 20.76 907 GLY B O 1
ATOM 5747 N N . PHE B 1 436 ? -24.301 20.334 -14.332 1.00 21.86 908 PHE B N 1
ATOM 5748 C CA . PHE B 1 436 ? -22.923 19.899 -13.974 1.00 22.21 908 PHE B CA 1
ATOM 5749 C C . PHE B 1 436 ? -22.435 18.870 -14.973 1.00 21.75 908 PHE B C 1
ATOM 5750 O O . PHE B 1 436 ? -23.220 18.282 -15.681 1.00 21.32 908 PHE B O 1
ATOM 5758 N N . ALA B 1 437 ? -21.122 18.656 -15.012 1.00 20.35 909 ALA B N 1
ATOM 5759 C CA . ALA B 1 437 ? -20.515 17.766 -15.931 1.00 21.35 909 ALA B CA 1
ATOM 5760 C C . ALA B 1 437 ? -19.061 17.451 -15.477 1.00 22.70 909 ALA B C 1
ATOM 5761 O O . ALA B 1 437 ? -18.442 18.231 -14.713 1.00 22.82 909 ALA B O 1
ATOM 5763 N N . PRO B 1 438 ? -18.580 16.264 -15.836 1.00 24.27 910 PRO B N 1
ATOM 5764 C CA . PRO B 1 438 ? -19.316 15.204 -16.516 1.00 26.59 910 PRO B CA 1
ATOM 5765 C C . PRO B 1 438 ? -20.248 14.617 -15.502 1.00 28.88 910 PRO B C 1
ATOM 5766 O O . PRO B 1 438 ? -20.041 14.803 -14.283 1.00 28.31 910 PRO B O 1
ATOM 5770 N N . TYR B 1 439 ? -21.251 13.895 -15.963 1.00 27.56 911 TYR B N 1
ATOM 5771 C CA . TYR B 1 439 ? -22.244 13.315 -15.063 1.00 29.34 911 TYR B CA 1
ATOM 5772 C C . TYR B 1 439 ? -21.624 12.432 -13.975 1.00 31.12 911 TYR B C 1
ATOM 5773 O O . TYR B 1 439 ? -21.972 12.500 -12.811 1.00 32.20 911 TYR B O 1
ATOM 5782 N N . ASP B 1 440 ? -20.760 11.551 -14.394 1.00 31.65 912 ASP B N 1
ATOM 5783 C CA . ASP B 1 440 ? -20.080 10.725 -13.467 1.00 38.69 912 ASP B CA 1
ATOM 5784 C C . ASP B 1 440 ? -18.844 11.570 -13.029 1.00 36.05 912 ASP B C 1
ATOM 5785 O O . ASP B 1 440 ? -18.116 12.085 -13.857 1.00 42.69 912 ASP B O 1
ATOM 5790 N N . HIS B 1 441 ? -18.603 11.685 -11.749 1.00 38.91 913 HIS B N 1
ATOM 5791 C CA . HIS B 1 441 ? -17.486 12.499 -11.235 1.00 36.33 913 HIS B CA 1
ATOM 5792 C C . HIS B 1 441 ? -17.450 13.924 -11.785 1.00 29.16 913 HIS B C 1
ATOM 5793 O O . HIS B 1 441 ? -16.558 14.314 -12.535 1.00 27.52 913 HIS B O 1
ATOM 5800 N N . PRO B 1 442 ? -18.452 14.711 -11.425 1.00 28.53 914 PRO B N 1
ATOM 5801 C CA . PRO B 1 442 ? -18.495 16.073 -11.925 1.00 25.63 914 PRO B CA 1
ATOM 5802 C C . PRO B 1 442 ? -17.324 16.897 -11.468 1.00 24.81 914 PRO B C 1
ATOM 5803 O O . PRO B 1 442 ? -16.950 16.759 -10.329 1.00 24.07 914 PRO B O 1
ATOM 5807 N N . THR B 1 443 ? -16.781 17.757 -12.330 1.00 24.13 915 THR B N 1
ATOM 5808 C CA . THR B 1 443 ? -15.702 18.636 -11.987 1.00 25.70 915 THR B CA 1
ATOM 5809 C C . THR B 1 443 ? -16.072 20.098 -12.249 1.00 26.03 915 THR B C 1
ATOM 5810 O O . THR B 1 443 ? -15.275 20.990 -11.955 1.00 27.98 915 THR B O 1
ATOM 5814 N N . LEU B 1 444 ? -17.303 20.358 -12.696 1.00 23.70 916 LEU B N 1
ATOM 5815 C CA . LEU B 1 444 ? -17.772 21.711 -12.958 1.00 23.11 916 LEU B CA 1
ATOM 5816 C C . LEU B 1 444 ? -19.296 21.819 -12.839 1.00 24.71 916 LEU B C 1
ATOM 5817 O O . LEU B 1 444 ? -20.028 20.903 -13.214 1.00 21.60 916 LEU B O 1
ATOM 5822 N N . VAL B 1 445 ? -19.722 23.009 -12.442 1.00 24.21 917 VAL B N 1
ATOM 5823 C CA . VAL B 1 445 ? -21.119 23.366 -12.298 1.00 26.54 917 VAL B CA 1
ATOM 5824 C C . VAL B 1 445 ? -21.323 24.691 -13.001 1.00 24.18 917 VAL B C 1
ATOM 5825 O O . VAL B 1 445 ? -20.409 25.510 -13.049 1.00 21.42 917 VAL B O 1
ATOM 5829 N N . VAL B 1 446 ? -22.504 24.900 -13.564 1.00 21.67 918 VAL B N 1
ATOM 5830 C CA . VAL B 1 446 ? -22.818 26.132 -14.220 1.00 21.88 918 VAL B CA 1
ATOM 5831 C C . VAL B 1 446 ? -24.207 26.573 -13.733 1.00 21.17 918 VAL B C 1
ATOM 5832 O O . VAL B 1 446 ? -25.068 25.728 -13.402 1.00 21.34 918 VAL B O 1
ATOM 5836 N N . SER B 1 447 ? -24.416 27.897 -13.697 1.00 21.29 919 SER B N 1
ATOM 5837 C CA . SER B 1 447 ? -25.686 28.473 -13.336 1.00 21.37 919 SER B CA 1
ATOM 5838 C C . SER B 1 447 ? -25.887 29.628 -14.282 1.00 21.29 919 SER B C 1
ATOM 5839 O O . SER B 1 447 ? -24.997 30.459 -14.421 1.00 20.44 919 SER B O 1
ATOM 5842 N N . VAL B 1 448 ? -27.066 29.707 -14.891 1.00 20.10 920 VAL B N 1
ATOM 5843 C CA . VAL B 1 448 ? -27.300 30.672 -15.886 1.00 21.29 920 VAL B CA 1
ATOM 5844 C C . VAL B 1 448 ? -28.677 31.299 -15.831 1.00 21.85 920 VAL B C 1
ATOM 5845 O O . VAL B 1 448 ? -29.651 30.620 -15.518 1.00 21.21 920 VAL B O 1
ATOM 5849 N N . VAL B 1 449 ? -28.726 32.623 -16.041 1.00 23.36 921 VAL B N 1
ATOM 5850 C CA . VAL B 1 449 ? -30.048 33.283 -16.330 1.00 24.18 921 VAL B CA 1
ATOM 5851 C C . VAL B 1 449 ? -29.813 34.125 -17.600 1.00 23.71 921 VAL B C 1
ATOM 5852 O O . VAL B 1 449 ? -28.749 34.738 -17.768 1.00 25.32 921 VAL B O 1
ATOM 5856 N N . ILE B 1 450 ? -30.756 34.033 -18.514 1.00 26.55 922 ILE B N 1
ATOM 5857 C CA . ILE B 1 450 ? -30.808 34.848 -19.738 1.00 26.07 922 ILE B CA 1
ATOM 5858 C C . ILE B 1 450 ? -32.146 35.579 -19.603 1.00 25.76 922 ILE B C 1
ATOM 5859 O O . ILE B 1 450 ? -33.215 34.942 -19.594 1.00 25.50 922 ILE B O 1
ATOM 5864 N N . GLU B 1 451 ? -32.087 36.913 -19.528 1.00 25.92 923 GLU B N 1
ATOM 5865 C CA . GLU B 1 451 ? -33.254 37.729 -19.373 1.00 27.15 923 GLU B CA 1
ATOM 5866 C C . GLU B 1 451 ? -33.843 37.977 -20.745 1.00 30.23 923 GLU B C 1
ATOM 5867 O O . GLU B 1 451 ? -33.152 38.362 -21.669 1.00 30.35 923 GLU B O 1
ATOM 5873 N N . GLY B 1 452 ? -35.139 37.758 -20.865 1.00 30.30 924 GLY B N 1
ATOM 5874 C CA . GLY B 1 452 ? -35.766 37.903 -22.155 1.00 32.87 924 GLY B CA 1
ATOM 5875 C C . GLY B 1 452 ? -35.974 39.324 -22.562 1.00 37.25 924 GLY B C 1
ATOM 5876 O O . GLY B 1 452 ? -35.710 39.678 -23.724 1.00 45.56 924 GLY B O 1
ATOM 5877 N N . ASN B 1 453 ? -36.410 40.134 -21.597 1.00 42.04 925 ASN B N 1
ATOM 5878 C CA . ASN B 1 453 ? -36.788 41.534 -21.832 1.00 51.38 925 ASN B CA 1
ATOM 5879 C C . ASN B 1 453 ? -37.351 41.794 -23.254 1.00 50.45 925 ASN B C 1
ATOM 5880 O O . ASN B 1 453 ? -36.828 42.552 -24.061 1.00 56.14 925 ASN B O 1
ATOM 5885 N N . GLY B 1 454 ? -38.454 41.107 -23.527 1.00 49.80 926 GLY B N 1
ATOM 5886 C CA . GLY B 1 454 ? -39.198 41.276 -24.762 1.00 52.54 926 GLY B CA 1
ATOM 5887 C C . GLY B 1 454 ? -38.955 40.167 -25.750 1.00 52.00 926 GLY B C 1
ATOM 5888 O O . GLY B 1 454 ? -39.848 39.743 -26.469 1.00 53.00 926 GLY B O 1
ATOM 5889 N N . GLU B 1 455 ? -37.723 39.701 -25.800 1.00 51.65 927 GLU B N 1
ATOM 5890 C CA . GLU B 1 455 ? -37.386 38.664 -26.736 1.00 48.99 927 GLU B CA 1
ATOM 5891 C C . GLU B 1 455 ? -37.785 37.305 -26.179 1.00 46.03 927 GLU B C 1
ATOM 5892 O O . GLU B 1 455 ? -37.912 37.116 -24.959 1.00 49.42 927 GLU B O 1
ATOM 5898 N N . ASN B 1 456 ? -37.912 36.329 -27.080 1.00 42.17 928 ASN B N 1
ATOM 5899 C CA . ASN B 1 456 ? -38.273 34.952 -26.734 1.00 44.45 928 ASN B CA 1
ATOM 5900 C C . ASN B 1 456 ? -37.065 34.121 -26.399 1.00 42.16 928 ASN B C 1
ATOM 5901 O O . ASN B 1 456 ? -36.509 33.504 -27.264 1.00 40.14 928 ASN B O 1
ATOM 5906 N N . VAL B 1 457 ? -36.712 34.047 -25.129 1.00 38.47 929 VAL B N 1
ATOM 5907 C CA . VAL B 1 457 ? -35.510 33.295 -24.809 1.00 36.84 929 VAL B CA 1
ATOM 5908 C C . VAL B 1 457 ? -35.773 31.862 -24.315 1.00 35.63 929 VAL B C 1
ATOM 5909 O O . VAL B 1 457 ? -34.941 31.271 -23.652 1.00 29.14 929 VAL B O 1
ATOM 5913 N N . LEU B 1 458 ? -36.899 31.273 -24.699 1.00 32.25 930 LEU B N 1
ATOM 5914 C CA . LEU B 1 458 ? -37.247 29.944 -24.222 1.00 34.40 930 LEU B CA 1
ATOM 5915 C C . LEU B 1 458 ? -36.202 28.910 -24.538 1.00 31.32 930 LEU B C 1
ATOM 5916 O O . LEU B 1 458 ? -35.881 28.678 -25.657 1.00 31.91 930 LEU B O 1
ATOM 5921 N N . GLY B 1 459 ? -35.692 28.259 -23.508 1.00 33.79 931 GLY B N 1
ATOM 5922 C CA . GLY B 1 459 ? -34.651 27.249 -23.649 1.00 28.28 931 GLY B CA 1
ATOM 5923 C C . GLY B 1 459 ? -33.231 27.807 -23.817 1.00 29.13 931 GLY B C 1
ATOM 5924 O O . GLY B 1 459 ? -32.273 27.040 -23.976 1.00 27.76 931 GLY B O 1
ATOM 5925 N N . TYR B 1 460 ? -33.079 29.119 -23.841 1.00 28.75 932 TYR B N 1
ATOM 5926 C CA . TYR B 1 460 ? -31.732 29.692 -24.015 1.00 28.24 932 TYR B CA 1
ATOM 5927 C C . TYR B 1 460 ? -30.771 29.354 -22.865 1.00 26.79 932 TYR B C 1
ATOM 5928 O O . TYR B 1 460 ? -29.601 29.137 -23.133 1.00 25.91 932 TYR B O 1
ATOM 5937 N N . GLY B 1 461 ? -31.252 29.362 -21.617 1.00 24.80 933 GLY B N 1
ATOM 5938 C CA . GLY B 1 461 ? -30.398 29.023 -20.477 1.00 26.79 933 GLY B CA 1
ATOM 5939 C C . GLY B 1 461 ? -29.694 27.671 -20.666 1.00 24.56 933 GLY B C 1
ATOM 5940 O O . GLY B 1 461 ? -28.485 27.512 -20.406 1.00 24.37 933 GLY B O 1
ATOM 5941 N N . ALA B 1 462 ? -30.460 26.690 -21.125 1.00 24.80 934 ALA B N 1
ATOM 5942 C CA . ALA B 1 462 ? -29.935 25.320 -21.407 1.00 25.34 934 ALA B CA 1
ATOM 5943 C C . ALA B 1 462 ? -28.887 25.284 -22.538 1.00 26.05 934 ALA B C 1
ATOM 5944 O O . ALA B 1 462 ? -27.832 24.670 -22.399 1.00 26.74 934 ALA B O 1
ATOM 5946 N N . GLN B 1 463 ? -29.175 25.992 -23.619 1.00 28.42 935 GLN B N 1
ATOM 5947 C CA . GLN B 1 463 ? -28.270 26.111 -24.728 1.00 31.00 935 GLN B CA 1
ATOM 5948 C C . GLN B 1 463 ? -26.922 26.719 -24.301 1.00 31.01 935 GLN B C 1
ATOM 5949 O O . GLN B 1 463 ? -25.890 26.183 -24.564 1.00 28.71 935 GLN B O 1
ATOM 5955 N N . VAL B 1 464 ? -26.983 27.845 -23.628 1.00 26.69 936 VAL B N 1
ATOM 5956 C CA . VAL B 1 464 ? -25.804 28.554 -23.139 1.00 26.22 936 VAL B CA 1
ATOM 5957 C C . VAL B 1 464 ? -25.030 27.724 -22.095 1.00 25.68 936 VAL B C 1
ATOM 5958 O O . VAL B 1 464 ? -23.765 27.568 -22.157 1.00 27.60 936 VAL B O 1
ATOM 5962 N N . GLY B 1 465 ? -25.777 27.173 -21.159 1.00 25.20 937 GLY B N 1
ATOM 5963 C CA . GLY B 1 465 ? -25.200 26.340 -20.101 1.00 26.33 937 GLY B CA 1
ATOM 5964 C C . GLY B 1 465 ? -24.429 25.118 -20.606 1.00 26.05 937 GLY B C 1
ATOM 5965 O O . GLY B 1 465 ? -23.345 24.804 -20.129 1.00 23.95 937 GLY B O 1
ATOM 5966 N N . GLY B 1 466 ? -25.031 24.373 -21.520 1.00 25.77 938 GLY B N 1
ATOM 5967 C CA . GLY B 1 466 ? -24.362 23.197 -22.066 1.00 26.19 938 GLY B CA 1
ATOM 5968 C C . GLY B 1 466 ? -23.089 23.612 -22.813 1.00 27.96 938 GLY B C 1
ATOM 5969 O O . GLY B 1 466 ? -22.036 23.006 -22.617 1.00 23.60 938 GLY B O 1
ATOM 5970 N N A ARG B 1 467 ? -23.169 24.696 -23.589 0.50 25.66 939 ARG B N 1
ATOM 5971 N N B ARG B 1 467 ? -23.170 24.663 -23.630 0.50 27.83 939 ARG B N 1
ATOM 5972 C CA A ARG B 1 467 ? -22.027 25.112 -24.397 0.50 27.07 939 ARG B CA 1
ATOM 5973 C CA B ARG B 1 467 ? -22.010 25.098 -24.408 0.50 31.06 939 ARG B CA 1
ATOM 5974 C C A ARG B 1 467 ? -20.898 25.618 -23.502 0.50 26.05 939 ARG B C 1
ATOM 5975 C C B ARG B 1 467 ? -20.909 25.511 -23.441 0.50 28.29 939 ARG B C 1
ATOM 5976 O O A ARG B 1 467 ? -19.709 25.396 -23.792 0.50 24.26 939 ARG B O 1
ATOM 5977 O O B ARG B 1 467 ? -19.752 25.087 -23.599 0.50 26.91 939 ARG B O 1
ATOM 5992 N N . VAL B 1 468 ? -21.277 26.293 -22.423 1.00 27.55 940 VAL B N 1
ATOM 5993 C CA . VAL B 1 468 ? -20.279 26.798 -21.438 1.00 27.31 940 VAL B CA 1
ATOM 5994 C C . VAL B 1 468 ? -19.584 25.642 -20.710 1.00 26.82 940 VAL B C 1
ATOM 5995 O O . VAL B 1 468 ? -18.334 25.624 -20.512 1.00 27.09 940 VAL B O 1
ATOM 5999 N N . LEU B 1 469 ? -20.384 24.691 -20.241 1.00 25.00 941 LEU B N 1
ATOM 6000 C CA . LEU B 1 469 ? -19.810 23.519 -19.613 1.00 26.22 941 LEU B CA 1
ATOM 6001 C C . LEU B 1 469 ? -18.835 22.774 -20.517 1.00 25.71 941 LEU B C 1
ATOM 6002 O O . LEU B 1 469 ? -17.763 22.450 -20.084 1.00 28.81 941 LEU B O 1
ATOM 6007 N N . ALA B 1 470 ? -19.215 22.514 -21.758 1.00 27.91 942 ALA B N 1
ATOM 6008 C CA . ALA B 1 470 ? -18.353 21.767 -22.701 1.00 29.25 942 ALA B CA 1
ATOM 6009 C C . ALA B 1 470 ? -17.063 22.494 -22.952 1.00 29.31 942 ALA B C 1
ATOM 6010 O O . ALA B 1 470 ? -15.979 21.873 -22.864 1.00 27.45 942 ALA B O 1
ATOM 6012 N N . GLN B 1 471 ? -17.171 23.804 -23.196 1.00 26.88 943 GLN B N 1
ATOM 6013 C CA . GLN B 1 471 ? -16.004 24.599 -23.486 1.00 26.97 943 GLN B CA 1
ATOM 6014 C C . GLN B 1 471 ? -15.114 24.679 -22.250 1.00 27.46 943 GLN B C 1
ATOM 6015 O O . GLN B 1 471 ? -13.917 24.536 -22.352 1.00 26.44 943 GLN B O 1
ATOM 6021 N N . CYS B 1 472 ? -15.695 24.886 -21.085 1.00 26.43 944 CYS B N 1
ATOM 6022 C CA . CYS B 1 472 ? -14.848 24.971 -19.864 1.00 23.89 944 CYS B CA 1
ATOM 6023 C C . CYS B 1 472 ? -14.230 23.623 -19.525 1.00 27.41 944 CYS B C 1
ATOM 6024 O O . CYS B 1 472 ? -13.097 23.579 -19.012 1.00 28.63 944 CYS B O 1
ATOM 6027 N N . LEU B 1 473 ? -14.936 22.519 -19.784 1.00 25.20 945 LEU B N 1
ATOM 6028 C CA . LEU B 1 473 ? -14.290 21.217 -19.552 1.00 30.89 945 LEU B CA 1
ATOM 6029 C C . LEU B 1 473 ? -13.061 21.040 -20.435 1.00 34.49 945 LEU B C 1
ATOM 6030 O O . LEU B 1 473 ? -12.075 20.432 -20.004 1.00 33.48 945 LEU B O 1
ATOM 6035 N N . ASN B 1 474 ? -13.125 21.525 -21.677 1.00 32.48 946 ASN B N 1
ATOM 6036 C CA . ASN B 1 474 ? -11.983 21.404 -22.570 1.00 36.71 946 ASN B CA 1
ATOM 6037 C C . ASN B 1 474 ? -10.829 22.210 -22.019 1.00 35.41 946 ASN B C 1
ATOM 6038 O O . ASN B 1 474 ? -9.676 21.725 -21.990 1.00 40.31 946 ASN B O 1
ATOM 6043 N N . ILE B 1 475 ? -11.134 23.405 -21.516 1.00 33.74 947 ILE B N 1
ATOM 6044 C CA . ILE B 1 475 ? -10.124 24.223 -20.861 1.00 37.38 947 ILE B CA 1
ATOM 6045 C C . ILE B 1 475 ? -9.543 23.501 -19.641 1.00 38.62 947 ILE B C 1
ATOM 6046 O O . ILE B 1 475 ? -8.324 23.506 -19.460 1.00 41.10 947 ILE B O 1
ATOM 6051 N N . GLN B 1 476 ? -10.387 22.900 -18.804 1.00 38.44 948 GLN B N 1
ATOM 6052 C CA . GLN B 1 476 ? -9.889 22.101 -17.660 1.00 42.68 948 GLN B CA 1
ATOM 6053 C C . GLN B 1 476 ? -8.936 20.979 -18.055 1.00 46.91 948 GLN B C 1
ATOM 6054 O O . GLN B 1 476 ? -7.963 20.718 -17.353 1.00 46.38 948 GLN B O 1
ATOM 6060 N N . ALA B 1 477 ? -9.255 20.283 -19.140 1.00 50.39 949 ALA B N 1
ATOM 6061 C CA . ALA B 1 477 ? -8.423 19.164 -19.607 1.00 54.87 949 ALA B CA 1
ATOM 6062 C C . ALA B 1 477 ? -7.005 19.553 -20.042 1.00 55.28 949 ALA B C 1
ATOM 6063 O O . ALA B 1 477 ? -6.148 18.687 -20.114 1.00 64.10 949 ALA B O 1
ATOM 6065 N N . LEU B 1 478 ? -6.741 20.830 -20.316 1.00 57.44 950 LEU B N 1
ATOM 6066 C CA . LEU B 1 478 ? -5.400 21.266 -20.747 1.00 60.16 950 LEU B CA 1
ATOM 6067 C C . LEU B 1 478 ? -4.358 21.280 -19.610 1.00 55.39 950 LEU B C 1
ATOM 6068 O O . LEU B 1 478 ? -4.666 21.646 -18.470 1.00 58.55 950 LEU B O 1
#

Nearest PDB structures (foldseek):
  4qjg-assembly1_A  TM=1.002E+00  e=3.518E-82  Lancefieldella parvula DSM 20469
  4r1g-assembly1_A  TM=9.940E-01  e=6.318E-78  Lancefieldella parvula DSM 20469
  4r23-assembly1_A  TM=9.885E-01  e=2.525E-76  Lancefieldella parvula DSM 20469
  4n1x-assembly2_B  TM=9.842E-01  e=3.788E-75  Lancefieldella parvula DSM 20469
  4r3j-assembly1_A  TM=9.506E-01  e=5.112E-70  Lancefieldella parvula DSM 20469

Organism: Lancefieldella parvula (strain ATCC 33793 / DSM 20469 / CCUG 32760 / JCM 10300 / KCTC 3663 / VPI 0546 / 1246) (NCBI:txid521095)